Protein 1RII (pdb70)

InterPro domains:
  IPR001345 Phosphoglycerate/bisphosphoglycerate mutase, active site [PS00175] (9-18)
  IPR005952 Phosphoglycerate mutase 1 [MF_01039] (4-231)
  IPR005952 Phosphoglycerate mutase 1 [PTHR11931] (4-224)
  IPR005952 Phosphoglycerate mutase 1 [TIGR01258] (6-248)
  IPR013078 Histidine phosphatase superfamily, clade-1 [PF00300] (7-206)
  IPR013078 Histidine phosphatase superfamily, clade-1 [SM00855] (6-190)
  IPR013078 Histidine phosphatase superfamily, clade-1 [cd07067] (7-225)
  IPR029033 Histidine phosphatase superfamily [G3DSA:3.40.50.1240] (4-245)
  IPR029033 Histidine phosphatase superfamily [SSF53254] (6-226)

Sequence (948 aa):
ANTGSLVLLRHGESDWNALNLFTGWVDVGLTDKGQAEAVRSGELIAEHDLLPDVLYTSLLRRAITTAHLALDSADRLWIPVRRSWRLNERHYGALQGLDKAETKARYGEEQFMAWRRSYDTPPPPIERGSQFSQDADPRYADIGGGPLTECLADVVARFLPYFTDVIVGDLRVGKTVLIVAHGNSLRALVKHLDQMSDDEIVGLNIPTGIPLRYDLDSAMRPLVRGGTYLDPEAAAAGAAAVANTGSLVLLRHGESDWNALNLFTGWVDVGLTDKGQAEAVRSGELIAEHDLLPDVLYTSLLRRAITTAHLALDSADRLWIPVRRSWRLNERHYGALQGLDKAETKARYGEEQFMAWRRSYDTPPPPIERGSQFSQDADPRYADIGGGPLTECLADVVARFLPYFTDVIVGDLRVGKTVLIVAHGNSLRALVKHLDQMSDDEIVGLNIPTGIPLRYDLDSAMRPLVRGGTYLDPEAAAAGANTGSLVLLRHGESDWNALNLFTGWVDVGLTDKGQAEAVRSGELIAEHDLLPDVLYTSLLRRAITTAHLALDSADRLWIPVRRSWRLNERHYGALQGLDKAETKARYGEEQFMAWRRSYDTPPPPIERGSQFSQDADPRYADIGGGPLTECLADVVARFLPYFTDVIVGDLRVGKTVLIVAHGNSLRALVKHLDQMSDDEIVGLNIPTGIPLRYDLDSAMRPLVRGGTYLDPEAAAANTGSLVLLRHGESDWNALNLFTGWVDVGLTDKGQAEAVRSGELIAEHDLLPDVLYTSLLRRAITTAHLALDSADRLWIPVRRSWRLNERHYGALQGLDKAETKARYGEEQFMAWRRSYDTPPPPIERGSQFSQDADPRYADIGGGPLTECLADVVARFLPYFTDVIVGDLRVGKTVLIVAHGNSLRALVKHLDQMSDDEIVGLNIPTGIPLRYDLDSAMRPLVRGGTYLDP

Structure (mmCIF, N/CA/C/O backbone):
data_1RII
#
_entry.id   1RII
#
_cell.length_a   58.914
_cell.length_b   136.790
_cell.length_c   65.929
_cell.angle_alpha   90.00
_cell.angle_beta   97.78
_cell.angle_gamma   90.00
#
_symmetry.space_group_name_H-M   'P 1 21 1'
#
loop_
_entity.id
_entity.type
_entity.pdbx_description
1 polymer '2,3-bisphosphoglycerate-dependent phosphoglycerate mutase'
2 non-polymer GLYCEROL
3 water water
#
loop_
_atom_site.group_PDB
_atom_site.id
_atom_site.type_symbol
_atom_site.label_atom_id
_atom_site.label_alt_id
_atom_site.label_comp_id
_atom_site.label_asym_id
_atom_site.label_entity_id
_atom_site.label_seq_id
_atom_site.pdbx_PDB_ins_code
_atom_site.Cartn_x
_atom_site.Cartn_y
_atom_site.Cartn_z
_atom_site.occupancy
_atom_site.B_iso_or_equiv
_atom_site.auth_seq_id
_atom_site.auth_comp_id
_atom_site.auth_asym_id
_atom_site.auth_atom_id
_atom_site.pdbx_PDB_model_num
ATOM 1 N N . ALA A 1 2 ? -1.839 3.971 23.571 1.00 51.72 2 ALA A N 1
ATOM 2 C CA . ALA A 1 2 ? -1.773 5.410 23.370 1.00 52.44 2 ALA A CA 1
ATOM 3 C C . ALA A 1 2 ? -2.662 5.900 22.230 1.00 50.66 2 ALA A C 1
ATOM 4 O O . ALA A 1 2 ? -2.804 5.242 21.205 1.00 50.98 2 ALA A O 1
ATOM 6 N N . ASN A 1 3 ? -3.227 7.085 22.442 1.00 49.13 3 ASN A N 1
ATOM 7 C CA . ASN A 1 3 ? -3.873 7.839 21.375 1.00 47.03 3 ASN A CA 1
ATOM 8 C C . ASN A 1 3 ? -2.839 8.255 20.339 1.00 44.24 3 ASN A C 1
ATOM 9 O O . ASN A 1 3 ? -1.671 8.470 20.663 1.00 46.77 3 ASN A O 1
ATOM 14 N N . THR A 1 4 ? -3.252 8.361 19.086 1.00 40.47 4 THR A N 1
ATOM 15 C CA . THR A 1 4 ? -2.309 8.557 17.993 1.00 36.86 4 THR A CA 1
ATOM 16 C C . THR A 1 4 ? -1.547 9.872 18.034 1.00 32.82 4 THR A C 1
ATOM 17 O O . THR A 1 4 ? -2.105 10.962 18.180 1.00 28.58 4 THR A O 1
ATOM 21 N N . GLY A 1 5 ? -0.226 9.757 17.882 1.00 30.36 5 GLY A N 1
ATOM 22 C CA . GLY A 1 5 ? 0.671 10.892 17.871 1.00 27.57 5 GLY A CA 1
ATOM 23 C C . GLY A 1 5 ? 0.399 11.900 16.774 1.00 26.76 5 GLY A C 1
ATOM 24 O O . GLY A 1 5 ? -0.164 11.610 15.711 1.00 28.87 5 GLY A O 1
ATOM 25 N N . SER A 1 6 ? 0.829 13.133 17.033 1.00 24.70 6 SER A N 1
ATOM 26 C CA . SER A 1 6 ? 0.769 14.187 16.030 1.00 24.50 6 SER A CA 1
ATOM 27 C C . SER A 1 6 ? 1.851 13.969 14.982 1.00 24.64 6 SER A C 1
ATOM 28 O O . SER A 1 6 ? 2.985 13.669 15.340 1.00 24.23 6 SER A O 1
ATOM 31 N N . LEU A 1 7 ? 1.488 14.142 13.720 1.00 24.73 7 LEU A N 1
ATOM 32 C CA . LEU A 1 7 ? 2.479 14.044 12.654 1.00 23.26 7 LEU A CA 1
ATOM 33 C C . LEU A 1 7 ? 2.758 15.443 12.121 1.00 25.79 7 LEU A C 1
ATOM 34 O O . LEU A 1 7 ? 1.831 16.145 11.723 1.00 26.92 7 LEU A O 1
ATOM 39 N N . VAL A 1 8 ? 4.025 15.838 12.109 1.00 24.76 8 VAL A N 1
ATOM 40 C CA . VAL A 1 8 ? 4.413 17.156 11.640 1.00 24.44 8 VAL A CA 1
ATOM 41 C C . VAL A 1 8 ? 5.271 17.071 10.382 1.00 24.23 8 VAL A C 1
ATOM 42 O O . VAL A 1 8 ? 6.319 16.427 10.455 1.00 24.82 8 VAL A O 1
ATOM 46 N N . LEU A 1 9 ? 4.879 17.710 9.289 1.00 23.52 9 LEU A N 1
ATOM 47 C CA . LEU A 1 9 ? 5.648 17.646 8.051 1.00 23.18 9 LEU A CA 1
ATOM 48 C C . LEU A 1 9 ? 6.343 18.982 7.791 1.00 24.31 9 LEU A C 1
ATOM 49 O O . LEU A 1 9 ? 5.764 20.040 8.000 1.00 23.91 9 LEU A O 1
ATOM 54 N N . LEU A 1 10 ? 7.597 18.976 7.331 1.00 23.50 10 LEU A N 1
ATOM 55 C CA . LEU A 1 10 ? 8.320 20.215 7.088 1.00 22.71 10 LEU A CA 1
ATOM 56 C C . LEU A 1 10 ? 9.154 20.119 5.814 1.00 24.67 10 LEU A C 1
ATOM 57 O O . LEU A 1 10 ? 10.018 19.247 5.704 1.00 24.32 10 LEU A O 1
ATOM 62 N N . ARG A 1 11 ? 8.881 21.021 4.880 1.00 25.16 11 ARG A N 1
ATOM 63 C CA . ARG A 1 11 ? 9.678 21.148 3.670 1.00 25.96 11 ARG A CA 1
ATOM 64 C C . ARG A 1 11 ? 10.788 22.168 3.861 1.00 26.29 11 ARG A C 1
ATOM 65 O O . ARG A 1 11 ? 10.624 23.289 4.349 1.00 24.92 11 ARG A O 1
ATOM 73 N N . HIS A 1 12 ? 12.005 21.778 3.460 1.00 26.63 12 HIS A N 1
ATOM 74 C CA . HIS A 1 12 ? 13.140 22.689 3.583 1.00 24.27 12 HIS A CA 1
ATOM 75 C C . HIS A 1 12 ? 13.009 23.898 2.669 1.00 25.04 12 HIS A C 1
ATOM 76 O O . HIS A 1 12 ? 12.293 23.902 1.678 1.00 24.15 12 HIS A O 1
ATOM 83 N N . GLY A 1 13 ? 13.754 24.940 3.024 1.00 27.77 13 GLY A N 1
ATOM 84 C CA . GLY A 1 13 ? 13.752 26.176 2.271 1.00 27.46 13 GLY A CA 1
ATOM 85 C C . GLY A 1 13 ? 14.814 26.197 1.192 1.00 28.25 13 GLY A C 1
ATOM 86 O O . GLY A 1 13 ? 15.330 25.167 0.761 1.00 27.83 13 GLY A O 1
ATOM 87 N N . GLU A 1 14 ? 15.137 27.407 0.749 1.00 28.79 14 GLU A N 1
ATOM 88 C CA . GLU A 1 14 ? 15.987 27.641 -0.401 1.00 29.77 14 GLU A CA 1
ATOM 89 C C . GLU A 1 14 ? 17.376 27.028 -0.327 1.00 28.32 14 GLU A C 1
ATOM 90 O O . GLU A 1 14 ? 18.122 27.261 0.626 1.00 29.90 14 GLU A O 1
ATOM 96 N N . SER A 1 15 ? 17.739 26.269 -1.367 1.00 27.04 15 SER A N 1
ATOM 97 C CA . SER A 1 15 ? 19.088 25.753 -1.490 1.00 28.76 15 SER A CA 1
ATOM 98 C C . SER A 1 15 ? 19.960 26.578 -2.426 1.00 29.73 15 SER A C 1
ATOM 99 O O . SER A 1 15 ? 19.485 27.367 -3.246 1.00 31.09 15 SER A O 1
ATOM 102 N N . ASP A 1 16 ? 21.270 26.381 -2.347 1.00 29.38 16 ASP A N 1
ATOM 103 C CA . ASP A 1 16 ? 22.178 27.044 -3.277 1.00 31.07 16 ASP A CA 1
ATOM 104 C C . ASP A 1 16 ? 21.799 26.794 -4.739 1.00 30.64 16 ASP A C 1
ATOM 105 O O . ASP A 1 16 ? 22.031 27.629 -5.613 1.00 31.29 16 ASP A O 1
ATOM 110 N N . TRP A 1 17 ? 21.214 25.638 -5.057 1.00 28.47 17 TRP A N 1
ATOM 111 C CA . TRP A 1 17 ? 20.840 25.345 -6.439 1.00 27.58 17 TRP A CA 1
ATOM 112 C C . TRP A 1 17 ? 19.481 25.928 -6.794 1.00 28.68 17 TRP A C 1
ATOM 113 O O . TRP A 1 17 ? 19.290 26.172 -7.998 1.00 31.92 17 TRP A O 1
ATOM 124 N N . ASN A 1 18 ? 18.593 26.152 -5.827 1.00 27.94 18 ASN A N 1
ATOM 125 C CA . ASN A 1 18 ? 17.365 26.888 -6.100 1.00 29.68 18 ASN A CA 1
ATOM 126 C C . ASN A 1 18 ? 17.757 28.296 -6.566 1.00 32.27 18 ASN A C 1
ATOM 127 O O . ASN A 1 18 ? 17.237 28.813 -7.548 1.00 35.43 18 ASN A O 1
ATOM 132 N N . ALA A 1 19 ? 18.696 28.868 -5.822 1.00 33.88 19 ALA A N 1
ATOM 133 C CA . ALA A 1 19 ? 19.243 30.186 -6.104 1.00 36.19 19 ALA A CA 1
ATOM 134 C C . ALA A 1 19 ? 19.931 30.232 -7.463 1.00 38.70 19 ALA A C 1
ATOM 135 O O . ALA A 1 19 ? 19.904 31.275 -8.135 1.00 43.92 19 ALA A O 1
ATOM 137 N N . LEU A 1 20 ? 20.547 29.147 -7.937 1.00 37.00 20 LEU A N 1
ATOM 138 C CA . LEU A 1 20 ? 21.136 29.222 -9.277 1.00 38.08 20 LEU A CA 1
ATOM 139 C C . LEU A 1 20 ? 20.199 28.713 -10.367 1.00 36.25 20 LEU A C 1
ATOM 140 O O . LEU A 1 20 ? 20.607 28.632 -11.528 1.00 37.03 20 LEU A O 1
ATOM 145 N N . ASN A 1 21 ? 18.976 28.357 -10.010 1.00 33.97 21 ASN A N 1
ATOM 146 C CA . ASN A 1 21 ? 17.977 27.829 -10.923 1.00 36.02 21 ASN A CA 1
ATOM 147 C C . ASN A 1 21 ? 18.352 26.505 -11.577 1.00 35.01 21 ASN A C 1
ATOM 148 O O . ASN A 1 21 ? 18.041 26.315 -12.762 1.00 35.39 21 ASN A O 1
ATOM 153 N N . LEU A 1 22 ? 18.997 25.602 -10.851 1.00 31.50 22 LEU A N 1
ATOM 154 C CA . LEU A 1 22 ? 19.407 24.316 -11.408 1.00 32.05 22 LEU A CA 1
ATOM 155 C C . LEU A 1 22 ? 18.533 23.186 -10.868 1.00 33.64 22 LEU A C 1
ATOM 156 O O . LEU A 1 22 ? 18.151 23.235 -9.694 1.00 33.38 22 LEU A O 1
ATOM 161 N N . PHE A 1 23 ? 18.232 22.199 -11.710 1.00 31.94 23 PHE A N 1
ATOM 162 C CA . PHE A 1 23 ? 17.563 20.975 -11.280 1.00 30.15 23 PHE A CA 1
ATOM 163 C C . PHE A 1 23 ? 18.451 20.262 -10.264 1.00 26.82 23 PHE A C 1
ATOM 164 O O . PHE A 1 23 ? 19.623 20.036 -10.525 1.00 27.99 23 PHE A O 1
ATOM 172 N N . THR A 1 24 ? 17.968 19.895 -9.087 1.00 29.54 24 THR A N 1
ATOM 173 C CA . THR A 1 24 ? 18.827 19.320 -8.050 1.00 28.24 24 THR A CA 1
ATOM 174 C C . THR A 1 24 ? 18.657 17.822 -7.843 1.00 26.78 24 THR A C 1
ATOM 175 O O . THR A 1 24 ? 19.625 17.064 -7.955 1.00 27.03 24 THR A O 1
ATOM 179 N N . GLY A 1 25 ? 17.446 17.385 -7.511 1.00 26.99 25 GLY A N 1
ATOM 180 C CA . GLY A 1 25 ? 17.191 15.968 -7.270 1.00 27.05 25 GLY A CA 1
ATOM 181 C C . GLY A 1 25 ? 18.015 15.471 -6.084 1.00 28.82 25 GLY A C 1
ATOM 182 O O . GLY A 1 25 ? 17.952 16.059 -5.005 1.00 25.82 25 GLY A O 1
ATOM 183 N N . TRP A 1 26 ? 18.780 14.410 -6.331 1.00 28.74 26 TRP A N 1
ATOM 184 C CA . TRP A 1 26 ? 19.586 13.781 -5.287 1.00 25.35 26 TRP A CA 1
ATOM 185 C C . TRP A 1 26 ? 20.912 14.490 -5.113 1.00 24.85 26 TRP A C 1
ATOM 186 O O . TRP A 1 26 ? 21.713 14.129 -4.243 1.00 25.98 26 TRP A O 1
ATOM 197 N N . VAL A 1 27 ? 21.214 15.501 -5.924 1.00 24.69 27 VAL A N 1
ATOM 198 C CA . VAL A 1 27 ? 22.483 16.203 -5.717 1.00 23.62 27 VAL A CA 1
ATOM 199 C C . VAL A 1 27 ? 22.435 16.840 -4.337 1.00 21.77 27 VAL A C 1
ATOM 200 O O . VAL A 1 27 ? 21.452 17.501 -4.015 1.00 24.66 27 VAL A O 1
ATOM 204 N N . ASP A 1 28 ? 23.459 16.611 -3.534 1.00 21.30 28 ASP A N 1
ATOM 205 C CA . ASP A 1 28 ? 23.443 16.978 -2.125 1.00 22.92 28 ASP A CA 1
ATOM 206 C C . ASP A 1 28 ? 23.892 18.392 -1.795 1.00 24.44 28 ASP A C 1
ATOM 207 O O . ASP A 1 28 ? 24.834 18.609 -1.026 1.00 25.79 28 ASP A O 1
ATOM 212 N N . VAL A 1 29 ? 23.177 19.375 -2.341 1.00 25.04 29 VAL A N 1
ATOM 213 C CA . VAL A 1 29 ? 23.446 20.797 -2.156 1.00 26.27 29 VAL A CA 1
ATOM 214 C C . VAL A 1 29 ? 23.023 21.291 -0.778 1.00 25.86 29 VAL A C 1
ATOM 215 O O . VAL A 1 29 ? 22.116 20.731 -0.168 1.00 26.11 29 VAL A O 1
ATOM 219 N N . GLY A 1 30 ? 23.676 22.339 -0.321 1.00 27.74 30 GLY A N 1
ATOM 220 C CA . GLY A 1 30 ? 23.433 23.042 0.910 1.00 27.71 30 GLY A CA 1
ATOM 221 C C . GLY A 1 30 ? 22.349 24.090 0.797 1.00 27.87 30 GLY A C 1
ATOM 222 O O . GLY A 1 30 ? 21.795 24.352 -0.266 1.00 26.89 30 GLY A O 1
ATOM 223 N N . LEU A 1 31 ? 22.054 24.698 1.937 1.00 30.44 31 LEU A N 1
ATOM 224 C CA . LEU A 1 31 ? 21.048 25.734 2.086 1.00 31.71 31 LEU A CA 1
ATOM 225 C C . LEU A 1 31 ? 21.632 27.125 1.856 1.00 31.93 31 LEU A C 1
ATOM 226 O O . LEU A 1 31 ? 22.801 27.317 2.187 1.00 31.87 31 LEU A O 1
ATOM 231 N N . THR A 1 32 ? 20.823 28.048 1.350 1.00 31.13 32 THR A N 1
ATOM 232 C CA . THR A 1 32 ? 21.213 29.450 1.359 1.00 31.64 32 THR A CA 1
ATOM 233 C C . THR A 1 32 ? 21.045 30.033 2.766 1.00 34.49 32 THR A C 1
ATOM 234 O O . THR A 1 32 ? 20.349 29.437 3.592 1.00 32.59 32 THR A O 1
ATOM 238 N N . ASP A 1 33 ? 21.656 31.195 3.005 1.00 34.48 33 ASP A N 1
ATOM 239 C CA . ASP A 1 33 ? 21.427 31.878 4.278 1.00 35.31 33 ASP A CA 1
ATOM 240 C C . ASP A 1 33 ? 19.938 32.045 4.512 1.00 32.01 33 ASP A C 1
ATOM 241 O O . ASP A 1 33 ? 19.466 31.870 5.634 1.00 33.34 33 ASP A O 1
ATOM 246 N N . LYS A 1 34 ? 19.207 32.353 3.439 1.00 31.45 34 LYS A N 1
ATOM 247 C CA . LYS A 1 34 ? 17.766 32.492 3.599 1.00 32.36 34 LYS A CA 1
ATOM 248 C C . LYS A 1 34 ? 17.095 31.146 3.886 1.00 31.07 34 LYS A C 1
ATOM 249 O O . LYS A 1 34 ? 16.103 31.072 4.607 1.00 30.80 34 LYS A O 1
ATOM 260 N N . GLY A 1 35 ? 17.582 30.040 3.347 1.00 29.62 35 GLY A N 1
ATOM 261 C CA . GLY A 1 35 ? 16.921 28.760 3.647 1.00 28.20 35 GLY A CA 1
ATOM 262 C C . GLY A 1 35 ? 17.254 28.384 5.080 1.00 28.38 35 GLY A C 1
ATOM 263 O O . GLY A 1 35 ? 16.450 27.788 5.800 1.00 29.42 35 GLY A O 1
ATOM 264 N N . GLN A 1 36 ? 18.457 28.744 5.532 1.00 26.91 36 GLN A N 1
ATOM 265 C CA . GLN A 1 36 ? 18.773 28.476 6.938 1.00 28.44 36 GLN A CA 1
ATOM 266 C C . GLN A 1 36 ? 17.863 29.300 7.844 1.00 31.17 36 GLN A C 1
ATOM 267 O O . GLN A 1 36 ? 17.397 28.802 8.867 1.00 32.21 36 GLN A O 1
ATOM 273 N N . ALA A 1 37 ? 17.601 30.568 7.482 1.00 30.32 37 ALA A N 1
ATOM 274 C CA . ALA A 1 37 ? 16.787 31.406 8.340 1.00 30.60 37 ALA A CA 1
ATOM 275 C C . ALA A 1 37 ? 15.360 30.884 8.409 1.00 31.25 37 ALA A C 1
ATOM 276 O O . ALA A 1 37 ? 14.744 30.938 9.477 1.00 33.66 37 ALA A O 1
ATOM 278 N N . GLU A 1 38 ? 14.856 30.387 7.284 1.00 31.23 38 GLU A N 1
ATOM 279 C CA . GLU A 1 38 ? 13.562 29.728 7.235 1.00 31.77 38 GLU A CA 1
ATOM 280 C C . GLU A 1 38 ? 13.485 28.582 8.233 1.00 30.08 38 GLU A C 1
ATOM 281 O O . GLU A 1 38 ? 12.504 28.410 8.949 1.00 31.48 38 GLU A O 1
ATOM 287 N N . ALA A 1 39 ? 14.543 27.777 8.271 1.00 28.21 39 ALA A N 1
ATOM 288 C CA . ALA A 1 39 ? 14.513 26.599 9.141 1.00 29.64 39 ALA A CA 1
ATOM 289 C C . ALA A 1 39 ? 14.452 27.012 10.607 1.00 29.21 39 ALA A C 1
ATOM 290 O O . ALA A 1 39 ? 13.739 26.409 11.399 1.00 27.32 39 ALA A O 1
ATOM 292 N N . VAL A 1 40 ? 15.223 28.045 10.968 1.00 29.34 40 VAL A N 1
ATOM 293 C CA . VAL A 1 40 ? 15.168 28.523 12.345 1.00 28.69 40 VAL A CA 1
ATOM 294 C C . VAL A 1 40 ? 13.744 28.947 12.669 1.00 28.45 40 VAL A C 1
ATOM 295 O O . VAL A 1 40 ? 13.209 28.677 13.746 1.00 27.12 40 VAL A O 1
ATOM 299 N N . ARG A 1 41 ? 13.099 29.621 11.715 1.00 30.05 41 ARG A N 1
ATOM 300 C CA . ARG A 1 41 ? 11.735 30.083 11.968 1.00 31.25 41 ARG A CA 1
ATOM 301 C C . ARG A 1 41 ? 10.743 28.930 12.095 1.00 30.25 41 ARG A C 1
ATOM 302 O O . ARG A 1 41 ? 9.758 28.997 12.838 1.00 27.55 41 ARG A O 1
ATOM 310 N N . SER A 1 42 ? 10.987 27.854 11.354 1.00 27.43 42 SER A N 1
ATOM 311 C CA . SER A 1 42 ? 10.127 26.675 11.425 1.00 26.98 42 SER A CA 1
ATOM 312 C C . SER A 1 42 ? 10.110 26.113 12.844 1.00 25.06 42 SER A C 1
ATOM 313 O O . SER A 1 42 ? 9.082 25.718 13.410 1.00 25.66 42 SER A O 1
ATOM 316 N N . GLY A 1 43 ? 11.312 26.055 13.415 1.00 21.66 43 GLY A N 1
ATOM 317 C CA . GLY A 1 43 ? 11.488 25.632 14.786 1.00 23.78 43 GLY A CA 1
ATOM 318 C C . GLY A 1 43 ? 10.696 26.480 15.773 1.00 27.69 43 GLY A C 1
ATOM 319 O O . GLY A 1 43 ? 10.023 25.966 16.674 1.00 27.37 43 GLY A O 1
ATOM 320 N N . GLU A 1 44 ? 10.763 27.801 15.627 1.00 29.28 44 GLU A N 1
ATOM 321 C CA . GLU A 1 44 ? 9.967 28.674 16.492 1.00 32.58 44 GLU A CA 1
ATOM 322 C C . GLU A 1 44 ? 8.487 28.338 16.421 1.00 31.19 44 GLU A C 1
ATOM 323 O O . GLU A 1 44 ? 7.783 28.247 17.422 1.00 34.13 44 GLU A O 1
ATOM 329 N N . LEU A 1 45 ? 7.985 28.155 15.198 1.00 31.15 45 LEU A N 1
ATOM 330 C CA . LEU A 1 45 ? 6.558 27.878 15.057 1.00 30.62 45 LEU A CA 1
ATOM 331 C C . LEU A 1 45 ? 6.165 26.583 15.752 1.00 30.01 45 LEU A C 1
ATOM 332 O O . LEU A 1 45 ? 5.173 26.501 16.481 1.00 28.26 45 LEU A O 1
ATOM 337 N N . ILE A 1 46 ? 6.963 25.539 15.522 1.00 27.52 46 ILE A N 1
ATOM 338 C CA . ILE A 1 46 ? 6.685 24.292 16.237 1.00 29.60 46 ILE A CA 1
ATOM 339 C C . ILE A 1 46 ? 6.631 24.480 17.743 1.00 31.66 46 ILE A C 1
ATOM 340 O O . ILE A 1 46 ? 5.790 23.928 18.467 1.00 36.06 46 ILE A O 1
ATOM 345 N N . ALA A 1 47 ? 7.539 25.301 18.277 1.00 30.60 47 ALA A N 1
ATOM 346 C CA . ALA A 1 47 ? 7.510 25.551 19.711 1.00 31.10 47 ALA A CA 1
ATOM 347 C C . ALA A 1 47 ? 6.358 26.447 20.167 1.00 33.29 47 ALA A C 1
ATOM 348 O O . ALA A 1 47 ? 5.694 26.225 21.187 1.00 30.35 47 ALA A O 1
ATOM 350 N N . GLU A 1 48 ? 6.114 27.513 19.410 1.00 34.23 48 GLU A N 1
ATOM 351 C CA . GLU A 1 48 ? 5.006 28.388 19.817 1.00 38.31 48 GLU A CA 1
ATOM 352 C C . GLU A 1 48 ? 3.680 27.652 19.757 1.00 38.08 48 GLU A C 1
ATOM 353 O O . GLU A 1 48 ? 2.713 28.043 20.420 1.00 37.43 48 GLU A O 1
ATOM 359 N N . HIS A 1 49 ? 3.613 26.573 18.973 1.00 35.75 49 HIS A N 1
ATOM 360 C CA . HIS A 1 49 ? 2.352 25.835 18.881 1.00 33.41 49 HIS A CA 1
ATOM 361 C C . HIS A 1 49 ? 2.361 24.576 19.749 1.00 33.55 49 HIS A C 1
ATOM 362 O O . HIS A 1 49 ? 1.568 23.673 19.475 1.00 37.11 49 HIS A O 1
ATOM 369 N N . ASP A 1 50 ? 3.212 24.520 20.749 1.00 34.29 50 ASP A N 1
ATOM 370 C CA . ASP A 1 50 ? 3.562 23.379 21.584 1.00 38.78 50 ASP A CA 1
ATOM 371 C C . ASP A 1 50 ? 3.398 22.046 20.869 1.00 39.00 50 ASP A C 1
ATOM 372 O O . ASP A 1 50 ? 2.672 21.120 21.225 1.00 40.47 50 ASP A O 1
ATOM 377 N N . LEU A 1 51 ? 4.150 21.917 19.775 1.00 38.71 51 LEU A N 1
ATOM 378 C CA . LEU A 1 51 ? 4.160 20.665 19.027 1.00 38.13 51 LEU A CA 1
ATOM 379 C C . LEU A 1 51 ? 5.551 20.055 19.116 1.00 37.30 51 LEU A C 1
ATOM 380 O O . LEU A 1 51 ? 6.123 19.741 18.064 1.00 42.37 51 LEU A O 1
ATOM 385 N N . LEU A 1 52 ? 6.076 19.919 20.326 1.00 34.74 52 LEU A N 1
ATOM 386 C CA . LEU A 1 52 ? 7.466 19.480 20.490 1.00 33.55 52 LEU A CA 1
ATOM 387 C C . LEU A 1 52 ? 7.692 18.043 20.062 1.00 29.54 52 LEU A C 1
ATOM 388 O O . LEU A 1 52 ? 7.147 17.096 20.622 1.00 28.98 52 LEU A O 1
ATOM 393 N N . PRO A 1 53 ? 8.512 17.804 19.044 1.00 27.77 53 PRO A N 1
ATOM 394 C CA . PRO A 1 53 ? 8.663 16.413 18.579 1.00 26.89 53 PRO A CA 1
ATOM 395 C C . PRO A 1 53 ? 9.386 15.482 19.551 1.00 23.66 53 PRO A C 1
ATOM 396 O O . PRO A 1 53 ? 10.222 15.876 20.362 1.00 23.39 53 PRO A O 1
ATOM 400 N N . ASP A 1 54 ? 9.039 14.205 19.438 1.00 24.29 54 ASP A N 1
ATOM 401 C CA . ASP A 1 54 ? 9.655 13.141 20.220 1.00 23.25 54 ASP A CA 1
ATOM 402 C C . ASP A 1 54 ? 10.697 12.379 19.399 1.00 22.23 54 ASP A C 1
ATOM 403 O O . ASP A 1 54 ? 11.602 11.757 19.968 1.00 24.34 54 ASP A O 1
ATOM 408 N N . VAL A 1 55 ? 10.525 12.458 18.089 1.00 21.05 55 VAL A N 1
ATOM 409 C CA . VAL A 1 55 ? 11.458 11.788 17.177 1.00 21.92 55 VAL A CA 1
ATOM 410 C C . VAL A 1 55 ? 11.521 12.535 15.845 1.00 23.48 55 VAL A C 1
ATOM 411 O O . VAL A 1 55 ? 10.554 13.166 15.421 1.00 22.94 55 VAL A O 1
ATOM 415 N N . LEU A 1 56 ? 12.686 12.459 15.196 1.00 22.07 56 LEU A N 1
ATOM 416 C CA . LEU A 1 56 ? 12.889 13.114 13.908 1.00 21.70 56 LEU A CA 1
ATOM 417 C C . LEU A 1 56 ? 13.251 12.097 12.824 1.00 21.71 56 LEU A C 1
ATOM 418 O O . LEU A 1 56 ? 14.103 11.242 13.061 1.00 24.43 56 LEU A O 1
ATOM 423 N N . TYR A 1 57 ? 12.621 12.200 11.668 1.00 22.43 57 TYR A N 1
ATOM 424 C CA . TYR A 1 57 ? 12.972 11.527 10.432 1.00 21.81 57 TYR A CA 1
ATOM 425 C C . TYR A 1 57 ? 13.404 12.518 9.351 1.00 22.43 57 TYR A C 1
ATOM 426 O O . TYR A 1 57 ? 12.762 13.551 9.137 1.00 21.58 57 TYR A O 1
ATOM 435 N N . 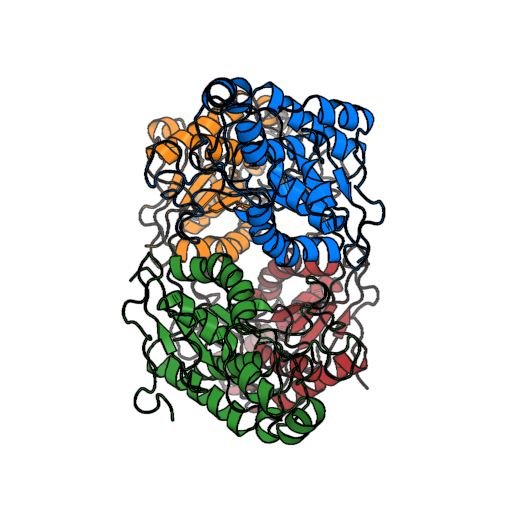THR A 1 58 ? 14.504 12.220 8.656 1.00 19.96 58 THR A N 1
ATOM 436 C CA . THR A 1 58 ? 14.963 13.024 7.545 1.00 21.94 58 THR A CA 1
ATOM 437 C C . THR A 1 58 ? 15.355 12.115 6.370 1.00 21.02 58 THR A C 1
ATOM 438 O O . THR A 1 58 ? 15.482 10.907 6.533 1.00 21.53 58 THR A O 1
ATOM 442 N N . SER A 1 59 ? 15.560 12.725 5.218 1.00 21.06 59 SER A N 1
ATOM 443 C CA . SER A 1 59 ? 16.253 12.119 4.101 1.00 21.45 59 SER A CA 1
ATOM 444 C C . SER A 1 59 ? 17.749 12.051 4.372 1.00 22.37 59 SER A C 1
ATOM 445 O O . SER A 1 59 ? 18.221 12.357 5.462 1.00 21.84 59 SER A O 1
ATOM 448 N N . LEU A 1 60 ? 18.503 11.646 3.346 1.00 21.86 60 LEU A N 1
ATOM 449 C CA . LEU A 1 60 ? 19.947 11.655 3.452 1.00 23.70 60 LEU A CA 1
ATOM 450 C C . LEU A 1 60 ? 20.566 12.931 2.878 1.00 24.41 60 LEU A C 1
ATOM 451 O O . LEU A 1 60 ? 21.791 12.951 2.714 1.00 22.75 60 LEU A O 1
ATOM 456 N N . LEU A 1 61 ? 19.749 13.930 2.577 1.00 23.18 61 LEU A N 1
ATOM 457 C CA . LEU A 1 61 ? 20.211 15.121 1.859 1.00 23.14 61 LEU A CA 1
ATOM 458 C C . LEU A 1 61 ? 20.455 16.257 2.840 1.00 23.60 61 LEU A C 1
ATOM 459 O O . LEU A 1 61 ? 19.595 16.559 3.673 1.00 24.19 61 LEU A O 1
ATOM 464 N N . ARG A 1 62 ? 21.636 16.875 2.769 1.00 23.15 62 ARG A N 1
ATOM 465 C CA . ARG A 1 62 ? 22.039 17.872 3.752 1.00 24.20 62 ARG A CA 1
ATOM 466 C C . ARG A 1 62 ? 21.059 19.029 3.855 1.00 24.94 62 ARG A C 1
ATOM 467 O O . ARG A 1 62 ? 20.926 19.597 4.938 1.00 24.42 62 ARG A O 1
ATOM 475 N N . ARG A 1 63 ? 20.355 19.427 2.805 1.00 25.70 63 ARG A N 1
ATOM 476 C CA . ARG A 1 63 ? 19.436 20.560 2.953 1.00 25.36 63 ARG A CA 1
ATOM 477 C C . ARG A 1 63 ? 18.272 20.260 3.890 1.00 25.19 63 ARG A C 1
ATOM 478 O O . ARG A 1 63 ? 17.733 21.127 4.576 1.00 26.86 63 ARG A O 1
ATOM 486 N N . ALA A 1 64 ? 17.852 19.001 3.922 1.00 23.26 64 ALA A N 1
ATOM 487 C CA . ALA A 1 64 ? 16.817 18.596 4.878 1.00 21.61 64 ALA A CA 1
ATOM 488 C C . ALA A 1 64 ? 17.449 18.387 6.248 1.00 22.52 64 ALA A C 1
ATOM 489 O O . ALA A 1 64 ? 16.946 18.772 7.303 1.00 23.93 64 ALA A O 1
ATOM 491 N N . ILE A 1 65 ? 18.618 17.756 6.258 1.00 22.31 65 ILE A N 1
ATOM 492 C CA . ILE A 1 65 ? 19.223 17.437 7.555 1.00 21.22 65 ILE A CA 1
ATOM 493 C C . ILE A 1 65 ? 19.544 18.694 8.342 1.00 24.02 65 ILE A C 1
ATOM 494 O O . ILE A 1 65 ? 19.282 18.798 9.536 1.00 23.27 65 ILE A O 1
ATOM 499 N N . THR A 1 66 ? 20.116 19.679 7.658 1.00 25.12 66 THR A N 1
ATOM 500 C CA . THR A 1 66 ? 20.443 20.943 8.331 1.00 24.31 66 THR A CA 1
ATOM 501 C C . THR A 1 66 ? 19.193 21.739 8.661 1.00 23.86 66 THR A C 1
ATOM 502 O O . THR A 1 66 ? 19.145 22.345 9.740 1.00 22.61 66 THR A O 1
ATOM 506 N N . THR A 1 67 ? 18.183 21.724 7.790 1.00 23.31 67 THR A N 1
ATOM 507 C CA . THR A 1 67 ? 16.880 22.277 8.154 1.00 23.53 67 THR A CA 1
ATOM 508 C C . THR A 1 67 ? 16.370 21.711 9.475 1.00 22.02 67 THR A C 1
ATOM 509 O O . THR A 1 67 ? 15.916 22.444 10.360 1.00 22.95 67 THR A O 1
ATOM 513 N N . ALA A 1 68 ? 16.438 20.398 9.636 1.00 22.13 68 ALA A N 1
ATOM 514 C CA . ALA A 1 68 ? 16.021 19.716 10.846 1.00 24.21 68 ALA A CA 1
ATOM 515 C C . ALA A 1 68 ? 16.813 20.157 12.074 1.00 24.58 68 ALA A C 1
ATOM 516 O O . ALA A 1 68 ? 16.243 20.454 13.127 1.00 23.67 68 ALA A O 1
ATOM 518 N N . HIS A 1 69 ? 18.138 20.178 11.914 1.00 22.79 69 HIS A N 1
ATOM 519 C CA . HIS A 1 69 ? 18.978 20.556 13.045 1.00 22.76 69 HIS A CA 1
ATOM 520 C C . HIS A 1 69 ? 18.596 21.951 13.524 1.00 23.27 69 HIS A C 1
ATOM 521 O O . HIS A 1 69 ? 18.461 22.226 14.710 1.00 24.09 69 HIS A O 1
ATOM 528 N N . LEU A 1 70 ? 18.433 22.863 12.564 1.00 25.04 70 LEU A N 1
ATOM 529 C CA . LEU A 1 70 ? 18.183 24.265 12.909 1.00 25.05 70 LEU A CA 1
ATOM 530 C C . LEU A 1 70 ? 16.805 24.412 13.539 1.00 25.02 70 LEU A C 1
ATOM 531 O O . LEU A 1 70 ? 16.587 25.183 14.471 1.00 26.24 70 LEU A O 1
ATOM 536 N N . ALA A 1 71 ? 15.835 23.662 13.023 1.00 25.43 71 ALA A N 1
ATOM 537 C CA . ALA A 1 71 ? 14.507 23.780 13.621 1.00 24.66 71 ALA A CA 1
ATOM 538 C C . ALA A 1 71 ? 14.494 23.207 15.024 1.00 27.12 71 ALA A C 1
ATOM 539 O O . ALA A 1 71 ? 13.931 23.795 15.964 1.00 27.30 71 ALA A O 1
ATOM 541 N N . LEU A 1 72 ? 15.103 22.036 15.207 1.00 24.85 72 LEU A N 1
ATOM 542 C CA . LEU A 1 72 ? 15.112 21.464 16.551 1.00 26.22 72 LEU A CA 1
ATOM 543 C C . LEU A 1 72 ? 15.895 22.343 17.521 1.00 27.76 72 LEU A C 1
ATOM 544 O O . LEU A 1 72 ? 15.602 22.469 18.714 1.00 24.93 72 LEU A O 1
ATOM 549 N N . ASP A 1 73 ? 16.945 22.994 17.009 1.00 27.78 73 ASP A N 1
ATOM 550 C CA . ASP A 1 73 ? 17.674 23.847 17.940 1.00 29.14 73 ASP A CA 1
ATOM 551 C C . ASP A 1 73 ? 16.809 25.024 18.386 1.00 31.17 73 ASP A C 1
ATOM 552 O O . ASP A 1 73 ? 16.822 25.394 19.563 1.00 29.24 73 ASP A O 1
ATOM 557 N N . SER A 1 74 ? 16.057 25.626 17.452 1.00 29.59 74 SER A N 1
ATOM 558 C CA . SER A 1 74 ? 15.238 26.748 17.939 1.00 29.39 74 SER A CA 1
ATOM 559 C C . SER A 1 74 ? 14.068 26.259 18.784 1.00 29.18 74 SER A C 1
ATOM 560 O O . SER A 1 74 ? 13.621 27.007 19.656 1.00 27.90 74 SER A O 1
ATOM 563 N N . ALA A 1 75 ? 13.575 25.041 18.588 1.00 26.87 75 ALA A N 1
ATOM 564 C CA . ALA A 1 75 ? 12.509 24.465 19.384 1.00 27.66 75 ALA A CA 1
ATOM 565 C C . ALA A 1 75 ? 13.058 23.828 20.667 1.00 28.98 75 ALA A C 1
ATOM 566 O O . ALA A 1 75 ? 12.284 23.290 21.458 1.00 27.22 75 ALA A O 1
ATOM 568 N N . ASP A 1 76 ? 14.375 23.881 20.838 1.00 28.81 76 ASP A N 1
ATOM 569 C CA . ASP A 1 76 ? 15.011 23.287 22.009 1.00 30.83 76 ASP A CA 1
ATOM 570 C C . ASP A 1 76 ? 14.723 21.795 22.182 1.00 30.61 76 ASP A C 1
ATOM 571 O O . ASP A 1 76 ? 14.511 21.382 23.330 1.00 28.35 76 ASP A O 1
ATOM 576 N N . ARG A 1 77 ? 14.725 21.038 21.092 1.00 28.52 77 ARG A N 1
ATOM 577 C CA . ARG A 1 77 ? 14.536 19.594 21.068 1.00 28.13 77 ARG A CA 1
ATOM 578 C C . ARG A 1 77 ? 15.658 18.903 20.279 1.00 26.89 77 ARG A C 1
ATOM 579 O O . ARG A 1 77 ? 15.439 17.867 19.637 1.00 25.93 77 ARG A O 1
ATOM 587 N N . LEU A 1 78 ? 16.860 19.469 20.364 1.00 25.94 78 LEU A N 1
ATOM 588 C CA . LEU A 1 78 ? 18.021 18.947 19.635 1.00 26.85 78 LEU A CA 1
ATOM 589 C C . LEU A 1 78 ? 18.340 17.525 20.084 1.00 25.32 78 LEU A C 1
ATOM 590 O O . LEU A 1 78 ? 18.903 16.719 19.351 1.00 27.99 78 LEU A O 1
ATOM 595 N N . TRP A 1 79 ? 18.009 17.190 21.325 1.00 24.69 79 TRP A N 1
ATOM 596 C CA . TRP A 1 79 ? 18.440 15.957 21.959 1.00 23.49 79 TRP A CA 1
ATOM 597 C C . TRP A 1 79 ? 17.632 14.734 21.563 1.00 22.49 79 TRP A C 1
ATOM 598 O O . TRP A 1 79 ? 17.939 13.599 21.934 1.00 21.70 79 TRP A O 1
ATOM 609 N N . ILE A 1 80 ? 16.568 14.914 20.771 1.00 23.36 80 ILE A N 1
ATOM 610 C CA . ILE A 1 80 ? 15.720 13.773 20.454 1.00 23.20 80 ILE A CA 1
ATOM 611 C C . ILE A 1 80 ? 16.360 12.813 19.453 1.00 23.89 80 ILE A C 1
ATOM 612 O O . ILE A 1 80 ? 17.269 13.158 18.682 1.00 24.45 80 ILE A O 1
ATOM 617 N N . PRO A 1 81 ? 15.891 11.568 19.432 1.00 23.28 81 PRO A N 1
ATOM 618 C CA . PRO A 1 81 ? 16.444 10.605 18.477 1.00 26.45 81 PRO A CA 1
ATOM 619 C C . PRO A 1 81 ? 16.061 10.985 17.047 1.00 25.54 81 PRO A C 1
ATOM 620 O O . PRO A 1 81 ? 15.041 11.606 16.761 1.00 22.84 81 PRO A O 1
ATOM 624 N N . VAL A 1 82 ? 16.935 10.575 16.137 1.00 24.56 82 VAL A N 1
ATOM 625 C CA . VAL A 1 82 ? 16.685 10.856 14.722 1.00 27.60 82 VAL A CA 1
ATOM 626 C C . VAL A 1 82 ? 17.047 9.608 13.928 1.00 25.05 82 VAL A C 1
ATOM 627 O O . VAL A 1 82 ? 17.919 8.826 14.302 1.00 23.88 82 VAL A O 1
ATOM 631 N N . ARG A 1 83 ? 16.307 9.430 12.859 1.00 23.37 83 ARG A N 1
ATOM 632 C CA . ARG A 1 83 ? 16.540 8.375 11.884 1.00 25.02 83 ARG A CA 1
ATOM 633 C C . ARG A 1 83 ? 16.466 8.996 10.495 1.00 22.06 83 ARG A C 1
ATOM 634 O O . ARG A 1 83 ? 15.646 9.874 10.265 1.00 20.38 83 ARG A O 1
ATOM 642 N N . ARG A 1 84 ? 17.341 8.553 9.617 1.00 22.39 84 ARG A N 1
ATOM 643 C CA . ARG A 1 84 ? 17.419 9.007 8.247 1.00 21.95 84 ARG A CA 1
ATOM 644 C C . ARG A 1 84 ? 17.256 7.869 7.252 1.00 23.44 84 ARG A C 1
ATOM 645 O O . ARG A 1 84 ? 17.668 6.729 7.448 1.00 21.54 84 ARG A O 1
ATOM 653 N N . SER A 1 85 ? 16.645 8.212 6.114 1.00 24.03 85 SER A N 1
ATOM 654 C CA . SER A 1 85 ? 16.502 7.179 5.106 1.00 24.63 85 SER A CA 1
ATOM 655 C C . SER A 1 85 ? 16.511 7.806 3.710 1.00 26.21 85 SER A C 1
ATOM 656 O O . SER A 1 85 ? 15.909 8.872 3.538 1.00 23.10 85 SER A O 1
ATOM 659 N N . TRP A 1 86 ? 17.136 7.094 2.774 1.00 23.52 86 TRP A N 1
ATOM 660 C CA . TRP A 1 86 ? 17.040 7.449 1.363 1.00 23.26 86 TRP A CA 1
ATOM 661 C C . TRP A 1 86 ? 15.579 7.514 0.926 1.00 21.70 86 TRP A C 1
ATOM 662 O O . TRP A 1 86 ? 15.238 8.221 -0.014 1.00 23.86 86 TRP A O 1
ATOM 673 N N . ARG A 1 87 ? 14.696 6.757 1.577 1.00 20.02 87 ARG A N 1
ATOM 674 C CA . ARG A 1 87 ? 13.310 6.725 1.081 1.00 21.90 87 ARG A CA 1
ATOM 675 C C . ARG A 1 87 ? 12.590 8.050 1.268 1.00 22.18 87 ARG A C 1
ATOM 676 O O . ARG A 1 87 ? 11.489 8.214 0.740 1.00 24.17 87 ARG A O 1
ATOM 684 N N . LEU A 1 88 ? 13.183 8.993 1.992 1.00 22.81 88 LEU A N 1
ATOM 685 C CA . LEU A 1 88 ? 12.628 10.316 2.216 1.00 22.27 88 LEU A CA 1
ATOM 686 C C . LEU A 1 88 ? 13.281 11.319 1.274 1.00 21.44 88 LEU A C 1
ATOM 687 O O . LEU A 1 88 ? 12.918 12.494 1.319 1.00 22.59 88 LEU A O 1
ATOM 692 N N . ASN A 1 89 ? 14.208 10.874 0.431 1.00 22.53 89 ASN A N 1
ATOM 693 C CA . ASN A 1 89 ? 14.863 11.778 -0.505 1.00 20.04 89 ASN A CA 1
ATOM 694 C C . ASN A 1 89 ? 13.858 12.414 -1.461 1.00 23.13 89 ASN A C 1
ATOM 695 O O . ASN A 1 89 ? 12.828 11.841 -1.765 1.00 24.29 89 ASN A O 1
ATOM 700 N N . GLU A 1 90 ? 14.217 13.593 -1.934 1.00 25.94 90 GLU A N 1
ATOM 701 C CA . GLU A 1 90 ? 13.640 14.260 -3.083 1.00 26.25 90 GLU A CA 1
ATOM 702 C C . GLU A 1 90 ? 13.546 13.271 -4.242 1.00 24.16 90 GLU A C 1
ATOM 703 O O . GLU A 1 90 ? 14.286 12.291 -4.287 1.00 21.72 90 GLU A O 1
ATOM 709 N N . ARG A 1 91 ? 12.653 13.533 -5.193 1.00 24.99 91 ARG A N 1
ATOM 710 C CA . ARG A 1 91 ? 12.618 12.786 -6.430 1.00 27.38 91 ARG A CA 1
ATOM 711 C C . ARG A 1 91 ? 13.964 12.851 -7.159 1.00 24.49 91 ARG A C 1
ATOM 712 O O . ARG A 1 91 ? 14.534 13.944 -7.244 1.00 25.05 91 ARG A O 1
ATOM 720 N N . HIS A 1 92 ? 14.462 11.743 -7.695 1.00 23.88 92 HIS A N 1
ATOM 721 C CA . HIS A 1 92 ? 15.705 11.844 -8.492 1.00 23.07 92 HIS A CA 1
ATOM 722 C C . HIS A 1 92 ? 15.339 12.522 -9.814 1.00 25.69 92 HIS A C 1
ATOM 723 O O . HIS A 1 92 ? 14.319 12.115 -10.380 1.00 30.04 92 HIS A O 1
ATOM 730 N N . TYR A 1 93 ? 16.095 13.510 -10.278 1.00 25.75 93 TYR A N 1
ATOM 731 C CA . TYR A 1 93 ? 15.721 14.208 -11.504 1.00 26.96 93 TYR A CA 1
ATOM 732 C C . TYR A 1 93 ? 16.377 13.672 -12.768 1.00 27.34 93 TYR A C 1
ATOM 733 O O . TYR A 1 93 ? 16.344 14.320 -13.823 1.00 29.54 93 TYR A O 1
ATOM 742 N N . GLY A 1 94 ? 16.980 12.492 -12.714 1.00 26.95 94 GLY A N 1
ATOM 743 C CA . GLY A 1 94 ? 17.570 11.906 -13.901 1.00 26.23 94 GLY A CA 1
ATOM 744 C C . GLY A 1 94 ? 18.597 12.816 -14.536 1.00 26.76 94 GLY A C 1
ATOM 745 O O . GLY A 1 94 ? 19.317 13.574 -13.865 1.00 25.70 94 GLY A O 1
ATOM 746 N N . ALA A 1 95 ? 18.654 12.747 -15.864 1.00 27.10 95 ALA A N 1
ATOM 747 C CA . ALA A 1 95 ? 19.610 13.514 -16.649 1.00 25.92 95 ALA A CA 1
ATOM 748 C C . ALA A 1 95 ? 19.408 15.016 -16.550 1.00 25.70 95 ALA A C 1
ATOM 749 O O . ALA A 1 95 ? 20.192 15.781 -17.111 1.00 29.86 95 ALA A O 1
ATOM 751 N N . LEU A 1 96 ? 18.371 15.476 -15.884 1.00 26.73 96 LEU A N 1
ATOM 752 C CA . LEU A 1 96 ? 18.111 16.887 -15.638 1.00 27.94 96 LEU A CA 1
ATOM 753 C C . LEU A 1 96 ? 18.929 17.429 -14.470 1.00 27.31 96 LEU A C 1
ATOM 754 O O . LEU A 1 96 ? 19.087 18.643 -14.329 1.00 26.85 96 LEU A O 1
ATOM 759 N N . GLN A 1 97 ? 19.452 16.535 -13.621 1.00 26.24 97 GLN A N 1
ATOM 760 C CA . GLN A 1 97 ? 20.248 17.035 -12.491 1.00 25.55 97 GLN A CA 1
ATOM 761 C C . GLN A 1 97 ? 21.437 17.860 -12.948 1.00 27.69 97 GLN A C 1
ATOM 762 O O . GLN A 1 97 ? 22.248 17.386 -13.751 1.00 27.17 97 GLN A O 1
ATOM 768 N N . GLY A 1 98 ? 21.612 19.095 -12.481 1.00 28.58 98 GLY A N 1
ATOM 769 C CA . GLY A 1 98 ? 22.781 19.885 -12.847 1.00 30.35 98 GLY A CA 1
ATOM 770 C C . GLY A 1 98 ? 22.564 20.872 -13.976 1.00 31.96 98 GLY A C 1
ATOM 771 O O . GLY A 1 98 ? 23.436 21.711 -14.225 1.00 35.76 98 GLY A O 1
ATOM 772 N N . LEU A 1 99 ? 21.441 20.806 -14.667 1.00 31.72 99 LEU A N 1
ATOM 773 C CA . LEU A 1 99 ? 21.060 21.667 -15.776 1.00 32.23 99 LEU A CA 1
ATOM 774 C C . LEU A 1 99 ? 20.191 22.832 -15.305 1.00 33.60 99 LEU A C 1
ATOM 775 O O . LEU A 1 99 ? 19.441 22.730 -14.339 1.00 31.31 99 LEU A O 1
ATOM 780 N N . ASP A 1 100 ? 20.261 23.963 -15.998 1.00 35.99 100 ASP A N 1
ATOM 781 C CA . ASP A 1 100 ? 19.457 25.146 -15.678 1.00 37.92 100 ASP A CA 1
ATOM 782 C C . ASP A 1 100 ? 18.040 24.964 -16.200 1.00 37.57 100 ASP A C 1
ATOM 783 O O . ASP A 1 100 ? 17.816 24.535 -17.333 1.00 40.71 100 ASP A O 1
ATOM 788 N N . LYS A 1 101 ? 17.069 25.266 -15.357 1.00 37.27 101 LYS A N 1
ATOM 789 C CA . LYS A 1 101 ? 15.662 25.064 -15.649 1.00 39.41 101 LYS A CA 1
ATOM 790 C C . LYS A 1 101 ? 15.175 25.939 -16.797 1.00 39.86 101 LYS A C 1
ATOM 791 O O . LYS A 1 101 ? 14.462 25.523 -17.705 1.00 40.85 101 LYS A O 1
ATOM 797 N N . ALA A 1 102 ? 15.573 27.208 -16.757 1.00 40.90 102 ALA A N 1
ATOM 798 C CA . ALA A 1 102 ? 15.177 28.080 -17.866 1.00 43.18 102 ALA A CA 1
ATOM 799 C C . ALA A 1 102 ? 15.795 27.612 -19.179 1.00 43.02 102 ALA A C 1
ATOM 800 O O . ALA A 1 102 ? 15.116 27.455 -20.196 1.00 45.45 102 ALA A O 1
ATOM 802 N N . GLU A 1 103 ? 17.097 27.370 -19.187 1.00 41.86 103 GLU A N 1
ATOM 803 C CA . GLU A 1 103 ? 17.793 26.959 -20.397 1.00 43.02 103 GLU A CA 1
ATOM 804 C C . GLU A 1 103 ? 17.153 25.707 -20.986 1.00 43.06 103 GLU A C 1
ATOM 805 O O . GLU A 1 103 ? 17.031 25.533 -22.200 1.00 47.58 103 GLU A O 1
ATOM 811 N N . THR A 1 104 ? 16.738 24.816 -20.100 1.00 41.64 104 THR A N 1
ATOM 812 C CA . THR A 1 104 ? 16.110 23.544 -20.423 1.00 39.79 104 THR A CA 1
ATOM 813 C C . THR A 1 104 ? 14.703 23.734 -20.970 1.00 41.35 104 THR A C 1
ATOM 814 O O . THR A 1 104 ? 14.283 23.063 -21.915 1.00 39.64 104 THR A O 1
ATOM 818 N N . LYS A 1 105 ? 13.976 24.671 -20.378 1.00 43.68 105 LYS A N 1
ATOM 819 C CA . LYS A 1 105 ? 12.659 25.087 -20.858 1.00 46.30 105 LYS A CA 1
ATOM 820 C C . LYS A 1 105 ? 12.719 25.644 -22.275 1.00 45.00 105 LYS A C 1
ATOM 821 O O . LYS A 1 105 ? 11.938 25.315 -23.165 1.00 36.30 105 LYS A O 1
ATOM 827 N N . ALA A 1 106 ? 13.685 26.523 -22.523 1.00 46.86 106 ALA A N 1
ATOM 828 C CA . ALA A 1 106 ? 13.851 27.112 -23.845 1.00 48.64 106 ALA A CA 1
ATOM 829 C C . ALA A 1 106 ? 13.968 26.066 -24.949 1.00 49.20 106 ALA A C 1
ATOM 830 O O . ALA A 1 106 ? 13.252 26.153 -25.941 1.00 51.20 106 ALA A O 1
ATOM 832 N N . ARG A 1 107 ? 14.875 25.128 -24.738 1.00 49.02 107 ARG A N 1
ATOM 833 C CA . ARG A 1 107 ? 15.290 24.098 -25.675 1.00 48.40 107 ARG A CA 1
ATOM 834 C C . ARG A 1 107 ? 14.267 23.001 -25.897 1.00 45.98 107 ARG A C 1
ATOM 835 O O . ARG A 1 107 ? 14.077 22.512 -27.017 1.00 44.12 107 ARG A O 1
ATOM 843 N N . TYR A 1 108 ? 13.602 22.587 -24.824 1.00 44.84 108 TYR A N 1
ATOM 844 C CA . TYR A 1 108 ? 12.681 21.458 -24.924 1.00 44.52 108 TYR A CA 1
ATOM 845 C C . TYR A 1 108 ? 11.228 21.850 -25.054 1.00 45.78 108 TYR A C 1
ATOM 846 O O . TYR A 1 108 ? 10.362 21.086 -25.496 1.00 49.05 108 TYR A O 1
ATOM 855 N N . GLY A 1 109 ? 10.896 23.077 -24.662 1.00 45.41 109 GLY A N 1
ATOM 856 C CA . GLY A 1 109 ? 9.493 23.441 -24.805 1.00 47.31 109 GLY A CA 1
ATOM 857 C C . GLY A 1 109 ? 8.789 23.436 -23.460 1.00 48.05 109 GLY A C 1
ATOM 858 O O . GLY A 1 109 ? 9.279 22.867 -22.486 1.00 41.68 109 GLY A O 1
ATOM 859 N N . GLU A 1 110 ? 7.645 24.104 -23.470 1.00 50.14 110 GLU A N 1
ATOM 860 C CA . GLU A 1 110 ? 6.824 24.303 -22.289 1.00 51.21 110 GLU A CA 1
ATOM 861 C C . GLU A 1 110 ? 6.267 22.961 -21.834 1.00 50.27 110 GLU A C 1
ATOM 862 O O . GLU A 1 110 ? 6.516 22.538 -20.710 1.00 50.73 110 GLU A O 1
ATOM 868 N N . GLU A 1 111 ? 5.534 22.344 -22.756 1.00 50.26 111 GLU A N 1
ATOM 869 C CA . GLU A 1 111 ? 4.867 21.093 -22.410 1.00 52.19 111 GLU A CA 1
ATOM 870 C C . GLU A 1 111 ? 5.873 20.082 -21.879 1.00 51.42 111 GLU A C 1
ATOM 871 O O . GLU A 1 111 ? 5.608 19.468 -20.842 1.00 49.67 111 GLU A O 1
ATOM 877 N N . GLN A 1 112 ? 7.015 19.901 -22.544 1.00 51.25 112 GLN A N 1
ATOM 878 C CA . GLN A 1 112 ? 7.951 18.888 -22.043 1.00 50.61 112 GLN A CA 1
ATOM 879 C C . GLN A 1 112 ? 8.434 19.269 -20.648 1.00 48.90 112 GLN A C 1
ATOM 880 O O . GLN A 1 112 ? 8.499 18.432 -19.749 1.00 49.09 112 GLN A O 1
ATOM 886 N N . PHE A 1 113 ? 8.758 20.541 -20.469 1.00 47.19 113 PHE A N 1
ATOM 887 C CA . PHE A 1 113 ? 9.252 20.990 -19.166 1.00 47.16 113 PHE A CA 1
ATOM 888 C C . PHE A 1 113 ? 8.243 20.703 -18.066 1.00 47.35 113 PHE A C 1
ATOM 889 O O . PHE A 1 113 ? 8.565 20.198 -16.986 1.00 42.37 113 PHE A O 1
ATOM 897 N N . MET A 1 114 ? 6.967 21.020 -18.301 1.00 47.99 114 MET A N 1
ATOM 898 C CA . MET A 1 114 ? 6.016 20.762 -17.209 1.00 48.89 114 MET A CA 1
ATOM 899 C C . MET A 1 114 ? 5.727 19.280 -17.033 1.00 49.90 114 MET A C 1
ATOM 900 O O . MET A 1 114 ? 5.403 18.821 -15.934 1.00 49.74 114 MET A O 1
ATOM 905 N N . ALA A 1 115 ? 5.844 18.479 -18.088 1.00 50.93 115 ALA A N 1
ATOM 906 C CA . ALA A 1 115 ? 5.642 17.042 -17.929 1.00 51.17 115 ALA A CA 1
ATOM 907 C C . ALA A 1 115 ? 6.713 16.421 -17.040 1.00 51.35 115 ALA A C 1
ATOM 908 O O . ALA A 1 115 ? 6.451 15.588 -16.176 1.00 55.83 115 ALA A O 1
ATOM 910 N N . TRP A 1 116 ? 7.960 16.821 -17.240 1.00 49.89 116 TRP A N 1
ATOM 911 C CA . TRP A 1 116 ? 9.072 16.327 -16.437 1.00 48.52 116 TRP A CA 1
ATOM 912 C C . TRP A 1 116 ? 8.929 16.669 -14.965 1.00 50.63 116 TRP A C 1
ATOM 913 O O . TRP A 1 116 ? 9.080 15.846 -14.066 1.00 51.10 116 TRP A O 1
ATOM 924 N N . ARG A 1 117 ? 8.630 17.939 -14.690 1.00 51.97 117 ARG A N 1
ATOM 925 C CA . ARG A 1 117 ? 8.570 18.358 -13.298 1.00 53.07 117 ARG A CA 1
ATOM 926 C C . ARG A 1 117 ? 7.424 17.711 -12.545 1.00 53.04 117 ARG A C 1
ATOM 927 O O . ARG A 1 117 ? 7.506 17.520 -11.329 1.00 55.22 117 ARG A O 1
ATOM 935 N N . ARG A 1 118 ? 6.323 17.384 -13.220 1.00 51.81 118 ARG A N 1
ATOM 936 C CA . ARG A 1 118 ? 5.145 17.006 -12.454 1.00 51.62 118 ARG A CA 1
ATOM 937 C C . ARG A 1 118 ? 4.429 15.756 -12.928 1.00 51.36 118 ARG A C 1
ATOM 938 O O . ARG A 1 118 ? 3.591 15.285 -12.154 1.00 57.18 118 ARG A O 1
ATOM 946 N N . SER A 1 119 ? 4.695 15.248 -14.126 1.00 49.52 119 SER A N 1
ATOM 947 C CA . SER A 1 119 ? 3.960 14.082 -14.614 1.00 46.53 119 SER A CA 1
ATOM 948 C C . SER A 1 119 ? 4.029 12.937 -13.606 1.00 45.26 119 SER A C 1
ATOM 949 O O . SER A 1 119 ? 5.118 12.467 -13.258 1.00 48.37 119 SER A O 1
ATOM 952 N N . TYR A 1 120 ? 2.865 12.487 -13.149 1.00 42.05 120 TYR A N 1
ATOM 953 C CA . TYR A 1 120 ? 2.858 11.494 -12.077 1.00 38.69 120 TYR A CA 1
ATOM 954 C C . TYR A 1 120 ? 3.575 10.204 -12.447 1.00 37.17 120 TYR A C 1
ATOM 955 O O . TYR A 1 120 ? 4.269 9.644 -11.590 1.00 33.15 120 TYR A O 1
ATOM 964 N N . ASP A 1 121 ? 3.426 9.712 -13.670 1.00 37.79 121 ASP A N 1
ATOM 965 C CA . ASP A 1 121 ? 3.936 8.386 -14.018 1.00 39.57 121 ASP A CA 1
ATOM 966 C C . ASP A 1 121 ? 5.066 8.407 -15.035 1.00 37.91 121 ASP A C 1
ATOM 967 O O . ASP A 1 121 ? 5.692 7.374 -15.314 1.00 38.76 121 ASP A O 1
ATOM 972 N N . THR A 1 122 ? 5.406 9.542 -15.637 1.00 37.25 122 THR A N 1
ATOM 973 C CA . THR A 1 122 ? 6.527 9.556 -16.570 1.00 37.41 122 THR A CA 1
ATOM 974 C C . THR A 1 122 ? 7.706 10.341 -15.993 1.00 37.34 122 THR A C 1
ATOM 975 O O . THR A 1 122 ? 7.673 11.548 -15.771 1.00 39.08 122 THR A O 1
ATOM 979 N N . PRO A 1 123 ? 8.788 9.626 -15.724 1.00 35.63 123 PRO A N 1
ATOM 980 C CA . PRO A 1 123 ? 9.990 10.279 -15.210 1.00 35.19 123 PRO A CA 1
ATOM 981 C C . PRO A 1 123 ? 10.847 10.932 -16.286 1.00 34.55 123 PRO A C 1
ATOM 982 O O . PRO A 1 123 ? 10.721 10.612 -17.475 1.00 33.51 123 PRO A O 1
ATOM 986 N N . PRO A 1 124 ? 11.731 11.825 -15.860 1.00 32.84 124 PRO A N 1
ATOM 987 C CA . PRO A 1 124 ? 12.673 12.424 -16.814 1.00 32.93 124 PRO A CA 1
ATOM 988 C C . PRO A 1 124 ? 13.604 11.340 -17.349 1.00 33.77 124 PRO A C 1
ATOM 989 O O . PRO A 1 124 ? 13.618 10.223 -16.829 1.00 33.48 124 PRO A O 1
ATOM 993 N N . PRO A 1 125 ? 14.382 11.635 -18.387 1.00 34.95 125 PRO A N 1
ATOM 994 C CA . PRO A 1 125 ? 15.264 10.595 -18.943 1.00 35.48 125 PRO A CA 1
ATOM 995 C C . PRO A 1 125 ? 16.335 10.186 -17.934 1.00 34.47 125 PRO A C 1
ATOM 996 O O . PRO A 1 125 ? 16.686 10.981 -17.069 1.00 32.84 125 PRO A O 1
ATOM 1000 N N . PRO A 1 126 ? 16.872 8.986 -18.035 1.00 36.43 126 PRO A N 1
ATOM 1001 C CA . PRO A 1 126 ? 17.828 8.463 -17.055 1.00 36.62 126 PRO A CA 1
ATOM 1002 C C . PRO A 1 126 ? 19.164 9.183 -17.088 1.00 37.08 126 PRO A C 1
ATOM 1003 O O . PRO A 1 126 ? 19.661 9.558 -18.146 1.00 35.73 126 PRO A O 1
ATOM 1007 N N . ILE A 1 127 ? 19.766 9.383 -15.916 1.00 34.95 127 ILE A N 1
ATOM 1008 C CA . ILE A 1 127 ? 21.092 9.983 -15.860 1.00 32.53 127 ILE A CA 1
ATOM 1009 C C . ILE A 1 127 ? 22.163 8.993 -16.315 1.00 31.45 127 ILE A C 1
ATOM 1010 O O . ILE A 1 127 ? 21.955 7.779 -16.257 1.00 30.52 127 ILE A O 1
ATOM 1015 N N . GLU A 1 128 ? 23.307 9.490 -16.767 1.00 32.61 128 GLU A N 1
ATOM 1016 C CA . GLU A 1 128 ? 24.429 8.650 -17.184 1.00 33.26 128 GLU A CA 1
ATOM 1017 C C . GLU A 1 128 ? 25.187 8.138 -15.968 1.00 31.00 128 GLU A C 1
ATOM 1018 O O . GLU A 1 128 ? 25.680 8.952 -15.180 1.00 31.40 128 GLU A O 1
ATOM 1024 N N . ARG A 1 129 ? 25.266 6.822 -15.810 1.00 31.13 129 ARG A N 1
ATOM 1025 C CA . ARG A 1 129 ? 26.054 6.238 -14.722 1.00 31.02 129 ARG A CA 1
ATOM 1026 C C . ARG A 1 129 ? 27.447 6.846 -14.692 1.00 32.16 129 ARG A C 1
ATOM 1027 O O . ARG A 1 129 ? 28.089 7.102 -15.717 1.00 33.75 129 ARG A O 1
ATOM 1035 N N . GLY A 1 130 ? 27.960 7.144 -13.494 1.00 31.17 130 GLY A N 1
ATOM 1036 C CA . GLY A 1 130 ? 29.298 7.679 -13.399 1.00 29.53 130 GLY A CA 1
ATOM 1037 C C . GLY A 1 130 ? 29.429 9.147 -13.720 1.00 28.69 130 GLY A C 1
ATOM 1038 O O . GLY A 1 130 ? 30.520 9.701 -13.535 1.00 32.59 130 GLY A O 1
ATOM 1039 N N . SER A 1 131 ? 28.375 9.807 -14.192 1.00 27.95 131 SER A N 1
ATOM 1040 C CA . SER A 1 131 ? 28.510 11.181 -14.683 1.00 27.09 131 SER A CA 1
ATOM 1041 C C . SER A 1 131 ? 28.547 12.185 -13.545 1.00 29.33 131 SER A C 1
ATOM 1042 O O . SER A 1 131 ? 28.308 11.857 -12.375 1.00 33.88 131 SER A O 1
ATOM 1045 N N . GLN A 1 132 ? 28.865 13.436 -13.863 1.00 28.18 132 GLN A N 1
ATOM 1046 C CA . GLN A 1 132 ? 29.168 14.444 -12.863 1.00 27.82 132 GLN A CA 1
ATOM 1047 C C . GLN A 1 132 ? 28.085 14.617 -11.797 1.00 27.79 132 GLN A C 1
ATOM 1048 O O . GLN A 1 132 ? 28.462 14.754 -10.625 1.00 30.96 132 GLN A O 1
ATOM 1054 N N . PHE A 1 133 ? 26.812 14.605 -12.141 1.00 28.18 133 PHE A N 1
ATOM 1055 C CA . PHE A 1 133 ? 25.733 14.832 -11.163 1.00 26.10 133 PHE A CA 1
ATOM 1056 C C . PHE A 1 133 ? 24.948 13.584 -10.795 1.00 23.99 133 PHE A C 1
ATOM 1057 O O . PHE A 1 133 ? 23.778 13.623 -10.419 1.00 26.95 133 PHE A O 1
ATOM 1065 N N . SER A 1 134 ? 25.587 12.426 -10.882 1.00 23.94 134 SER A N 1
ATOM 1066 C CA . SER A 1 134 ? 25.052 11.134 -10.540 1.00 24.27 134 SER A CA 1
ATOM 1067 C C . SER A 1 134 ? 25.563 10.649 -9.181 1.00 23.65 134 SER A C 1
ATOM 1068 O O . SER A 1 134 ? 26.721 10.870 -8.835 1.00 27.47 134 SER A O 1
ATOM 1071 N N . GLN A 1 135 ? 24.670 9.981 -8.482 1.00 22.56 135 GLN A N 1
ATOM 1072 C CA . GLN A 1 135 ? 24.823 9.460 -7.152 1.00 25.10 135 GLN A CA 1
ATOM 1073 C C . GLN A 1 135 ? 25.070 7.955 -7.167 1.00 26.24 135 GLN A C 1
ATOM 1074 O O . GLN A 1 135 ? 25.315 7.357 -6.123 1.00 26.89 135 GLN A O 1
ATOM 1080 N N . ASP A 1 136 ? 25.002 7.342 -8.351 1.00 28.56 136 ASP A N 1
ATOM 1081 C CA . ASP A 1 136 ? 25.090 5.885 -8.430 1.00 28.26 136 ASP A CA 1
ATOM 1082 C C . ASP A 1 136 ? 26.330 5.317 -7.748 1.00 27.08 136 ASP A C 1
ATOM 1083 O O . ASP A 1 136 ? 26.248 4.139 -7.368 1.00 29.11 136 ASP A O 1
ATOM 1088 N N . ALA A 1 137 ? 27.424 6.043 -7.561 1.00 27.11 137 ALA A N 1
ATOM 1089 C CA . ALA A 1 137 ? 28.613 5.447 -6.950 1.00 30.49 137 ALA A CA 1
ATOM 1090 C C . ALA A 1 137 ? 28.839 5.928 -5.524 1.00 32.83 137 ALA A C 1
ATOM 1091 O O . ALA A 1 137 ? 29.846 5.660 -4.860 1.00 30.03 137 ALA A O 1
ATOM 1093 N N . ASP A 1 138 ? 27.860 6.664 -4.996 1.00 32.97 138 ASP A N 1
ATOM 1094 C CA . ASP A 1 138 ? 27.972 7.137 -3.617 1.00 31.80 138 ASP A CA 1
ATOM 1095 C C . ASP A 1 138 ? 27.756 6.000 -2.621 1.00 29.79 138 ASP A C 1
ATOM 1096 O O . ASP A 1 138 ? 26.759 5.280 -2.699 1.00 25.87 138 ASP A O 1
ATOM 1105 N N . PRO A 1 139 ? 28.657 5.785 -1.668 1.00 30.85 139 PRO A N 1
ATOM 1106 C CA . PRO A 1 139 ? 28.509 4.667 -0.726 1.00 30.04 139 PRO A CA 1
ATOM 1107 C C . PRO A 1 139 ? 27.192 4.660 0.026 1.00 28.27 139 PRO A C 1
ATOM 1108 O O . PRO A 1 139 ? 26.645 3.625 0.425 1.00 30.78 139 PRO A O 1
ATOM 1112 N N . ARG A 1 140 ? 26.629 5.852 0.243 1.00 24.69 140 ARG A N 1
ATOM 1113 C CA . ARG A 1 140 ? 25.390 5.859 1.043 1.00 23.30 140 ARG A CA 1
ATOM 1114 C C . ARG A 1 140 ? 24.270 5.094 0.371 1.00 24.31 140 ARG A C 1
ATOM 1115 O O . ARG A 1 140 ? 23.314 4.699 1.045 1.00 25.59 140 ARG A O 1
ATOM 1123 N N . TYR A 1 141 ? 24.360 4.811 -0.923 1.00 23.53 141 TYR A N 1
ATOM 1124 C CA . TYR A 1 141 ? 23.307 4.088 -1.632 1.00 22.29 141 TYR A CA 1
ATOM 1125 C C . TYR A 1 141 ? 23.775 2.707 -2.043 1.00 23.58 141 TYR A C 1
ATOM 1126 O O . TYR A 1 141 ? 23.160 2.023 -2.858 1.00 26.06 141 TYR A O 1
ATOM 1135 N N . ALA A 1 142 ? 24.894 2.301 -1.445 1.00 26.05 142 ALA A N 1
ATOM 1136 C CA . ALA A 1 142 ? 25.456 0.994 -1.794 1.00 27.79 142 ALA A CA 1
ATOM 1137 C C . ALA A 1 142 ? 24.462 -0.139 -1.610 1.00 26.59 142 ALA A C 1
ATOM 1138 O O . ALA A 1 142 ? 24.368 -1.058 -2.431 1.00 25.57 142 ALA A O 1
ATOM 1140 N N . ASP A 1 143 ? 23.692 -0.130 -0.521 1.00 26.86 143 ASP A N 1
ATOM 1141 C CA . ASP A 1 143 ? 22.824 -1.280 -0.275 1.00 28.39 143 ASP A CA 1
ATOM 1142 C C . ASP A 1 143 ? 21.642 -1.348 -1.232 1.00 28.60 143 ASP A C 1
ATOM 1143 O O . ASP A 1 143 ? 20.960 -2.378 -1.302 1.00 28.47 143 ASP A O 1
ATOM 1148 N N . ILE A 1 144 ? 21.379 -0.265 -1.956 1.00 28.40 144 ILE A N 1
ATOM 1149 C CA . ILE A 1 144 ? 20.323 -0.314 -2.968 1.00 26.51 144 ILE A CA 1
ATOM 1150 C C . ILE A 1 144 ? 20.921 -0.276 -4.364 1.00 27.35 144 ILE A C 1
ATOM 1151 O O . ILE A 1 144 ? 20.350 0.130 -5.383 1.00 29.91 144 ILE A O 1
ATOM 1156 N N . GLY A 1 145 ? 22.169 -0.711 -4.472 1.00 27.57 145 GLY A N 1
ATOM 1157 C CA . GLY A 1 145 ? 22.755 -0.791 -5.801 1.00 29.81 145 GLY A CA 1
ATOM 1158 C C . GLY A 1 145 ? 23.018 0.540 -6.473 1.00 29.46 145 GLY A C 1
ATOM 1159 O O . GLY A 1 145 ? 23.089 0.616 -7.703 1.00 31.20 145 GLY A O 1
ATOM 1160 N N . GLY A 1 146 ? 23.170 1.593 -5.685 1.00 26.63 146 GLY A N 1
ATOM 1161 C CA . GLY A 1 146 ? 23.409 2.923 -6.154 1.00 26.07 146 GLY A CA 1
ATOM 1162 C C . GLY A 1 146 ? 22.170 3.720 -6.452 1.00 26.82 146 GLY A C 1
ATOM 1163 O O . GLY A 1 146 ? 22.285 4.932 -6.646 1.00 28.93 146 GLY A O 1
ATOM 1164 N N . GLY A 1 147 ? 21.013 3.065 -6.474 1.00 26.73 147 GLY A N 1
ATOM 1165 C CA . GLY A 1 147 ? 19.752 3.738 -6.607 1.00 25.72 147 GLY A CA 1
ATOM 1166 C C . GLY A 1 147 ? 19.262 3.889 -8.028 1.00 28.43 147 GLY A C 1
ATOM 1167 O O . GLY A 1 147 ? 19.864 3.391 -8.991 1.00 28.07 147 GLY A O 1
ATOM 1168 N N . PRO A 1 148 ? 18.138 4.598 -8.150 1.00 30.14 148 PRO A N 1
ATOM 1169 C CA . PRO A 1 148 ? 17.507 4.801 -9.461 1.00 30.05 148 PRO A CA 1
ATOM 1170 C C . PRO A 1 148 ? 18.248 5.869 -10.253 1.00 28.91 148 PRO A C 1
ATOM 1171 O O . PRO A 1 148 ? 18.967 6.684 -9.675 1.00 28.60 148 PRO A O 1
ATOM 1175 N N . LEU A 1 149 ? 18.083 5.856 -11.569 1.00 27.49 149 LEU A N 1
ATOM 1176 C CA . LEU A 1 149 ? 18.787 6.793 -12.431 1.00 27.41 149 LEU A CA 1
ATOM 1177 C C . LEU A 1 149 ? 17.879 7.967 -12.791 1.00 25.92 149 LEU A C 1
ATOM 1178 O O . LEU A 1 149 ? 18.264 8.921 -13.478 1.00 28.02 149 LEU A O 1
ATOM 1183 N N . THR A 1 150 ? 16.662 7.857 -12.298 1.00 26.08 150 THR A N 1
ATOM 1184 C CA . THR A 1 150 ? 15.601 8.836 -12.529 1.00 25.80 150 THR A CA 1
ATOM 1185 C C . THR A 1 150 ? 14.341 8.371 -11.815 1.00 26.37 150 THR A C 1
ATOM 1186 O O . THR A 1 150 ? 14.170 7.177 -11.551 1.00 26.52 150 THR A O 1
ATOM 1190 N N . GLU A 1 151 ? 13.461 9.314 -11.513 1.00 28.52 151 GLU A N 1
ATOM 1191 C CA . GLU A 1 151 ? 12.215 9.006 -10.819 1.00 30.63 151 GLU A CA 1
ATOM 1192 C C . GLU A 1 151 ? 11.073 9.936 -11.224 1.00 29.75 151 GLU A C 1
ATOM 1193 O O . GLU A 1 151 ? 11.284 11.131 -11.427 1.00 27.28 151 GLU A O 1
ATOM 1199 N N . CYS A 1 152 ? 9.873 9.385 -11.322 1.00 29.84 152 CYS A N 1
ATOM 1200 C CA . CYS A 1 152 ? 8.618 10.116 -11.338 1.00 29.79 152 CYS A CA 1
ATOM 1201 C C . CYS A 1 152 ? 8.006 10.057 -9.928 1.00 28.82 152 CYS A C 1
ATOM 1202 O O . CYS A 1 152 ? 8.473 9.295 -9.079 1.00 27.21 152 CYS A O 1
ATOM 1205 N N . LEU A 1 153 ? 6.976 10.837 -9.652 1.00 28.76 153 LEU A N 1
ATOM 1206 C CA . LEU A 1 153 ? 6.304 10.839 -8.354 1.00 27.95 153 LEU A CA 1
ATOM 1207 C C . LEU A 1 153 ? 5.764 9.469 -7.994 1.00 26.92 153 LEU A C 1
ATOM 1208 O O . LEU A 1 153 ? 5.821 9.041 -6.832 1.00 29.00 153 LEU A O 1
ATOM 1213 N N . ALA A 1 154 ? 5.241 8.717 -8.951 1.00 27.81 154 ALA A N 1
ATOM 1214 C CA . ALA A 1 154 ? 4.821 7.344 -8.702 1.00 28.02 154 ALA A CA 1
ATOM 1215 C C . ALA A 1 154 ? 5.914 6.466 -8.095 1.00 27.36 154 ALA A C 1
ATOM 1216 O O . ALA A 1 154 ? 5.676 5.654 -7.190 1.00 28.97 154 ALA A O 1
ATOM 1218 N N . ASP A 1 155 ? 7.129 6.610 -8.588 1.00 28.95 155 ASP A N 1
ATOM 1219 C CA . ASP A 1 155 ? 8.325 5.949 -8.106 1.00 29.22 155 ASP A CA 1
ATOM 1220 C C . ASP A 1 155 ? 8.622 6.348 -6.656 1.00 29.78 155 ASP A C 1
ATOM 1221 O O . ASP A 1 155 ? 8.997 5.515 -5.827 1.00 29.88 155 ASP A O 1
ATOM 1226 N N . VAL A 1 156 ? 8.452 7.639 -6.369 1.00 27.12 156 VAL A N 1
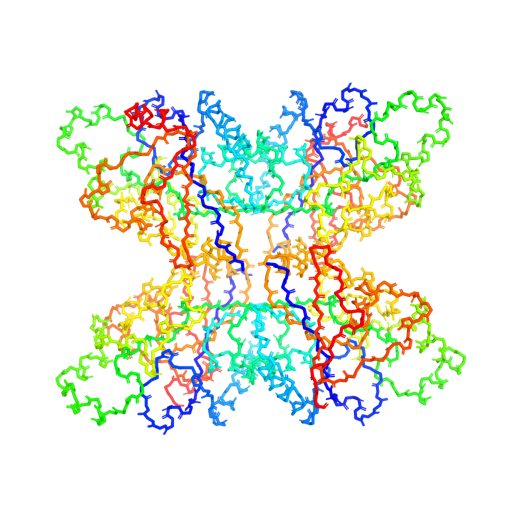ATOM 1227 C CA . VAL A 1 156 ? 8.747 8.132 -5.021 1.00 25.23 156 VAL A CA 1
ATOM 1228 C C . VAL A 1 156 ? 7.729 7.564 -4.045 1.00 27.55 156 VAL A C 1
ATOM 1229 O O . VAL A 1 156 ? 8.019 7.131 -2.933 1.00 27.40 156 VAL A O 1
ATOM 1233 N N . VAL A 1 157 ? 6.478 7.546 -4.505 1.00 28.21 157 VAL A N 1
ATOM 1234 C CA . VAL A 1 157 ? 5.428 6.972 -3.672 1.00 27.66 157 VAL A CA 1
ATOM 1235 C C . VAL A 1 157 ? 5.723 5.511 -3.363 1.00 28.95 157 VAL A C 1
ATOM 1236 O O . VAL A 1 157 ? 5.551 5.019 -2.241 1.00 28.24 157 VAL A O 1
ATOM 1240 N N . ALA A 1 158 ? 6.190 4.753 -4.362 1.00 28.72 158 ALA A N 1
ATOM 1241 C CA . ALA A 1 158 ? 6.437 3.333 -4.105 1.00 29.17 158 ALA A CA 1
ATOM 1242 C C . ALA A 1 158 ? 7.567 3.099 -3.114 1.00 28.75 158 ALA A C 1
ATOM 1243 O O . ALA A 1 158 ? 7.539 2.176 -2.295 1.00 28.79 158 ALA A O 1
ATOM 1245 N N . ARG A 1 159 ? 8.624 3.920 -3.158 1.00 27.85 159 ARG A N 1
ATOM 1246 C CA . ARG A 1 159 ? 9.783 3.632 -2.326 1.00 27.17 159 ARG A CA 1
ATOM 1247 C C . ARG A 1 159 ? 9.671 4.350 -0.983 1.00 26.81 159 ARG A C 1
ATOM 1248 O O . ARG A 1 159 ? 10.382 3.981 -0.044 1.00 27.64 159 ARG A O 1
ATOM 1256 N N . PHE A 1 160 ? 8.791 5.341 -0.901 1.00 26.34 160 PHE A N 1
ATOM 1257 C CA . PHE A 1 160 ? 8.609 6.047 0.368 1.00 28.29 160 PHE A CA 1
ATOM 1258 C C . PHE A 1 160 ? 7.686 5.317 1.325 1.00 27.39 160 PHE A C 1
ATOM 1259 O O . PHE A 1 160 ? 7.908 5.174 2.523 1.00 23.90 160 PHE A O 1
ATOM 1267 N N . LEU A 1 161 ? 6.555 4.812 0.815 1.00 27.55 161 LEU A N 1
ATOM 1268 C CA . LEU A 1 161 ? 5.595 4.233 1.732 1.00 29.02 161 LEU A CA 1
ATOM 1269 C C . LEU A 1 161 ? 6.078 3.061 2.571 1.00 28.29 161 LEU A C 1
ATOM 1270 O O . LEU A 1 161 ? 5.592 2.945 3.720 1.00 30.11 161 LEU A O 1
ATOM 1275 N N . PRO A 1 162 ? 6.924 2.153 2.119 1.00 26.20 162 PRO A N 1
ATOM 1276 C CA . PRO A 1 162 ? 7.327 1.066 3.035 1.00 25.63 162 PRO A CA 1
ATOM 1277 C C . PRO A 1 162 ? 7.973 1.598 4.303 1.00 26.73 162 PRO A C 1
ATOM 1278 O O . PRO A 1 162 ? 7.918 1.006 5.379 1.00 27.75 162 PRO A O 1
ATOM 1282 N N . TYR A 1 163 ? 8.635 2.757 4.185 1.00 26.86 163 TYR A N 1
ATOM 1283 C CA . TYR A 1 163 ? 9.352 3.269 5.348 1.00 24.45 163 TYR A CA 1
ATOM 1284 C C . TYR A 1 163 ? 8.335 3.878 6.295 1.00 25.58 163 TYR A C 1
ATOM 1285 O O . TYR A 1 163 ? 8.404 3.694 7.504 1.00 24.23 163 TYR A O 1
ATOM 1294 N N . PHE A 1 164 ? 7.371 4.596 5.715 1.00 26.31 164 PHE A N 1
ATOM 1295 C CA . PHE A 1 164 ? 6.293 5.170 6.514 1.00 23.69 164 PHE A CA 1
ATOM 1296 C C . PHE A 1 164 ? 5.543 4.090 7.293 1.00 24.76 164 PHE A C 1
ATOM 1297 O O . PHE A 1 164 ? 5.332 4.209 8.511 1.00 27.31 164 PHE A O 1
ATOM 1305 N N . THR A 1 165 ? 5.107 3.015 6.634 1.00 23.76 165 THR A N 1
ATOM 1306 C CA . THR A 1 165 ? 4.280 2.056 7.359 1.00 24.12 165 THR A CA 1
ATOM 1307 C C . THR A 1 165 ? 5.082 1.258 8.369 1.00 25.78 165 THR A C 1
ATOM 1308 O O . THR A 1 165 ? 4.621 0.952 9.467 1.00 28.56 165 THR A O 1
ATOM 1312 N N . ASP A 1 166 ? 6.307 0.879 7.986 1.00 25.28 166 ASP A N 1
ATOM 1313 C CA . ASP A 1 166 ? 7.012 -0.079 8.830 1.00 25.22 166 ASP A CA 1
ATOM 1314 C C . ASP A 1 166 ? 7.859 0.596 9.897 1.00 23.52 166 ASP A C 1
ATOM 1315 O O . ASP A 1 166 ? 8.266 -0.075 10.858 1.00 26.15 166 ASP A O 1
ATOM 1320 N N . VAL A 1 167 ? 8.130 1.896 9.744 1.00 23.25 167 VAL A N 1
ATOM 1321 C CA . VAL A 1 167 ? 8.969 2.572 10.735 1.00 22.43 167 VAL A CA 1
ATOM 1322 C C . VAL A 1 167 ? 8.207 3.701 11.400 1.00 23.64 167 VAL A C 1
ATOM 1323 O O . VAL A 1 167 ? 8.013 3.701 12.609 1.00 25.34 167 VAL A O 1
ATOM 1327 N N . ILE A 1 168 ? 7.739 4.684 10.640 1.00 24.26 168 ILE A N 1
ATOM 1328 C CA . ILE A 1 168 ? 7.172 5.893 11.232 1.00 23.13 168 ILE A CA 1
ATOM 1329 C C . ILE A 1 168 ? 5.804 5.682 11.869 1.00 24.79 168 ILE A C 1
ATOM 1330 O O . ILE A 1 168 ? 5.542 6.182 12.974 1.00 23.92 168 ILE A O 1
ATOM 1335 N N . VAL A 1 169 ? 4.882 4.960 11.237 1.00 25.32 169 VAL A N 1
ATOM 1336 C CA . VAL A 1 169 ? 3.548 4.719 11.798 1.00 25.63 169 VAL A CA 1
ATOM 1337 C C . VAL A 1 169 ? 3.575 4.155 13.211 1.00 25.82 169 VAL A C 1
ATOM 1338 O O . VAL A 1 169 ? 2.800 4.556 14.077 1.00 26.13 169 VAL A O 1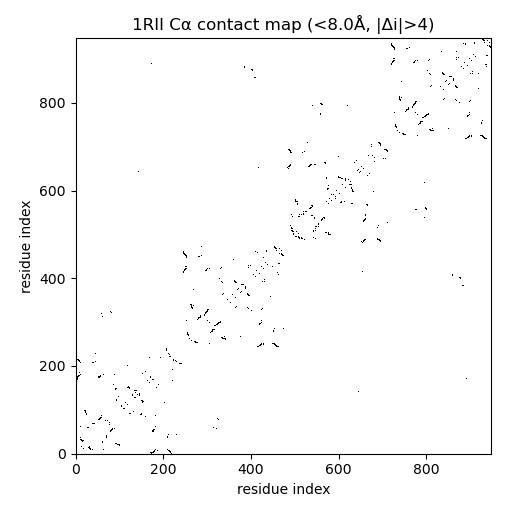
ATOM 1342 N N . GLY A 1 170 ? 4.452 3.213 13.506 1.00 27.14 170 GLY A N 1
ATOM 1343 C CA . GLY A 1 170 ? 4.509 2.625 14.839 1.00 27.90 170 GLY A CA 1
ATOM 1344 C C . GLY A 1 170 ? 4.873 3.640 15.894 1.00 28.22 170 GLY A C 1
ATOM 1345 O O . GLY A 1 170 ? 4.447 3.541 17.049 1.00 27.12 170 GLY A O 1
ATOM 1346 N N . ASP A 1 171 ? 5.663 4.645 15.500 1.00 26.61 171 ASP A N 1
ATOM 1347 C CA . ASP A 1 171 ? 5.928 5.751 16.407 1.00 24.36 171 ASP A CA 1
ATOM 1348 C C . ASP A 1 171 ? 4.636 6.507 16.703 1.00 24.24 171 ASP A C 1
ATOM 1349 O O . ASP A 1 171 ? 4.335 6.813 17.853 1.00 24.72 171 ASP A O 1
ATOM 1354 N N . LEU A 1 172 ? 3.880 6.821 15.652 1.00 22.43 172 LEU A N 1
ATOM 1355 C CA . LEU A 1 172 ? 2.629 7.529 15.797 1.00 23.05 172 LEU A CA 1
ATOM 1356 C C . LEU A 1 172 ? 1.626 6.751 16.644 1.00 26.80 172 LEU A C 1
ATOM 1357 O O . LEU A 1 172 ? 0.846 7.256 17.446 1.00 25.33 172 LEU A O 1
ATOM 1362 N N . ARG A 1 173 ? 1.650 5.433 16.448 1.00 27.98 173 ARG A N 1
ATOM 1363 C CA . ARG A 1 173 ? 0.698 4.577 17.145 1.00 30.36 173 ARG A CA 1
ATOM 1364 C C . ARG A 1 173 ? 0.866 4.593 18.653 1.00 28.32 173 ARG A C 1
ATOM 1365 O O . ARG A 1 173 ? -0.089 4.438 19.426 1.00 31.87 173 ARG A O 1
ATOM 1373 N N . VAL A 1 174 ? 2.112 4.781 19.097 1.00 23.82 174 VAL A N 1
ATOM 1374 C CA . VAL A 1 174 ? 2.319 4.796 20.545 1.00 23.39 174 VAL A CA 1
ATOM 1375 C C . VAL A 1 174 ? 2.298 6.216 21.092 1.00 24.43 174 V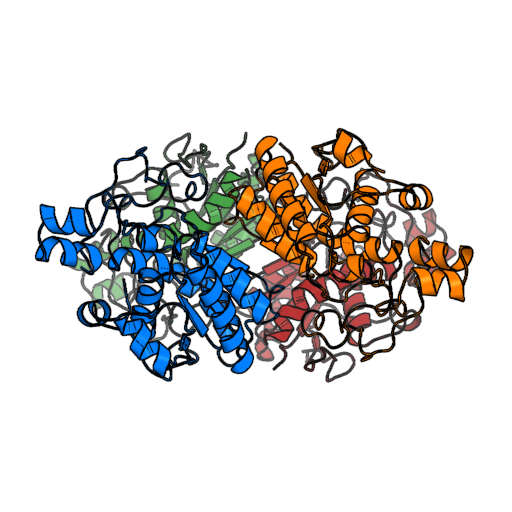AL A C 1
ATOM 1376 O O . VAL A 1 174 ? 2.648 6.396 22.257 1.00 27.49 174 VAL A O 1
ATOM 1380 N N . GLY A 1 175 ? 1.885 7.173 20.265 1.00 23.51 175 GLY A N 1
ATOM 1381 C CA . GLY A 1 175 ? 1.555 8.507 20.719 1.00 24.72 175 GLY A CA 1
ATOM 1382 C C . GLY A 1 175 ? 2.668 9.513 20.596 1.00 21.98 175 GLY A C 1
ATOM 1383 O O . GLY A 1 175 ? 2.537 10.613 21.125 1.00 23.11 175 GLY A O 1
ATOM 1384 N N . LYS A 1 176 ? 3.755 9.159 19.907 1.00 21.84 176 LYS A N 1
ATOM 1385 C CA . LYS A 1 176 ? 4.840 10.098 19.703 1.00 22.32 176 LYS A CA 1
ATOM 1386 C C . LYS A 1 176 ? 4.504 11.192 18.699 1.00 22.02 176 LYS A C 1
ATOM 1387 O O . LYS A 1 176 ? 3.896 10.964 17.663 1.00 24.10 176 LYS A O 1
ATOM 1393 N N . THR A 1 177 ? 4.934 12.419 19.019 1.00 22.79 177 THR A N 1
ATOM 1394 C CA . THR A 1 177 ? 4.933 13.498 18.056 1.00 22.63 177 THR A CA 1
ATOM 1395 C C . THR A 1 177 ? 6.112 13.323 17.096 1.00 23.07 177 THR A C 1
ATOM 1396 O O . THR A 1 177 ? 7.260 13.392 17.530 1.00 27.29 177 THR A O 1
ATOM 1400 N N . VAL A 1 178 ? 5.806 13.097 15.823 1.00 21.02 178 VAL A N 1
ATOM 1401 C CA . VAL A 1 178 ? 6.847 12.801 14.852 1.00 21.26 178 VAL A CA 1
ATOM 1402 C C . VAL A 1 178 ? 7.043 13.996 13.923 1.00 23.55 178 VAL A C 1
ATOM 1403 O O . VAL A 1 178 ? 6.067 14.520 13.403 1.00 23.30 178 VAL A O 1
ATOM 1407 N N . LEU A 1 179 ? 8.306 14.379 13.730 1.00 23.70 179 LEU A N 1
ATOM 1408 C CA . LEU A 1 179 ? 8.669 15.417 12.787 1.00 21.78 179 LEU A CA 1
ATOM 1409 C C . LEU A 1 179 ? 9.407 14.767 11.620 1.00 21.44 179 LEU A C 1
ATOM 1410 O O . LEU A 1 179 ? 10.431 14.111 11.853 1.00 22.60 179 LEU A O 1
ATOM 1415 N N . ILE A 1 180 ? 8.857 14.959 10.428 1.00 20.23 180 ILE A N 1
ATOM 1416 C CA . ILE A 1 180 ? 9.543 14.581 9.194 1.00 22.29 180 ILE A CA 1
ATOM 1417 C C . ILE A 1 180 ? 10.002 15.839 8.459 1.00 22.97 180 ILE A C 1
ATOM 1418 O O . ILE A 1 180 ? 9.230 16.697 8.067 1.00 21.25 180 ILE A O 1
ATOM 1423 N N . VAL A 1 181 ? 11.304 15.967 8.251 1.00 22.27 181 VAL A N 1
ATOM 1424 C CA . VAL A 1 181 ? 11.857 17.064 7.483 1.00 22.45 181 VAL A CA 1
ATOM 1425 C C . VAL A 1 181 ? 12.383 16.480 6.182 1.00 22.38 181 VAL A C 1
ATOM 1426 O O . VAL A 1 181 ? 13.324 15.695 6.200 1.00 24.46 181 VAL A O 1
ATOM 1430 N N . ALA A 1 182 ? 11.709 16.856 5.098 1.00 22.24 182 ALA A N 1
ATOM 1431 C CA . ALA A 1 182 ? 12.083 16.307 3.800 1.00 21.62 182 ALA A CA 1
ATOM 1432 C C . ALA A 1 182 ? 11.818 17.290 2.674 1.00 21.20 182 ALA A C 1
ATOM 1433 O O . ALA A 1 182 ? 12.098 18.484 2.805 1.00 24.40 182 ALA A O 1
ATOM 1435 N N . HIS A 1 183 ? 11.313 16.826 1.537 1.00 22.54 183 HIS A N 1
ATOM 1436 C CA . HIS A 1 183 ? 11.362 17.565 0.292 1.00 23.64 183 HIS A CA 1
ATOM 1437 C C . HIS A 1 183 ? 10.011 17.621 -0.398 1.00 25.63 183 HIS A C 1
ATOM 1438 O O . HIS A 1 183 ? 9.082 16.914 -0.002 1.00 26.59 183 HIS A O 1
ATOM 1445 N N . GLY A 1 184 ? 9.927 18.453 -1.434 1.00 26.31 184 GLY A N 1
ATOM 1446 C CA . GLY A 1 184 ? 8.692 18.606 -2.170 1.00 26.52 184 GLY A CA 1
ATOM 1447 C C . GLY A 1 184 ? 8.031 17.319 -2.563 1.00 25.44 184 GLY A C 1
ATOM 1448 O O . GLY A 1 184 ? 6.887 17.016 -2.202 1.00 29.53 184 GLY A O 1
ATOM 1449 N N . ASN A 1 185 ? 8.700 16.490 -3.349 1.00 26.00 185 ASN A N 1
ATOM 1450 C CA . ASN A 1 185 ? 8.027 15.301 -3.861 1.00 30.61 185 ASN A CA 1
ATOM 1451 C C . ASN A 1 185 ? 7.785 14.222 -2.833 1.00 29.93 185 ASN A C 1
ATOM 1452 O O . ASN A 1 185 ? 6.814 13.459 -2.910 1.00 28.51 185 ASN A O 1
ATOM 1457 N N . SER A 1 186 ? 8.698 14.105 -1.860 1.00 29.29 186 SER A N 1
ATOM 1458 C CA . SER A 1 186 ? 8.507 12.989 -0.920 1.00 27.09 186 SER A CA 1
ATOM 1459 C C . SER A 1 186 ? 7.379 13.311 0.041 1.00 25.08 186 SER A C 1
ATOM 1460 O O . SER A 1 186 ? 6.598 12.474 0.501 1.00 25.30 186 SER A O 1
ATOM 1463 N N . LEU A 1 187 ? 7.255 14.606 0.371 1.00 24.42 187 LEU A N 1
ATOM 1464 C CA . LEU A 1 187 ? 6.150 14.974 1.252 1.00 24.39 187 LEU A CA 1
ATOM 1465 C C . LEU A 1 187 ? 4.844 14.930 0.472 1.00 25.81 187 LEU A C 1
ATOM 1466 O O . LEU A 1 187 ? 3.798 14.546 0.994 1.00 27.40 187 LEU A O 1
ATOM 1471 N N . ARG A 1 188 ? 4.918 15.308 -0.804 1.00 27.36 188 ARG A N 1
ATOM 1472 C CA . ARG A 1 188 ? 3.707 15.154 -1.626 1.00 30.50 188 ARG A CA 1
ATOM 1473 C C . ARG A 1 188 ? 3.331 13.689 -1.764 1.00 30.35 188 ARG A C 1
ATOM 1474 O O . ARG A 1 188 ? 2.148 13.337 -1.791 1.00 28.31 188 ARG A O 1
ATOM 1482 N N . ALA A 1 189 ? 4.329 12.803 -1.843 1.00 28.56 189 ALA A N 1
ATOM 1483 C CA . ALA A 1 189 ? 4.016 11.377 -1.869 1.00 29.31 189 ALA A CA 1
ATOM 1484 C C . ALA A 1 189 ? 3.294 10.952 -0.595 1.00 29.68 189 ALA A C 1
ATOM 1485 O O . ALA A 1 189 ? 2.335 10.178 -0.641 1.00 28.97 189 ALA A O 1
ATOM 1487 N N . LEU A 1 190 ? 3.740 11.448 0.560 1.00 28.04 190 LEU A N 1
ATOM 1488 C CA . LEU A 1 190 ? 3.076 11.097 1.816 1.00 28.09 190 LEU A CA 1
ATOM 1489 C C . LEU A 1 190 ? 1.651 11.641 1.887 1.00 27.12 190 LEU A C 1
ATOM 1490 O O . LEU A 1 190 ? 0.692 10.954 2.276 1.00 25.44 190 LEU A O 1
ATOM 1495 N N . VAL A 1 191 ? 1.491 12.899 1.504 1.00 26.94 191 VAL A N 1
ATOM 1496 C CA . VAL A 1 191 ? 0.164 13.523 1.542 1.00 28.01 191 VAL A CA 1
ATOM 1497 C C . VAL A 1 191 ? -0.804 12.773 0.633 1.00 29.51 191 VAL A C 1
ATOM 1498 O O . VAL A 1 191 ? -1.975 12.557 0.982 1.00 25.60 191 VAL A O 1
ATOM 1502 N N . LYS A 1 192 ? -0.323 12.357 -0.543 1.00 29.65 192 LYS A N 1
ATOM 1503 C CA . LYS A 1 192 ? -1.143 11.587 -1.463 1.00 29.57 192 LYS A CA 1
ATOM 1504 C C . LYS A 1 192 ? -1.719 10.364 -0.737 1.00 28.93 192 LYS A C 1
ATOM 1505 O O . LYS A 1 192 ? -2.874 9.990 -0.916 1.00 29.30 192 LYS A O 1
ATOM 1511 N N . HIS A 1 193 ? -0.884 9.747 0.091 1.00 27.65 193 HIS A N 1
ATOM 1512 C CA . HIS A 1 193 ? -1.239 8.510 0.773 1.00 27.74 193 HIS A CA 1
ATOM 1513 C C . HIS A 1 193 ? -2.164 8.803 1.955 1.00 27.45 193 HIS A C 1
ATOM 1514 O O . HIS A 1 193 ? -3.176 8.118 2.121 1.00 27.02 193 HIS A O 1
ATOM 1521 N N . LEU A 1 194 ? -1.825 9.814 2.747 1.00 26.68 194 LEU A N 1
ATOM 1522 C CA . LEU A 1 194 ? -2.646 10.114 3.923 1.00 27.89 194 LEU A CA 1
ATOM 1523 C C . LEU A 1 194 ? -4.077 10.475 3.538 1.00 29.12 194 LEU A C 1
ATOM 1524 O O . LEU A 1 194 ? -5.019 9.956 4.135 1.00 30.67 194 LEU A O 1
ATOM 1529 N N . ASP A 1 195 ? -4.205 11.367 2.570 1.00 31.11 195 ASP A N 1
ATOM 1530 C CA . ASP A 1 195 ? -5.495 11.913 2.158 1.00 31.24 195 ASP A CA 1
ATOM 1531 C C . ASP A 1 195 ? -6.100 11.100 1.024 1.00 32.96 195 ASP A C 1
ATOM 1532 O O . ASP A 1 195 ? -7.157 11.460 0.487 1.00 32.57 195 ASP A O 1
ATOM 1537 N N . GLN A 1 196 ? -5.421 10.021 0.646 1.00 33.40 196 GLN A N 1
ATOM 1538 C CA . GLN A 1 196 ? -5.878 9.142 -0.428 1.00 34.93 196 GLN A CA 1
ATOM 1539 C C . GLN A 1 196 ? -6.256 9.930 -1.671 1.00 35.23 196 GLN A C 1
ATOM 1540 O O . GLN A 1 196 ? -7.349 9.817 -2.248 1.00 34.86 196 GLN A O 1
ATOM 1546 N N . MET A 1 197 ? -5.302 10.761 -2.063 1.00 33.43 197 MET A N 1
ATOM 1547 C CA . MET A 1 197 ? -5.503 11.622 -3.220 1.00 34.27 197 MET A CA 1
ATOM 1548 C C . MET A 1 197 ? -5.330 10.873 -4.530 1.00 34.11 197 MET A C 1
ATOM 1549 O O . MET A 1 197 ? -4.539 9.938 -4.644 1.00 35.55 197 MET A O 1
ATOM 1554 N N . SER A 1 198 ? -6.080 11.305 -5.547 1.00 34.19 198 SER A N 1
ATOM 1555 C CA . SER A 1 198 ? -5.894 10.708 -6.864 1.00 35.64 198 SER A CA 1
ATOM 1556 C C . SER A 1 198 ? -4.574 11.138 -7.498 1.00 36.85 198 SER A C 1
ATOM 1557 O O . SER A 1 198 ? -3.985 12.155 -7.124 1.00 37.49 198 SER A O 1
ATOM 1560 N N . ASP A 1 199 ? -4.141 10.349 -8.474 1.00 39.09 199 ASP A N 1
ATOM 1561 C CA . ASP A 1 199 ? -3.011 10.753 -9.311 1.00 42.02 199 ASP A CA 1
ATOM 1562 C C . ASP A 1 199 ? -3.216 12.155 -9.850 1.00 43.83 199 ASP A C 1
ATOM 1563 O O . ASP A 1 199 ? -2.364 13.035 -9.849 1.00 44.22 199 ASP A O 1
ATOM 1568 N N . ASP A 1 200 ? -4.433 12.390 -10.343 1.00 46.42 200 ASP A N 1
ATOM 1569 C CA . ASP A 1 200 ? -4.685 13.709 -10.923 1.00 47.71 200 ASP A CA 1
ATOM 1570 C C . ASP A 1 200 ? -4.601 14.790 -9.862 1.00 45.81 200 ASP A C 1
ATOM 1571 O O . ASP A 1 200 ? -3.971 15.823 -10.097 1.00 51.38 200 ASP A O 1
ATOM 1576 N N . GLU A 1 201 ? -5.226 14.567 -8.704 1.00 43.24 201 GLU A N 1
ATOM 1577 C CA . GLU A 1 201 ? -5.219 15.639 -7.699 1.00 43.89 201 GLU A CA 1
ATOM 1578 C C . GLU A 1 201 ? -3.818 15.941 -7.214 1.00 41.17 201 GLU A C 1
ATOM 1579 O O . GLU A 1 201 ? -3.461 17.098 -6.992 1.00 40.88 201 GLU A O 1
ATOM 1585 N N . ILE A 1 202 ? -2.924 14.966 -7.001 1.00 41.11 202 ILE A N 1
ATOM 1586 C CA . ILE A 1 202 ? -1.714 15.427 -6.309 1.00 41.18 202 ILE A CA 1
ATOM 1587 C C . ILE A 1 202 ? -0.818 16.215 -7.266 1.00 40.15 202 ILE A C 1
ATOM 1588 O O . ILE A 1 202 ? 0.085 16.894 -6.793 1.00 31.74 202 ILE A O 1
ATOM 1593 N N . VAL A 1 203 ? -1.069 16.088 -8.567 1.00 41.14 203 VAL A N 1
ATOM 1594 C CA . VAL A 1 203 ? -0.119 16.802 -9.443 1.00 42.36 203 VAL A CA 1
ATOM 1595 C C . VAL A 1 203 ? -0.300 18.292 -9.252 1.00 41.23 203 VAL A C 1
ATOM 1596 O O . VAL A 1 203 ? 0.637 19.068 -9.428 1.00 45.27 203 VAL A O 1
ATOM 1600 N N . GLY A 1 204 ? -1.511 18.690 -8.861 1.00 40.79 204 GLY A N 1
ATOM 1601 C CA . GLY A 1 204 ? -1.759 20.093 -8.590 1.00 41.38 204 GLY A CA 1
ATOM 1602 C C . GLY A 1 204 ? -1.313 20.580 -7.233 1.00 41.43 204 GLY A C 1
ATOM 1603 O O . GLY A 1 204 ? -1.253 21.794 -7.030 1.00 44.86 204 GLY A O 1
ATOM 1604 N N . LEU A 1 205 ? -1.004 19.695 -6.289 1.00 41.14 205 LEU A N 1
ATOM 1605 C CA . LEU A 1 205 ? -0.656 20.061 -4.929 1.00 38.72 205 LEU A CA 1
ATOM 1606 C C . LEU A 1 205 ? 0.720 20.690 -4.772 1.00 39.23 205 LEU A C 1
ATOM 1607 O O . LEU A 1 205 ? 1.761 20.176 -5.178 1.00 41.03 205 LEU A O 1
ATOM 1612 N N . ASN A 1 206 ? 0.763 21.853 -4.127 1.00 39.99 206 ASN A N 1
ATOM 1613 C CA . ASN A 1 206 ? 2.051 22.472 -3.848 1.00 42.09 206 ASN A CA 1
ATOM 1614 C C . ASN A 1 206 ? 2.237 22.625 -2.343 1.00 40.13 206 ASN A C 1
ATOM 1615 O O . ASN A 1 206 ? 1.382 23.153 -1.637 1.00 38.41 206 ASN A O 1
ATOM 1620 N N . ILE A 1 207 ? 3.387 22.157 -1.862 1.00 37.41 207 ILE A N 1
ATOM 1621 C CA . ILE A 1 207 ? 3.661 22.318 -0.440 1.00 34.15 207 ILE A CA 1
ATOM 1622 C C . ILE A 1 207 ? 4.696 23.399 -0.200 1.00 32.56 207 ILE A C 1
ATOM 1623 O O . ILE A 1 207 ? 5.809 23.346 -0.724 1.00 31.65 207 ILE A O 1
ATOM 1628 N N . PRO A 1 208 ? 4.310 24.376 0.598 1.00 30.96 208 PRO A N 1
ATOM 1629 C CA . PRO A 1 208 ? 5.169 25.536 0.817 1.00 30.14 208 PRO A CA 1
ATOM 1630 C C . PRO A 1 208 ? 6.365 25.160 1.685 1.00 30.81 208 PRO A C 1
ATOM 1631 O O . PRO A 1 208 ? 6.263 24.243 2.497 1.00 27.26 208 PRO A O 1
ATOM 1635 N N . THR A 1 209 ? 7.466 25.865 1.479 1.00 29.92 209 THR A N 1
ATOM 1636 C CA . THR A 1 209 ? 8.668 25.628 2.261 1.00 30.09 209 THR A CA 1
ATOM 1637 C C . THR A 1 209 ? 8.553 26.293 3.619 1.00 30.80 209 THR A C 1
ATOM 1638 O O . THR A 1 209 ? 7.849 27.306 3.712 1.00 31.38 209 THR A O 1
ATOM 1642 N N . GLY A 1 210 ? 9.229 25.803 4.652 1.00 30.48 210 GLY A N 1
ATOM 1643 C CA . GLY A 1 210 ? 9.326 26.514 5.901 1.00 29.47 210 GLY A CA 1
ATOM 1644 C C . GLY A 1 210 ? 8.146 26.460 6.834 1.00 29.23 210 GLY A C 1
ATOM 1645 O O . GLY A 1 210 ? 8.248 26.893 7.986 1.00 31.42 210 GLY A O 1
ATOM 1646 N N . ILE A 1 211 ? 7.002 25.930 6.409 1.00 27.71 211 ILE A N 1
ATOM 1647 C CA . ILE A 1 211 ? 5.848 26.007 7.310 1.00 27.08 211 ILE A CA 1
ATOM 1648 C C . ILE A 1 211 ? 5.363 24.617 7.693 1.00 26.83 211 ILE A C 1
ATOM 1649 O O . ILE A 1 211 ? 4.837 23.861 6.874 1.00 25.60 211 ILE A O 1
ATOM 1654 N N . PRO A 1 212 ? 5.548 24.254 8.954 1.00 26.89 212 PRO A N 1
ATOM 1655 C CA . PRO A 1 212 ? 5.128 22.907 9.373 1.00 26.11 212 PRO A CA 1
ATOM 1656 C C . PRO A 1 212 ? 3.651 22.657 9.132 1.00 25.78 212 PRO A C 1
ATOM 1657 O O . PRO A 1 212 ? 2.804 23.529 9.344 1.00 27.15 212 PRO A O 1
ATOM 1661 N N . LEU A 1 213 ? 3.380 21.439 8.700 1.00 24.25 213 LEU A N 1
ATOM 1662 C CA . LEU A 1 213 ? 2.046 20.933 8.455 1.00 24.66 213 LEU A CA 1
ATOM 1663 C C . LEU A 1 213 ? 1.694 19.835 9.461 1.00 27.93 213 LEU A C 1
ATOM 1664 O O . LEU A 1 213 ? 2.352 18.784 9.397 1.00 26.00 213 LEU A O 1
ATOM 1669 N N . ARG A 1 214 ? 0.694 20.069 10.311 1.00 26.68 214 ARG A N 1
ATOM 1670 C CA . ARG A 1 214 ? 0.281 19.065 11.279 1.00 27.57 214 ARG A CA 1
ATOM 1671 C C . ARG A 1 214 ? -0.863 18.183 10.797 1.00 28.15 214 ARG A C 1
ATOM 1672 O O . ARG A 1 214 ? -1.930 18.654 10.392 1.00 27.20 214 ARG A O 1
ATOM 1680 N N . TYR A 1 215 ? -0.631 16.875 10.858 1.00 26.95 215 TYR A N 1
ATOM 1681 C CA . TYR A 1 215 ? -1.685 15.908 10.612 1.00 27.22 215 TYR A CA 1
ATOM 1682 C C . TYR A 1 215 ? -2.143 15.341 11.957 1.00 28.38 215 TYR A C 1
ATOM 1683 O O . TYR A 1 215 ? -1.313 14.960 12.784 1.00 25.34 215 TYR A O 1
ATOM 1692 N N . ASP A 1 216 ? -3.468 15.333 12.115 1.00 27.30 216 ASP A N 1
ATOM 1693 C CA . ASP A 1 216 ? -4.111 14.705 13.257 1.00 28.02 216 ASP A CA 1
ATOM 1694 C C . ASP A 1 216 ? -4.701 13.383 12.791 1.00 27.68 216 ASP A C 1
ATOM 1695 O O . ASP A 1 216 ? -5.712 13.385 12.088 1.00 26.91 216 ASP A O 1
ATOM 1700 N N . LEU A 1 217 ? -4.094 12.252 13.143 1.00 27.11 217 LEU A N 1
ATOM 1701 C CA . LEU A 1 217 ? -4.557 10.995 12.564 1.00 28.06 217 LEU A CA 1
ATOM 1702 C C . LEU A 1 217 ? -5.384 10.177 13.544 1.00 29.89 217 LEU A C 1
ATOM 1703 O O . LEU A 1 217 ? -5.233 10.356 14.748 1.00 28.20 217 LEU A O 1
ATOM 1708 N N . ASP A 1 218 ? -6.260 9.334 12.983 1.00 29.98 218 ASP A N 1
ATOM 1709 C CA . ASP A 1 218 ? -6.997 8.391 13.843 1.00 30.75 218 ASP A CA 1
ATOM 1710 C C . ASP A 1 218 ? -6.185 7.106 13.983 1.00 30.40 218 ASP A C 1
ATOM 1711 O O . ASP A 1 218 ? -5.046 6.998 13.508 1.00 26.84 218 ASP A O 1
ATOM 1716 N N . SER A 1 219 ? -6.771 6.122 14.645 1.00 30.67 219 SER A N 1
ATOM 1717 C CA . SER A 1 219 ? -6.093 4.882 14.976 1.00 32.74 219 SER A CA 1
ATOM 1718 C C . SER A 1 219 ? -5.711 4.129 13.711 1.00 31.86 219 SER A C 1
ATOM 1719 O O . SER A 1 219 ? -4.789 3.304 13.678 1.00 30.94 219 SER A O 1
ATOM 1722 N N . ALA A 1 220 ? -6.434 4.430 12.630 1.00 31.12 220 ALA A N 1
ATOM 1723 C CA . ALA A 1 220 ? -6.120 3.746 11.379 1.00 30.70 220 ALA A CA 1
ATOM 1724 C C . ALA A 1 220 ? -5.217 4.646 10.541 1.00 30.18 220 ALA A C 1
ATOM 1725 O O . ALA A 1 220 ? -4.953 4.413 9.360 1.00 32.13 220 ALA A O 1
ATOM 1727 N N . MET A 1 221 ? -4.709 5.705 11.152 1.00 29.12 221 MET A N 1
ATOM 1728 C CA . MET A 1 221 ? -3.777 6.605 10.479 1.00 31.13 221 MET A CA 1
ATOM 1729 C C . MET A 1 221 ? -4.438 7.408 9.360 1.00 33.20 221 MET A C 1
ATOM 1730 O O . MET A 1 221 ? -3.717 7.987 8.541 1.00 32.91 221 MET A O 1
ATOM 1735 N N . ARG A 1 222 ? -5.764 7.466 9.341 1.00 33.35 222 ARG A N 1
ATOM 1736 C CA . ARG A 1 222 ? -6.554 8.357 8.504 1.00 32.62 222 ARG A CA 1
ATOM 1737 C C . ARG A 1 222 ? -6.618 9.772 9.074 1.00 28.50 222 ARG A C 1
ATOM 1738 O O . ARG A 1 222 ? -6.919 9.925 10.273 1.00 25.66 222 ARG A O 1
ATOM 1746 N N . PRO A 1 223 ? -6.328 10.808 8.293 1.00 27.69 223 PRO A N 1
ATOM 1747 C CA . PRO A 1 223 ? -6.431 12.180 8.802 1.00 27.20 223 PRO A CA 1
ATOM 1748 C C . PRO A 1 223 ? -7.838 12.525 9.282 1.00 27.52 223 PRO A C 1
ATOM 1749 O O . PRO A 1 223 ? -8.811 12.170 8.615 1.00 30.22 223 PRO A O 1
ATOM 1753 N N . LEU A 1 224 ? -7.914 13.227 10.398 1.00 27.99 224 LEU A N 1
ATOM 1754 C CA . LEU A 1 224 ? -9.158 13.795 10.907 1.00 31.22 224 LEU A CA 1
ATOM 1755 C C . LEU A 1 224 ? -9.462 15.146 10.261 1.00 32.63 224 LEU A C 1
ATOM 1756 O O . LEU A 1 224 ? -10.602 15.615 10.230 1.00 33.36 224 LEU A O 1
ATOM 1761 N N . VAL A 1 225 ? -8.421 15.793 9.748 1.00 31.16 225 VAL A N 1
ATOM 1762 C CA . VAL A 1 225 ? -8.541 17.009 8.963 1.00 29.30 225 VAL A CA 1
ATOM 1763 C C . VAL A 1 225 ? -7.880 16.725 7.607 1.00 32.25 225 VAL A C 1
ATOM 1764 O O . VAL A 1 225 ? -6.637 16.732 7.556 1.00 30.87 225 VAL A O 1
ATOM 1768 N N . ARG A 1 226 ? -8.700 16.490 6.584 1.00 32.38 226 ARG A N 1
ATOM 1769 C CA . ARG A 1 226 ? -8.163 16.301 5.242 1.00 33.66 226 ARG A CA 1
ATOM 1770 C C . ARG A 1 226 ? -7.255 17.478 4.877 1.00 30.35 226 ARG A C 1
ATOM 1771 O O . ARG A 1 226 ? -7.637 18.641 5.017 1.00 28.62 226 ARG A O 1
ATOM 1779 N N . GLY A 1 227 ? -6.061 17.131 4.419 1.00 28.95 227 GLY A N 1
ATOM 1780 C CA . GLY A 1 227 ? -5.028 18.048 4.033 1.00 27.82 227 GLY A CA 1
ATOM 1781 C C . GLY A 1 227 ? -4.230 18.639 5.173 1.00 29.05 227 GLY A C 1
ATOM 1782 O O . GLY A 1 227 ? -3.358 19.480 4.913 1.00 29.13 227 GLY A O 1
ATOM 1783 N N . GLY A 1 228 ? -4.505 18.231 6.407 1.00 27.87 228 GLY A N 1
ATOM 1784 C CA . GLY A 1 228 ? -3.707 18.668 7.545 1.00 26.94 228 GLY A CA 1
ATOM 1785 C C . GLY A 1 228 ? -3.908 20.134 7.845 1.00 29.33 228 GLY A C 1
ATOM 1786 O O . GLY A 1 228 ? -4.717 20.803 7.202 1.00 34.09 228 GLY A O 1
ATOM 1787 N N . THR A 1 229 ? -3.184 20.633 8.835 1.00 29.51 229 THR A N 1
ATOM 1788 C CA . THR A 1 229 ? -3.295 22.015 9.264 1.00 30.59 229 THR A CA 1
ATOM 1789 C C . THR A 1 229 ? -1.927 22.684 9.336 1.00 30.03 229 THR A C 1
ATOM 1790 O O . THR A 1 229 ? -1.086 22.259 10.121 1.00 28.94 229 THR A O 1
ATOM 1794 N N . TYR A 1 230 ? -1.719 23.722 8.538 1.00 29.03 230 TYR A N 1
ATOM 1795 C CA . TYR A 1 230 ? -0.471 24.492 8.593 1.00 27.09 230 TYR A CA 1
ATOM 1796 C C . TYR A 1 230 ? -0.405 25.350 9.837 1.00 29.93 230 TYR A C 1
ATOM 1797 O O . TYR A 1 230 ? -1.364 25.934 10.346 1.00 30.52 230 TYR A O 1
ATOM 1806 N N . LEU A 1 231 ? 0.803 25.454 10.408 1.00 33.43 231 LEU A N 1
ATOM 1807 C CA . LEU A 1 231 ? 0.917 26.260 11.620 1.00 34.57 231 LEU A CA 1
ATOM 1808 C C . LEU A 1 231 ? 0.792 27.752 11.310 1.00 33.73 231 LEU A C 1
ATOM 1809 O O . LEU A 1 231 ? 0.439 28.510 12.211 1.00 33.67 231 LEU A O 1
ATOM 1814 N N . ASP A 1 232 ? 1.056 28.134 10.081 1.00 36.70 232 ASP A N 1
ATOM 1815 C CA . ASP A 1 232 ? 0.903 29.486 9.547 1.00 38.81 232 ASP A CA 1
ATOM 1816 C C . ASP A 1 232 ? 0.170 29.425 8.204 1.00 38.96 232 ASP A C 1
ATOM 1817 O O . ASP A 1 232 ? 0.755 29.495 7.126 1.00 40.13 232 ASP A O 1
ATOM 1822 N N . PRO A 1 233 ? -1.144 29.276 8.321 1.00 40.88 233 PRO A N 1
ATOM 1823 C CA . PRO A 1 233 ? -2.009 29.061 7.165 1.00 42.57 233 PRO A CA 1
ATOM 1824 C C . PRO A 1 233 ? -1.904 30.183 6.127 1.00 43.84 233 PRO A C 1
ATOM 1825 O O . PRO A 1 233 ? -2.059 29.883 4.938 1.00 43.42 233 PRO A O 1
ATOM 1829 N N . GLU A 1 234 ? -1.645 31.408 6.573 1.00 43.76 234 GLU A N 1
ATOM 1830 C CA . GLU A 1 234 ? -1.501 32.550 5.672 1.00 43.11 234 GLU A CA 1
ATOM 1831 C C . GLU A 1 234 ? -0.228 32.378 4.860 1.00 43.51 234 GLU A C 1
ATOM 1832 O O . GLU A 1 234 ? -0.217 32.377 3.635 1.00 48.29 234 GLU A O 1
ATOM 1834 N N . ALA A 1 235 ? 0.853 32.211 5.613 1.00 43.06 235 ALA A N 1
ATOM 1835 C CA . ALA A 1 235 ? 2.153 31.980 5.001 1.00 42.41 235 ALA A CA 1
ATOM 1836 C C . ALA A 1 235 ? 2.058 30.797 4.050 1.00 43.81 235 ALA A C 1
ATOM 1837 O O . ALA A 1 235 ? 2.643 30.759 2.967 1.00 42.24 235 ALA A O 1
ATOM 1839 N N . ALA A 1 236 ? 1.279 29.813 4.506 1.00 45.03 236 ALA A N 1
ATOM 1840 C CA . ALA A 1 236 ? 1.142 28.578 3.733 1.00 47.26 236 ALA A CA 1
ATOM 1841 C C . ALA A 1 236 ? 0.575 28.866 2.349 1.00 48.93 236 ALA A C 1
ATOM 1842 O O . ALA A 1 236 ? 1.117 28.456 1.321 1.00 45.88 236 ALA A O 1
ATOM 1844 N N . ALA A 1 237 ? -0.540 29.595 2.344 1.00 50.29 237 ALA A N 1
ATOM 1845 C CA . ALA A 1 237 ? -1.168 29.998 1.095 1.00 52.17 237 ALA A CA 1
ATOM 1846 C C . ALA A 1 237 ? -0.199 30.797 0.231 1.00 53.63 237 ALA A C 1
ATOM 1847 O O . ALA A 1 237 ? -0.202 30.700 -0.997 1.00 59.84 237 ALA A O 1
ATOM 1849 N N . ALA A 1 238 ? 0.646 31.607 0.871 1.00 52.90 238 ALA A N 1
ATOM 1850 C CA . ALA A 1 238 ? 1.548 32.435 0.072 1.00 53.77 238 ALA A CA 1
ATOM 1851 C C . ALA A 1 238 ? 2.790 31.652 -0.343 1.00 54.69 238 ALA A C 1
ATOM 1852 O O . ALA A 1 238 ? 3.344 31.908 -1.415 1.00 54.19 238 ALA A O 1
ATOM 1854 N N . GLY A 1 239 ? 3.227 30.707 0.491 1.00 54.23 239 GLY A N 1
ATOM 1855 C CA . GLY A 1 239 ? 4.370 29.875 0.134 1.00 53.98 239 GLY A CA 1
ATOM 1856 C C . GLY A 1 239 ? 3.983 28.906 -0.970 1.00 55.15 239 GLY A C 1
ATOM 1857 O O . GLY A 1 239 ? 4.768 28.565 -1.850 1.00 51.11 239 GLY A O 1
ATOM 1858 N N . ALA A 1 240 ? 2.732 28.458 -0.907 1.00 58.03 240 ALA A N 1
ATOM 1859 C CA . ALA A 1 240 ? 2.194 27.567 -1.931 1.00 60.77 240 ALA A CA 1
ATOM 1860 C C . ALA A 1 240 ? 2.238 28.276 -3.276 1.00 63.47 240 ALA A C 1
ATOM 1861 O O . ALA A 1 240 ? 2.387 27.707 -4.352 1.00 61.28 240 ALA A O 1
ATOM 1863 N N . ALA A 1 241 ? 2.116 29.604 -3.211 1.00 67.28 241 ALA A N 1
ATOM 1864 C CA . ALA A 1 241 ? 2.227 30.375 -4.446 1.00 70.59 241 ALA A CA 1
ATOM 1865 C C . ALA A 1 241 ? 3.697 30.558 -4.818 1.00 73.07 241 ALA A C 1
ATOM 1866 O O . ALA A 1 241 ? 4.126 30.161 -5.900 1.00 73.22 241 ALA A O 1
ATOM 1868 N N . ALA A 1 242 ? 4.445 31.148 -3.904 1.00 75.43 242 ALA A N 1
ATOM 1869 C CA . ALA A 1 242 ? 5.828 31.552 -4.045 1.00 78.44 242 ALA A CA 1
ATOM 1870 C C . ALA A 1 242 ? 6.690 30.563 -4.830 1.00 81.28 242 ALA A C 1
ATOM 1871 O O . ALA A 1 242 ? 7.601 31.020 -5.530 1.00 83.43 242 ALA A O 1
ATOM 1873 N N . VAL A 1 243 ? 6.410 29.286 -4.697 1.00 83.35 243 VAL A N 1
ATOM 1874 C CA . VAL A 1 243 ? 7.106 28.120 -5.202 1.00 85.10 243 VAL A CA 1
ATOM 1875 C C . VAL A 1 243 ? 8.075 28.388 -6.350 1.00 87.54 243 VAL A C 1
ATOM 1876 O O . VAL A 1 243 ? 7.969 29.369 -7.085 1.00 88.79 243 VAL A O 1
ATOM 1880 N N . ALA A 1 244 ? 9.042 27.483 -6.490 1.00 89.22 244 ALA A N 1
ATOM 1881 C CA . ALA A 1 244 ? 10.102 27.549 -7.486 1.00 90.45 244 ALA A CA 1
ATOM 1882 C C . ALA A 1 244 ? 11.179 28.560 -7.096 1.00 90.85 244 ALA A C 1
ATOM 1883 O O . ALA A 1 244 ? 12.032 28.299 -6.247 1.00 91.94 244 ALA A O 1
ATOM 1885 N N . ASN B 1 3 ? 38.724 -6.040 10.204 1.00 62.62 3 ASN B N 1
ATOM 1886 C CA . ASN B 1 3 ? 39.228 -4.926 10.994 1.00 55.52 3 ASN B CA 1
ATOM 1887 C C . ASN B 1 3 ? 38.304 -4.557 12.146 1.00 50.57 3 ASN B C 1
ATOM 1888 O O . ASN B 1 3 ? 37.092 -4.440 11.962 1.00 51.22 3 ASN B O 1
ATOM 1893 N N . THR B 1 4 ? 38.877 -4.354 13.331 1.00 46.31 4 THR B N 1
ATOM 1894 C CA . THR B 1 4 ? 38.146 -3.587 14.344 1.00 41.69 4 THR B CA 1
ATOM 1895 C C . THR B 1 4 ? 38.079 -2.159 13.811 1.00 36.96 4 THR B C 1
ATOM 1896 O O . THR B 1 4 ? 39.096 -1.721 13.259 1.00 35.05 4 THR B O 1
ATOM 1900 N N . GLY B 1 5 ? 36.957 -1.466 13.931 1.00 33.93 5 GLY B N 1
ATOM 1901 C CA . GLY B 1 5 ? 36.845 -0.135 13.364 1.00 31.84 5 GLY B CA 1
ATOM 1902 C C . GLY B 1 5 ? 37.693 0.886 14.103 1.00 31.28 5 GLY B C 1
ATOM 1903 O O . GLY B 1 5 ? 38.072 0.650 15.251 1.00 33.19 5 GLY B O 1
ATOM 1904 N N . SER B 1 6 ? 38.009 2.018 13.474 1.00 30.51 6 SER B N 1
ATOM 1905 C CA . SER B 1 6 ? 38.678 3.109 14.161 1.00 29.85 6 SER B CA 1
ATOM 1906 C C . SER B 1 6 ? 37.691 3.847 15.071 1.00 28.12 6 SER B C 1
ATOM 1907 O O . SER B 1 6 ? 36.538 4.019 14.685 1.00 28.89 6 SER B O 1
ATOM 1910 N N . LEU B 1 7 ? 38.154 4.275 16.226 1.00 24.84 7 LEU B N 1
ATOM 1911 C CA . LEU B 1 7 ? 37.356 5.055 17.157 1.00 26.13 7 LEU B CA 1
ATOM 1912 C C . LEU B 1 7 ? 37.919 6.468 17.254 1.00 26.25 7 LEU B C 1
ATOM 1913 O O . LEU B 1 7 ? 39.098 6.643 17.585 1.00 27.66 7 LEU B O 1
ATOM 1918 N N . VAL B 1 8 ? 37.070 7.435 16.926 1.00 24.13 8 VAL B N 1
ATOM 1919 C CA . VAL B 1 8 ? 37.482 8.830 16.934 1.00 24.23 8 VAL B CA 1
ATOM 1920 C C . VAL B 1 8 ? 36.716 9.584 18.017 1.00 24.52 8 VAL B C 1
ATOM 1921 O O . VAL B 1 8 ? 35.492 9.614 17.993 1.00 24.64 8 VAL B O 1
ATOM 1925 N N . LEU B 1 9 ? 37.416 10.168 18.972 1.00 24.27 9 LEU B N 1
ATOM 1926 C CA . LEU B 1 9 ? 36.852 10.975 20.035 1.00 24.15 9 LEU B CA 1
ATOM 1927 C C . LEU B 1 9 ? 37.083 12.464 19.758 1.00 22.19 9 LEU B C 1
ATOM 1928 O O . LEU B 1 9 ? 38.143 12.902 19.315 1.00 23.33 9 LEU B O 1
ATOM 1933 N N . LEU B 1 10 ? 36.068 13.265 20.054 1.00 21.55 10 LEU B N 1
ATOM 1934 C CA . LEU B 1 10 ? 36.115 14.703 19.856 1.00 18.94 10 LEU B CA 1
ATOM 1935 C C . LEU B 1 10 ? 35.456 15.424 21.016 1.00 22.01 10 LEU B C 1
ATOM 1936 O O . LEU B 1 10 ? 34.282 15.218 21.325 1.00 21.82 10 LEU B O 1
ATOM 1941 N N . ARG B 1 11 ? 36.203 16.280 21.687 1.00 23.58 11 ARG B N 1
ATOM 1942 C CA . ARG B 1 11 ? 35.687 17.140 22.744 1.00 25.02 11 ARG B CA 1
ATOM 1943 C C . ARG B 1 11 ? 35.300 18.498 22.159 1.00 26.91 11 ARG B C 1
ATOM 1944 O O . ARG B 1 11 ? 36.133 19.145 21.518 1.00 28.99 11 ARG B O 1
ATOM 1952 N N . HIS B 1 12 ? 34.061 18.930 22.358 1.00 25.73 12 HIS B N 1
ATOM 1953 C CA . HIS B 1 12 ? 33.579 20.175 21.770 1.00 24.27 12 HIS B CA 1
ATOM 1954 C C . HIS B 1 12 ? 34.417 21.369 22.205 1.00 25.50 12 HIS B C 1
ATOM 1955 O O . HIS B 1 12 ? 35.059 21.300 23.242 1.00 26.24 12 HIS B O 1
ATOM 1962 N N . GLY B 1 13 ? 34.364 22.415 21.392 1.00 27.23 13 GLY B N 1
ATOM 1963 C CA . GLY B 1 13 ? 35.051 23.657 21.663 1.00 27.99 13 GLY B CA 1
ATOM 1964 C C . GLY B 1 13 ? 34.270 24.587 22.563 1.00 27.04 13 GLY B C 1
ATOM 1965 O O . GLY B 1 13 ? 33.325 24.216 23.250 1.00 27.95 13 GLY B O 1
ATOM 1966 N N . GLU B 1 14 ? 34.675 25.847 22.568 1.00 27.14 14 GLU B N 1
ATOM 1967 C CA . GLU B 1 14 ? 34.225 26.881 23.470 1.00 25.90 14 GLU B CA 1
ATOM 1968 C C . GLU B 1 14 ? 32.726 27.115 23.504 1.00 24.48 14 GLU B C 1
ATOM 1969 O O . GLU B 1 14 ? 32.090 27.368 22.479 1.00 26.82 14 GLU B O 1
ATOM 1975 N N . SER B 1 15 ? 32.145 27.049 24.689 1.00 22.73 15 SER B N 1
ATOM 1976 C CA . SER B 1 15 ? 30.729 27.311 24.861 1.00 21.75 15 SER B CA 1
ATOM 1977 C C . SER B 1 15 ? 30.552 28.734 25.392 1.00 23.12 15 SER B C 1
ATOM 1978 O O . SER B 1 15 ? 31.522 29.400 25.742 1.00 24.02 15 SER B O 1
ATOM 1981 N N . ASP B 1 16 ? 29.301 29.154 25.471 1.00 24.09 16 ASP B N 1
ATOM 1982 C CA . ASP B 1 16 ? 28.995 30.46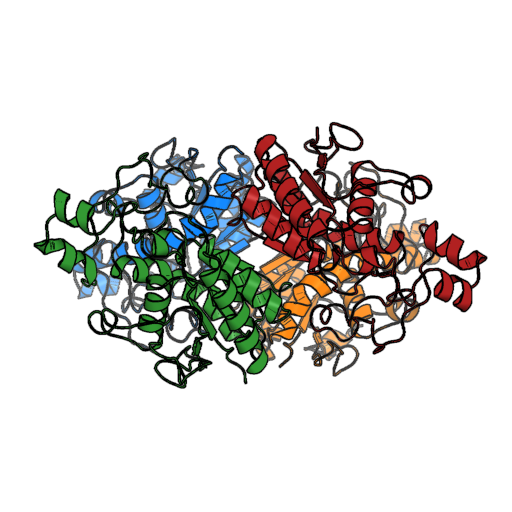5 26.050 1.00 24.12 16 ASP B CA 1
ATOM 1983 C C . ASP B 1 16 ? 29.436 30.529 27.507 1.00 25.09 16 ASP B C 1
ATOM 1984 O O . ASP B 1 16 ? 29.910 31.543 28.003 1.00 23.39 16 ASP B O 1
ATOM 1989 N N . TRP B 1 17 ? 29.294 29.428 28.253 1.00 26.74 17 TRP B N 1
ATOM 1990 C CA . TRP B 1 17 ? 29.629 29.529 29.669 1.00 26.82 17 TRP B CA 1
ATOM 1991 C C . TRP B 1 17 ? 31.129 29.404 29.891 1.00 27.95 17 TRP B C 1
ATOM 1992 O O . TRP B 1 17 ? 31.635 29.907 30.898 1.00 29.42 17 TRP B O 1
ATOM 2003 N N . ASN B 1 18 ? 31.805 28.750 28.949 1.00 27.38 18 ASN B N 1
ATOM 2004 C CA . ASN B 1 18 ? 33.262 28.775 28.950 1.00 28.37 18 ASN B CA 1
ATOM 2005 C C . ASN B 1 18 ? 33.693 30.246 28.856 1.00 27.12 18 ASN B C 1
ATOM 2006 O O . ASN B 1 18 ? 34.559 30.690 29.600 1.00 28.71 18 ASN B O 1
ATOM 2011 N N . ALA B 1 19 ? 33.061 30.983 27.946 1.00 25.94 19 ALA B N 1
ATOM 2012 C CA . ALA B 1 19 ? 33.370 32.403 27.773 1.00 29.00 19 ALA B CA 1
ATOM 2013 C C . ALA B 1 19 ? 33.087 33.238 29.020 1.00 28.12 19 ALA B C 1
ATOM 2014 O O . ALA B 1 19 ? 33.842 34.181 29.275 1.00 29.45 19 ALA B O 1
ATOM 2016 N N . LEU B 1 20 ? 32.070 32.929 29.794 1.00 28.36 20 LEU B N 1
ATOM 2017 C CA . LEU B 1 20 ? 31.675 33.562 31.039 1.00 27.48 20 LEU B CA 1
ATOM 2018 C C . LEU B 1 20 ? 32.394 32.989 32.257 1.00 27.82 20 LEU B C 1
ATOM 2019 O O . LEU B 1 20 ? 32.272 33.473 33.378 1.00 26.63 20 LEU B O 1
ATOM 2024 N N . ASN B 1 21 ? 33.157 31.930 32.035 1.00 27.35 21 ASN B N 1
ATOM 2025 C CA . ASN B 1 21 ? 33.924 31.264 33.079 1.00 28.74 21 ASN B CA 1
ATOM 2026 C C . ASN B 1 21 ? 33.030 30.682 34.168 1.00 28.29 21 ASN B C 1
ATOM 2027 O O . ASN B 1 21 ? 33.329 30.818 35.352 1.00 28.96 21 ASN B O 1
ATOM 2032 N N . LEU B 1 22 ? 31.953 30.028 33.757 1.00 25.47 22 LEU B N 1
ATOM 2033 C CA . LEU B 1 22 ? 31.053 29.397 34.706 1.00 25.67 22 LEU B CA 1
ATOM 2034 C C . LEU B 1 22 ? 31.156 27.869 34.631 1.00 28.60 22 LEU B C 1
ATOM 2035 O O . LEU B 1 22 ? 31.337 27.320 33.538 1.00 27.52 22 LEU B O 1
ATOM 2040 N N . PHE B 1 23 ? 30.990 27.225 35.779 1.00 28.61 23 PHE B N 1
ATOM 2041 C CA . PHE B 1 23 ? 30.772 25.784 35.858 1.00 26.99 23 PHE B CA 1
ATOM 2042 C C . PHE B 1 23 ? 29.494 25.381 35.129 1.00 23.08 23 PHE B C 1
ATOM 2043 O O . PHE B 1 23 ? 28.421 25.894 35.469 1.00 26.96 23 PHE B O 1
ATOM 2051 N N . THR B 1 24 ? 29.551 24.470 34.172 1.00 22.26 24 THR B N 1
ATOM 2052 C CA . THR B 1 24 ? 28.374 24.225 33.337 1.00 21.19 24 THR B CA 1
ATOM 2053 C C . THR B 1 24 ? 27.681 22.916 33.661 1.00 22.98 24 THR B C 1
ATOM 2054 O O . THR B 1 24 ? 26.491 22.889 33.958 1.00 24.83 24 THR B O 1
ATOM 2058 N N . GLY B 1 25 ? 28.417 21.800 33.618 1.00 24.48 25 GLY B N 1
ATOM 2059 C CA . GLY B 1 25 ? 27.746 20.553 33.990 1.00 24.11 25 GLY B CA 1
ATOM 2060 C C . GLY B 1 25 ? 26.662 20.206 32.982 1.00 23.81 25 GLY B C 1
ATOM 2061 O O . GLY B 1 25 ? 26.920 20.301 31.777 1.00 24.51 25 GLY B O 1
ATOM 2062 N N . TRP B 1 26 ? 25.483 19.814 33.445 1.00 20.45 26 TRP B N 1
ATOM 2063 C CA . TRP B 1 26 ? 24.399 19.474 32.533 1.00 21.10 26 TRP B CA 1
ATOM 2064 C C . TRP B 1 26 ? 23.634 20.700 32.050 1.00 23.10 26 TRP B C 1
ATOM 2065 O O . TRP B 1 26 ? 22.670 20.528 31.289 1.00 24.09 26 TRP B O 1
ATOM 2076 N N . VAL B 1 27 ? 23.972 21.930 32.455 1.00 23.59 27 VAL B N 1
ATOM 2077 C CA . VAL B 1 27 ? 23.260 23.089 31.909 1.00 23.89 27 VAL B CA 1
ATOM 2078 C C . VAL B 1 27 ? 23.454 23.145 30.399 1.00 22.38 27 VAL B C 1
ATOM 2079 O O . VAL B 1 27 ? 24.599 23.032 29.979 1.00 24.32 27 VAL B O 1
ATOM 2083 N N . ASP B 1 28 ? 22.402 23.291 29.612 1.00 22.75 28 ASP B N 1
ATOM 2084 C CA . ASP B 1 28 ? 22.454 23.038 28.178 1.00 23.47 28 ASP B CA 1
ATOM 2085 C C . ASP B 1 28 ? 22.798 24.268 27.347 1.00 24.69 28 ASP B C 1
ATOM 2086 O O . ASP B 1 28 ? 21.999 24.679 26.498 1.00 24.82 28 ASP B O 1
ATOM 2091 N N . VAL B 1 29 ? 23.984 24.832 27.572 1.00 24.16 29 VAL B N 1
ATOM 2092 C CA . VAL B 1 29 ? 24.372 26.062 26.873 1.00 26.00 29 VAL B CA 1
ATOM 2093 C C . VAL B 1 29 ? 24.891 25.804 25.470 1.00 26.65 29 VAL B C 1
ATOM 2094 O O . VAL B 1 29 ? 25.324 24.683 25.179 1.00 23.84 29 VAL B O 1
ATOM 2098 N N . GLY B 1 30 ? 24.869 26.816 24.608 1.00 25.64 30 GLY B N 1
ATOM 2099 C CA . GLY B 1 30 ? 25.353 26.744 23.251 1.00 25.40 30 GLY B CA 1
ATOM 2100 C C . GLY B 1 30 ? 26.829 27.077 23.102 1.00 26.03 30 GLY B C 1
ATOM 2101 O O . GLY B 1 30 ? 27.533 27.423 24.052 1.00 27.23 30 GLY B O 1
ATOM 2102 N N . LEU B 1 31 ? 27.297 26.954 21.866 1.00 24.46 31 LEU B N 1
ATOM 2103 C CA . LEU B 1 31 ? 28.641 27.224 21.419 1.00 24.67 31 LEU B CA 1
ATOM 2104 C C . LEU B 1 31 ? 28.817 28.705 21.085 1.00 25.79 31 LEU B C 1
ATOM 2105 O O . LEU B 1 31 ? 27.901 29.322 20.534 1.00 26.40 31 LEU B O 1
ATOM 2110 N N . THR B 1 32 ? 29.971 29.283 21.389 1.00 26.03 32 THR B N 1
ATOM 2111 C CA . THR B 1 32 ? 30.279 30.612 20.872 1.00 27.67 32 THR B CA 1
ATOM 2112 C C . THR B 1 32 ? 30.628 30.552 19.386 1.00 27.68 32 THR B C 1
ATOM 2113 O O . THR B 1 32 ? 30.768 29.473 18.807 1.00 28.04 32 THR B O 1
ATOM 2117 N N . ASP B 1 33 ? 30.798 31.708 18.734 1.00 27.41 33 ASP B N 1
ATOM 2118 C CA . ASP B 1 33 ? 31.277 31.683 17.362 1.00 29.05 33 ASP B CA 1
ATOM 2119 C C . ASP B 1 33 ? 32.567 30.897 17.217 1.00 28.54 33 ASP B C 1
ATOM 2120 O O . ASP B 1 33 ? 32.746 30.087 16.310 1.00 28.31 33 ASP B O 1
ATOM 2125 N N . LYS B 1 34 ? 33.506 31.126 18.133 1.00 28.69 34 LYS B N 1
ATOM 2126 C CA . LYS B 1 34 ? 34.753 30.375 18.080 1.00 29.61 34 LYS B CA 1
ATOM 2127 C C . LYS B 1 34 ? 34.490 28.881 18.224 1.00 25.96 34 LYS B C 1
ATOM 2128 O O . LYS B 1 34 ? 35.144 28.114 17.521 1.00 26.24 34 LYS B O 1
ATOM 2134 N N . GLY B 1 35 ? 33.582 28.460 19.103 1.00 24.03 35 GLY B N 1
ATOM 2135 C CA . GLY B 1 35 ? 33.288 27.044 19.280 1.00 23.58 35 GLY B CA 1
ATOM 2136 C C . GLY B 1 35 ? 32.754 26.390 18.018 1.00 24.85 35 GLY B C 1
ATOM 2137 O O . GLY B 1 35 ? 33.053 25.247 17.649 1.00 22.91 35 GLY B O 1
ATOM 2138 N N . GLN B 1 36 ? 31.930 27.173 17.316 1.00 25.57 36 GLN B N 1
ATOM 2139 C CA . GLN B 1 36 ? 31.393 26.690 16.051 1.00 26.38 36 GLN B CA 1
ATOM 2140 C C . GLN B 1 36 ? 32.489 26.578 14.995 1.00 25.48 36 GLN B C 1
ATOM 2141 O O . GLN B 1 36 ? 32.538 25.605 14.233 1.00 25.62 36 GLN B O 1
ATOM 2147 N N . ALA B 1 37 ? 33.388 27.559 14.928 1.00 26.24 37 ALA B N 1
ATOM 2148 C CA . ALA B 1 37 ? 34.504 27.505 13.987 1.00 26.69 37 ALA B CA 1
ATOM 2149 C C . ALA B 1 37 ? 35.454 26.345 14.247 1.00 28.65 37 ALA B C 1
ATOM 2150 O O . ALA B 1 37 ? 35.967 25.710 13.310 1.00 28.04 37 ALA B O 1
ATOM 2152 N N . GLU B 1 38 ? 35.715 26.030 15.512 1.00 29.72 38 GLU B N 1
ATOM 2153 C CA . GLU B 1 38 ? 36.518 24.873 15.871 1.00 32.22 38 GLU B CA 1
ATOM 2154 C C . GLU B 1 38 ? 35.883 23.566 15.377 1.00 28.22 38 GLU B C 1
ATOM 2155 O O . GLU B 1 38 ? 36.564 22.674 14.887 1.00 26.88 38 GLU B O 1
ATOM 2161 N N . ALA B 1 39 ? 34.573 23.463 15.534 1.00 24.92 39 ALA B N 1
ATOM 2162 C CA . ALA B 1 39 ? 33.899 22.225 15.135 1.00 23.28 39 ALA B CA 1
ATOM 2163 C C . ALA B 1 39 ? 34.031 21.988 13.646 1.00 23.64 39 ALA B C 1
ATOM 2164 O O . ALA B 1 39 ? 34.255 20.878 13.160 1.00 25.33 39 ALA B O 1
ATOM 2166 N N . VAL B 1 40 ? 33.863 23.069 12.878 1.00 26.38 40 VAL B N 1
ATOM 2167 C CA . VAL B 1 40 ? 34.050 22.953 11.438 1.00 27.16 40 VAL B CA 1
ATOM 2168 C C . VAL B 1 40 ? 35.445 22.412 11.145 1.00 25.64 40 VAL B C 1
ATOM 2169 O O . VAL B 1 40 ? 35.673 21.537 10.318 1.00 22.94 40 VAL B O 1
ATOM 2173 N N . ARG B 1 41 ? 36.447 22.907 11.868 1.00 25.24 41 ARG B N 1
ATOM 2174 C CA . ARG B 1 41 ? 37.824 22.485 11.525 1.00 25.64 41 ARG B CA 1
ATOM 2175 C C . ARG B 1 41 ? 37.996 21.037 11.940 1.00 25.74 41 ARG B C 1
ATOM 2176 O O . ARG B 1 41 ? 38.734 20.266 11.340 1.00 25.08 41 ARG B O 1
ATOM 2184 N N . SER B 1 42 ? 37.257 20.650 12.989 1.00 25.95 42 SER B N 1
ATOM 2185 C CA . SER B 1 42 ? 37.311 19.281 13.484 1.00 26.09 42 SER B CA 1
ATOM 2186 C C . SER B 1 42 ? 36.997 18.308 12.349 1.00 26.34 42 SER B C 1
ATOM 2187 O O . SER B 1 42 ? 37.682 17.304 12.155 1.00 24.91 42 SER B O 1
ATOM 2190 N N . GLY B 1 43 ? 35.953 18.700 11.620 1.00 25.08 43 GLY B N 1
ATOM 2191 C CA . GLY B 1 43 ? 35.441 17.950 10.496 1.00 24.43 43 GLY B CA 1
ATOM 2192 C C . GLY B 1 43 ? 36.436 17.865 9.358 1.00 23.71 43 GLY B C 1
ATOM 2193 O O . GLY B 1 43 ? 36.600 16.822 8.717 1.00 25.43 43 GLY B O 1
ATOM 2194 N N . GLU B 1 44 ? 37.121 18.974 9.113 1.00 25.17 44 GLU B N 1
ATOM 2195 C CA . GLU B 1 44 ? 38.213 18.968 8.139 1.00 26.18 44 GLU B CA 1
ATOM 2196 C C . GLU B 1 44 ? 39.330 18.012 8.513 1.00 25.09 44 GLU B C 1
ATOM 2197 O O . GLU B 1 44 ? 39.788 17.238 7.675 1.00 28.40 44 GLU B O 1
ATOM 2203 N N . LEU B 1 45 ? 39.776 18.070 9.756 1.00 25.15 45 LEU B N 1
ATOM 2204 C CA . LEU B 1 45 ? 40.814 17.159 10.254 1.00 26.09 45 LEU B CA 1
ATOM 2205 C C . LEU B 1 45 ? 40.407 15.706 10.039 1.00 26.48 45 LEU B C 1
ATOM 2206 O O . LEU B 1 45 ? 41.188 14.865 9.587 1.00 25.66 45 LEU B O 1
ATOM 2211 N N . ILE B 1 46 ? 39.153 15.381 10.356 1.00 25.58 46 ILE B N 1
ATOM 2212 C CA . ILE B 1 46 ? 38.696 13.997 10.196 1.00 26.41 46 ILE B CA 1
ATOM 2213 C C . ILE B 1 46 ? 38.787 13.548 8.747 1.00 27.32 46 ILE B C 1
ATOM 2214 O O . ILE B 1 46 ? 39.299 12.468 8.425 1.00 30.27 46 ILE B O 1
ATOM 2219 N N . ALA B 1 47 ? 38.312 14.403 7.864 1.00 26.09 47 ALA B N 1
ATOM 2220 C CA . ALA B 1 47 ? 38.316 14.130 6.434 1.00 27.06 47 ALA B CA 1
ATOM 2221 C C . ALA B 1 47 ? 39.739 14.067 5.883 1.00 28.39 47 ALA B C 1
ATOM 2222 O O . ALA B 1 47 ? 40.046 13.173 5.082 1.00 31.13 47 ALA B O 1
ATOM 2224 N N . GLU B 1 48 ? 40.548 15.015 6.341 1.00 28.35 48 GLU B N 1
ATOM 2225 C CA . GLU B 1 48 ? 41.959 15.095 5.967 1.00 29.55 48 GLU B CA 1
ATOM 2226 C C . GLU B 1 48 ? 42.749 13.860 6.356 1.00 30.13 48 GLU B C 1
ATOM 2227 O O . GLU B 1 48 ? 43.822 13.566 5.810 1.00 34.58 48 GLU B O 1
ATOM 2233 N N . HIS B 1 49 ? 42.273 13.085 7.332 1.00 28.43 49 HIS B N 1
ATOM 2234 C CA . HIS B 1 49 ? 43.024 11.914 7.781 1.00 27.87 49 HIS B CA 1
ATOM 2235 C C . HIS B 1 49 ? 42.305 10.633 7.386 1.00 29.73 49 HIS B C 1
ATOM 2236 O O . HIS B 1 49 ? 42.624 9.581 7.930 1.00 29.65 49 HIS B O 1
ATOM 2243 N N . ASP B 1 50 ? 41.354 10.721 6.467 1.00 33.34 50 ASP B N 1
ATOM 2244 C CA . ASP B 1 50 ? 40.681 9.549 5.887 1.00 38.00 50 ASP B CA 1
ATOM 2245 C C . ASP B 1 50 ? 39.959 8.730 6.943 1.00 36.80 50 ASP B C 1
ATOM 2246 O O . ASP B 1 50 ? 39.936 7.496 7.004 1.00 35.18 50 ASP B O 1
ATOM 2251 N N . LEU B 1 51 ? 39.311 9.438 7.873 1.00 34.81 51 LEU B N 1
ATOM 2252 C CA . LEU B 1 51 ? 38.606 8.777 8.961 1.00 34.38 51 LEU B CA 1
ATOM 2253 C C . LEU B 1 51 ? 37.103 9.044 8.924 1.00 37.55 51 LEU B C 1
ATOM 2254 O O . LEU B 1 51 ? 36.517 9.470 9.938 1.00 42.24 51 LEU B O 1
ATOM 2259 N N . LEU B 1 52 ? 36.494 8.799 7.768 1.00 36.74 52 LEU B N 1
ATOM 2260 C CA . LEU B 1 52 ? 35.066 9.116 7.647 1.00 37.03 52 LEU B CA 1
ATOM 2261 C C . LEU B 1 52 ? 34.214 8.220 8.527 1.00 31.98 52 LEU B C 1
ATOM 2262 O O . LEU B 1 52 ? 34.185 6.994 8.396 1.00 30.55 52 LEU B O 1
ATOM 2267 N N . PRO B 1 53 ? 33.501 8.780 9.502 1.00 29.15 53 PRO B N 1
ATOM 2268 C CA . PRO B 1 53 ? 32.676 7.909 10.348 1.00 24.46 53 PRO B CA 1
ATOM 2269 C C . PRO B 1 53 ? 31.501 7.250 9.625 1.00 22.29 53 PRO B C 1
ATOM 2270 O O . PRO B 1 53 ? 30.935 7.741 8.649 1.00 22.95 53 PRO B O 1
ATOM 2274 N N . ASP B 1 54 ? 31.120 6.109 10.167 1.00 22.30 54 ASP B N 1
ATOM 2275 C CA . ASP B 1 54 ? 29.980 5.316 9.748 1.00 24.94 54 ASP B CA 1
ATOM 2276 C C . ASP B 1 54 ? 28.774 5.514 10.682 1.00 22.62 54 ASP B C 1
ATOM 2277 O O . ASP B 1 54 ? 27.641 5.266 10.279 1.00 22.16 54 ASP B O 1
ATOM 2282 N N . VAL B 1 55 ? 29.030 5.963 11.893 1.00 22.06 55 VAL B N 1
ATOM 2283 C CA . VAL B 1 55 ? 27.990 6.244 12.896 1.00 20.68 55 VAL B CA 1
ATOM 2284 C C . VAL B 1 55 ? 28.505 7.277 13.889 1.00 23.52 55 VAL B C 1
ATOM 2285 O O . VAL B 1 55 ? 29.720 7.384 14.115 1.00 24.28 55 VAL B O 1
ATOM 2289 N N . LEU B 1 56 ? 27.591 8.069 14.445 1.00 21.36 56 LEU B N 1
ATOM 2290 C CA . LEU B 1 56 ? 27.901 9.150 15.372 1.00 20.19 56 LEU B CA 1
ATOM 2291 C C . LEU B 1 56 ? 27.225 8.944 16.720 1.00 22.29 56 LEU B C 1
ATOM 2292 O O . LEU B 1 56 ? 26.044 8.605 16.739 1.00 23.65 56 LEU B O 1
ATOM 2297 N N . TYR B 1 57 ? 27.943 9.116 17.813 1.00 20.35 57 TYR B N 1
ATOM 2298 C CA . TYR B 1 57 ? 27.396 9.091 19.158 1.00 21.98 57 TYR B CA 1
ATOM 2299 C C . TYR B 1 57 ? 27.629 10.457 19.804 1.00 22.05 57 TYR B C 1
ATOM 2300 O O . TYR B 1 57 ? 28.751 10.987 19.749 1.00 21.92 57 TYR B O 1
ATOM 2309 N N . THR B 1 58 ? 26.580 11.034 20.392 1.00 19.32 58 THR B N 1
ATOM 2310 C CA . THR B 1 58 ? 26.702 12.266 21.133 1.00 19.45 58 THR B CA 1
ATOM 2311 C C . THR B 1 58 ? 26.014 12.162 22.502 1.00 20.30 58 THR B C 1
ATOM 2312 O O . THR B 1 58 ? 25.282 11.209 22.758 1.00 20.40 58 THR B O 1
ATOM 2316 N N . SER B 1 59 ? 26.246 13.179 23.323 1.00 18.55 59 SER B N 1
ATOM 2317 C CA . SER B 1 59 ? 25.471 13.401 24.537 1.00 20.56 59 SER B CA 1
ATOM 2318 C C . SER B 1 59 ? 24.126 14.039 24.225 1.00 21.39 59 SER B C 1
ATOM 2319 O O . SER B 1 59 ? 23.777 14.174 23.035 1.00 20.81 59 SER B O 1
ATOM 2322 N N . LEU B 1 60 ? 23.369 14.451 25.253 1.00 20.12 60 LEU B N 1
ATOM 2323 C CA . LEU B 1 60 ? 22.121 15.159 24.996 1.00 18.84 60 LEU B CA 1
ATOM 2324 C C . LEU B 1 60 ? 22.310 16.669 25.037 1.00 21.59 60 LEU B C 1
ATOM 2325 O O . LEU B 1 60 ? 21.342 17.425 25.005 1.00 21.13 60 LEU B O 1
ATOM 2330 N N . LEU B 1 61 ? 23.563 17.094 25.132 1.00 21.33 61 LEU B N 1
ATOM 2331 C CA . LEU B 1 61 ? 23.884 18.516 25.296 1.00 21.77 61 LEU B CA 1
ATOM 2332 C C . LEU B 1 61 ? 24.196 19.180 23.968 1.00 20.73 61 LEU B C 1
ATOM 2333 O O . LEU B 1 61 ? 25.045 18.692 23.213 1.00 20.99 61 LEU B O 1
ATOM 2338 N N . ARG B 1 62 ? 23.516 20.283 23.677 1.00 21.72 62 ARG B N 1
ATOM 2339 C CA . ARG B 1 62 ? 23.584 20.946 22.378 1.00 22.52 62 ARG B CA 1
ATOM 2340 C C . ARG B 1 62 ? 25.005 21.350 22.020 1.00 20.74 62 ARG B C 1
ATOM 2341 O O . ARG B 1 62 ? 25.358 21.347 20.847 1.00 26.92 62 ARG B O 1
ATOM 2349 N N . ARG B 1 63 ? 25.831 21.711 23.006 1.00 19.93 63 ARG B N 1
ATOM 2350 C CA . ARG B 1 63 ? 27.174 22.094 22.568 1.00 21.11 63 ARG B CA 1
ATOM 2351 C C . ARG B 1 63 ? 27.894 20.912 21.947 1.00 20.88 63 ARG B C 1
ATOM 2352 O O . ARG B 1 63 ? 28.736 21.110 21.053 1.00 22.75 63 ARG B O 1
ATOM 2360 N N . ALA B 1 64 ? 27.628 19.668 22.318 1.00 22.67 64 ALA B N 1
ATOM 2361 C CA . ALA B 1 64 ? 28.223 18.512 21.640 1.00 21.93 64 ALA B CA 1
ATOM 2362 C C . ALA B 1 64 ? 27.467 18.179 20.358 1.00 21.87 64 ALA B C 1
ATOM 2363 O O . ALA B 1 64 ? 28.070 17.865 19.337 1.00 21.42 64 ALA B O 1
ATOM 2365 N N . ILE B 1 65 ? 26.137 18.245 20.409 1.00 20.99 65 ILE B N 1
ATOM 2366 C CA . ILE B 1 65 ? 25.336 17.903 19.240 1.00 21.15 65 ILE B CA 1
ATOM 2367 C C . ILE B 1 65 ? 25.601 18.834 18.064 1.00 22.89 65 ILE B C 1
ATOM 2368 O O . ILE B 1 65 ? 25.738 18.411 16.915 1.00 21.62 65 ILE B O 1
ATOM 2373 N N . THR B 1 66 ? 25.691 20.126 18.334 1.00 22.12 66 THR B N 1
ATOM 2374 C CA . THR B 1 66 ? 25.975 21.088 17.270 1.00 21.54 66 THR B CA 1
ATOM 2375 C C . THR B 1 66 ? 27.388 20.951 16.735 1.00 22.18 66 THR B C 1
ATOM 2376 O O . THR B 1 66 ? 27.626 21.062 15.527 1.00 21.87 66 THR B O 1
ATOM 2380 N N . THR B 1 67 ? 28.327 20.686 17.644 1.00 21.60 67 THR B N 1
ATOM 2381 C CA . THR B 1 67 ? 29.697 20.392 17.217 1.00 20.86 67 THR B CA 1
ATOM 2382 C C . THR B 1 67 ? 29.721 19.215 16.254 1.00 21.93 67 THR B C 1
ATOM 2383 O O . THR B 1 67 ? 30.381 19.248 15.226 1.00 24.21 67 THR B O 1
ATOM 2387 N N . ALA B 1 68 ? 28.979 18.153 16.599 1.00 20.01 68 ALA B N 1
ATOM 2388 C CA . ALA B 1 68 ? 28.911 16.962 15.759 1.00 21.02 68 ALA B CA 1
ATOM 2389 C C . ALA B 1 68 ? 28.325 17.273 14.388 1.00 22.83 68 ALA B C 1
ATOM 2390 O O . ALA B 1 68 ? 28.813 16.838 13.339 1.00 23.58 68 ALA B O 1
ATOM 2392 N N . HIS B 1 69 ? 27.239 18.037 14.373 1.00 21.72 69 HIS B N 1
ATOM 2393 C CA . HIS B 1 69 ? 26.592 18.483 13.156 1.00 22.72 69 HIS B CA 1
ATOM 2394 C C . HIS B 1 69 ? 27.545 19.242 12.232 1.00 24.30 69 HIS B C 1
ATOM 2395 O O . HIS B 1 69 ? 27.624 18.981 11.030 1.00 27.70 69 HIS B O 1
ATOM 2402 N N . LEU B 1 70 ? 28.264 20.191 12.828 1.00 24.03 70 LEU B N 1
ATOM 2403 C CA . LEU B 1 70 ? 29.173 21.036 12.056 1.00 24.06 70 LEU B CA 1
ATOM 2404 C C . LEU B 1 70 ? 30.357 20.239 11.526 1.00 26.09 70 LEU B C 1
ATOM 2405 O O . LEU B 1 70 ? 30.805 20.407 10.383 1.00 27.15 70 LEU B O 1
ATOM 2410 N N . ALA B 1 71 ? 30.865 19.342 12.368 1.00 25.98 71 ALA B N 1
ATOM 2411 C CA . ALA B 1 71 ? 31.959 18.479 11.972 1.00 26.07 71 ALA B CA 1
ATOM 2412 C C . ALA B 1 71 ? 31.592 17.558 10.813 1.00 25.23 71 ALA B C 1
ATOM 2413 O O . ALA B 1 71 ? 32.336 17.425 9.843 1.00 24.84 71 ALA B O 1
ATOM 2415 N N . LEU B 1 72 ? 30.440 16.925 10.930 1.00 24.95 72 LEU B N 1
ATOM 2416 C CA . LEU B 1 72 ? 29.977 16.031 9.855 1.00 25.17 72 LEU B CA 1
ATOM 2417 C C . LEU B 1 72 ? 29.687 16.795 8.585 1.00 23.80 72 LEU B C 1
ATOM 2418 O O . LEU B 1 72 ? 29.920 16.309 7.474 1.00 29.50 72 LEU B O 1
ATOM 2423 N N . ASP B 1 73 ? 29.175 18.021 8.743 1.00 24.68 73 ASP B N 1
ATOM 2424 C CA . ASP B 1 73 ? 28.915 18.844 7.569 1.00 28.36 73 ASP B CA 1
ATOM 2425 C C . ASP B 1 73 ? 30.227 19.094 6.825 1.00 29.22 73 ASP B C 1
ATOM 2426 O O . ASP B 1 73 ? 30.301 18.890 5.614 1.00 30.57 73 ASP B O 1
ATOM 2431 N N . SER B 1 74 ? 31.266 19.491 7.546 1.00 29.70 74 SER B N 1
ATOM 2432 C CA . SER B 1 74 ? 32.570 19.727 6.940 1.00 29.48 74 SER B CA 1
ATOM 2433 C C . SER B 1 74 ? 33.186 18.435 6.425 1.00 30.00 74 SER B C 1
ATOM 2434 O O . SER B 1 74 ? 33.953 18.471 5.448 1.00 35.48 74 SER B O 1
ATOM 2437 N N . ALA B 1 75 ? 32.874 17.315 7.060 1.00 28.03 75 ALA B N 1
ATOM 2438 C CA . ALA B 1 75 ? 33.431 16.041 6.610 1.00 29.15 75 ALA B CA 1
ATOM 2439 C C . ALA B 1 75 ? 32.582 15.404 5.509 1.00 30.98 75 ALA B C 1
ATOM 2440 O O . ALA B 1 75 ? 32.981 14.380 4.954 1.00 30.54 75 ALA B O 1
ATOM 2442 N N . ASP B 1 76 ? 31.436 15.992 5.209 1.00 31.18 76 ASP B N 1
ATOM 2443 C CA . ASP B 1 76 ? 30.491 15.502 4.207 1.00 30.70 76 ASP B CA 1
ATOM 2444 C C . ASP B 1 76 ? 29.960 14.119 4.547 1.00 28.69 76 ASP B C 1
ATOM 2445 O O . ASP B 1 76 ? 29.822 13.198 3.741 1.00 26.43 76 ASP B O 1
ATOM 2450 N N . ARG B 1 77 ? 29.620 13.971 5.829 1.00 27.26 77 ARG B N 1
ATOM 2451 C CA . ARG B 1 77 ? 29.042 12.733 6.317 1.00 26.07 77 ARG B CA 1
ATOM 2452 C C . ARG B 1 77 ? 27.799 12.986 7.165 1.00 25.31 77 ARG B C 1
ATOM 2453 O O . ARG B 1 77 ? 27.521 12.239 8.105 1.00 27.81 77 ARG B O 1
ATOM 2461 N N . LEU B 1 78 ? 27.024 14.023 6.851 1.00 24.04 78 LEU B N 1
ATOM 2462 C CA . LEU B 1 78 ? 25.846 14.356 7.655 1.00 25.32 78 LEU B CA 1
ATOM 2463 C C . LEU B 1 78 ? 24.781 13.270 7.638 1.00 25.28 78 LEU B C 1
ATOM 2464 O O . LEU B 1 78 ? 23.904 13.163 8.502 1.00 27.21 78 LEU B O 1
ATOM 2469 N N . TRP B 1 79 ? 24.844 12.445 6.601 1.00 24.01 79 TRP B N 1
ATOM 2470 C CA . TRP B 1 79 ? 23.779 11.481 6.384 1.00 23.33 79 TRP B CA 1
ATOM 2471 C C . TRP B 1 79 ? 23.874 10.269 7.283 1.00 25.08 79 TRP B C 1
ATOM 2472 O O . TRP B 1 79 ? 22.968 9.420 7.325 1.00 25.86 79 TRP B O 1
ATOM 2483 N N . ILE B 1 80 ? 24.989 10.122 8.014 1.00 24.57 80 ILE B N 1
ATOM 2484 C CA . ILE B 1 80 ? 25.139 8.854 8.729 1.00 23.47 80 ILE B CA 1
ATOM 2485 C C . ILE B 1 80 ? 24.228 8.755 9.955 1.00 24.75 80 ILE B C 1
ATOM 2486 O O . ILE B 1 80 ? 23.766 9.757 10.498 1.00 23.00 80 ILE B O 1
ATOM 2491 N N . PRO B 1 81 ? 23.982 7.542 10.428 1.00 24.60 81 PRO B N 1
ATOM 2492 C CA . PRO B 1 81 ? 23.189 7.344 11.642 1.00 24.79 81 PRO B CA 1
ATOM 2493 C C . PRO B 1 81 ? 23.813 7.976 12.880 1.00 24.16 81 PRO B C 1
ATOM 2494 O O . PRO B 1 81 ? 25.027 8.012 13.060 1.00 23.85 81 PRO B O 1
ATOM 2498 N N . VAL B 1 82 ? 22.939 8.462 13.747 1.00 22.68 82 VAL B N 1
ATOM 2499 C CA . VAL B 1 82 ? 23.344 9.073 15.002 1.00 21.42 82 VAL B CA 1
ATOM 2500 C C . VAL B 1 82 ? 22.504 8.519 16.148 1.00 22.93 82 VAL B C 1
ATOM 2501 O O . VAL B 1 82 ? 21.301 8.242 16.049 1.00 23.24 82 VAL B O 1
ATOM 2505 N N . ARG B 1 83 ? 23.170 8.330 17.285 1.00 19.35 83 ARG B N 1
ATOM 2506 C CA . ARG B 1 83 ? 22.510 7.955 18.513 1.00 21.56 83 ARG B CA 1
ATOM 2507 C C . ARG B 1 83 ? 23.014 8.894 19.620 1.00 22.22 83 ARG B C 1
ATOM 2508 O O . ARG B 1 83 ? 24.173 9.311 19.551 1.00 21.37 83 ARG B O 1
ATOM 2516 N N . ARG B 1 84 ? 22.139 9.189 20.565 1.00 20.90 84 ARG B N 1
ATOM 2517 C CA . ARG B 1 84 ? 22.459 10.137 21.629 1.00 23.70 84 ARG B CA 1
ATOM 2518 C C . ARG B 1 84 ? 22.154 9.522 22.983 1.00 25.17 84 ARG B C 1
ATOM 2519 O O . ARG B 1 84 ? 21.191 8.733 23.080 1.00 24.10 84 ARG B O 1
ATOM 2527 N N . SER B 1 85 ? 22.952 9.860 24.000 1.00 20.89 85 SER B N 1
ATOM 2528 C CA . SER B 1 85 ? 22.677 9.286 25.312 1.00 21.51 85 SER B CA 1
ATOM 2529 C C . SER B 1 85 ? 23.136 10.235 26.413 1.00 22.90 85 SER B C 1
ATOM 2530 O O . SER B 1 85 ? 24.180 10.876 26.285 1.00 21.28 85 SER B O 1
ATOM 2533 N N . TRP B 1 86 ? 22.352 10.308 27.494 1.00 22.24 86 TRP B N 1
ATOM 2534 C CA . TRP B 1 86 ? 22.752 11.097 28.652 1.00 20.81 86 TRP B CA 1
ATOM 2535 C C . TRP B 1 86 ? 24.053 10.573 29.245 1.00 22.31 86 TRP B C 1
ATOM 2536 O O . TRP B 1 86 ? 24.788 11.311 29.901 1.00 22.21 86 TRP B O 1
ATOM 2547 N N . ARG B 1 87 ? 24.319 9.292 29.003 1.00 23.06 87 ARG B N 1
ATOM 2548 C CA . ARG B 1 87 ? 25.526 8.651 29.521 1.00 22.01 87 ARG B CA 1
ATOM 2549 C C . ARG B 1 87 ? 26.796 9.252 28.921 1.00 21.76 87 ARG B C 1
ATOM 2550 O O . ARG B 1 87 ? 27.868 9.071 29.514 1.00 21.14 87 ARG B O 1
ATOM 2558 N N . LEU B 1 88 ? 26.688 9.981 27.817 1.00 20.79 88 LEU B N 1
ATOM 2559 C CA . LEU B 1 88 ? 27.827 10.711 27.245 1.00 21.88 88 LEU B CA 1
ATOM 2560 C C . LEU B 1 88 ? 27.891 12.146 27.753 1.00 22.06 88 LEU B C 1
ATOM 2561 O O . LEU B 1 88 ? 28.821 12.895 27.418 1.00 24.59 88 LEU B O 1
ATOM 2566 N N . ASN B 1 89 ? 26.939 12.563 28.582 1.00 21.15 89 ASN B N 1
ATOM 2567 C CA . ASN B 1 89 ? 26.928 13.928 29.098 1.00 22.50 89 ASN B CA 1
ATOM 2568 C C . ASN B 1 89 ? 28.196 14.276 29.881 1.00 21.93 89 ASN B C 1
ATOM 2569 O O . ASN B 1 89 ? 28.822 13.402 30.483 1.00 22.39 89 ASN B O 1
ATOM 2574 N N . GLU B 1 90 ? 28.529 15.561 29.902 1.00 21.45 90 GLU B N 1
ATOM 2575 C CA . GLU B 1 90 ? 29.491 16.093 30.860 1.00 21.76 90 GLU B CA 1
ATOM 2576 C C . GLU B 1 90 ? 29.180 15.686 32.289 1.00 22.81 90 GLU B C 1
ATOM 2577 O O . GLU B 1 90 ? 28.037 15.385 32.660 1.00 21.78 90 GLU B O 1
ATOM 2583 N N . ARG B 1 91 ? 30.166 15.685 33.181 1.00 24.64 91 ARG B N 1
ATOM 2584 C CA . ARG B 1 91 ? 29.899 15.492 34.589 1.00 25.35 91 ARG B CA 1
ATOM 2585 C C . ARG B 1 91 ? 28.883 16.516 35.093 1.00 26.79 91 ARG B C 1
ATOM 2586 O O . ARG B 1 91 ? 28.915 17.689 34.738 1.00 27.86 91 ARG B O 1
ATOM 2594 N N . HIS B 1 92 ? 27.950 16.076 35.922 1.00 26.38 92 HIS B N 1
ATOM 2595 C CA . HIS B 1 92 ? 27.022 16.953 36.621 1.00 24.91 92 HIS B CA 1
ATOM 2596 C C . HIS B 1 92 ? 27.790 17.729 37.685 1.00 24.29 92 HIS B C 1
ATOM 2597 O O . HIS B 1 92 ? 28.437 17.058 38.493 1.00 24.72 92 HIS B O 1
ATOM 2604 N N . TYR B 1 93 ? 27.764 19.047 37.715 1.00 24.83 93 TYR B N 1
ATOM 2605 C CA . TYR B 1 93 ? 28.596 19.787 38.667 1.00 27.21 93 TYR B CA 1
ATOM 2606 C C . TYR B 1 93 ? 27.844 20.154 39.946 1.00 27.50 93 TYR B C 1
ATOM 2607 O O . TYR B 1 93 ? 28.330 20.969 40.738 1.00 32.49 93 TYR B O 1
ATOM 2616 N N . GLY B 1 94 ? 26.670 19.589 40.168 1.00 26.12 94 GLY B N 1
ATOM 2617 C CA . GLY B 1 94 ? 25.937 19.804 41.398 1.00 27.86 94 GLY B CA 1
ATOM 2618 C C . GLY B 1 94 ? 25.716 21.275 41.684 1.00 27.29 94 GLY B C 1
ATOM 2619 O O . GLY B 1 94 ? 25.400 22.038 40.772 1.00 25.23 94 GLY B O 1
ATOM 2620 N N . ALA B 1 95 ? 25.895 21.678 42.940 1.00 26.36 95 ALA B N 1
ATOM 2621 C CA . ALA B 1 95 ? 25.544 23.049 43.310 1.00 28.09 95 ALA B CA 1
ATOM 2622 C C . ALA B 1 95 ? 26.483 24.080 42.708 1.00 27.50 95 ALA B C 1
ATOM 2623 O O . ALA B 1 95 ? 26.245 25.286 42.879 1.00 30.36 95 ALA B O 1
ATOM 2625 N N . LEU B 1 96 ? 27.529 23.627 42.033 1.00 27.13 96 LEU B N 1
ATOM 2626 C CA . LEU B 1 96 ? 28.471 24.538 41.383 1.00 27.25 96 LEU B CA 1
ATOM 2627 C C . LEU B 1 96 ? 27.909 25.043 40.062 1.00 27.72 96 LEU B C 1
ATOM 2628 O O . LEU B 1 96 ? 28.396 26.045 39.524 1.00 28.68 96 LEU B O 1
ATOM 2633 N N . GLN B 1 97 ? 26.896 24.350 39.533 1.00 26.94 97 GLN B N 1
ATOM 2634 C CA . GLN B 1 97 ? 26.385 24.740 38.224 1.00 25.65 97 GLN B CA 1
ATOM 2635 C C . GLN B 1 97 ? 25.863 26.175 38.211 1.00 26.65 97 GLN B C 1
ATOM 2636 O O . GLN B 1 97 ? 24.950 26.524 38.969 1.00 29.16 97 GLN B O 1
ATOM 2642 N N . GLY B 1 98 ? 26.446 26.980 37.317 1.00 25.35 98 GLY B N 1
ATOM 2643 C CA . GLY B 1 98 ? 26.047 28.369 37.197 1.00 26.55 98 GLY B CA 1
ATOM 2644 C C . GLY B 1 98 ? 26.926 29.333 37.972 1.00 28.89 98 GLY B C 1
ATOM 2645 O O . GLY B 1 98 ? 26.840 30.552 37.798 1.00 28.90 98 GLY B O 1
ATOM 2646 N N . LEU B 1 99 ? 27.803 28.834 38.834 1.00 29.37 99 LEU B N 1
ATOM 2647 C CA . LEU B 1 99 ? 28.735 29.677 39.568 1.00 30.41 99 LEU B CA 1
ATOM 2648 C C . LEU B 1 99 ? 29.987 30.023 38.773 1.00 30.32 99 LEU B C 1
ATOM 2649 O O . LEU B 1 99 ? 30.474 29.236 37.970 1.00 23.93 99 LEU B O 1
ATOM 2654 N N . ASP B 1 100 ? 30.541 31.203 39.013 1.00 30.13 100 ASP B N 1
ATOM 2655 C CA . ASP B 1 100 ? 31.816 31.586 38.418 1.00 31.07 100 ASP B CA 1
ATOM 2656 C C . ASP B 1 100 ? 32.994 30.870 39.068 1.00 31.65 100 ASP B C 1
ATOM 2657 O O . ASP B 1 100 ? 33.101 30.774 40.295 1.00 32.81 100 ASP B O 1
ATOM 2662 N N . LYS B 1 101 ? 33.890 30.358 38.241 1.00 30.64 101 LYS B N 1
ATOM 2663 C CA . LYS B 1 101 ? 35.000 29.540 38.704 1.00 31.48 101 LYS B CA 1
ATOM 2664 C C . LYS B 1 101 ? 36.006 30.367 39.507 1.00 32.95 101 LYS B C 1
ATOM 2665 O O . LYS B 1 101 ? 36.391 29.966 40.611 1.00 31.52 101 LYS B O 1
ATOM 2671 N N . ALA B 1 102 ? 36.415 31.503 38.943 1.00 33.10 102 ALA B N 1
ATOM 2672 C CA . ALA B 1 102 ? 37.317 32.432 39.618 1.00 34.27 102 ALA B CA 1
ATOM 2673 C C . ALA B 1 102 ? 36.798 32.813 41.007 1.00 35.31 102 ALA B C 1
ATOM 2674 O O . ALA B 1 102 ? 37.517 32.694 42.012 1.00 40.11 102 ALA B O 1
ATOM 2676 N N . GLU B 1 103 ? 35.552 33.258 41.057 1.00 33.48 103 GLU B N 1
ATOM 2677 C CA . GLU B 1 103 ? 34.859 33.624 42.281 1.00 35.63 103 GLU B CA 1
ATOM 2678 C C . GLU B 1 103 ? 34.762 32.479 43.280 1.00 36.61 103 GLU B C 1
ATOM 2679 O O . GLU B 1 103 ? 34.855 32.672 44.492 1.00 34.20 103 GLU B O 1
ATOM 2685 N N . THR B 1 104 ? 34.574 31.275 42.747 1.00 36.79 104 THR B N 1
ATOM 2686 C CA . THR B 1 104 ? 34.520 30.067 43.560 1.00 36.92 104 THR B CA 1
ATOM 2687 C C . THR B 1 104 ? 35.874 29.736 44.178 1.00 39.09 104 THR B C 1
ATOM 2688 O O . THR B 1 104 ? 35.901 29.456 45.381 1.00 41.66 104 THR B O 1
ATOM 2692 N N . LYS B 1 105 ? 36.941 29.773 43.392 1.00 39.11 105 LYS B N 1
ATOM 2693 C CA . LYS B 1 105 ? 38.310 29.543 43.853 1.00 39.52 105 LYS B CA 1
ATOM 2694 C C . LYS B 1 105 ? 38.629 30.498 44.996 1.00 40.82 105 LYS B C 1
ATOM 2695 O O . LYS B 1 105 ? 39.184 30.152 46.032 1.00 35.67 105 LYS B O 1
ATOM 2701 N N . ALA B 1 106 ? 38.233 31.748 44.771 1.00 42.42 106 ALA B N 1
ATOM 2702 C CA . ALA B 1 106 ? 38.486 32.769 45.785 1.00 45.90 106 ALA B CA 1
ATOM 2703 C C . ALA B 1 106 ? 37.737 32.448 47.076 1.00 49.01 106 ALA B C 1
ATOM 2704 O O . ALA B 1 106 ? 38.379 32.381 48.132 1.00 52.34 106 ALA B O 1
ATOM 2706 N N . ARG B 1 107 ? 36.425 32.256 46.981 1.00 49.17 107 ARG B N 1
ATOM 2707 C CA . ARG B 1 107 ? 35.573 32.016 48.133 1.00 50.66 107 ARG B CA 1
ATOM 2708 C C . ARG B 1 107 ? 35.968 30.779 48.927 1.00 51.28 107 ARG B C 1
ATOM 2709 O O . ARG B 1 107 ? 35.924 30.760 50.158 1.00 50.42 107 ARG B O 1
ATOM 2717 N N . TYR B 1 108 ? 36.353 29.709 48.241 1.00 51.40 108 TYR B N 1
ATOM 2718 C CA . TYR B 1 108 ? 36.632 28.473 48.964 1.00 51.79 108 TYR B CA 1
ATOM 2719 C C . TYR B 1 108 ? 38.109 28.123 48.953 1.00 51.19 108 TYR B C 1
ATOM 2720 O O . TYR B 1 108 ? 38.523 27.248 49.721 1.00 52.86 108 TYR B O 1
ATOM 2729 N N . GLY B 1 109 ? 38.887 28.781 48.097 1.00 50.75 109 GLY B N 1
ATOM 2730 C CA . GLY B 1 109 ? 40.313 28.514 47.999 1.00 50.19 109 GLY B CA 1
ATOM 2731 C C . GLY B 1 109 ? 40.706 27.497 46.950 1.00 50.42 109 GLY B C 1
ATOM 2732 O O . GLY B 1 109 ? 39.878 26.800 46.359 1.00 47.81 109 GLY B O 1
ATOM 2733 N N . GLU B 1 110 ? 42.014 27.408 46.709 1.00 50.75 110 GLU B N 1
ATOM 2734 C CA . GLU B 1 110 ? 42.567 26.550 45.680 1.00 51.73 110 GLU B CA 1
ATOM 2735 C C . GLU B 1 110 ? 42.369 25.071 45.998 1.00 50.15 110 GLU B C 1
ATOM 2736 O O . GLU B 1 110 ? 42.065 24.298 45.090 1.00 50.19 110 GLU B O 1
ATOM 2742 N N . GLU B 1 111 ? 42.547 24.709 47.259 1.00 49.44 111 GLU B N 1
ATOM 2743 C CA . GLU B 1 111 ? 42.431 23.344 47.750 1.00 49.03 111 GLU B CA 1
ATOM 2744 C C . GLU B 1 111 ? 41.025 22.786 47.558 1.00 47.76 111 GLU B C 1
ATOM 2745 O O . GLU B 1 111 ? 40.851 21.684 47.030 1.00 48.83 111 GLU B O 1
ATOM 2751 N N . GLN B 1 112 ? 40.016 23.544 47.994 1.00 45.88 112 GLN B N 1
ATOM 2752 C CA . GLN B 1 112 ? 38.652 23.055 47.803 1.00 45.18 112 GLN B CA 1
ATOM 2753 C C . GLN B 1 112 ? 38.264 23.089 46.326 1.00 43.86 112 GLN B C 1
ATOM 2754 O O . GLN B 1 112 ? 37.599 22.175 45.833 1.00 43.61 112 GLN B O 1
ATOM 2760 N N . PHE B 1 113 ? 38.686 24.149 45.655 1.00 42.50 113 PHE B N 1
ATOM 2761 C CA . PHE B 1 113 ? 38.492 24.340 44.230 1.00 43.68 113 PHE B CA 1
ATOM 2762 C C . PHE B 1 113 ? 38.981 23.153 43.402 1.00 43.66 113 PHE B C 1
ATOM 2763 O O . PHE B 1 113 ? 38.274 22.546 42.599 1.00 40.83 113 PHE B O 1
ATOM 2771 N N . MET B 1 114 ? 40.244 22.819 43.615 1.00 44.04 114 MET B N 1
ATOM 2772 C CA . MET B 1 114 ? 40.932 21.767 42.871 1.00 45.63 114 MET B CA 1
ATOM 2773 C C . MET B 1 114 ? 40.320 20.403 43.130 1.00 45.69 114 MET B C 1
ATOM 2774 O O . MET B 1 114 ? 40.206 19.530 42.270 1.00 45.95 114 MET B O 1
ATOM 2779 N N . ALA B 1 115 ? 39.901 20.222 44.378 1.00 47.09 115 ALA B N 1
ATOM 2780 C CA . ALA B 1 115 ? 39.231 18.988 44.770 1.00 48.29 115 ALA B CA 1
ATOM 2781 C C . ALA B 1 115 ? 37.910 18.858 44.021 1.00 49.03 115 ALA B C 1
ATOM 2782 O O . ALA B 1 115 ? 37.619 17.849 43.381 1.00 48.26 115 ALA B O 1
ATOM 2784 N N . TRP B 1 116 ? 37.117 19.925 44.123 1.00 48.53 116 TRP B N 1
ATOM 2785 C CA . TRP B 1 116 ? 35.814 19.933 43.461 1.00 48.42 116 TRP B CA 1
ATOM 2786 C C . TRP B 1 116 ? 35.956 19.614 41.980 1.00 51.83 116 TRP B C 1
ATOM 2787 O O . TRP B 1 116 ? 35.240 18.793 41.413 1.00 57.22 116 TRP B O 1
ATOM 2798 N N . ARG B 1 117 ? 36.922 20.305 41.381 1.00 52.82 117 ARG B N 1
ATOM 2799 C CA . ARG B 1 117 ? 37.169 20.164 39.959 1.00 54.10 117 ARG B CA 1
ATOM 2800 C C . ARG B 1 117 ? 37.841 18.852 39.599 1.00 53.74 117 ARG B C 1
ATOM 2801 O O . ARG B 1 117 ? 37.637 18.336 38.499 1.00 52.33 117 ARG B O 1
ATOM 2809 N N . ARG B 1 118 ? 38.648 18.323 40.515 1.00 54.34 118 ARG B N 1
ATOM 2810 C CA . ARG B 1 118 ? 39.508 17.208 40.134 1.00 55.50 118 ARG B CA 1
ATOM 2811 C C . ARG B 1 118 ? 39.485 16.012 41.062 1.00 54.26 118 ARG B C 1
ATOM 2812 O O . ARG B 1 118 ? 40.237 15.049 40.862 1.00 57.54 118 ARG B O 1
ATOM 2820 N N . SER B 1 119 ? 38.641 15.976 42.088 1.00 51.22 119 SER B N 1
ATOM 2821 C CA . SER B 1 119 ? 38.522 14.754 42.885 1.00 48.58 119 SER B CA 1
ATOM 2822 C C . SER B 1 119 ? 37.877 13.653 42.049 1.00 45.32 119 SER B C 1
ATOM 2823 O O . SER B 1 119 ? 36.887 13.879 41.356 1.00 48.21 119 SER B O 1
ATOM 2826 N N . TYR B 1 120 ? 38.438 12.452 42.098 1.00 42.73 120 TYR B N 1
ATOM 2827 C CA . TYR B 1 120 ? 37.877 11.310 41.387 1.00 39.27 120 TYR B CA 1
ATOM 2828 C C . TYR B 1 120 ? 36.639 10.749 42.078 1.00 38.28 120 TYR B C 1
ATOM 2829 O O . TYR B 1 120 ? 35.636 10.373 41.464 1.00 33.54 120 TYR B O 1
ATOM 2838 N N . ASP B 1 121 ? 36.683 10.681 43.403 1.00 38.75 121 ASP B N 1
ATOM 2839 C CA . ASP B 1 121 ? 35.677 10.011 44.206 1.00 41.29 121 ASP B CA 1
ATOM 2840 C C . ASP B 1 121 ? 34.746 10.930 44.977 1.00 39.81 121 ASP B C 1
ATOM 2841 O O . ASP B 1 121 ? 33.769 10.448 45.560 1.00 43.19 121 ASP B O 1
ATOM 2846 N N . THR B 1 122 ? 35.035 12.222 45.032 1.00 39.01 122 THR B N 1
ATOM 2847 C CA . THR B 1 122 ? 34.269 13.120 45.887 1.00 40.45 122 THR B CA 1
ATOM 2848 C C . THR B 1 122 ? 33.517 14.184 45.101 1.00 37.33 122 THR B C 1
ATOM 2849 O O . THR B 1 122 ? 34.158 15.088 44.576 1.00 35.53 122 THR B O 1
ATOM 2853 N N . PRO B 1 123 ? 32.198 14.091 45.008 1.00 35.50 123 PRO B N 1
ATOM 2854 C CA . PRO B 1 123 ? 31.424 15.038 44.192 1.00 33.69 123 PRO B CA 1
ATOM 2855 C C . PRO B 1 123 ? 31.221 16.376 44.892 1.00 33.58 123 PRO B C 1
ATOM 2856 O O . PRO B 1 123 ? 31.401 16.512 46.101 1.00 32.09 123 PRO B O 1
ATOM 2860 N N . PRO B 1 124 ? 30.878 17.425 44.151 1.00 32.75 124 PRO B N 1
ATOM 2861 C CA . PRO B 1 124 ? 30.460 18.685 44.778 1.00 31.91 124 PRO B CA 1
ATOM 2862 C C . PRO B 1 124 ? 29.142 18.492 45.523 1.00 30.21 124 PRO B C 1
ATOM 2863 O O . PRO B 1 124 ? 28.508 17.443 45.414 1.00 29.44 124 PRO B O 1
ATOM 2867 N N . PRO B 1 125 ? 28.725 19.487 46.283 1.00 30.47 125 PRO B N 1
ATOM 2868 C CA . PRO B 1 125 ? 27.442 19.367 46.987 1.00 30.85 125 PRO B CA 1
ATOM 2869 C C . PRO B 1 125 ? 26.342 19.217 45.950 1.00 30.84 125 PRO B C 1
ATOM 2870 O O . PRO B 1 125 ? 26.476 19.670 44.816 1.00 32.61 125 PRO B O 1
ATOM 2874 N N . PRO B 1 126 ? 25.278 18.585 46.397 1.00 30.54 126 PRO B N 1
ATOM 2875 C CA . PRO B 1 126 ? 24.147 18.360 45.507 1.00 31.78 126 PRO B CA 1
ATOM 2876 C C . PRO B 1 126 ? 23.452 19.670 45.188 1.00 31.56 126 PRO B C 1
ATOM 2877 O O . PRO B 1 126 ? 23.279 20.542 46.028 1.00 29.26 126 PRO B O 1
ATOM 2881 N N . ILE B 1 127 ? 23.031 19.787 43.934 1.00 32.78 127 ILE B N 1
ATOM 2882 C CA . ILE B 1 127 ? 22.252 20.946 43.528 1.00 30.99 127 ILE B CA 1
ATOM 2883 C C . ILE B 1 127 ? 20.860 20.849 44.143 1.00 30.04 127 ILE B C 1
ATOM 2884 O O . ILE B 1 127 ? 20.412 19.730 44.413 1.00 31.92 127 ILE B O 1
ATOM 2889 N N . GLU B 1 128 ? 20.169 21.938 44.372 1.00 29.11 128 GLU B N 1
ATOM 2890 C CA . GLU B 1 128 ? 18.804 21.942 44.931 1.00 30.66 128 GLU B CA 1
ATOM 2891 C C . GLU B 1 128 ? 17.799 21.554 43.866 1.00 30.53 128 GLU B C 1
ATOM 2892 O O . GLU B 1 128 ? 17.796 22.163 42.790 1.00 32.99 128 GLU B O 1
ATOM 2898 N N . ARG B 1 129 ? 16.923 20.577 44.084 1.00 31.05 129 ARG B N 1
ATOM 2899 C CA . ARG B 1 129 ? 15.930 20.236 43.082 1.00 32.49 129 ARG B CA 1
ATOM 2900 C C . ARG B 1 129 ? 15.090 21.449 42.689 1.00 34.44 129 ARG B C 1
ATOM 2901 O O . ARG B 1 129 ? 14.752 22.233 43.574 1.00 41.21 129 ARG B O 1
ATOM 2909 N N . GLY B 1 130 ? 14.778 21.544 41.410 1.00 33.69 130 GLY B N 1
ATOM 2910 C CA . GLY B 1 130 ? 13.987 22.590 40.824 1.00 34.87 130 GLY B CA 1
ATOM 2911 C C . GLY B 1 130 ? 14.563 23.990 40.924 1.00 35.25 130 GLY B C 1
ATOM 2912 O O . GLY B 1 130 ? 13.807 24.939 40.690 1.00 36.02 130 GLY B O 1
ATOM 2913 N N . SER B 1 131 ? 15.847 24.106 41.248 1.00 33.90 131 SER B N 1
ATOM 2914 C CA . SER B 1 131 ? 16.573 25.366 41.246 1.00 32.70 131 SER B CA 1
ATOM 2915 C C . SER B 1 131 ? 16.918 25.770 39.810 1.00 32.07 131 SER B C 1
ATOM 2916 O O . SER B 1 131 ? 16.887 24.938 38.908 1.00 29.11 131 SER B O 1
ATOM 2919 N N . GLN B 1 132 ? 17.232 27.038 39.619 1.00 32.56 132 GLN B N 1
ATOM 2920 C CA . GLN B 1 132 ? 17.435 27.694 38.339 1.00 32.68 132 GLN B CA 1
ATOM 2921 C C . GLN B 1 132 ? 18.308 26.903 37.372 1.00 30.06 132 GLN B C 1
ATOM 2922 O O . GLN B 1 132 ? 18.062 26.887 36.175 1.00 27.20 132 GLN B O 1
ATOM 2928 N N . PHE B 1 133 ? 19.331 26.246 37.889 1.00 27.88 133 PHE B N 1
ATOM 2929 C CA . PHE B 1 133 ? 20.298 25.565 37.035 1.00 27.89 133 PHE B CA 1
ATOM 2930 C C . PHE B 1 133 ? 20.249 24.058 37.243 1.00 26.52 133 PHE B C 1
ATOM 2931 O O . PHE B 1 133 ? 21.206 23.344 36.934 1.00 26.45 133 PHE B O 1
ATOM 2939 N N . SER B 1 134 ? 19.139 23.538 37.744 1.00 26.93 134 SER B N 1
ATOM 2940 C CA . SER B 1 134 ? 18.991 22.082 37.846 1.00 27.68 134 SER B CA 1
ATOM 2941 C C . SER B 1 134 ? 18.236 21.549 36.639 1.00 27.40 134 SER B C 1
ATOM 2942 O O . SER B 1 134 ? 17.391 22.228 36.051 1.00 32.03 134 SER B O 1
ATOM 2945 N N . GLN B 1 135 ? 18.496 20.311 36.270 1.00 27.39 135 GLN B N 1
ATOM 2946 C CA . GLN B 1 135 ? 17.915 19.664 35.105 1.00 25.82 135 GLN B CA 1
ATOM 2947 C C . GLN B 1 135 ? 16.892 18.616 35.520 1.00 27.20 135 GLN B C 1
ATOM 2948 O O . GLN B 1 135 ? 16.394 17.833 34.706 1.00 28.55 135 GLN B O 1
ATOM 2954 N N . ASP B 1 136 ? 16.556 18.566 36.800 1.00 29.29 136 ASP B N 1
ATOM 2955 C CA . ASP B 1 136 ? 15.761 17.432 37.288 1.00 31.59 136 ASP B CA 1
ATOM 2956 C C . ASP B 1 136 ? 14.325 17.421 36.784 1.00 31.34 136 ASP B C 1
ATOM 2957 O O . ASP B 1 136 ? 13.680 16.365 36.825 1.00 28.54 136 ASP B O 1
ATOM 2962 N N . ALA B 1 137 ? 13.838 18.562 36.303 1.00 31.35 137 ALA B N 1
ATOM 2963 C CA . ALA B 1 137 ? 12.507 18.643 35.729 1.00 32.07 137 ALA B CA 1
ATOM 2964 C C . ALA B 1 137 ? 12.538 18.537 34.209 1.00 33.21 137 ALA B C 1
ATOM 2965 O O . ALA B 1 137 ? 11.494 18.600 33.537 1.00 33.00 137 ALA B O 1
ATOM 2967 N N . ASP B 1 138 ? 13.718 18.364 33.606 1.00 30.43 138 ASP B N 1
ATOM 2968 C CA . ASP B 1 138 ? 13.725 18.257 32.142 1.00 28.71 138 ASP B CA 1
ATOM 2969 C C . ASP B 1 138 ? 13.212 16.911 31.654 1.00 27.37 138 ASP B C 1
ATOM 2970 O O . ASP B 1 138 ? 13.630 15.818 32.035 1.00 25.21 138 ASP B O 1
ATOM 2975 N N . PRO B 1 139 ? 12.257 16.909 30.738 1.00 29.20 139 PRO B N 1
ATOM 2976 C CA . PRO B 1 139 ? 11.725 15.637 30.256 1.00 29.50 139 PRO B CA 1
ATOM 2977 C C . PRO B 1 139 ? 12.751 14.720 29.616 1.00 27.69 139 PRO B C 1
ATOM 2978 O O . PRO B 1 139 ? 12.495 13.510 29.542 1.00 26.55 139 PRO B O 1
ATOM 2982 N N . ARG B 1 140 ? 13.883 15.222 29.148 1.00 27.14 140 ARG B N 1
ATOM 2983 C CA . ARG B 1 140 ? 14.843 14.306 28.518 1.00 24.89 140 ARG B CA 1
ATOM 2984 C C . ARG B 1 140 ? 15.434 13.358 29.540 1.00 23.80 140 ARG B C 1
ATOM 2985 O O . ARG B 1 140 ? 15.999 12.334 29.179 1.00 25.17 140 ARG B O 1
ATOM 2993 N N . TYR B 1 141 ? 15.294 13.682 30.819 1.00 23.32 141 TYR B N 1
ATOM 2994 C CA . TYR B 1 141 ? 15.821 12.843 31.889 1.00 22.83 141 TYR B CA 1
ATOM 2995 C C . TYR B 1 141 ? 14.732 12.130 32.686 1.00 22.10 141 TYR B C 1
ATOM 2996 O O . TYR B 1 141 ? 14.976 11.608 33.767 1.00 23.75 141 TYR B O 1
ATOM 3005 N N . ALA B 1 142 ? 13.501 12.087 32.204 1.00 22.68 142 ALA B N 1
ATOM 3006 C CA . ALA B 1 142 ? 12.412 11.510 32.997 1.00 26.24 142 ALA B CA 1
ATOM 3007 C C . ALA B 1 142 ? 12.651 10.022 33.208 1.00 27.53 142 ALA B C 1
ATOM 3008 O O . ALA B 1 142 ? 12.306 9.483 34.251 1.00 26.84 142 ALA B O 1
ATOM 3010 N N . ASP B 1 143 ? 13.241 9.364 32.203 1.00 26.26 143 ASP B N 1
ATOM 3011 C CA . ASP B 1 143 ? 13.416 7.921 32.349 1.00 26.35 143 ASP B CA 1
ATOM 3012 C C . ASP B 1 143 ? 14.468 7.567 33.396 1.00 25.44 143 ASP B C 1
ATOM 3013 O O . ASP B 1 143 ? 14.509 6.418 33.854 1.00 22.49 143 ASP B O 1
ATOM 3018 N N . ILE B 1 144 ? 15.302 8.525 33.787 1.00 26.31 144 ILE B N 1
ATOM 3019 C CA . ILE B 1 144 ? 16.214 8.303 34.914 1.00 25.97 144 ILE B CA 1
ATOM 3020 C C . ILE B 1 144 ? 15.796 9.102 36.138 1.00 28.86 144 ILE B C 1
ATOM 3021 O O . ILE B 1 144 ? 16.570 9.416 37.039 1.00 27.05 144 ILE B O 1
ATOM 3026 N N . GLY B 1 145 ? 14.507 9.436 36.224 1.00 30.66 145 GLY B N 1
ATOM 3027 C CA . GLY B 1 145 ? 13.986 10.119 37.396 1.00 31.44 145 GLY B CA 1
ATOM 3028 C C . GLY B 1 145 ? 14.551 11.508 37.575 1.00 31.58 145 GLY B C 1
ATOM 3029 O O . GLY B 1 145 ? 14.672 12.056 38.677 1.00 35.31 145 GLY B O 1
ATOM 3030 N N . GLY B 1 146 ? 14.931 12.121 36.458 1.00 28.38 146 GLY B N 1
ATOM 3031 C CA . GLY B 1 146 ? 15.512 13.444 36.513 1.00 27.03 146 GLY B CA 1
ATOM 3032 C C . GLY B 1 146 ? 17.004 13.500 36.646 1.00 27.10 146 GLY B C 1
ATOM 3033 O O . GLY B 1 146 ? 17.568 14.591 36.609 1.00 28.24 146 GLY B O 1
ATOM 3034 N N . GLY B 1 147 ? 17.696 12.373 36.805 1.00 27.70 147 GLY B N 1
ATOM 3035 C CA . GLY B 1 147 ? 19.148 12.409 36.855 1.00 26.44 147 GLY B CA 1
ATOM 3036 C C . GLY B 1 147 ? 19.703 12.678 38.237 1.00 26.72 147 GLY B C 1
ATOM 3037 O O . GLY B 1 147 ? 18.977 12.902 39.205 1.00 28.40 147 GLY B O 1
ATOM 3038 N N . PRO B 1 148 ? 21.030 12.667 38.331 1.00 27.84 148 PRO B N 1
ATOM 3039 C CA . PRO B 1 148 ? 21.709 12.874 39.611 1.00 28.41 148 PRO B CA 1
ATOM 3040 C C . PRO B 1 148 ? 21.697 14.348 40.002 1.00 29.83 148 PRO B C 1
ATOM 3041 O O . PRO B 1 148 ? 21.437 15.222 39.175 1.00 26.61 148 PRO B O 1
ATOM 3045 N N . LEU B 1 149 ? 21.991 14.613 41.274 1.00 28.91 149 LEU B N 1
ATOM 3046 C CA . LEU B 1 149 ? 22.040 15.991 41.753 1.00 28.46 149 LEU B CA 1
ATOM 3047 C C . LEU B 1 149 ? 23.459 16.530 41.808 1.00 26.80 149 LEU B C 1
ATOM 3048 O O . LEU B 1 149 ? 23.680 17.723 42.038 1.00 27.03 149 LEU B O 1
ATOM 3053 N N . THR B 1 150 ? 24.400 15.617 41.611 1.00 26.56 150 THR B N 1
ATOM 3054 C CA . THR B 1 150 ? 25.830 15.935 41.540 1.00 26.66 150 THR B CA 1
ATOM 3055 C C . THR B 1 150 ? 26.617 14.729 41.063 1.00 26.60 150 THR B C 1
ATOM 3056 O O . THR B 1 150 ? 26.182 13.571 41.136 1.00 27.44 150 THR B O 1
ATOM 3060 N N . GLU B 1 151 ? 27.819 14.898 40.538 1.00 26.73 151 GLU B N 1
ATOM 3061 C CA . GLU B 1 151 ? 28.602 13.740 40.128 1.00 28.16 151 GLU B CA 1
ATOM 3062 C C . GLU B 1 151 ? 30.095 13.981 40.354 1.00 27.76 151 GLU B C 1
ATOM 3063 O O . GLU B 1 151 ? 30.545 15.116 40.246 1.00 26.28 151 GLU B O 1
ATOM 3069 N N . CYS B 1 152 ? 30.844 12.929 40.634 1.00 28.31 152 CYS B N 1
ATOM 3070 C CA . CYS B 1 152 ? 32.294 12.958 40.547 1.00 30.00 152 CYS B CA 1
ATOM 3071 C C . CYS B 1 152 ? 32.703 12.099 39.348 1.00 29.68 152 CYS B C 1
ATOM 3072 O O . CYS B 1 152 ? 31.846 11.383 38.816 1.00 30.36 152 CYS B O 1
ATOM 3075 N N . LEU B 1 153 ? 33.962 12.172 38.929 1.00 28.27 153 LEU B N 1
ATOM 3076 C CA . LEU B 1 153 ? 34.390 11.401 37.767 1.00 27.56 153 LEU B CA 1
ATOM 3077 C C . LEU B 1 153 ? 34.129 9.916 37.958 1.00 28.17 153 LEU B C 1
ATOM 3078 O O . LEU B 1 153 ? 33.809 9.153 37.038 1.00 29.68 153 LEU B O 1
ATOM 3083 N N . ALA B 1 154 ? 34.263 9.421 39.190 1.00 27.63 154 ALA B N 1
ATOM 3084 C CA . ALA B 1 154 ? 33.949 8.007 39.396 1.00 29.73 154 ALA B CA 1
ATOM 3085 C C . ALA B 1 154 ? 32.496 7.713 39.061 1.00 28.73 154 ALA B C 1
ATOM 3086 O O . ALA B 1 154 ? 32.164 6.660 38.502 1.00 26.89 154 ALA B O 1
ATOM 3088 N N . ASP B 1 155 ? 31.582 8.636 39.388 1.00 26.59 155 ASP B N 1
ATOM 3089 C CA . ASP B 1 155 ? 30.211 8.414 38.950 1.00 26.30 155 ASP B CA 1
ATOM 3090 C C . ASP B 1 155 ? 30.049 8.459 37.439 1.00 25.56 155 ASP B C 1
ATOM 3091 O O . ASP B 1 155 ? 29.270 7.672 36.891 1.00 29.32 155 ASP B O 1
ATOM 3096 N N . VAL B 1 156 ? 30.749 9.383 36.778 1.00 25.72 156 VAL B N 1
ATOM 3097 C CA . VAL B 1 156 ? 30.649 9.416 35.304 1.00 24.40 156 VAL B CA 1
ATOM 3098 C C . VAL B 1 156 ? 31.109 8.085 34.725 1.00 24.85 156 VAL B C 1
ATOM 3099 O O . VAL B 1 156 ? 30.497 7.522 33.815 1.00 24.43 156 VAL B O 1
ATOM 3103 N N . VAL B 1 157 ? 32.212 7.570 35.262 1.00 25.31 157 VAL B N 1
ATOM 3104 C CA . VAL B 1 157 ? 32.770 6.315 34.754 1.00 26.97 157 VAL B CA 1
ATOM 3105 C C . VAL B 1 157 ? 31.718 5.214 34.807 1.00 25.97 157 VAL B C 1
ATOM 3106 O O . VAL B 1 157 ? 31.515 4.432 33.869 1.00 26.89 157 VAL B O 1
ATOM 3110 N N . ALA B 1 158 ? 31.031 5.201 35.949 1.00 27.74 158 ALA B N 1
ATOM 3111 C CA . ALA B 1 158 ? 30.086 4.132 36.234 1.00 25.49 158 ALA B CA 1
ATOM 3112 C C . ALA B 1 158 ? 28.868 4.214 35.339 1.00 25.09 158 ALA B C 1
ATOM 3113 O O . ALA B 1 158 ? 28.321 3.180 34.954 1.00 26.57 158 ALA B O 1
ATOM 3115 N N . ARG B 1 159 ? 28.450 5.438 35.006 1.00 24.29 159 ARG B N 1
ATOM 3116 C CA . ARG B 1 159 ? 27.251 5.549 34.172 1.00 24.61 159 ARG B CA 1
ATOM 3117 C C . ARG B 1 159 ? 27.617 5.645 32.696 1.00 24.86 159 ARG B C 1
ATOM 3118 O O . ARG B 1 159 ? 26.753 5.398 31.845 1.00 23.12 159 ARG B O 1
ATOM 3126 N N . PHE B 1 160 ? 28.862 5.960 32.343 1.00 24.22 160 PHE B N 1
ATOM 3127 C CA . PHE B 1 160 ? 29.206 6.006 30.922 1.00 24.72 160 PHE B CA 1
ATOM 3128 C C . PHE B 1 160 ? 29.450 4.621 30.331 1.00 24.47 160 PHE B C 1
ATOM 3129 O O . PHE B 1 160 ? 29.067 4.221 29.230 1.00 24.05 160 PHE B O 1
ATOM 3137 N N . LEU B 1 161 ? 30.222 3.855 31.090 1.00 25.74 161 LEU B N 1
ATOM 3138 C CA . LEU B 1 161 ? 30.714 2.566 30.587 1.00 28.76 161 LEU B CA 1
ATOM 3139 C C . LEU B 1 161 ? 29.655 1.603 30.090 1.00 26.63 161 LEU B C 1
ATOM 3140 O O . LEU B 1 161 ? 29.919 0.906 29.088 1.00 24.31 161 LEU B O 1
ATOM 3145 N N . PRO B 1 162 ? 28.482 1.460 30.697 1.00 23.79 162 PRO B N 1
ATOM 3146 C CA . PRO B 1 162 ? 27.485 0.563 30.113 1.00 23.21 162 PRO B CA 1
ATOM 3147 C C . PRO B 1 162 ? 27.078 0.901 28.685 1.00 23.47 162 PRO B C 1
ATOM 3148 O O . PRO B 1 162 ? 26.824 0.014 27.863 1.00 23.43 162 PRO B O 1
ATOM 3152 N N . TYR B 1 163 ? 27.004 2.200 28.367 1.00 24.69 163 TYR B N 1
ATOM 3153 C CA . TYR B 1 163 ? 26.680 2.614 27.016 1.00 24.05 163 TYR B CA 1
ATOM 3154 C C . TYR B 1 163 ? 27.779 2.195 26.043 1.00 24.59 163 TYR B C 1
ATOM 3155 O O . TYR B 1 163 ? 27.515 1.683 24.960 1.00 25.79 163 TYR B O 1
ATOM 3164 N N . PHE B 1 164 ? 29.006 2.439 26.481 1.00 24.75 164 PHE B N 1
ATOM 3165 C CA . PHE B 1 164 ? 30.133 2.112 25.604 1.00 25.54 164 PHE B CA 1
ATOM 3166 C C . PHE B 1 164 ? 30.151 0.623 25.300 1.00 26.89 164 PHE B C 1
ATOM 3167 O O . PHE B 1 164 ? 30.233 0.259 24.129 1.00 24.04 164 PHE B O 1
ATOM 3175 N N . THR B 1 165 ? 30.053 -0.214 26.333 1.00 26.90 165 THR B N 1
ATOM 3176 C CA . THR B 1 165 ? 30.209 -1.646 26.109 1.00 26.63 165 THR B CA 1
ATOM 3177 C C . THR B 1 165 ? 28.997 -2.235 25.402 1.00 25.62 165 THR B C 1
ATOM 3178 O O . THR B 1 165 ? 29.104 -3.113 24.553 1.00 27.25 165 THR B O 1
ATOM 3182 N N . ASP B 1 166 ? 27.826 -1.746 25.777 1.00 25.80 166 ASP B N 1
ATOM 3183 C CA . ASP B 1 166 ? 26.621 -2.388 25.270 1.00 25.84 166 ASP B CA 1
ATOM 3184 C C . ASP B 1 166 ? 26.217 -1.907 23.893 1.00 23.98 166 ASP B C 1
ATOM 3185 O O . ASP B 1 166 ? 25.501 -2.630 23.176 1.00 25.86 166 ASP B O 1
ATOM 3190 N N . VAL B 1 167 ? 26.693 -0.727 23.513 1.00 22.50 167 VAL B N 1
ATOM 3191 C CA . VAL B 1 167 ? 26.226 -0.144 22.260 1.00 24.97 167 VAL B CA 1
ATOM 3192 C C . VAL B 1 167 ? 27.345 0.150 21.290 1.00 25.47 167 VAL B C 1
ATOM 3193 O O . VAL B 1 167 ? 27.245 -0.241 20.127 1.00 26.06 167 VAL B O 1
ATOM 3197 N N . ILE B 1 168 ? 28.395 0.835 21.727 1.00 24.76 168 ILE B N 1
ATOM 3198 C CA . ILE B 1 168 ? 29.386 1.324 20.767 1.00 23.66 168 ILE B CA 1
ATOM 3199 C C . ILE B 1 168 ? 30.383 0.253 20.395 1.00 24.00 168 ILE B C 1
ATOM 3200 O O . ILE B 1 168 ? 30.811 0.142 19.230 1.00 24.24 168 ILE B O 1
ATOM 3205 N N . VAL B 1 169 ? 30.786 -0.564 21.375 1.00 24.12 169 VAL B N 1
ATOM 3206 C CA . VAL B 1 169 ? 31.793 -1.606 21.131 1.00 25.09 169 VAL B CA 1
ATOM 3207 C C . VAL B 1 169 ? 31.338 -2.540 20.007 1.00 25.28 169 VAL B C 1
ATOM 3208 O O . VAL B 1 169 ? 32.133 -2.979 19.170 1.00 25.17 169 VAL B O 1
ATOM 3212 N N . GLY B 1 170 ? 30.048 -2.832 19.984 1.00 24.17 170 GLY B N 1
ATOM 3213 C CA . GLY B 1 170 ? 29.426 -3.646 18.952 1.00 25.56 170 GLY B CA 1
ATOM 3214 C C . GLY B 1 170 ? 29.685 -3.107 17.559 1.00 26.52 170 GLY B C 1
ATOM 3215 O O . GLY B 1 170 ? 29.905 -3.848 16.600 1.00 26.22 170 GLY B O 1
ATOM 3216 N N . ASP B 1 171 ? 29.675 -1.780 17.427 1.00 27.40 171 ASP B N 1
ATOM 3217 C CA . ASP B 1 171 ? 29.919 -1.146 16.137 1.00 26.45 171 ASP B CA 1
ATOM 3218 C C . ASP B 1 171 ? 31.370 -1.260 15.695 1.00 25.31 171 ASP B C 1
ATOM 3219 O O . ASP B 1 171 ? 31.678 -1.614 14.542 1.00 26.32 171 ASP B O 1
ATOM 3224 N N . LEU B 1 172 ? 32.279 -0.966 16.629 1.00 23.24 172 LEU B N 1
ATOM 3225 C CA . LEU B 1 172 ? 33.697 -1.148 16.390 1.00 23.39 172 LEU B CA 1
ATOM 3226 C C . LEU B 1 172 ? 34.032 -2.596 16.000 1.00 25.71 172 LEU B C 1
ATOM 3227 O O . LEU B 1 172 ? 34.845 -2.812 15.106 1.00 25.37 172 LEU B O 1
ATOM 3232 N N . ARG B 1 173 ? 33.432 -3.556 16.706 1.00 25.38 173 ARG B N 1
ATOM 3233 C CA . ARG B 1 173 ? 33.717 -4.962 16.499 1.00 28.18 173 ARG B CA 1
ATOM 3234 C C . ARG B 1 173 ? 33.445 -5.376 15.054 1.00 27.74 173 ARG B C 1
ATOM 3235 O O . ARG B 1 173 ? 34.128 -6.274 14.551 1.00 28.55 173 ARG B O 1
ATOM 3243 N N . VAL B 1 174 ? 32.474 -4.752 14.401 1.00 25.95 174 VAL B N 1
ATOM 3244 C CA . VAL B 1 174 ? 32.128 -5.140 13.032 1.00 27.17 174 VAL B CA 1
ATOM 3245 C C . VAL B 1 174 ? 32.757 -4.233 11.983 1.00 26.05 174 VAL B C 1
ATOM 3246 O O . VAL B 1 174 ? 32.325 -4.228 10.823 1.00 27.16 174 VAL B O 1
ATOM 3250 N N . GLY B 1 175 ? 33.756 -3.467 12.399 1.00 26.58 175 GLY B N 1
ATOM 3251 C CA . GLY B 1 175 ? 34.602 -2.654 11.557 1.00 25.53 175 GLY B CA 1
ATOM 3252 C C . GLY B 1 175 ? 34.155 -1.242 11.301 1.00 25.61 175 GLY B C 1
ATOM 3253 O O . GLY B 1 175 ? 34.747 -0.552 10.458 1.00 28.72 175 GLY B O 1
ATOM 3254 N N . LYS B 1 176 ? 33.118 -0.740 11.965 1.00 23.27 176 LYS B N 1
ATOM 3255 C CA . LYS B 1 176 ? 32.680 0.624 11.670 1.00 23.65 176 LYS B CA 1
ATOM 3256 C C . LYS B 1 176 ? 33.620 1.663 12.260 1.00 22.56 176 LYS B C 1
ATOM 3257 O O . LYS B 1 176 ? 34.172 1.546 13.366 1.00 24.17 176 LYS B O 1
ATOM 3263 N N . THR B 1 177 ? 33.795 2.752 11.505 1.00 22.13 177 THR B N 1
ATOM 3264 C CA . THR B 1 177 ? 34.458 3.884 12.135 1.00 23.14 177 THR B CA 1
ATOM 3265 C C . THR B 1 177 ? 33.456 4.668 12.990 1.00 22.30 177 THR B C 1
ATOM 3266 O O . THR B 1 177 ? 32.430 5.109 12.499 1.00 22.90 177 THR B O 1
ATOM 3270 N N . VAL B 1 178 ? 33.783 4.846 14.260 1.00 21.72 178 VAL B N 1
ATOM 3271 C CA . VAL B 1 178 ? 32.870 5.490 15.186 1.00 22.61 178 VAL B CA 1
ATOM 3272 C C . VAL B 1 178 ? 33.379 6.865 15.591 1.00 23.16 178 VAL B C 1
ATOM 3273 O O . VAL B 1 178 ? 34.515 6.976 16.027 1.00 25.69 178 VAL B O 1
ATOM 3277 N N . LEU B 1 179 ? 32.519 7.877 15.436 1.00 22.21 179 LEU B N 1
ATOM 3278 C CA . LEU B 1 179 ? 32.811 9.200 15.967 1.00 21.94 179 LEU B CA 1
ATOM 3279 C C . LEU B 1 179 ? 32.011 9.442 17.255 1.00 21.54 179 LEU B C 1
ATOM 3280 O O . LEU B 1 179 ? 30.791 9.274 17.284 1.00 20.21 179 LEU B O 1
ATOM 3285 N N . ILE B 1 180 ? 32.688 9.809 18.331 1.00 20.18 180 ILE B N 1
ATOM 3286 C CA . ILE B 1 180 ? 32.041 10.203 19.572 1.00 21.03 180 ILE B CA 1
ATOM 3287 C C . ILE B 1 180 ? 32.361 11.682 19.803 1.00 21.46 180 ILE B C 1
ATOM 3288 O O . ILE B 1 180 ? 33.528 12.075 19.862 1.00 21.58 180 ILE B O 1
ATOM 3293 N N . VAL B 1 181 ? 31.306 12.485 19.914 1.00 20.27 181 VAL B N 1
ATOM 3294 C CA . VAL B 1 181 ? 31.457 13.915 20.222 1.00 20.29 181 VAL B CA 1
ATOM 3295 C C . VAL B 1 181 ? 30.828 14.126 21.594 1.00 21.25 181 VAL B C 1
ATOM 3296 O O . VAL B 1 181 ? 29.642 13.888 21.805 1.00 20.76 181 VAL B O 1
ATOM 3300 N N . ALA B 1 182 ? 31.621 14.511 22.590 1.00 22.43 182 ALA B N 1
ATOM 3301 C CA . ALA B 1 182 ? 31.105 14.654 23.951 1.00 22.47 182 ALA B CA 1
ATOM 3302 C C . ALA B 1 182 ? 31.973 15.652 24.703 1.00 24.03 182 ALA B C 1
ATOM 3303 O O . ALA B 1 182 ? 32.301 16.722 24.155 1.00 26.52 182 ALA B O 1
ATOM 3305 N N . HIS B 1 183 ? 32.314 15.350 25.945 1.00 24.70 183 HIS B N 1
ATOM 3306 C CA . HIS B 1 183 ? 32.780 16.306 26.933 1.00 23.65 183 HIS B CA 1
ATOM 3307 C C . HIS B 1 183 ? 34.044 15.867 27.663 1.00 25.75 183 HIS B C 1
ATOM 3308 O O . HIS B 1 183 ? 34.359 14.676 27.701 1.00 24.39 183 HIS B O 1
ATOM 3315 N N . GLY B 1 184 ? 34.762 16.831 28.243 1.00 29.52 184 GLY B N 1
ATOM 3316 C CA . GLY B 1 184 ? 35.975 16.553 29.002 1.00 30.27 184 GLY B CA 1
ATOM 3317 C C . GLY B 1 184 ? 35.890 15.357 29.925 1.00 30.19 184 GLY B C 1
ATOM 3318 O O . GLY B 1 184 ? 36.621 14.366 29.811 1.00 28.74 184 GLY B O 1
ATOM 3319 N N . ASN B 1 185 ? 34.942 15.390 30.864 1.00 29.74 185 ASN B N 1
ATOM 3320 C CA . ASN B 1 185 ? 34.784 14.300 31.803 1.00 29.45 185 ASN B CA 1
ATOM 3321 C C . ASN B 1 185 ? 34.292 12.990 31.220 1.00 28.22 185 ASN B C 1
ATOM 3322 O O . ASN B 1 185 ? 34.753 11.914 31.638 1.00 27.98 185 ASN B O 1
ATOM 3327 N N . SER B 1 186 ? 33.341 12.997 30.284 1.00 26.35 186 SER B N 1
ATOM 3328 C CA . SER B 1 186 ? 32.918 11.696 29.750 1.00 25.38 186 SER B CA 1
ATOM 3329 C C . SER B 1 186 ? 33.991 11.102 28.851 1.00 25.14 186 SER B C 1
ATOM 3330 O O . SER B 1 186 ? 34.114 9.878 28.746 1.00 27.80 186 SER B O 1
ATOM 3333 N N . LEU B 1 187 ? 34.779 11.936 28.164 1.00 24.48 187 LEU B N 1
ATOM 3334 C CA . LEU B 1 187 ? 35.850 11.334 27.359 1.00 24.38 187 LEU B CA 1
ATOM 3335 C C . LEU B 1 187 ? 37.012 10.879 28.245 1.00 25.49 187 LEU B C 1
ATOM 3336 O O . LEU B 1 187 ? 37.636 9.842 27.956 1.00 23.61 187 LEU B O 1
ATOM 3341 N N . ARG B 1 188 ? 37.292 11.614 29.308 1.00 25.99 188 ARG B N 1
ATOM 3342 C CA . ARG B 1 188 ? 38.298 11.192 30.280 1.00 27.53 188 ARG B CA 1
ATOM 3343 C C . ARG B 1 188 ? 37.907 9.829 30.861 1.00 27.24 188 ARG B C 1
ATOM 3344 O O . ARG B 1 188 ? 38.759 8.957 31.054 1.00 27.43 188 ARG B O 1
ATOM 3352 N N . ALA B 1 189 ? 36.618 9.644 31.121 1.00 26.92 189 ALA B N 1
ATOM 3353 C CA . ALA B 1 189 ? 36.135 8.346 31.601 1.00 27.65 189 ALA B CA 1
ATOM 3354 C C . ALA B 1 189 ? 36.401 7.232 30.603 1.00 27.90 189 ALA B C 1
ATOM 3355 O O . ALA B 1 189 ? 36.756 6.096 30.954 1.00 28.53 189 ALA B O 1
ATOM 3357 N N . LEU B 1 190 ? 36.210 7.514 29.311 1.00 27.11 190 LEU B N 1
ATOM 3358 C CA . LEU B 1 190 ? 36.424 6.494 28.290 1.00 27.27 190 LEU B CA 1
ATOM 3359 C C . LEU B 1 190 ? 37.909 6.180 28.118 1.00 27.27 190 LEU B C 1
ATOM 3360 O O . LEU B 1 190 ? 38.367 5.039 27.968 1.00 26.68 190 LEU B O 1
ATOM 3365 N N . VAL B 1 191 ? 38.719 7.237 28.163 1.00 26.55 191 VAL B N 1
ATOM 3366 C CA . VAL B 1 191 ? 40.162 6.987 28.045 1.00 27.94 191 VAL B CA 1
ATOM 3367 C C . VAL B 1 191 ? 40.633 6.193 29.257 1.00 27.91 191 VAL B C 1
ATOM 3368 O O . VAL B 1 191 ? 41.441 5.270 29.123 1.00 30.74 191 VAL B O 1
ATOM 3372 N N . LYS B 1 192 ? 40.124 6.479 30.447 1.00 27.86 192 LYS B N 1
ATOM 3373 C CA . LYS B 1 192 ? 40.470 5.701 31.628 1.00 29.00 192 LYS B CA 1
ATOM 3374 C C . LYS B 1 192 ? 40.201 4.220 31.430 1.00 28.48 192 LYS B C 1
ATOM 3375 O O . LYS B 1 192 ? 40.939 3.340 31.859 1.00 32.13 192 LYS B O 1
ATOM 3381 N N . HIS B 1 193 ? 39.101 3.893 30.769 1.00 30.30 193 HIS B N 1
ATOM 3382 C CA . HIS B 1 193 ? 38.750 2.506 30.474 1.00 30.16 193 HIS B CA 1
ATOM 3383 C C . HIS B 1 193 ? 39.609 1.961 29.344 1.00 31.28 193 HIS B C 1
ATOM 3384 O O . HIS B 1 193 ? 40.176 0.867 29.435 1.00 31.25 193 HIS B O 1
ATOM 3391 N N . LEU B 1 194 ? 39.742 2.696 28.233 1.00 29.21 194 LEU B N 1
ATOM 3392 C CA . LEU B 1 194 ? 40.498 2.123 27.131 1.00 27.39 194 LEU B CA 1
ATOM 3393 C C . LEU B 1 194 ? 41.954 1.864 27.516 1.00 29.18 194 LEU B C 1
ATOM 3394 O O . LEU B 1 194 ? 42.505 0.825 27.157 1.00 30.18 194 LEU B O 1
ATOM 3399 N N . ASP B 1 195 ? 42.607 2.789 28.217 1.00 30.71 195 ASP B N 1
ATOM 3400 C CA . ASP B 1 195 ? 44.032 2.615 28.492 1.00 30.15 195 ASP B CA 1
ATOM 3401 C C . ASP B 1 195 ? 44.246 2.015 29.877 1.00 32.62 195 ASP B C 1
ATOM 3402 O O . ASP B 1 195 ? 45.382 1.955 30.349 1.00 35.24 195 ASP B O 1
ATOM 3407 N N . GLN B 1 196 ? 43.141 1.602 30.485 1.00 30.88 196 GLN B N 1
ATOM 3408 C CA . GLN B 1 196 ? 43.171 0.978 31.800 1.00 33.46 196 GLN B CA 1
ATOM 3409 C C . GLN B 1 196 ? 43.979 1.790 32.802 1.00 34.89 196 GLN B C 1
ATOM 3410 O O . GLN B 1 196 ? 44.831 1.258 33.524 1.00 40.83 196 GLN B O 1
ATOM 3416 N N . MET B 1 197 ? 43.717 3.086 32.863 1.00 32.40 197 MET B N 1
ATOM 3417 C CA . MET B 1 197 ? 44.390 4.034 33.724 1.00 33.62 197 MET B CA 1
ATOM 3418 C C . MET B 1 197 ? 43.888 3.947 35.163 1.00 35.97 197 MET B C 1
ATOM 3419 O O . MET B 1 197 ? 42.742 3.566 35.416 1.00 34.40 197 MET B O 1
ATOM 3424 N N . SER B 1 198 ? 44.761 4.285 36.107 1.00 36.61 198 SER B N 1
ATOM 3425 C CA . SER B 1 198 ? 44.437 4.341 37.519 1.00 38.98 198 SER B CA 1
ATOM 3426 C C . SER B 1 198 ? 43.651 5.609 37.876 1.00 41.43 198 SER B C 1
ATOM 3427 O O . SER B 1 198 ? 43.638 6.580 37.119 1.00 40.79 198 SER B O 1
ATOM 3430 N N . ASP B 1 199 ? 43.026 5.576 39.046 1.00 42.63 199 ASP B N 1
ATOM 3431 C CA . ASP B 1 199 ? 42.266 6.710 39.567 1.00 44.92 199 ASP B CA 1
ATOM 3432 C C . ASP B 1 199 ? 43.141 7.941 39.692 1.00 47.88 199 ASP B C 1
ATOM 3433 O O . ASP B 1 199 ? 42.758 9.057 39.338 1.00 54.23 199 ASP B O 1
ATOM 3438 N N . ASP B 1 200 ? 44.373 7.826 40.203 1.00 49.94 200 ASP B N 1
ATOM 3439 C CA . ASP B 1 200 ? 45.084 9.115 40.286 1.00 53.39 200 ASP B CA 1
ATOM 3440 C C . ASP B 1 200 ? 45.740 9.435 38.955 1.00 49.99 200 ASP B C 1
ATOM 3441 O O . ASP B 1 200 ? 45.986 10.592 38.624 1.00 49.61 200 ASP B O 1
ATOM 3446 N N . GLU B 1 201 ? 46.031 8.425 38.138 1.00 49.67 201 GLU B N 1
ATOM 3447 C CA . GLU B 1 201 ? 46.611 8.784 36.838 1.00 49.98 201 GLU B CA 1
ATOM 3448 C C . GLU B 1 201 ? 45.575 9.543 36.021 1.00 50.11 201 GLU B C 1
ATOM 3449 O O . GLU B 1 201 ? 45.869 10.503 35.301 1.00 52.17 201 GLU B O 1
ATOM 3455 N N . ILE B 1 202 ? 44.306 9.115 36.126 1.00 47.79 202 ILE B N 1
ATOM 3456 C CA . ILE B 1 202 ? 43.348 9.805 35.252 1.00 45.02 202 ILE B CA 1
ATOM 3457 C C . ILE B 1 202 ? 43.121 11.242 35.689 1.00 42.29 202 ILE B C 1
ATOM 3458 O O . ILE B 1 202 ? 42.710 12.105 34.908 1.00 39.99 202 ILE B O 1
ATOM 3463 N N . VAL B 1 203 ? 43.387 11.563 36.956 1.00 40.86 203 VAL B N 1
ATOM 3464 C CA . VAL B 1 203 ? 43.043 12.925 37.374 1.00 41.99 203 VAL B CA 1
ATOM 3465 C C . VAL B 1 203 ? 43.929 13.984 36.741 1.00 40.69 203 VAL B C 1
ATOM 3466 O O . VAL B 1 203 ? 43.569 15.159 36.632 1.00 39.26 203 VAL B O 1
ATOM 3470 N N . GLY B 1 204 ? 45.128 13.617 36.295 1.00 40.53 204 GLY B N 1
ATOM 3471 C CA . GLY B 1 204 ? 45.985 14.588 35.634 1.00 40.39 204 GLY B CA 1
ATOM 3472 C C . GLY B 1 204 ? 45.763 14.645 34.140 1.00 40.33 204 GLY B C 1
ATOM 3473 O O . GLY B 1 204 ? 46.431 15.383 33.416 1.00 45.62 204 GLY B O 1
ATOM 3474 N N . LEU B 1 205 ? 44.817 13.853 33.629 1.00 38.16 205 LEU B N 1
ATOM 3475 C CA . LEU B 1 205 ? 44.667 13.795 32.184 1.00 36.80 205 LEU B CA 1
ATOM 3476 C C . LEU B 1 205 ? 43.899 14.994 31.646 1.00 35.38 205 LEU B C 1
ATOM 3477 O O . LEU B 1 205 ? 42.779 15.302 32.039 1.00 35.91 205 LEU B O 1
ATOM 3482 N N . ASN B 1 206 ? 44.527 15.693 30.701 1.00 35.02 206 ASN B N 1
ATOM 3483 C CA . ASN B 1 206 ? 43.782 16.743 30.004 1.00 35.56 206 ASN B CA 1
ATOM 3484 C C . ASN B 1 206 ? 43.551 16.288 28.566 1.00 35.04 206 ASN B C 1
ATOM 3485 O O . ASN B 1 206 ? 44.449 15.719 27.947 1.00 42.93 206 ASN B O 1
ATOM 3490 N N . ILE B 1 207 ? 42.363 16.491 28.031 1.00 32.37 207 ILE B N 1
ATOM 3491 C CA . ILE B 1 207 ? 42.036 16.251 26.633 1.00 30.30 207 ILE B CA 1
ATOM 3492 C C . ILE B 1 207 ? 41.721 17.611 26.003 1.00 28.84 207 ILE B C 1
ATOM 3493 O O . ILE B 1 207 ? 40.859 18.347 26.486 1.00 27.38 207 ILE B O 1
ATOM 3498 N N . PRO B 1 208 ? 42.429 17.956 24.947 1.00 27.91 208 PRO B N 1
ATOM 3499 C CA . PRO B 1 208 ? 42.205 19.271 24.351 1.00 28.33 208 PRO B CA 1
ATOM 3500 C C . PRO B 1 208 ? 40.924 19.346 23.530 1.00 26.89 208 PRO B C 1
ATOM 3501 O O . PRO B 1 208 ? 40.512 18.344 22.960 1.00 27.63 208 PRO B O 1
ATOM 3505 N N . THR B 1 209 ? 40.349 20.545 23.465 1.00 27.95 209 THR B N 1
ATOM 3506 C CA . THR B 1 209 ? 39.154 20.754 22.669 1.00 29.22 209 THR B CA 1
ATOM 3507 C C . THR B 1 209 ? 39.481 20.776 21.175 1.00 30.08 209 THR B C 1
ATOM 3508 O O . THR B 1 209 ? 40.535 21.236 20.738 1.00 28.17 209 THR B O 1
ATOM 3512 N N . GLY B 1 210 ? 38.525 20.252 20.412 1.00 29.99 210 GLY B N 1
ATOM 3513 C CA . GLY B 1 210 ? 38.384 20.284 18.993 1.00 30.26 210 GLY B CA 1
ATOM 3514 C C . GLY B 1 210 ? 39.416 19.577 18.167 1.00 29.18 210 GLY B C 1
ATOM 3515 O O . GLY B 1 210 ? 39.438 19.667 16.932 1.00 28.15 210 GLY B O 1
ATOM 3516 N N . ILE B 1 211 ? 40.297 18.842 18.850 1.00 28.59 211 ILE B N 1
ATOM 3517 C CA . ILE B 1 211 ? 41.253 18.050 18.074 1.00 27.14 211 ILE B CA 1
ATOM 3518 C C . ILE B 1 211 ? 40.852 16.582 18.200 1.00 25.56 211 ILE B C 1
ATOM 3519 O O . ILE B 1 211 ? 40.914 16.000 19.287 1.00 25.92 211 ILE B O 1
ATOM 3524 N N . PRO B 1 212 ? 40.408 15.987 17.104 1.00 24.34 212 PRO B N 1
ATOM 3525 C CA . PRO B 1 212 ? 40.053 14.570 17.154 1.00 24.16 212 PRO B CA 1
ATOM 3526 C C . PRO B 1 212 ? 41.210 13.710 17.631 1.00 24.95 212 PRO B C 1
ATOM 3527 O O . PRO B 1 212 ? 42.365 13.886 17.270 1.00 26.79 212 PRO B O 1
ATOM 3531 N N . LEU B 1 213 ? 40.854 12.748 18.459 1.00 26.58 213 LEU B N 1
ATOM 3532 C CA . LEU B 1 213 ? 41.730 11.750 19.040 1.00 27.45 213 LEU B CA 1
ATOM 3533 C C . LEU B 1 213 ? 41.394 10.371 18.486 1.00 27.45 213 LEU B C 1
ATOM 3534 O O . LEU B 1 213 ? 40.269 9.938 18.784 1.00 25.13 213 LEU B O 1
ATOM 3539 N N . ARG B 1 214 ? 42.289 9.722 17.757 1.00 24.68 214 ARG B N 1
ATOM 3540 C CA . ARG B 1 214 ? 42.058 8.434 17.120 1.00 24.90 214 ARG B CA 1
ATOM 3541 C C . ARG B 1 214 ? 42.578 7.264 17.951 1.00 27.04 214 ARG B C 1
ATOM 3542 O O . ARG B 1 214 ? 43.731 7.259 18.394 1.00 26.18 214 ARG B O 1
ATOM 3550 N N . TYR B 1 215 ? 41.715 6.274 18.126 1.00 27.61 215 TYR B N 1
ATOM 3551 C CA . TYR B 1 215 ? 42.102 5.052 18.820 1.00 28.07 215 TYR B CA 1
ATOM 3552 C C . TYR B 1 215 ? 42.014 3.919 17.795 1.00 30.36 215 TYR B C 1
ATOM 3553 O O . TYR B 1 215 ? 41.023 3.827 17.094 1.00 29.21 215 TYR B O 1
ATOM 3562 N N . ASP B 1 216 ? 43.070 3.136 17.773 1.00 33.09 216 ASP B N 1
ATOM 3563 C CA . ASP B 1 216 ? 43.171 1.945 16.949 1.00 37.06 216 ASP B CA 1
ATOM 3564 C C . ASP B 1 216 ? 43.123 0.757 17.899 1.00 36.11 216 ASP B C 1
ATOM 3565 O O . ASP B 1 216 ? 44.032 0.633 18.714 1.00 34.22 216 ASP B O 1
ATOM 3570 N N . LEU B 1 217 ? 42.078 -0.045 17.809 1.00 38.65 217 LEU B N 1
ATOM 3571 C CA . LEU B 1 217 ? 41.830 -1.079 18.813 1.00 39.95 217 LEU B CA 1
ATOM 3572 C C . LEU B 1 217 ? 42.154 -2.457 18.256 1.00 42.34 217 LEU B C 1
ATOM 3573 O O . LEU B 1 217 ? 42.149 -2.681 17.044 1.00 45.77 217 LEU B O 1
ATOM 3578 N N . ASP B 1 218 ? 42.437 -3.407 19.150 1.00 43.99 218 ASP B N 1
ATOM 3579 C CA . ASP B 1 218 ? 42.592 -4.783 18.673 1.00 45.34 218 ASP B CA 1
ATOM 3580 C C . ASP B 1 218 ? 41.298 -5.566 18.899 1.00 44.60 218 ASP B C 1
ATOM 3581 O O . ASP B 1 218 ? 40.321 -5.030 19.428 1.00 39.08 218 ASP B O 1
ATOM 3586 N N . SER B 1 219 ? 41.336 -6.835 18.523 1.00 46.04 219 SER B N 1
ATOM 3587 C CA . SER B 1 219 ? 40.283 -7.816 18.716 1.00 46.18 219 SER B CA 1
ATOM 3588 C C . SER B 1 219 ? 39.698 -7.741 20.116 1.00 46.88 219 SER B C 1
ATOM 3589 O O . SER B 1 219 ? 38.499 -7.953 20.314 1.00 54.50 219 SER B O 1
ATOM 3592 N N . ALA B 1 220 ? 40.536 -7.438 21.104 1.00 45.49 220 ALA B N 1
ATOM 3593 C CA . ALA B 1 220 ? 40.064 -7.329 22.475 1.00 44.64 220 ALA B CA 1
ATOM 3594 C C . ALA B 1 220 ? 39.609 -5.931 22.862 1.00 41.70 220 ALA B C 1
ATOM 3595 O O . ALA B 1 220 ? 39.389 -5.695 24.048 1.00 37.83 220 ALA B O 1
ATOM 3597 N N . MET B 1 221 ? 39.488 -5.016 21.911 1.00 39.71 221 MET B N 1
ATOM 3598 C CA . MET B 1 221 ? 39.166 -3.630 22.227 1.00 39.45 221 MET B CA 1
ATOM 3599 C C . MET B 1 221 ? 40.289 -2.932 22.983 1.00 39.58 221 MET B C 1
ATOM 3600 O O . MET B 1 221 ? 40.099 -1.892 23.618 1.00 38.05 221 MET B O 1
ATOM 3605 N N . ARG B 1 222 ? 41.481 -3.513 22.918 1.00 40.66 222 ARG B N 1
ATOM 3606 C CA . ARG B 1 222 ? 42.674 -2.945 23.529 1.00 42.23 222 ARG B CA 1
ATOM 3607 C C . ARG B 1 222 ? 43.356 -1.991 22.551 1.00 39.94 222 ARG B C 1
ATOM 3608 O O . ARG B 1 222 ? 43.548 -2.381 21.386 1.00 39.03 222 ARG B O 1
ATOM 3616 N N . PRO B 1 223 ? 43.706 -0.786 22.981 1.00 36.21 223 PRO B N 1
ATOM 3617 C CA . PRO B 1 223 ? 44.441 0.136 22.107 1.00 34.78 223 PRO B CA 1
ATOM 3618 C C . PRO B 1 223 ? 45.741 -0.447 21.570 1.00 35.88 223 PRO B C 1
ATOM 3619 O O . PRO B 1 223 ? 46.525 -1.079 22.277 1.00 38.75 223 PRO B O 1
ATOM 3623 N N . LEU B 1 224 ? 45.965 -0.198 20.288 1.00 35.04 224 LEU B N 1
ATOM 3624 C CA . LEU B 1 224 ? 47.278 -0.537 19.737 1.00 37.39 224 LEU B CA 1
ATOM 3625 C C . LEU B 1 224 ? 48.295 0.498 20.187 1.00 39.79 224 LEU B C 1
ATOM 3626 O O . LEU B 1 224 ? 49.445 0.183 20.511 1.00 44.46 224 LEU B O 1
ATOM 3631 N N . VAL B 1 225 ? 47.878 1.758 20.232 1.00 38.26 225 VAL B N 1
ATOM 3632 C CA . VAL B 1 225 ? 48.685 2.846 20.749 1.00 37.16 225 VAL B CA 1
ATOM 3633 C C . VAL B 1 225 ? 48.065 3.438 22.009 1.00 36.35 225 VAL B C 1
ATOM 3634 O O . VAL B 1 225 ? 47.003 4.057 21.919 1.00 31.36 225 VAL B O 1
ATOM 3638 N N . ARG B 1 226 ? 48.719 3.256 23.145 1.00 35.79 226 ARG B N 1
ATOM 3639 C CA . ARG B 1 226 ? 48.262 3.777 24.421 1.00 35.76 226 ARG B CA 1
ATOM 3640 C C . ARG B 1 226 ? 48.063 5.288 24.343 1.00 34.32 226 ARG B C 1
ATOM 3641 O O . ARG B 1 226 ? 48.970 5.994 23.905 1.00 33.09 226 ARG B O 1
ATOM 3656 N N . GLY B 1 227 ? 46.907 5.765 24.785 1.00 31.96 227 GLY B N 1
ATOM 3657 C CA . GLY B 1 227 ? 46.623 7.188 24.781 1.00 32.17 227 GLY B CA 1
ATOM 3658 C C . GLY B 1 227 ? 46.108 7.678 23.438 1.00 30.70 227 GLY B C 1
ATOM 3659 O O . GLY B 1 227 ? 45.761 8.860 23.325 1.00 31.82 227 GLY B O 1
ATOM 3660 N N . GLY B 1 228 ? 46.075 6.799 22.448 1.00 30.10 228 GLY B N 1
ATOM 3661 C CA . GLY B 1 228 ? 45.588 7.141 21.122 1.00 30.54 228 GLY B CA 1
ATOM 3662 C C . GLY B 1 228 ? 46.482 8.146 20.415 1.00 30.26 228 GLY B C 1
ATOM 3663 O O . GLY B 1 228 ? 47.582 8.430 20.892 1.00 32.13 228 GLY B O 1
ATOM 3664 N N . THR B 1 229 ? 46.010 8.684 19.294 1.00 29.57 229 THR B N 1
ATOM 3665 C CA . THR B 1 229 ? 46.778 9.614 18.482 1.00 28.40 229 THR B CA 1
ATOM 3666 C C . THR B 1 229 ? 45.937 10.824 18.088 1.00 26.28 229 THR B C 1
ATOM 3667 O O . THR B 1 229 ? 44.942 10.679 17.375 1.00 26.59 229 THR B O 1
ATOM 3671 N N . TYR B 1 230 ? 46.330 12.007 18.523 1.00 25.48 230 TYR B N 1
ATOM 3672 C CA . TYR B 1 230 ? 45.680 13.226 18.049 1.00 26.36 230 TYR B CA 1
ATOM 3673 C C . TYR B 1 230 ? 45.981 13.526 16.595 1.00 27.63 230 TYR B C 1
ATOM 3674 O O . TYR B 1 230 ? 47.097 13.415 16.088 1.00 29.54 230 TYR B O 1
ATOM 3683 N N . LEU B 1 231 ? 44.967 13.932 15.827 1.00 28.88 231 LEU B N 1
ATOM 3684 C CA . LEU B 1 231 ? 45.209 14.256 14.419 1.00 29.96 231 LEU B CA 1
ATOM 3685 C C . LEU B 1 231 ? 46.011 15.534 14.175 1.00 32.33 231 LEU B C 1
ATOM 3686 O O . LEU B 1 231 ? 46.489 15.705 13.043 1.00 36.11 231 LEU B O 1
ATOM 3691 N N . ASP B 1 232 ? 46.164 16.427 15.149 1.00 33.01 232 ASP B N 1
ATOM 3692 C CA . ASP B 1 232 ? 47.009 17.612 15.081 1.00 33.67 232 ASP B CA 1
ATOM 3693 C C . ASP B 1 232 ? 47.764 17.765 16.409 1.00 32.76 232 ASP B C 1
ATOM 3694 O O . ASP B 1 232 ? 47.411 18.473 17.347 1.00 34.12 232 ASP B O 1
ATOM 3699 N N . PRO B 1 233 ? 48.847 17.006 16.475 1.00 32.53 233 PRO B N 1
ATOM 3700 C CA . PRO B 1 233 ? 49.612 16.873 17.703 1.00 34.40 233 PRO B CA 1
ATOM 3701 C C . PRO B 1 233 ? 50.160 18.186 18.240 1.00 36.44 233 PRO B C 1
ATOM 3702 O O . PRO B 1 233 ? 50.260 18.352 19.462 1.00 35.04 233 PRO B O 1
ATOM 3706 N N . GLU B 1 234 ? 50.537 19.078 17.323 1.00 37.78 234 GLU B N 1
ATOM 3707 C CA . GLU B 1 234 ? 51.078 20.341 17.840 1.00 40.42 234 GLU B CA 1
ATOM 3708 C C . GLU B 1 234 ? 49.918 21.172 18.367 1.00 38.60 234 GLU B C 1
ATOM 3709 O O . GLU B 1 234 ? 50.013 21.835 19.393 1.00 39.94 234 GLU B O 1
ATOM 3715 N N . ALA B 1 235 ? 48.805 21.124 17.637 1.00 38.48 235 ALA B N 1
ATOM 3716 C CA . ALA B 1 235 ? 47.632 21.847 18.141 1.00 40.52 235 ALA B CA 1
ATOM 3717 C C . ALA B 1 235 ? 47.164 21.190 19.434 1.00 40.93 235 ALA B C 1
ATOM 3718 O O . ALA B 1 235 ? 46.736 21.851 20.374 1.00 38.63 235 ALA B O 1
ATOM 3720 N N . ALA B 1 236 ? 47.259 19.856 19.444 1.00 41.69 236 ALA B N 1
ATOM 3721 C CA . ALA B 1 236 ? 46.888 19.138 20.662 1.00 45.71 236 ALA B CA 1
ATOM 3722 C C . ALA B 1 236 ? 47.763 19.648 21.810 1.00 49.30 236 ALA B C 1
ATOM 3723 O O . ALA B 1 236 ? 47.278 19.931 22.901 1.00 49.09 236 ALA B O 1
ATOM 3725 N N . ALA B 1 237 ? 49.039 19.767 21.494 1.00 52.16 237 ALA B N 1
ATOM 3726 C CA . ALA B 1 237 ? 50.159 20.087 22.343 1.00 56.55 237 ALA B CA 1
ATOM 3727 C C . ALA B 1 237 ? 50.069 21.420 23.060 1.00 60.43 237 ALA B C 1
ATOM 3728 O O . ALA B 1 237 ? 50.996 21.811 23.781 1.00 59.69 237 ALA B O 1
ATOM 3730 N N . ALA B 1 238 ? 48.974 22.160 22.906 1.00 64.27 238 ALA B N 1
ATOM 3731 C CA . ALA B 1 238 ? 48.931 23.466 23.567 1.00 67.30 238 ALA B CA 1
ATOM 3732 C C . ALA B 1 238 ? 49.031 23.323 25.081 1.00 69.42 238 ALA B C 1
ATOM 3733 O O . ALA B 1 238 ? 49.452 24.249 25.778 1.00 68.19 238 ALA B O 1
ATOM 3735 N N . GLY B 1 239 ? 48.639 22.155 25.586 1.00 71.06 239 GLY B N 1
ATOM 3736 C CA . GLY B 1 239 ? 48.593 21.932 27.025 1.00 71.51 239 GLY B CA 1
ATOM 3737 C C . GLY B 1 239 ? 47.347 22.583 27.612 1.00 71.57 239 GLY B C 1
ATOM 3738 O O . GLY B 1 239 ? 46.957 23.670 27.172 1.00 70.58 239 GLY B O 1
ATOM 3739 N N . ALA C 1 2 ? 37.723 -12.162 4.203 1.00 68.09 2 ALA C N 1
ATOM 3740 C CA . ALA C 1 2 ? 36.472 -12.563 4.838 1.00 66.58 2 ALA C CA 1
ATOM 3741 C C . ALA C 1 2 ? 35.679 -11.359 5.324 1.00 64.61 2 ALA C C 1
ATOM 3742 O O . ALA C 1 2 ? 35.607 -11.107 6.532 1.00 69.83 2 ALA C O 1
ATOM 3744 N N . ASN C 1 3 ? 35.074 -10.594 4.409 1.00 60.22 3 ASN C N 1
ATOM 3745 C CA . ASN C 1 3 ? 34.403 -9.384 4.901 1.00 55.54 3 ASN C CA 1
ATOM 3746 C C . ASN C 1 3 ? 32.898 -9.462 4.698 1.00 49.08 3 ASN C C 1
ATOM 3747 O O . ASN C 1 3 ? 32.160 -9.212 5.659 1.00 51.17 3 ASN C O 1
ATOM 3752 N N . THR C 1 4 ? 32.403 -9.801 3.507 1.00 42.31 4 THR C N 1
ATOM 3753 C CA . THR C 1 4 ? 30.941 -9.866 3.408 1.00 39.60 4 THR C CA 1
ATOM 3754 C C . THR C 1 4 ? 30.382 -11.115 4.077 1.00 36.26 4 THR C C 1
ATOM 3755 O O . THR C 1 4 ? 30.826 -12.228 3.803 1.00 38.21 4 THR C O 1
ATOM 3759 N N . GLY C 1 5 ? 29.398 -10.977 4.958 1.00 34.20 5 GLY C N 1
ATOM 3760 C CA . GLY C 1 5 ? 28.919 -12.086 5.747 1.00 32.73 5 GLY C CA 1
ATOM 3761 C C . GLY C 1 5 ? 28.159 -13.141 4.981 1.00 34.04 5 GLY C C 1
ATOM 3762 O O . GLY C 1 5 ? 27.681 -12.936 3.864 1.00 37.07 5 GLY C O 1
ATOM 3763 N N . SER C 1 6 ? 28.032 -14.301 5.613 1.00 33.45 6 SER C N 1
ATOM 3764 C CA . SER C 1 6 ? 27.249 -15.386 5.042 1.00 35.34 6 SER C CA 1
ATOM 3765 C C . SER C 1 6 ? 25.755 -15.274 5.305 1.00 32.27 6 SER C C 1
ATOM 3766 O O . SER C 1 6 ? 25.295 -14.854 6.361 1.00 28.73 6 SER C O 1
ATOM 3769 N N . LEU C 1 7 ? 24.977 -15.672 4.310 1.00 30.56 7 LEU C N 1
ATOM 3770 C CA . LEU C 1 7 ? 23.524 -15.746 4.392 1.00 31.39 7 LEU C CA 1
ATOM 3771 C C . LEU C 1 7 ? 23.096 -17.204 4.512 1.00 29.78 7 LEU C C 1
ATOM 3772 O O . LEU C 1 7 ? 23.482 -18.020 3.669 1.00 26.57 7 LEU C O 1
ATOM 3777 N N . VAL C 1 8 ? 22.320 -17.509 5.536 1.00 28.65 8 VAL C N 1
ATOM 3778 C CA . VAL C 1 8 ? 21.762 -18.855 5.707 1.00 29.58 8 VAL C CA 1
ATOM 3779 C C . VAL C 1 8 ? 20.242 -18.817 5.688 1.00 29.76 8 VAL C C 1
ATOM 3780 O O . VAL C 1 8 ? 19.610 -18.144 6.512 1.00 29.79 8 VAL C O 1
ATOM 3784 N N . LEU C 1 9 ? 19.635 -19.510 4.731 1.00 27.33 9 LEU C N 1
ATOM 3785 C CA . LEU C 1 9 ? 18.189 -19.513 4.607 1.00 28.01 9 LEU C CA 1
ATOM 3786 C C . LEU C 1 9 ? 17.634 -20.845 5.102 1.00 27.43 9 LEU C C 1
ATOM 3787 O O . LEU C 1 9 ? 18.316 -21.843 4.839 1.00 32.63 9 LEU C O 1
ATOM 3792 N N . LEU C 1 10 ? 16.498 -20.818 5.777 1.00 25.82 10 LEU C N 1
ATOM 3793 C CA . LEU C 1 10 ? 15.852 -22.028 6.272 1.00 27.12 10 LEU C CA 1
ATOM 3794 C C . LEU C 1 10 ? 14.337 -21.920 6.146 1.00 27.26 10 LEU C C 1
ATOM 3795 O O . LEU C 1 10 ? 13.683 -21.007 6.609 1.00 28.53 10 LEU C O 1
ATOM 3800 N N . ARG C 1 11 ? 13.755 -22.893 5.461 1.00 28.56 11 ARG C N 1
ATOM 3801 C CA . ARG C 1 11 ? 12.327 -23.034 5.270 1.00 25.98 11 ARG C CA 1
ATOM 3802 C C . ARG C 1 11 ? 11.773 -23.993 6.323 1.00 25.81 11 ARG C C 1
ATOM 3803 O O . ARG C 1 11 ? 12.255 -25.129 6.454 1.00 29.64 11 ARG C O 1
ATOM 3811 N N . HIS C 1 12 ? 10.777 -23.565 7.082 1.00 25.22 12 HIS C N 1
ATOM 3812 C CA . HIS C 1 12 ? 10.221 -24.466 8.084 1.00 28.47 12 HIS C CA 1
ATOM 3813 C C . HIS C 1 12 ? 9.659 -25.747 7.469 1.00 29.59 12 HIS C C 1
ATOM 3814 O O . HIS C 1 12 ? 9.285 -25.784 6.292 1.00 30.26 12 HIS C O 1
ATOM 3821 N N . GLY C 1 13 ? 9.561 -26.769 8.310 1.00 30.72 13 GLY C N 1
ATOM 3822 C CA . GLY C 1 13 ? 8.950 -28.035 7.979 1.00 29.51 13 GLY C CA 1
ATOM 3823 C C . GLY C 1 13 ? 7.461 -28.076 8.158 1.00 29.75 13 GLY C C 1
ATOM 3824 O O . GLY C 1 13 ? 6.764 -27.071 8.227 1.00 30.12 13 GLY C O 1
ATOM 3825 N N . GLU C 1 14 ? 6.945 -29.294 8.253 1.00 32.08 14 GLU C N 1
ATOM 3826 C CA . GLU C 1 14 ? 5.525 -29.565 8.227 1.00 32.80 14 GLU C CA 1
ATOM 3827 C C . GLU C 1 14 ? 4.732 -28.835 9.298 1.00 31.59 14 GLU C C 1
ATOM 3828 O O . GLU C 1 14 ? 5.016 -28.854 10.495 1.00 32.54 14 GLU C O 1
ATOM 3834 N N . SER C 1 15 ? 3.678 -28.168 8.833 1.00 30.69 15 SER C N 1
ATOM 3835 C CA . SER C 1 15 ? 2.728 -27.540 9.728 1.00 28.88 15 SER C CA 1
ATOM 3836 C C . SER C 1 15 ? 1.500 -28.430 9.910 1.00 29.50 15 SER C C 1
ATOM 3837 O O . SER C 1 15 ? 1.350 -29.359 9.109 1.00 33.15 15 SER C O 1
ATOM 3840 N N . ASP C 1 16 ? 0.677 -28.116 10.900 1.00 28.71 16 ASP C N 1
ATOM 3841 C CA . ASP C 1 16 ? -0.561 -28.826 11.184 1.00 30.58 16 ASP C CA 1
ATOM 3842 C C . ASP C 1 16 ? -1.549 -28.719 10.030 1.00 31.35 16 ASP C C 1
ATOM 3843 O O . ASP C 1 16 ? -2.354 -29.613 9.769 1.00 30.76 16 ASP C O 1
ATOM 3848 N N . TRP C 1 17 ? -1.512 -27.604 9.300 1.00 31.75 17 TRP C N 1
ATOM 3849 C CA . TRP C 1 17 ? -2.393 -27.525 8.134 1.00 31.88 17 TRP C CA 1
ATOM 3850 C C . TRP C 1 17 ? -1.770 -28.218 6.928 1.00 34.08 17 TRP C C 1
ATOM 3851 O O . TRP C 1 17 ? -2.471 -28.609 5.995 1.00 37.61 17 TRP C O 1
ATOM 3862 N N . ASN C 1 18 ? -0.444 -28.357 6.948 1.00 34.84 18 ASN C N 1
ATOM 3863 C CA . ASN C 1 18 ? 0.176 -29.101 5.846 1.00 34.96 18 ASN C CA 1
ATOM 3864 C C . ASN C 1 18 ? -0.371 -30.528 5.940 1.00 36.60 18 ASN C C 1
ATOM 3865 O O . ASN C 1 18 ? -0.680 -31.176 4.947 1.00 37.06 18 ASN C O 1
ATOM 3870 N N . ALA C 1 19 ? -0.507 -30.993 7.178 1.00 37.31 19 ALA C N 1
ATOM 3871 C CA . ALA C 1 19 ? -1.021 -32.330 7.459 1.00 37.17 19 ALA C CA 1
ATOM 3872 C C . ALA C 1 19 ? -2.470 -32.489 7.015 1.00 37.29 19 ALA C C 1
ATOM 3873 O O . ALA C 1 19 ? -2.886 -33.560 6.568 1.00 41.19 19 ALA C O 1
ATOM 3875 N N . LEU C 1 20 ? -3.290 -31.453 7.124 1.00 35.94 20 LEU C N 1
ATOM 3876 C CA . LEU C 1 20 ? -4.682 -31.502 6.692 1.00 35.62 20 LEU C CA 1
ATOM 3877 C C . LEU C 1 20 ? -4.865 -31.126 5.233 1.00 35.60 20 LEU C C 1
ATOM 3878 O O . LEU C 1 20 ? -5.984 -31.060 4.721 1.00 39.36 20 LEU C O 1
ATOM 3883 N N . ASN C 1 21 ? -3.758 -30.878 4.557 1.00 35.45 21 ASN C N 1
ATOM 3884 C CA . ASN C 1 21 ? -3.692 -30.398 3.190 1.00 37.86 21 ASN C CA 1
ATOM 3885 C C . ASN C 1 21 ? -4.574 -29.179 2.973 1.00 37.40 21 ASN C C 1
ATOM 3886 O O . ASN C 1 21 ? -5.337 -29.135 2.011 1.00 44.09 21 ASN C O 1
ATOM 3891 N N . LEU C 1 22 ? -4.445 -28.212 3.872 1.00 35.74 22 LEU C N 1
ATOM 3892 C CA . LEU C 1 22 ? -5.153 -26.945 3.786 1.00 33.22 22 LEU C CA 1
ATOM 3893 C C . LEU C 1 22 ? -4.239 -25.819 3.297 1.00 33.74 22 LEU C C 1
ATOM 3894 O O . LEU C 1 22 ? -3.063 -25.735 3.639 1.00 33.38 22 LEU C O 1
ATOM 3899 N N . PHE C 1 23 ? -4.778 -24.925 2.476 1.00 33.60 23 PHE C N 1
ATOM 3900 C CA . PHE C 1 23 ? -4.063 -23.718 2.061 1.00 31.10 23 PHE C CA 1
ATOM 3901 C C . PHE C 1 23 ? -3.907 -22.811 3.272 1.00 28.15 23 PHE C C 1
ATOM 3902 O O . PHE C 1 23 ? -4.899 -22.507 3.940 1.00 27.55 23 PHE C O 1
ATOM 3910 N N . THR C 1 24 ? -2.689 -22.393 3.608 1.00 27.34 24 THR C N 1
ATOM 3911 C CA . THR C 1 24 ? -2.505 -21.679 4.878 1.00 26.87 24 THR C CA 1
ATOM 3912 C C . THR C 1 24 ? -2.246 -20.190 4.722 1.00 27.22 24 THR C C 1
ATOM 3913 O O . THR C 1 24 ? -2.968 -19.339 5.273 1.00 24.20 24 THR C O 1
ATOM 3917 N N . GLY C 1 25 ? -1.209 -19.818 3.965 1.00 27.48 25 GLY C N 1
ATOM 3918 C CA . GLY C 1 25 ? -0.951 -18.386 3.810 1.00 27.65 25 GLY C CA 1
ATOM 3919 C C . GLY C 1 25 ? -0.603 -17.735 5.134 1.00 27.75 25 GLY C C 1
ATOM 3920 O O . GLY C 1 25 ? 0.320 -18.193 5.826 1.00 29.79 25 GLY C O 1
ATOM 3921 N N . TRP C 1 26 ? -1.317 -16.667 5.500 1.00 25.70 26 TRP C N 1
ATOM 3922 C CA . TRP C 1 26 ? -0.995 -15.953 6.728 1.00 26.43 26 TRP C CA 1
ATOM 3923 C C . TRP C 1 26 ? -1.667 -16.550 7.950 1.00 25.31 26 TRP C C 1
ATOM 3924 O O . TRP C 1 26 ? -1.482 -16.090 9.074 1.00 26.19 26 TRP C O 1
ATOM 3935 N N . VAL C 1 27 ? -2.460 -17.597 7.744 1.00 27.56 27 VAL C N 1
ATOM 3936 C CA . VAL C 1 27 ? -3.065 -18.260 8.892 1.00 27.56 27 VAL C CA 1
ATOM 3937 C C . VAL C 1 27 ? -1.927 -18.797 9.755 1.00 25.46 27 VAL C C 1
ATOM 3938 O O . VAL C 1 27 ? -1.052 -19.469 9.222 1.00 27.07 27 VAL C O 1
ATOM 3942 N N . ASP C 1 28 ? -1.960 -18.492 11.042 1.00 27.48 28 ASP C N 1
ATOM 3943 C CA . ASP C 1 28 ? -0.844 -18.718 11.953 1.00 27.32 28 ASP C CA 1
ATOM 3944 C C . ASP C 1 28 ? -0.842 -20.052 12.693 1.00 27.64 28 ASP C C 1
ATOM 3945 O O . ASP C 1 28 ? -0.874 -20.094 13.927 1.00 28.81 28 ASP C O 1
ATOM 3950 N N . VAL C 1 29 ? -0.761 -21.125 11.927 1.00 25.53 29 VAL C N 1
ATOM 3951 C CA . VAL C 1 29 ? -0.748 -22.485 12.432 1.00 27.20 29 VAL C CA 1
ATOM 3952 C C . VAL C 1 29 ? 0.637 -22.901 12.897 1.00 27.35 29 VAL C C 1
ATOM 3953 O O . VAL C 1 29 ? 1.692 -22.370 12.519 1.00 28.64 29 VAL C O 1
ATOM 3957 N N . GLY C 1 30 ? 0.653 -23.909 13.766 1.00 27.75 30 GLY C N 1
ATOM 3958 C CA . GLY C 1 30 ? 1.930 -24.386 14.261 1.00 28.12 30 GLY C CA 1
ATOM 3959 C C . GLY C 1 30 ? 2.464 -25.624 13.568 1.00 28.01 30 GLY C C 1
ATOM 3960 O O . GLY C 1 30 ? 1.928 -26.152 12.594 1.00 29.51 30 GLY C O 1
ATOM 3961 N N . LEU C 1 31 ? 3.563 -26.084 14.125 1.00 28.79 31 LEU C N 1
ATOM 3962 C CA . LEU C 1 31 ? 4.457 -27.116 13.614 1.00 31.11 31 LEU C CA 1
ATOM 3963 C C . LEU C 1 31 ? 3.954 -28.492 14.051 1.00 31.95 31 LEU C C 1
ATOM 3964 O O . LEU C 1 31 ? 3.440 -28.624 15.159 1.00 30.55 31 LEU C O 1
ATOM 3969 N N . THR C 1 32 ? 4.085 -29.498 13.191 1.00 33.10 32 THR C N 1
ATOM 3970 C CA . THR C 1 32 ? 3.804 -30.859 13.626 1.00 34.31 32 THR C CA 1
ATOM 3971 C C . THR C 1 32 ? 5.051 -31.368 14.357 1.00 33.87 32 THR C C 1
ATOM 3972 O O . THR C 1 32 ? 6.082 -30.692 14.351 1.00 31.41 32 THR C O 1
ATOM 3976 N N . ASP C 1 33 ? 4.898 -32.556 14.941 1.00 35.09 33 ASP C N 1
ATOM 3977 C CA . ASP C 1 33 ? 6.048 -33.183 15.612 1.00 36.70 33 ASP C CA 1
ATOM 3978 C C . ASP C 1 33 ? 7.156 -33.419 14.603 1.00 35.91 33 ASP C C 1
ATOM 3979 O O . ASP C 1 33 ? 8.347 -33.221 14.839 1.00 35.80 33 ASP C O 1
ATOM 3984 N N . LYS C 1 34 ? 6.722 -33.841 13.416 1.00 34.92 34 LYS C N 1
ATOM 3985 C CA . LYS C 1 34 ? 7.650 -34.028 12.316 1.00 35.99 34 LYS C CA 1
ATOM 3986 C C . LYS C 1 34 ? 8.348 -32.708 11.985 1.00 34.83 34 LYS C C 1
ATOM 3987 O O . LYS C 1 34 ? 9.554 -32.673 11.759 1.00 30.42 34 LYS C O 1
ATOM 3993 N N . GLY C 1 35 ? 7.550 -31.642 11.969 1.00 34.80 35 GLY C N 1
ATOM 3994 C CA . GLY C 1 35 ? 8.025 -30.303 11.649 1.00 34.57 35 GLY C CA 1
ATOM 3995 C C . GLY C 1 35 ? 9.060 -29.796 12.636 1.00 34.53 35 GLY C C 1
ATOM 3996 O O . GLY C 1 35 ? 10.060 -29.197 12.235 1.00 35.48 35 GLY C O 1
ATOM 3997 N N . GLN C 1 36 ? 8.842 -30.048 13.923 1.00 34.05 36 GLN C N 1
ATOM 3998 C CA . GLN C 1 36 ? 9.771 -29.611 14.960 1.00 35.76 36 GLN C CA 1
ATOM 3999 C C . GLN C 1 36 ? 11.127 -30.306 14.880 1.00 35.66 36 GLN C C 1
ATOM 4000 O O . GLN C 1 36 ? 12.174 -29.683 15.038 1.00 32.10 36 GLN C O 1
ATOM 4006 N N . ALA C 1 37 ? 11.080 -31.617 14.644 1.00 35.61 37 ALA C N 1
ATOM 4007 C CA . ALA C 1 37 ? 12.266 -32.433 14.486 1.00 33.21 37 ALA C CA 1
ATOM 4008 C C . ALA C 1 37 ? 13.094 -31.954 13.307 1.00 32.30 37 ALA C C 1
ATOM 4009 O O . ALA C 1 37 ? 14.324 -32.026 13.297 1.00 28.26 37 ALA C O 1
ATOM 4011 N N . GLU C 1 38 ? 12.396 -31.468 12.281 1.00 32.29 38 GLU C N 1
ATOM 4012 C CA . GLU C 1 38 ? 13.116 -30.936 11.122 1.00 34.22 38 GLU C CA 1
ATOM 4013 C C . GLU C 1 38 ? 13.907 -29.725 11.579 1.00 31.31 38 GLU C C 1
ATOM 4014 O O . GLU C 1 38 ? 15.064 -29.521 11.230 1.00 30.31 38 GLU C O 1
ATOM 4020 N N . ALA C 1 39 ? 13.205 -28.943 12.398 1.00 31.09 39 ALA C N 1
ATOM 4021 C CA . ALA C 1 39 ? 13.798 -27.715 12.924 1.00 31.43 39 ALA C CA 1
ATOM 4022 C C . ALA C 1 39 ? 15.055 -28.037 13.723 1.00 33.07 39 ALA C C 1
ATOM 4023 O O . ALA C 1 39 ? 16.147 -27.488 13.550 1.00 32.53 39 ALA C O 1
ATOM 4025 N N . VAL C 1 40 ? 14.899 -28.975 14.661 1.00 33.03 40 VAL C N 1
ATOM 4026 C CA . VAL C 1 40 ? 16.036 -29.288 15.528 1.00 34.42 40 VAL C CA 1
ATOM 4027 C C . VAL C 1 40 ? 17.232 -29.776 14.728 1.00 35.76 40 VAL C C 1
ATOM 4028 O O . VAL C 1 40 ? 18.368 -29.361 14.953 1.00 34.27 40 VAL C O 1
ATOM 4032 N N . ARG C 1 41 ? 16.977 -30.653 13.757 1.00 37.06 41 ARG C N 1
ATOM 4033 C CA . ARG C 1 41 ? 18.060 -31.158 12.913 1.00 39.17 41 ARG C CA 1
ATOM 4034 C C . ARG C 1 41 ? 18.711 -30.046 12.099 1.00 38.24 41 ARG C C 1
ATOM 4035 O O . ARG C 1 41 ? 19.943 -30.011 11.941 1.00 35.24 41 ARG C O 1
ATOM 4050 N N . SER C 1 42 ? 17.924 -29.093 11.586 1.00 36.49 42 SER C N 1
ATOM 4051 C CA . SER C 1 42 ? 18.524 -27.974 10.847 1.00 35.02 42 SER C CA 1
ATOM 4052 C C . SER C 1 42 ? 19.567 -27.225 11.662 1.00 34.60 42 SER C C 1
ATOM 4053 O O . SER C 1 42 ? 20.631 -26.852 11.162 1.00 32.36 42 SER C O 1
ATOM 4056 N N . GLY C 1 43 ? 19.284 -26.987 12.944 1.00 36.26 43 GLY C N 1
ATOM 4057 C CA . GLY C 1 43 ? 20.217 -26.342 13.861 1.00 34.19 43 GLY C CA 1
ATOM 4058 C C . GLY C 1 43 ? 21.493 -27.146 14.019 1.00 35.20 43 GLY C C 1
ATOM 4059 O O . GLY C 1 43 ? 22.602 -26.619 14.059 1.00 29.68 43 GLY C O 1
ATOM 4060 N N . GLU C 1 44 ? 21.379 -28.477 14.108 1.00 39.51 44 GLU C N 1
ATOM 4061 C CA . GLU C 1 44 ? 22.590 -29.294 14.216 1.00 40.85 44 GLU C CA 1
ATOM 4062 C C . GLU C 1 44 ? 23.449 -29.167 12.968 1.00 40.14 44 GLU C C 1
ATOM 4063 O O . GLU C 1 44 ? 24.670 -29.054 13.069 1.00 42.73 44 GLU C O 1
ATOM 4069 N N . LEU C 1 45 ? 22.784 -29.187 11.813 1.00 38.82 45 LEU C N 1
ATOM 4070 C CA . LEU C 1 45 ? 23.478 -29.023 10.539 1.00 36.91 45 LEU C CA 1
ATOM 4071 C C . LEU C 1 45 ? 24.225 -27.703 10.503 1.00 35.68 45 LEU C C 1
ATOM 4072 O O . LEU C 1 45 ? 25.354 -27.594 10.047 1.00 34.58 45 LEU C O 1
ATOM 4077 N N . ILE C 1 46 ? 23.568 -26.650 11.008 1.00 34.32 46 ILE C N 1
ATOM 4078 C CA . ILE C 1 46 ? 24.208 -25.333 10.957 1.00 33.15 46 ILE C CA 1
ATOM 4079 C C . ILE C 1 46 ? 25.504 -25.375 11.747 1.00 34.93 46 ILE C C 1
ATOM 4080 O O . ILE C 1 46 ? 26.537 -24.860 11.320 1.00 37.70 46 ILE C O 1
ATOM 4085 N N . ALA C 1 47 ? 25.422 -26.011 12.917 1.00 36.81 47 ALA C N 1
ATOM 4086 C CA . ALA C 1 47 ? 26.569 -26.024 13.821 1.00 39.40 47 ALA C CA 1
ATOM 4087 C C . ALA C 1 47 ? 27.691 -26.899 13.267 1.00 43.12 47 ALA C C 1
ATOM 4088 O O . ALA C 1 47 ? 28.876 -26.592 13.394 1.00 44.70 47 ALA C O 1
ATOM 4090 N N . GLU C 1 48 ? 27.273 -28.001 12.659 1.00 45.14 48 GLU C N 1
ATOM 4091 C CA . GLU C 1 48 ? 28.225 -28.947 12.092 1.00 47.45 48 GLU C CA 1
ATOM 4092 C C . GLU C 1 48 ? 29.042 -28.317 10.968 1.00 46.66 48 GLU C C 1
ATOM 4093 O O . GLU C 1 48 ? 30.152 -28.792 10.706 1.00 44.60 48 GLU C O 1
ATOM 4099 N N . HIS C 1 49 ? 28.493 -27.277 10.343 1.00 44.06 49 HIS C N 1
ATOM 4100 C CA . HIS C 1 49 ? 29.174 -26.580 9.257 1.00 43.39 49 HIS C CA 1
ATOM 41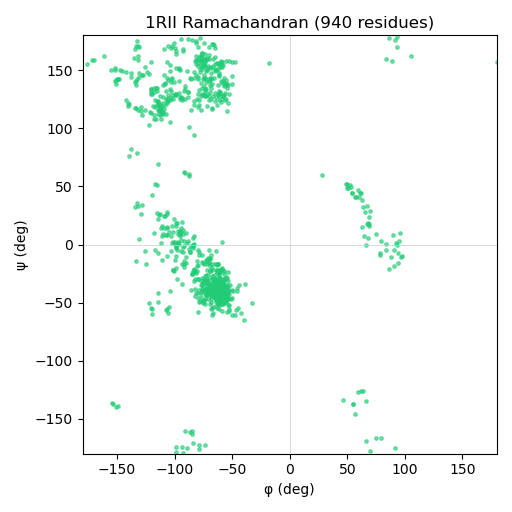01 C C . HIS C 1 49 ? 29.783 -25.259 9.704 1.00 44.23 49 HIS C C 1
ATOM 4102 O O . HIS C 1 49 ? 30.134 -24.425 8.863 1.00 44.14 49 HIS C O 1
ATOM 4109 N N . ASP C 1 50 ? 29.915 -25.069 11.022 1.00 44.84 50 ASP C N 1
ATOM 4110 C CA . ASP C 1 50 ? 30.639 -23.880 11.486 1.00 44.91 50 ASP C CA 1
ATOM 4111 C C . ASP C 1 50 ? 29.980 -22.608 10.988 1.00 44.43 50 ASP C C 1
ATOM 4112 O O . ASP C 1 50 ? 30.624 -21.699 10.467 1.00 47.28 50 ASP C O 1
ATOM 4121 N N . LEU C 1 51 ? 28.657 -22.527 11.133 1.00 45.68 51 LEU C N 1
ATOM 4122 C CA . LEU C 1 51 ? 27.918 -21.388 10.601 1.00 46.04 51 LEU C CA 1
ATOM 4123 C C . LEU C 1 51 ? 27.167 -20.594 11.660 1.00 46.83 51 LEU C C 1
ATOM 4124 O O . LEU C 1 51 ? 26.014 -20.224 11.412 1.00 52.59 51 LEU C O 1
ATOM 4129 N N . LEU C 1 52 ? 27.768 -20.327 12.809 1.00 44.93 52 LEU C N 1
ATOM 4130 C CA . LEU C 1 52 ? 27.085 -19.676 13.920 1.00 42.21 52 LEU C CA 1
ATOM 4131 C C . LEU C 1 52 ? 26.438 -18.357 13.513 1.00 36.49 52 LEU C C 1
ATOM 4132 O O . LEU C 1 52 ? 27.168 -17.424 13.177 1.00 36.99 52 LEU C O 1
ATOM 4137 N N . PRO C 1 53 ? 25.120 -18.256 13.562 1.00 33.15 53 PRO C N 1
ATOM 4138 C CA . PRO C 1 53 ? 24.480 -16.979 13.217 1.00 31.79 53 PRO C CA 1
ATOM 4139 C C . PRO C 1 53 ? 24.781 -15.897 14.261 1.00 28.55 53 PRO C C 1
ATOM 4140 O O . PRO C 1 53 ? 24.910 -16.225 15.440 1.00 28.66 53 PRO C O 1
ATOM 4144 N N . ASP C 1 54 ? 24.863 -14.663 13.815 1.00 27.22 54 ASP C N 1
ATOM 4145 C CA . ASP C 1 54 ? 25.023 -13.461 14.620 1.00 27.72 54 ASP C CA 1
ATOM 4146 C C . ASP C 1 54 ? 23.702 -12.751 14.870 1.00 27.11 54 ASP C C 1
ATOM 4147 O O . ASP C 1 54 ? 23.544 -12.088 15.893 1.00 26.42 54 ASP C O 1
ATOM 4152 N N . VAL C 1 55 ? 22.793 -12.901 13.912 1.00 26.00 55 VAL C N 1
ATOM 4153 C CA . VAL C 1 55 ? 21.453 -12.321 13.993 1.00 23.13 55 VAL C CA 1
ATOM 4154 C C . VAL C 1 55 ? 20.439 -13.220 13.291 1.00 22.95 55 VAL C C 1
ATOM 4155 O O . VAL C 1 55 ? 20.762 -13.949 12.358 1.00 24.48 55 VAL C O 1
ATOM 4159 N N . LEU C 1 56 ? 19.198 -13.205 13.748 1.00 23.92 56 LEU C N 1
ATOM 4160 C CA . LEU C 1 56 ? 18.087 -13.971 13.225 1.00 23.64 56 LEU C CA 1
ATOM 4161 C C . LEU C 1 56 ? 16.986 -13.055 12.691 1.00 24.50 56 LEU C C 1
ATOM 4162 O O . LEU C 1 56 ? 16.627 -12.096 13.369 1.00 22.29 56 LEU C O 1
ATOM 4167 N N . TYR C 1 57 ? 16.492 -13.400 11.512 1.00 25.42 57 TYR C N 1
ATOM 4168 C CA . TYR C 1 57 ? 15.339 -12.758 10.897 1.00 24.24 57 TYR C CA 1
ATOM 4169 C C . TYR C 1 57 ? 14.238 -13.778 10.663 1.00 22.88 57 TYR C C 1
ATOM 4170 O O . TYR C 1 57 ? 14.519 -14.836 10.081 1.00 24.46 57 TYR C O 1
ATOM 4179 N N . THR C 1 58 ? 13.020 -13.493 11.098 1.00 23.31 58 THR C N 1
ATOM 4180 C CA . THR C 1 58 ? 11.900 -14.397 10.835 1.00 24.32 58 THR C CA 1
ATOM 4181 C C . THR C 1 58 ? 10.687 -13.623 10.322 1.00 25.00 58 THR C C 1
ATOM 4182 O O . THR C 1 58 ? 10.685 -12.393 10.280 1.00 22.82 58 THR C O 1
ATOM 4186 N N . SER C 1 59 ? 9.631 -14.356 9.959 1.00 24.72 59 SER C N 1
ATOM 4187 C CA . SER C 1 59 ? 8.346 -13.763 9.628 1.00 24.59 59 SER C CA 1
ATOM 4188 C C . SER C 1 59 ? 7.557 -13.525 10.915 1.00 24.28 59 SER C C 1
ATOM 4189 O O . SER C 1 59 ? 8.079 -13.694 12.026 1.00 22.85 59 SER C O 1
ATOM 4192 N N . LEU C 1 60 ? 6.280 -13.169 10.827 1.00 24.32 60 LEU C N 1
ATOM 4193 C CA . LEU C 1 60 ? 5.482 -13.067 12.054 1.00 22.88 60 LEU C CA 1
ATOM 4194 C C . LEU C 1 60 ? 4.710 -14.353 12.324 1.00 23.61 60 LEU C C 1
ATOM 4195 O O . LEU C 1 60 ? 3.851 -14.374 13.200 1.00 24.67 60 LEU C O 1
ATOM 4200 N N . LEU C 1 61 ? 4.994 -15.417 11.578 1.00 24.39 61 LEU C N 1
ATOM 4201 C CA . LEU C 1 61 ? 4.222 -16.646 11.664 1.00 24.74 61 LEU C CA 1
ATOM 4202 C C . LEU C 1 61 ? 4.923 -17.670 12.551 1.00 24.60 61 LEU C C 1
ATOM 4203 O O . LEU C 1 61 ? 6.100 -17.902 12.333 1.00 27.20 61 LEU C O 1
ATOM 4208 N N . ARG C 1 62 ? 4.209 -18.227 13.522 1.00 24.34 62 ARG C N 1
ATOM 4209 C CA . ARG C 1 62 ? 4.780 -19.108 14.521 1.00 25.52 62 ARG C CA 1
ATOM 4210 C C . ARG C 1 62 ? 5.475 -20.313 13.914 1.00 26.05 62 ARG C C 1
ATOM 4211 O O . ARG C 1 62 ? 6.416 -20.843 14.507 1.00 26.11 62 ARG C O 1
ATOM 4219 N N . ARG C 1 63 ? 5.060 -20.811 12.745 1.00 26.60 63 ARG C N 1
ATOM 4220 C CA . ARG C 1 63 ? 5.720 -22.032 12.267 1.00 25.06 63 ARG C CA 1
ATOM 4221 C C . ARG C 1 63 ? 7.186 -21.745 11.965 1.00 23.76 63 ARG C C 1
ATOM 4222 O O . ARG C 1 63 ? 8.027 -22.628 12.099 1.00 24.75 63 ARG C O 1
ATOM 4230 N N . ALA C 1 64 ? 7.463 -20.510 11.563 1.00 24.96 64 ALA C N 1
ATOM 4231 C CA . ALA C 1 64 ? 8.789 -19.997 11.261 1.00 26.42 64 ALA C CA 1
ATOM 4232 C C . ALA C 1 64 ? 9.528 -19.650 12.554 1.00 24.92 64 ALA C C 1
ATOM 4233 O O . ALA C 1 64 ? 10.674 -20.018 12.787 1.00 23.92 64 ALA C O 1
ATOM 4235 N N . ILE C 1 65 ? 8.834 -18.907 13.410 1.00 24.40 65 ILE C N 1
ATOM 4236 C CA . ILE C 1 65 ? 9.482 -18.477 14.661 1.00 23.61 65 ILE C CA 1
ATOM 4237 C C . ILE C 1 65 ? 9.878 -19.663 15.508 1.00 25.26 65 ILE C C 1
ATOM 4238 O O . ILE C 1 65 ? 10.977 -19.744 16.068 1.00 28.31 65 ILE C O 1
ATOM 4243 N N . THR C 1 66 ? 8.986 -20.641 15.635 1.00 25.87 66 THR C N 1
ATOM 4244 C CA . THR C 1 66 ? 9.319 -21.835 16.410 1.00 26.38 66 THR C CA 1
ATOM 4245 C C . THR C 1 66 ? 10.414 -22.655 15.748 1.00 27.22 66 THR C C 1
ATOM 4246 O O . THR C 1 66 ? 11.293 -23.223 16.408 1.00 32.31 66 THR C O 1
ATOM 4250 N N . THR C 1 67 ? 10.375 -22.717 14.413 1.00 25.36 67 THR C N 1
ATOM 4251 C CA . THR C 1 67 ? 11.463 -23.391 13.713 1.00 24.54 67 THR C CA 1
ATOM 4252 C C . THR C 1 67 ? 12.789 -22.747 14.089 1.00 23.73 67 THR C C 1
ATOM 4253 O O . THR C 1 67 ? 13.760 -23.416 14.432 1.00 27.12 67 THR C O 1
ATOM 4257 N N . ALA C 1 68 ? 12.824 -21.423 14.045 1.00 24.17 68 ALA C N 1
ATOM 4258 C CA . ALA C 1 68 ? 14.020 -20.654 14.377 1.00 24.72 68 ALA C CA 1
ATOM 4259 C C . ALA C 1 68 ? 14.486 -20.910 15.800 1.00 25.87 68 ALA C C 1
ATOM 4260 O O . ALA C 1 68 ? 15.670 -21.117 16.052 1.00 24.37 68 ALA C O 1
ATOM 4262 N N . HIS C 1 69 ? 13.535 -20.910 16.738 1.00 26.35 69 HIS C N 1
ATOM 4263 C CA . HIS C 1 69 ? 13.895 -21.177 18.121 1.00 28.21 69 HIS C CA 1
ATOM 4264 C C . HIS C 1 69 ? 14.550 -22.540 18.320 1.00 28.17 69 HIS C C 1
ATOM 4265 O O . HIS C 1 69 ? 15.542 -22.674 19.034 1.00 27.95 69 HIS C O 1
ATOM 4272 N N . LEU C 1 70 ? 13.972 -23.578 17.733 1.00 28.09 70 LEU C N 1
ATOM 4273 C CA . LEU C 1 70 ? 14.486 -24.935 17.875 1.00 28.92 70 LEU C CA 1
ATOM 4274 C C . LEU C 1 70 ? 15.841 -25.103 17.201 1.00 28.37 70 LEU C C 1
ATOM 4275 O O . LEU C 1 70 ? 16.748 -25.761 17.707 1.00 29.29 70 LEU C O 1
ATOM 4280 N N . ALA C 1 71 ? 15.964 -24.483 16.030 1.00 27.69 71 ALA C N 1
ATOM 4281 C CA . ALA C 1 71 ? 17.223 -24.509 15.302 1.00 27.41 71 ALA C CA 1
ATOM 4282 C C . ALA C 1 71 ? 18.313 -23.821 16.119 1.00 28.95 71 ALA C C 1
ATOM 4283 O O . ALA C 1 71 ? 19.382 -24.390 16.332 1.00 33.97 71 ALA C O 1
ATOM 4285 N N . LEU C 1 72 ? 18.057 -22.599 16.592 1.00 26.91 72 LEU C N 1
ATOM 4286 C CA . LEU C 1 72 ? 19.081 -21.902 17.364 1.00 26.49 72 LEU C CA 1
ATOM 4287 C C . LEU C 1 72 ? 19.413 -22.610 18.664 1.00 29.46 72 LEU C C 1
ATOM 4288 O O . LEU C 1 72 ? 20.543 -22.552 19.165 1.00 31.86 72 LEU C O 1
ATOM 4293 N N . ASP C 1 73 ? 18.414 -23.272 19.237 1.00 33.22 73 ASP C N 1
ATOM 4294 C CA . ASP C 1 73 ? 18.606 -24.069 20.450 1.00 36.61 73 ASP C CA 1
ATOM 4295 C C . ASP C 1 73 ? 19.640 -25.159 20.212 1.00 36.29 73 ASP C C 1
ATOM 4296 O O . ASP C 1 73 ? 20.619 -25.340 20.931 1.00 35.31 73 ASP C O 1
ATOM 4301 N N . SER C 1 74 ? 19.428 -25.904 19.123 1.00 35.06 74 SER C N 1
ATOM 4302 C CA . SER C 1 74 ? 20.376 -26.948 18.739 1.00 36.90 74 SER C CA 1
ATOM 4303 C C . SER C 1 74 ? 21.753 -26.404 18.392 1.00 34.42 74 SER C C 1
ATOM 4304 O O . SER C 1 74 ? 22.760 -27.056 18.688 1.00 33.99 74 SER C O 1
ATOM 4307 N N . ALA C 1 75 ? 21.843 -25.235 17.775 1.00 31.76 75 ALA C N 1
ATOM 4308 C CA . ALA C 1 75 ? 23.118 -24.644 17.410 1.00 32.43 75 ALA C CA 1
ATOM 4309 C C . ALA C 1 75 ? 23.758 -23.875 18.568 1.00 33.93 75 ALA C C 1
ATOM 4310 O O . ALA C 1 75 ? 24.848 -23.322 18.422 1.00 32.68 75 ALA C O 1
ATOM 4312 N N . ASP C 1 76 ? 23.064 -23.855 19.690 1.00 34.81 76 ASP C N 1
ATOM 4313 C CA . ASP C 1 76 ? 23.418 -23.141 20.901 1.00 35.78 76 ASP C CA 1
ATOM 4314 C C . ASP C 1 76 ? 23.697 -21.672 20.608 1.00 35.00 76 ASP C C 1
ATOM 4315 O O . ASP C 1 76 ? 24.744 -21.161 21.011 1.00 40.53 76 ASP C O 1
ATOM 4320 N N . ARG C 1 77 ? 22.769 -21.024 19.924 1.00 33.15 77 ARG C N 1
ATOM 4321 C CA . ARG C 1 77 ? 22.836 -19.603 19.606 1.00 31.00 77 ARG C CA 1
ATOM 4322 C C . ARG C 1 77 ? 21.496 -18.922 19.881 1.00 28.77 77 ARG C C 1
ATOM 4323 O O . ARG C 1 77 ? 21.102 -17.963 19.212 1.00 28.56 77 ARG C O 1
ATOM 4331 N N . LEU C 1 78 ? 20.785 -19.413 20.875 1.00 27.81 78 LEU C N 1
ATOM 4332 C CA . LEU C 1 78 ? 19.496 -18.899 21.305 1.00 28.05 78 LEU C CA 1
ATOM 4333 C C . LEU C 1 78 ? 19.571 -17.426 21.687 1.00 27.34 78 LEU C C 1
ATOM 4334 O O . LEU C 1 78 ? 18.535 -16.747 21.694 1.00 26.92 78 LEU C O 1
ATOM 4339 N N . TRP C 1 79 ? 20.781 -16.967 22.039 1.00 27.09 79 TRP C N 1
ATOM 4340 C CA . TRP C 1 79 ? 20.901 -15.665 22.686 1.00 26.24 79 TRP C CA 1
ATOM 4341 C C . TRP C 1 79 ? 21.024 -14.526 21.695 1.00 26.33 79 TRP C C 1
ATOM 4342 O O . TRP C 1 79 ? 21.073 -13.365 22.104 1.00 26.76 79 TRP C O 1
ATOM 4353 N N . ILE C 1 80 ? 21.085 -14.867 20.419 1.00 25.37 80 ILE C N 1
ATOM 4354 C CA . ILE C 1 80 ? 21.432 -13.824 19.456 1.00 24.97 80 ILE C CA 1
ATOM 4355 C C . ILE C 1 80 ? 20.246 -12.917 19.192 1.00 23.82 80 ILE C C 1
ATOM 4356 O O . ILE C 1 80 ? 19.098 -13.277 19.425 1.00 27.12 80 ILE C O 1
ATOM 4361 N N . PRO C 1 81 ? 20.510 -11.719 18.721 1.00 25.53 81 PRO C N 1
ATOM 4362 C CA . PRO C 1 81 ? 19.420 -10.805 18.416 1.00 25.79 81 PRO C CA 1
ATOM 4363 C C . PRO C 1 81 ? 18.528 -11.313 17.287 1.00 26.21 81 PRO C C 1
ATOM 4364 O O . PRO C 1 81 ? 18.969 -12.015 16.381 1.00 26.06 81 PRO C O 1
ATOM 4368 N N . VAL C 1 82 ? 17.266 -10.908 17.391 1.00 24.63 82 VAL C N 1
ATOM 4369 C CA . VAL C 1 82 ? 16.260 -11.307 16.424 1.00 26.85 82 VAL C CA 1
ATOM 4370 C C . VAL C 1 82 ? 15.358 -10.138 16.047 1.00 25.70 82 VAL C C 1
ATOM 4371 O O . VAL C 1 82 ? 15.011 -9.249 16.833 1.00 25.07 82 VAL C O 1
ATOM 4375 N N . ARG C 1 83 ? 14.995 -10.175 14.770 1.00 24.59 83 ARG C N 1
ATOM 4376 C CA . ARG C 1 83 ? 14.098 -9.174 14.215 1.00 24.74 83 ARG C CA 1
ATOM 4377 C C . ARG C 1 83 ? 13.052 -9.885 13.371 1.00 22.67 83 ARG C C 1
ATOM 4378 O O . ARG C 1 83 ? 13.432 -10.844 12.689 1.00 22.59 83 ARG C O 1
ATOM 4386 N N . ARG C 1 84 ? 11.811 -9.437 13.447 1.00 22.41 84 ARG C N 1
ATOM 4387 C CA . ARG C 1 84 ? 10.711 -10.096 12.747 1.00 22.09 84 ARG C CA 1
ATOM 4388 C C . ARG C 1 84 ? 9.962 -9.060 11.914 1.00 23.73 84 ARG C C 1
ATOM 4389 O O . ARG C 1 84 ? 9.871 -7.890 12.271 1.00 24.70 84 ARG C O 1
ATOM 4397 N N . SER C 1 85 ? 9.462 -9.522 10.762 1.00 22.18 85 SER C N 1
ATOM 4398 C CA . SER C 1 85 ? 8.762 -8.645 9.838 1.00 21.77 85 SER C CA 1
ATOM 4399 C C . SER C 1 85 ? 7.743 -9.439 9.023 1.00 22.64 85 SER C C 1
ATOM 4400 O O . SER C 1 85 ? 7.956 -10.558 8.553 1.00 22.82 85 SER C O 1
ATOM 4403 N N . TRP C 1 86 ? 6.594 -8.798 8.826 1.00 23.23 86 TRP C N 1
ATOM 4404 C CA . TRP C 1 86 ? 5.583 -9.315 7.926 1.00 24.28 86 TRP C CA 1
ATOM 4405 C C . TRP C 1 86 ? 6.169 -9.512 6.530 1.00 25.00 86 TRP C C 1
ATOM 4406 O O . TRP C 1 86 ? 5.676 -10.342 5.756 1.00 25.83 86 TRP C O 1
ATOM 4417 N N . ARG C 1 87 ? 7.213 -8.777 6.162 1.00 24.25 87 ARG C N 1
ATOM 4418 C CA . ARG C 1 87 ? 7.746 -8.873 4.804 1.00 25.68 87 ARG C CA 1
ATOM 4419 C C . ARG C 1 87 ? 8.412 -10.216 4.545 1.00 27.57 87 ARG C C 1
ATOM 4420 O O . ARG C 1 87 ? 8.676 -10.532 3.378 1.00 22.41 87 ARG C O 1
ATOM 4428 N N . LEU C 1 88 ? 8.651 -10.999 5.608 1.00 27.54 88 LEU C N 1
ATOM 4429 C CA . LEU C 1 88 ? 9.151 -12.358 5.415 1.00 25.13 88 LEU C CA 1
ATOM 4430 C C . LEU C 1 88 ? 8.023 -13.373 5.453 1.00 24.08 88 LEU C C 1
ATOM 4431 O O . LEU C 1 88 ? 8.278 -14.575 5.356 1.00 24.41 88 LEU C O 1
ATOM 4436 N N . ASN C 1 89 ? 6.774 -12.953 5.593 1.00 24.84 89 ASN C N 1
ATOM 4437 C CA . ASN C 1 89 ? 5.657 -13.879 5.678 1.00 25.62 89 ASN C CA 1
ATOM 4438 C C . ASN C 1 89 ? 5.528 -14.705 4.398 1.00 27.55 89 ASN C C 1
ATOM 4439 O O . ASN C 1 89 ? 5.953 -14.285 3.331 1.00 26.97 89 ASN C O 1
ATOM 4444 N N . GLU C 1 90 ? 4.910 -15.869 4.532 1.00 28.61 90 GLU C N 1
ATOM 4445 C CA . GLU C 1 90 ? 4.455 -16.656 3.391 1.00 28.13 90 GLU C CA 1
ATOM 4446 C C . GLU C 1 90 ? 3.539 -15.825 2.511 1.00 26.62 90 GLU C C 1
ATOM 4447 O O . GLU C 1 90 ? 2.928 -14.845 2.961 1.00 26.17 90 GLU C O 1
ATOM 4453 N N . ARG C 1 91 ? 3.390 -16.201 1.245 1.00 25.34 91 ARG C N 1
ATOM 4454 C CA . ARG C 1 91 ? 2.381 -15.541 0.430 1.00 26.86 91 ARG C CA 1
ATOM 4455 C C . ARG C 1 91 ? 1.000 -15.579 1.071 1.00 28.95 91 ARG C C 1
ATOM 4456 O O . ARG C 1 91 ? 0.586 -16.623 1.597 1.00 28.52 91 ARG C O 1
ATOM 4464 N N . HIS C 1 92 ? 0.272 -14.462 1.018 1.00 26.58 92 HIS C N 1
ATOM 4465 C CA . HIS C 1 92 ? -1.130 -14.529 1.437 1.00 27.97 92 HIS C CA 1
ATOM 4466 C C . HIS C 1 92 ? -1.923 -15.297 0.378 1.00 28.69 92 HIS C C 1
ATOM 4467 O O . HIS C 1 92 ? -1.795 -14.979 -0.812 1.00 29.34 92 HIS C O 1
ATOM 4474 N N . TYR C 1 93 ? -2.708 -16.299 0.769 1.00 29.11 93 TYR C N 1
ATOM 4475 C CA . TYR C 1 93 ? -3.432 -17.102 -0.208 1.00 32.71 93 TYR C CA 1
ATOM 4476 C C . TYR C 1 93 ? -4.882 -16.687 -0.418 1.00 33.10 93 TYR C C 1
ATOM 4477 O O . TYR C 1 93 ? -5.652 -17.503 -0.956 1.00 33.45 93 TYR C O 1
ATOM 4486 N N . GLY C 1 94 ? -5.232 -15.472 -0.025 1.00 32.20 94 GLY C N 1
ATOM 4487 C CA . GLY C 1 94 ? -6.568 -14.933 -0.187 1.00 33.38 94 GLY C CA 1
ATOM 4488 C C . GLY C 1 94 ? -7.664 -15.891 0.237 1.00 33.90 94 GLY C C 1
ATOM 4489 O O . GLY C 1 94 ? -7.574 -16.501 1.301 1.00 30.08 94 GLY C O 1
ATOM 4490 N N . ALA C 1 95 ? -8.689 -16.002 -0.610 1.00 34.10 95 ALA C N 1
ATOM 4491 C CA . ALA C 1 95 ? -9.881 -16.782 -0.339 1.00 34.51 95 ALA C CA 1
ATOM 4492 C C . ALA C 1 95 ? -9.600 -18.271 -0.159 1.00 33.73 95 ALA C C 1
ATOM 4493 O O . ALA C 1 95 ? -10.465 -18.973 0.358 1.00 37.13 95 ALA C O 1
ATOM 4495 N N . LEU C 1 96 ? -8.443 -18.736 -0.585 1.00 32.38 96 LEU C N 1
ATOM 4496 C CA . LEU C 1 96 ? -8.072 -20.134 -0.458 1.00 31.31 96 LEU C CA 1
ATOM 4497 C C . LEU C 1 96 ? -7.662 -20.477 0.971 1.00 31.93 96 LEU C C 1
ATOM 4498 O O . LEU C 1 96 ? -7.576 -21.656 1.309 1.00 31.36 96 LEU C O 1
ATOM 4503 N N . GLN C 1 97 ? -7.405 -19.465 1.791 1.00 31.38 97 GLN C N 1
ATOM 4504 C CA . GLN C 1 97 ? -6.944 -19.728 3.153 1.00 31.53 97 GLN C CA 1
ATOM 4505 C C . GLN C 1 97 ? -8.001 -20.483 3.942 1.00 34.23 97 GLN C C 1
ATOM 4506 O O . GLN C 1 97 ? -9.131 -20.026 4.120 1.00 33.16 97 GLN C O 1
ATOM 4512 N N . GLY C 1 98 ? -7.607 -21.670 4.406 1.00 35.65 98 GLY C N 1
ATOM 4513 C CA . GLY C 1 98 ? -8.540 -22.518 5.121 1.00 38.51 98 GLY C CA 1
ATOM 4514 C C . GLY C 1 98 ? -9.271 -23.516 4.236 1.00 39.10 98 GLY C C 1
ATOM 4515 O O . GLY C 1 98 ? -10.091 -24.260 4.779 1.00 40.77 98 GLY C O 1
ATOM 4516 N N . LEU C 1 99 ? -8.996 -23.551 2.943 1.00 37.90 99 LEU C N 1
ATOM 4517 C CA . LEU C 1 99 ? -9.577 -24.475 1.997 1.00 39.03 99 LEU C CA 1
ATOM 4518 C C . LEU C 1 99 ? -8.625 -25.598 1.604 1.00 39.09 99 LEU C C 1
ATOM 4519 O O . LEU C 1 99 ? -7.418 -25.430 1.536 1.00 31.25 99 LEU C O 1
ATOM 4524 N N . ASP C 1 100 ? -9.251 -26.743 1.311 1.00 42.64 100 ASP C N 1
ATOM 4525 C CA . ASP C 1 100 ? -8.513 -27.847 0.698 1.00 44.65 100 ASP C CA 1
ATOM 4526 C C . ASP C 1 100 ? -8.684 -27.756 -0.822 1.00 44.80 100 ASP C C 1
ATOM 4527 O O . ASP C 1 100 ? -9.370 -26.866 -1.328 1.00 36.94 100 ASP C O 1
ATOM 4532 N N . LYS C 1 101 ? -8.032 -28.640 -1.561 1.00 47.36 101 LYS C N 1
ATOM 4533 C CA . LYS C 1 101 ? -8.012 -28.615 -3.018 1.00 49.54 101 LYS C CA 1
ATOM 4534 C C . LYS C 1 101 ? -9.415 -28.851 -3.558 1.00 48.71 101 LYS C C 1
ATOM 4535 O O . LYS C 1 101 ? -9.888 -28.191 -4.478 1.00 48.22 101 LYS C O 1
ATOM 4541 N N . ALA C 1 102 ? -10.063 -29.839 -2.937 1.00 47.50 102 ALA C N 1
ATOM 4542 C CA . ALA C 1 102 ? -11.423 -30.143 -3.379 1.00 45.74 102 ALA C CA 1
ATOM 4543 C C . ALA C 1 102 ? -12.298 -28.920 -3.158 1.00 44.56 102 ALA C C 1
ATOM 4544 O O . ALA C 1 102 ? -12.926 -28.435 -4.105 1.00 47.22 102 ALA C O 1
ATOM 4546 N N . GLU C 1 103 ? -12.380 -28.368 -1.950 1.00 43.65 103 GLU C N 1
ATOM 4547 C CA . GLU C 1 103 ? -13.314 -27.247 -1.795 1.00 45.43 103 GLU C CA 1
ATOM 4548 C C . GLU C 1 103 ? -12.832 -26.042 -2.588 1.00 43.31 103 GLU C C 1
ATOM 4549 O O . GLU C 1 103 ? -13.566 -25.118 -2.928 1.00 44.26 103 GLU C O 1
ATOM 4555 N N . THR C 1 104 ? -11.540 -26.027 -2.921 1.00 40.82 104 THR C N 1
ATOM 4556 C CA . THR C 1 104 ? -11.150 -24.881 -3.749 1.00 40.09 104 THR C CA 1
ATOM 4557 C C . THR C 1 104 ? -11.637 -25.102 -5.173 1.00 40.73 104 THR C C 1
ATOM 4558 O O . THR C 1 104 ? -12.264 -24.200 -5.739 1.00 43.42 104 THR C O 1
ATOM 4562 N N . LYS C 1 105 ? -11.376 -26.278 -5.740 1.00 39.67 105 LYS C N 1
ATOM 4563 C CA . LYS C 1 105 ? -11.800 -26.514 -7.122 1.00 41.35 105 LYS C CA 1
ATOM 4564 C C . LYS C 1 105 ? -13.310 -26.417 -7.298 1.00 42.70 105 LYS C C 1
ATOM 4565 O O . LYS C 1 105 ? -13.742 -26.112 -8.412 1.00 43.85 105 LYS C O 1
ATOM 4571 N N . ALA C 1 106 ? -14.042 -26.668 -6.226 1.00 43.41 106 ALA C N 1
ATOM 4572 C CA . ALA C 1 106 ? -15.494 -26.631 -6.204 1.00 45.50 106 ALA C CA 1
ATOM 4573 C C . ALA C 1 106 ? -16.024 -25.220 -6.364 1.00 46.40 106 ALA C C 1
ATOM 4574 O O . ALA C 1 106 ? -16.890 -24.947 -7.191 1.00 47.43 106 ALA C O 1
ATOM 4576 N N . ARG C 1 107 ? -15.531 -24.272 -5.561 1.00 47.88 107 ARG C N 1
ATOM 4577 C CA . ARG C 1 107 ? -16.159 -22.955 -5.713 1.00 49.61 107 ARG C CA 1
ATOM 4578 C C . ARG C 1 107 ? -15.412 -22.070 -6.699 1.00 48.88 107 ARG C C 1
ATOM 4579 O O . ARG C 1 107 ? -15.910 -20.986 -7.021 1.00 47.74 107 ARG C O 1
ATOM 4587 N N . TYR C 1 108 ? -14.248 -22.480 -7.200 1.00 48.05 108 TYR C N 1
ATOM 4588 C CA . TYR C 1 108 ? -13.497 -21.599 -8.100 1.00 47.07 108 TYR C CA 1
ATOM 4589 C C . TYR C 1 108 ? -13.159 -22.223 -9.444 1.00 47.16 108 TYR C C 1
ATOM 4590 O O . TYR C 1 108 ? -12.806 -21.496 -10.384 1.00 51.55 108 TYR C O 1
ATOM 4599 N N . GLY C 1 109 ? -13.240 -23.541 -9.584 1.00 44.60 109 GLY C N 1
ATOM 4600 C CA . GLY C 1 109 ? -12.964 -24.214 -10.828 1.00 43.31 109 GLY C CA 1
ATOM 4601 C C . GLY C 1 109 ? -11.505 -24.592 -10.996 1.00 44.06 109 GLY C C 1
ATOM 4602 O O . GLY C 1 109 ? -10.628 -24.001 -10.367 1.00 42.67 109 GLY C O 1
ATOM 4603 N N . GLU C 1 110 ? -11.283 -25.576 -11.850 1.00 44.63 110 GLU C N 1
ATOM 4604 C CA . GLU C 1 110 ? -10.016 -26.151 -12.234 1.00 46.69 110 GLU C CA 1
ATOM 4605 C C . GLU C 1 110 ? -9.144 -25.220 -13.069 1.00 48.07 110 GLU C C 1
ATOM 4606 O O . GLU C 1 110 ? -7.919 -25.219 -12.956 1.00 45.28 110 GLU C O 1
ATOM 4608 N N . GLU C 1 111 ? -9.758 -24.425 -13.934 1.00 50.40 111 GLU C N 1
ATOM 4609 C CA . GLU C 1 111 ? -9.048 -23.539 -14.852 1.00 53.34 111 GLU C CA 1
ATOM 4610 C C . GLU C 1 111 ? -8.104 -22.576 -14.151 1.00 53.49 111 GLU C C 1
ATOM 4611 O O . GLU C 1 111 ? -6.960 -22.353 -14.561 1.00 54.88 111 GLU C O 1
ATOM 4617 N N . GLN C 1 112 ? -8.560 -21.960 -13.060 1.00 53.42 112 GLN C N 1
ATOM 4618 C CA . GLN C 1 112 ? -7.662 -21.008 -12.395 1.00 54.86 112 GLN C CA 1
ATOM 4619 C C . GLN C 1 112 ? -6.982 -21.641 -11.192 1.00 54.73 112 GLN C C 1
ATOM 4620 O O . GLN C 1 112 ? -6.015 -21.074 -10.681 1.00 50.04 112 GLN C O 1
ATOM 4626 N N . PHE C 1 113 ? -7.456 -22.807 -10.743 1.00 54.83 113 PHE C N 1
ATOM 4627 C CA . PHE C 1 113 ? -6.753 -23.521 -9.678 1.00 53.49 113 PHE C CA 1
ATOM 4628 C C . PHE C 1 113 ? -5.300 -23.716 -10.095 1.00 55.25 113 PHE C C 1
ATOM 4629 O O . PHE C 1 113 ? -4.352 -23.599 -9.324 1.00 52.82 113 PHE C O 1
ATOM 4637 N N . MET C 1 114 ? -5.160 -24.061 -11.376 1.00 57.19 114 MET C N 1
ATOM 4638 C CA . MET C 1 114 ? -3.824 -24.272 -11.924 1.00 58.94 114 MET C CA 1
ATOM 4639 C C . MET C 1 114 ? -3.120 -22.928 -12.059 1.00 59.87 114 MET C C 1
ATOM 4640 O O . MET C 1 114 ? -1.951 -22.784 -11.718 1.00 62.34 114 MET C O 1
ATOM 4645 N N . ALA C 1 115 ? -3.890 -21.964 -12.559 1.00 59.97 115 ALA C N 1
ATOM 4646 C CA . ALA C 1 115 ? -3.402 -20.599 -12.688 1.00 61.04 115 ALA C CA 1
ATOM 4647 C C . ALA C 1 115 ? -2.798 -20.132 -11.370 1.00 60.97 115 ALA C C 1
ATOM 4648 O O . ALA C 1 115 ? -1.618 -19.800 -11.260 1.00 63.68 115 ALA C O 1
ATOM 4650 N N . TRP C 1 116 ? -3.628 -20.122 -10.330 1.00 59.29 116 TRP C N 1
ATOM 4651 C CA . TRP C 1 116 ? -3.178 -19.685 -9.011 1.00 58.47 116 TRP C CA 1
ATOM 4652 C C . TRP C 1 116 ? -2.083 -20.582 -8.454 1.00 60.44 116 TRP C C 1
ATOM 4653 O O . TRP C 1 116 ? -1.374 -20.217 -7.514 1.00 60.94 116 TRP C O 1
ATOM 4664 N N . ARG C 1 117 ? -1.923 -21.771 -9.021 1.00 61.82 117 ARG C N 1
ATOM 4665 C CA . ARG C 1 117 ? -0.870 -22.694 -8.623 1.00 63.12 117 ARG C CA 1
ATOM 4666 C C . ARG C 1 117 ? 0.508 -22.157 -8.989 1.00 61.81 117 ARG C C 1
ATOM 4667 O O . ARG C 1 117 ? 1.351 -21.943 -8.117 1.00 62.24 117 ARG C O 1
ATOM 4675 N N . ARG C 1 118 ? 0.755 -21.931 -10.280 1.00 59.71 118 ARG C N 1
ATOM 4676 C CA . ARG C 1 118 ? 2.100 -21.538 -10.691 1.00 57.31 118 ARG C CA 1
ATOM 4677 C C . ARG C 1 118 ? 2.154 -20.297 -11.566 1.00 53.76 118 ARG C C 1
ATOM 4678 O O . ARG C 1 118 ? 3.090 -20.146 -12.355 1.00 49.68 118 ARG C O 1
ATOM 4680 N N . SER C 1 119 ? 1.185 -19.394 -11.463 1.00 50.93 119 SER C N 1
ATOM 4681 C CA . SER C 1 119 ? 1.271 -18.136 -12.209 1.00 49.31 119 SER C CA 1
ATOM 4682 C C . SER C 1 119 ? 1.978 -17.105 -11.328 1.00 48.15 119 SER C C 1
ATOM 4683 O O . SER C 1 119 ? 1.562 -16.859 -10.197 1.00 55.42 119 SER C O 1
ATOM 4686 N N . TYR C 1 120 ? 3.045 -16.509 -11.832 1.00 44.22 120 TYR C N 1
ATOM 4687 C CA . TYR C 1 120 ? 3.821 -15.539 -11.077 1.00 41.50 120 TYR C CA 1
ATOM 4688 C C . TYR C 1 120 ? 2.981 -14.352 -10.633 1.00 40.59 120 TYR C C 1
ATOM 4689 O O . TYR C 1 120 ? 3.214 -13.754 -9.587 1.00 35.50 120 TYR C O 1
ATOM 4698 N N . ASP C 1 121 ? 2.021 -14.050 -11.492 1.00 41.00 121 ASP C N 1
ATOM 4699 C CA . ASP C 1 121 ? 1.328 -12.791 -11.618 1.00 42.96 121 ASP C CA 1
ATOM 4700 C C . ASP C 1 121 ? -0.161 -12.853 -11.338 1.00 42.94 121 ASP C C 1
ATOM 4701 O O . ASP C 1 121 ? -0.847 -11.824 -11.342 1.00 43.86 121 ASP C O 1
ATOM 4710 N N . THR C 1 122 ? -0.735 -14.030 -11.100 1.00 43.14 122 THR C N 1
ATOM 4711 C CA . THR C 1 122 ? -2.185 -13.978 -10.853 1.00 42.94 122 THR C CA 1
ATOM 4712 C C . THR C 1 122 ? -2.538 -14.470 -9.462 1.00 40.51 122 THR C C 1
ATOM 4713 O O . THR C 1 122 ? -2.450 -15.664 -9.174 1.00 40.39 122 THR C O 1
ATOM 4717 N N . PRO C 1 123 ? -2.930 -13.539 -8.605 1.00 38.94 123 PRO C N 1
ATOM 4718 C CA . PRO C 1 123 ? -3.275 -13.880 -7.226 1.00 38.43 123 PRO C CA 1
ATOM 4719 C C . PRO C 1 123 ? -4.635 -14.575 -7.155 1.00 37.85 123 PRO C C 1
ATOM 4720 O O . PRO C 1 123 ? -5.467 -14.376 -8.042 1.00 40.32 123 PRO C O 1
ATOM 4724 N N . PRO C 1 124 ? -4.844 -15.385 -6.117 1.00 36.36 124 PRO C N 1
ATOM 4725 C CA . PRO C 1 124 ? -6.159 -15.989 -5.886 1.00 35.96 124 PRO C CA 1
ATOM 4726 C C . PRO C 1 124 ? -7.140 -14.885 -5.522 1.00 36.07 124 PRO C C 1
ATOM 4727 O O . PRO C 1 124 ? -6.762 -13.731 -5.333 1.00 33.61 124 PRO C O 1
ATOM 4731 N N . PRO C 1 125 ? -8.425 -15.175 -5.406 1.00 37.76 125 PRO C N 1
ATOM 4732 C CA . PRO C 1 125 ? -9.376 -14.128 -5.026 1.00 38.50 125 PRO C CA 1
ATOM 4733 C C . PRO C 1 125 ? -9.051 -13.519 -3.671 1.00 40.97 125 PRO C C 1
ATOM 4734 O O . PRO C 1 125 ? -8.400 -14.162 -2.838 1.00 44.30 125 PRO C O 1
ATOM 4738 N N . PRO C 1 126 ? -9.497 -12.286 -3.445 1.00 41.36 126 PRO C N 1
ATOM 4739 C CA . PRO C 1 126 ? -9.281 -11.645 -2.142 1.00 41.69 126 PRO C CA 1
ATOM 4740 C C . PRO C 1 126 ? -10.131 -12.315 -1.065 1.00 40.52 126 PRO C C 1
ATOM 4741 O O . PRO C 1 126 ? -11.272 -12.684 -1.335 1.00 34.55 126 PRO C O 1
ATOM 4745 N N . ILE C 1 127 ? -9.603 -12.494 0.150 1.00 38.18 127 ILE C N 1
ATOM 4746 C CA . ILE C 1 127 ? -10.395 -13.090 1.221 1.00 38.52 127 ILE C CA 1
ATOM 4747 C C . ILE C 1 127 ? -11.381 -12.092 1.820 1.00 39.46 127 ILE C C 1
ATOM 4748 O O . ILE C 1 127 ? -11.179 -10.877 1.789 1.00 38.41 127 ILE C O 1
ATOM 4753 N N . GLU C 1 128 ? -12.466 -12.617 2.397 1.00 39.49 128 GLU C N 1
ATOM 4754 C CA . GLU C 1 128 ? -13.442 -11.711 2.997 1.00 40.04 128 GLU C CA 1
ATOM 4755 C C . GLU C 1 128 ? -12.887 -11.110 4.286 1.00 39.99 128 GLU C C 1
ATOM 4756 O O . GLU C 1 128 ? -12.567 -11.806 5.250 1.00 36.63 128 GLU C O 1
ATOM 4762 N N . ARG C 1 129 ? -12.773 -9.785 4.271 1.00 39.81 129 ARG C N 1
ATOM 4763 C CA . ARG C 1 129 ? -12.377 -9.035 5.459 1.00 41.28 129 ARG C CA 1
ATOM 4764 C C . ARG C 1 129 ? -13.244 -9.477 6.634 1.00 42.46 129 ARG C C 1
ATOM 4765 O O . ARG C 1 129 ? -14.422 -9.802 6.454 1.00 44.79 129 ARG C O 1
ATOM 4773 N N . GLY C 1 130 ? -12.660 -9.499 7.822 1.00 40.94 130 GLY C N 1
ATOM 4774 C CA . GLY C 1 130 ? -13.394 -9.919 8.992 1.00 39.86 130 GLY C CA 1
ATOM 4775 C C . GLY C 1 130 ? -13.787 -11.377 8.975 1.00 38.10 130 GLY C C 1
ATOM 4776 O O . GLY C 1 130 ? -14.400 -11.808 9.954 1.00 41.12 130 GLY C O 1
ATOM 4777 N N . SER C 1 131 ? -13.478 -12.164 7.950 1.00 37.78 131 SER C N 1
ATOM 4778 C CA . SER C 1 131 ? -13.938 -13.558 7.934 1.00 36.48 131 SER C CA 1
ATOM 4779 C C . SER C 1 131 ? -13.015 -14.437 8.777 1.00 37.00 131 SER C C 1
ATOM 4780 O O . SER C 1 131 ? -12.014 -13.886 9.247 1.00 35.17 131 SER C O 1
ATOM 4783 N N . GLN C 1 132 ? -13.368 -15.706 8.929 1.00 35.17 132 GLN C N 1
ATOM 4784 C CA . GLN C 1 132 ? -12.714 -16.612 9.862 1.00 37.87 132 GLN C CA 1
ATOM 4785 C C . GLN C 1 132 ? -11.219 -16.782 9.625 1.00 36.09 132 GLN C C 1
ATOM 4786 O O . GLN C 1 132 ? -10.434 -16.837 10.577 1.00 38.75 132 GLN C O 1
ATOM 4792 N N . PHE C 1 133 ? -10.781 -16.885 8.374 1.00 34.93 133 PHE C N 1
ATOM 4793 C CA . PHE C 1 133 ? -9.341 -17.053 8.189 1.00 33.71 133 PHE C CA 1
ATOM 4794 C C . PHE C 1 133 ? -8.659 -15.790 7.661 1.00 30.90 133 PHE C C 1
ATOM 4795 O O . PHE C 1 133 ? -7.607 -15.956 7.042 1.00 31.50 133 PHE C O 1
ATOM 4803 N N . SER C 1 134 ? -9.232 -14.631 7.927 1.00 30.67 134 SER C N 1
ATOM 4804 C CA . SER C 1 134 ? -8.630 -13.351 7.588 1.00 33.02 134 SER C CA 1
ATOM 4805 C C . SER C 1 134 ? -7.857 -12.723 8.754 1.00 33.09 134 SER C C 1
ATOM 4806 O O . SER C 1 134 ? -8.290 -12.745 9.901 1.00 32.09 134 SER C O 1
ATOM 4809 N N . GLN C 1 135 ? -6.714 -12.113 8.440 1.00 32.13 135 GLN C N 1
ATOM 4810 C CA . GLN C 1 135 ? -5.825 -11.488 9.400 1.00 31.15 135 GLN C CA 1
ATOM 4811 C C . GLN C 1 135 ? -5.953 -9.974 9.432 1.00 32.82 135 GLN C C 1
ATOM 4812 O O . GLN C 1 135 ? -5.257 -9.275 10.167 1.00 32.09 135 GLN C O 1
ATOM 4818 N N . ASP C 1 136 ? -6.865 -9.444 8.622 1.00 35.62 136 ASP C N 1
ATOM 4819 C CA . ASP C 1 136 ? -6.986 -8.001 8.431 1.00 37.79 136 ASP C CA 1
ATOM 4820 C C . ASP C 1 136 ? -7.168 -7.260 9.750 1.00 37.49 136 ASP C C 1
ATOM 4821 O O . ASP C 1 136 ? -6.751 -6.098 9.863 1.00 37.21 136 ASP C O 1
ATOM 4826 N N . ALA C 1 137 ? -7.758 -7.913 10.745 1.00 36.71 137 ALA C N 1
ATOM 4827 C CA . ALA C 1 137 ? -8.019 -7.282 12.040 1.00 36.56 137 ALA C CA 1
ATOM 4828 C C . ALA C 1 137 ? -6.979 -7.625 13.095 1.00 35.28 137 ALA C C 1
ATOM 4829 O O . ALA C 1 137 ? -7.031 -7.160 14.237 1.00 39.15 137 ALA C O 1
ATOM 4831 N N . ASP C 1 138 ? -5.999 -8.451 12.745 1.00 33.45 138 ASP C N 1
ATOM 4832 C CA . ASP C 1 138 ? -4.956 -8.813 13.705 1.00 33.69 138 ASP C CA 1
ATOM 4833 C C . ASP C 1 138 ? -4.059 -7.614 13.983 1.00 34.30 138 ASP C C 1
ATOM 4834 O O . ASP C 1 138 ? -3.544 -6.977 13.062 1.00 31.06 138 ASP C O 1
ATOM 4839 N N . PRO C 1 139 ? -3.887 -7.297 15.259 1.00 34.59 139 PRO C N 1
ATOM 4840 C CA . PRO C 1 139 ? -3.098 -6.118 15.617 1.00 32.87 139 PRO C CA 1
ATOM 4841 C C . PRO C 1 139 ? -1.663 -6.158 15.096 1.00 30.05 139 PRO C C 1
ATOM 4842 O O . PRO C 1 139 ? -1.084 -5.066 15.023 1.00 28.49 139 PRO C O 1
ATOM 4846 N N . ARG C 1 140 ? -1.100 -7.314 14.757 1.00 27.28 140 ARG C N 1
ATOM 4847 C CA . ARG C 1 140 ? 0.290 -7.306 14.303 1.00 27.87 140 ARG C CA 1
ATOM 4848 C C . ARG C 1 140 ? 0.376 -6.696 12.910 1.00 28.00 140 ARG C C 1
ATOM 4849 O O . ARG C 1 140 ? 1.463 -6.291 12.493 1.00 27.34 140 ARG C O 1
ATOM 4857 N N . TYR C 1 141 ? -0.732 -6.586 12.174 1.00 26.14 141 TYR C N 1
ATOM 4858 C CA . TYR C 1 141 ? -0.704 -5.945 10.860 1.00 25.86 141 TYR C CA 1
ATOM 4859 C C . TYR C 1 141 ? -1.347 -4.563 10.863 1.00 28.45 141 TYR C C 1
ATOM 4860 O O . TYR C 1 141 ? -1.645 -3.968 9.822 1.00 30.14 141 TYR C O 1
ATOM 4869 N N . ALA C 1 142 ? -1.568 -3.974 12.038 1.00 28.92 142 ALA C N 1
ATOM 4870 C CA . ALA C 1 142 ? -2.167 -2.652 12.097 1.00 30.65 142 ALA C CA 1
ATOM 4871 C C . ALA C 1 142 ? -1.416 -1.594 11.292 1.00 30.04 142 ALA C C 1
ATOM 4872 O O . ALA C 1 142 ? -2.005 -0.707 10.654 1.00 27.82 142 ALA C O 1
ATOM 4874 N N . ASP C 1 143 ? -0.089 -1.640 11.317 1.00 29.04 143 ASP C N 1
ATOM 4875 C CA . ASP C 1 143 ? 0.654 -0.521 10.714 1.00 28.55 143 ASP C CA 1
ATOM 4876 C C . ASP C 1 143 ? 0.559 -0.544 9.196 1.00 29.01 143 ASP C C 1
ATOM 4877 O O . ASP C 1 143 ? 0.886 0.466 8.562 1.00 27.01 143 ASP C O 1
ATOM 4882 N N . ILE C 1 144 ? 0.100 -1.680 8.663 1.00 28.79 144 ILE C N 1
ATOM 4883 C CA . ILE C 1 144 ? -0.047 -1.770 7.210 1.00 28.56 144 ILE C CA 1
ATOM 4884 C C . ILE C 1 144 ? -1.521 -1.922 6.861 1.00 29.63 144 ILE C C 1
ATOM 4885 O O . ILE C 1 144 ? -1.879 -2.484 5.817 1.00 32.57 144 ILE C O 1
ATOM 4890 N N . GLY C 1 145 ? -2.376 -1.410 7.741 1.00 29.50 145 GLY C N 1
ATOM 4891 C CA . GLY C 1 145 ? -3.800 -1.371 7.409 1.00 29.90 145 GLY C CA 1
ATOM 4892 C C . GLY C 1 145 ? -4.450 -2.721 7.308 1.00 31.96 145 GLY C C 1
ATOM 4893 O O . GLY C 1 145 ? -5.368 -2.946 6.520 1.00 34.46 145 GLY C O 1
ATOM 4894 N N . GLY C 1 146 ? -3.984 -3.677 8.112 1.00 32.70 146 GLY C N 1
ATOM 4895 C CA . GLY C 1 146 ? -4.542 -5.010 8.067 1.00 31.12 146 GLY C CA 1
ATOM 4896 C C . GLY C 1 146 ? -3.862 -5.948 7.099 1.00 31.81 146 GLY C C 1
ATOM 4897 O O . GLY C 1 146 ? -3.996 -7.173 7.197 1.00 33.36 146 GLY C O 1
ATOM 4898 N N . GLY C 1 147 ? -3.113 -5.393 6.145 1.00 31.70 147 GLY C N 1
ATOM 4899 C CA . GLY C 1 147 ? -2.400 -6.191 5.171 1.00 30.53 147 GLY C CA 1
ATOM 4900 C C . GLY C 1 147 ? -3.207 -6.404 3.901 1.00 30.81 147 GLY C C 1
ATOM 4901 O O . GLY C 1 147 ? -4.344 -5.946 3.820 1.00 30.12 147 GLY C O 1
ATOM 4902 N N . PRO C 1 148 ? -2.608 -7.097 2.946 1.00 30.65 148 PRO C N 1
ATOM 4903 C CA . PRO C 1 148 ? -3.289 -7.414 1.694 1.00 31.90 148 PRO C CA 1
ATOM 4904 C C . PRO C 1 148 ? -4.309 -8.528 1.932 1.00 33.47 148 PRO C C 1
ATOM 4905 O O . PRO C 1 148 ? -4.152 -9.302 2.875 1.00 33.58 148 PRO C O 1
ATOM 4909 N N . LEU C 1 149 ? -5.325 -8.579 1.078 1.00 34.34 149 LEU C N 1
ATOM 4910 C CA . LEU C 1 149 ? -6.365 -9.592 1.208 1.00 33.54 149 LEU C CA 1
ATOM 4911 C C . LEU C 1 149 ? -6.078 -10.788 0.305 1.00 30.98 149 LEU C C 1
ATOM 4912 O O . LEU C 1 149 ? -6.856 -11.736 0.281 1.00 31.10 149 LEU C O 1
ATOM 4917 N N . THR C 1 150 ? -4.980 -10.731 -0.422 1.00 29.88 150 THR C N 1
ATOM 4918 C CA . THR C 1 150 ? -4.456 -11.791 -1.253 1.00 28.26 150 THR C CA 1
ATOM 4919 C C . THR C 1 150 ? -3.115 -11.422 -1.875 1.00 28.57 150 THR C C 1
ATOM 4920 O O . THR C 1 150 ? -2.818 -10.242 -2.059 1.00 27.82 150 THR C O 1
ATOM 4924 N N . GLU C 1 151 ? -2.313 -12.428 -2.217 1.00 28.37 151 GLU C N 1
ATOM 4925 C CA . GLU C 1 151 ? -1.060 -12.183 -2.903 1.00 29.68 151 GLU C CA 1
ATOM 4926 C C . GLU C 1 151 ? -0.723 -13.214 -3.968 1.00 30.51 151 GLU C C 1
ATOM 4927 O O . GLU C 1 151 ? -0.992 -14.401 -3.931 1.00 30.56 151 GLU C O 1
ATOM 4933 N N . CYS C 1 152 ? -0.038 -12.714 -4.992 1.00 32.36 152 CYS C N 1
ATOM 4934 C CA . CYS C 1 152 ? 0.677 -13.552 -5.949 1.00 32.84 152 CYS C CA 1
ATOM 4935 C C . CYS C 1 152 ? 2.174 -13.447 -5.665 1.00 33.48 152 CYS C C 1
ATOM 4936 O O . CYS C 1 152 ? 2.599 -12.606 -4.848 1.00 33.08 152 CYS C O 1
ATOM 4939 N N . LEU C 1 153 ? 2.994 -14.276 -6.313 1.00 32.66 153 LEU C N 1
ATOM 4940 C CA . LEU C 1 153 ? 4.410 -14.287 -5.963 1.00 33.97 153 LEU C CA 1
ATOM 4941 C C . LEU C 1 153 ? 5.071 -12.960 -6.315 1.00 34.21 153 LEU C C 1
ATOM 4942 O O . LEU C 1 153 ? 5.958 -12.509 -5.594 1.00 33.47 153 LEU C O 1
ATOM 4947 N N . ALA C 1 154 ? 4.650 -12.327 -7.401 1.00 32.39 154 ALA C N 1
ATOM 4948 C CA . ALA C 1 154 ? 5.117 -10.997 -7.745 1.00 32.10 154 ALA C CA 1
ATOM 4949 C C . ALA C 1 154 ? 4.928 -10.001 -6.607 1.00 30.05 154 ALA C C 1
ATOM 4950 O O . ALA C 1 154 ? 5.769 -9.146 -6.336 1.00 29.77 154 ALA C O 1
ATOM 4952 N N . ASP C 1 155 ? 3.790 -10.111 -5.936 1.00 28.67 155 ASP C N 1
ATOM 4953 C CA . ASP C 1 155 ? 3.452 -9.248 -4.814 1.00 28.16 155 ASP C CA 1
ATOM 4954 C C . ASP C 1 155 ? 4.465 -9.490 -3.704 1.00 28.53 155 ASP C C 1
ATOM 4955 O O . ASP C 1 155 ? 5.011 -8.591 -3.060 1.00 30.83 155 ASP C O 1
ATOM 4960 N N . VAL C 1 156 ? 4.735 -10.783 -3.488 1.00 27.86 156 VAL C N 1
ATOM 4961 C CA . VAL C 1 156 ? 5.641 -11.114 -2.387 1.00 28.36 156 VAL C CA 1
ATOM 4962 C C . VAL C 1 156 ? 7.040 -10.577 -2.660 1.00 29.96 156 VAL C C 1
ATOM 4963 O O . VAL C 1 156 ? 7.735 -10.061 -1.780 1.00 28.57 156 VAL C O 1
ATOM 4967 N N . VAL C 1 157 ? 7.477 -10.716 -3.913 1.00 29.49 157 VAL C N 1
ATOM 4968 C CA . VAL C 1 157 ? 8.788 -10.187 -4.283 1.00 29.99 157 VAL C CA 1
ATOM 4969 C C . VAL C 1 157 ? 8.813 -8.694 -3.966 1.00 30.05 157 VAL C C 1
ATOM 4970 O O . VAL C 1 157 ? 9.768 -8.190 -3.407 1.00 32.43 157 VAL C O 1
ATOM 4974 N N . ALA C 1 158 ? 7.702 -8.036 -4.324 1.00 30.87 158 ALA C N 1
ATOM 4975 C CA . ALA C 1 158 ? 7.607 -6.589 -4.192 1.00 29.49 158 ALA C CA 1
ATOM 4976 C C . ALA C 1 158 ? 7.673 -6.157 -2.737 1.00 28.07 158 ALA C C 1
ATOM 4977 O O . ALA C 1 158 ? 8.339 -5.161 -2.452 1.00 30.28 158 ALA C O 1
ATOM 4979 N N . ARG C 1 159 ? 7.009 -6.833 -1.800 1.00 26.38 159 ARG C N 1
ATOM 4980 C CA . ARG C 1 159 ? 7.094 -6.322 -0.427 1.00 26.99 159 ARG C CA 1
ATOM 4981 C C . ARG C 1 159 ? 8.264 -6.931 0.343 1.00 26.04 159 ARG C C 1
ATOM 4982 O O . ARG C 1 159 ? 8.591 -6.418 1.418 1.00 25.87 159 ARG C O 1
ATOM 4990 N N . PHE C 1 160 ? 8.915 -7.968 -0.177 1.00 27.96 160 PHE C N 1
ATOM 4991 C CA . PHE C 1 160 ? 10.082 -8.510 0.505 1.00 29.43 160 PHE C CA 1
ATOM 4992 C C . PHE C 1 160 ? 11.324 -7.643 0.358 1.00 29.09 160 PHE C C 1
ATOM 4993 O O . PHE C 1 160 ? 12.033 -7.358 1.323 1.00 28.02 160 PHE C O 1
ATOM 5001 N N . LEU C 1 161 ? 11.632 -7.278 -0.881 1.00 30.87 161 LEU C N 1
ATOM 5002 C CA . LEU C 1 161 ? 12.931 -6.695 -1.213 1.00 32.43 161 LEU C CA 1
ATOM 5003 C C . LEU C 1 161 ? 13.266 -5.447 -0.401 1.00 28.85 161 LEU C C 1
ATOM 5004 O O . LEU C 1 161 ? 14.428 -5.405 0.037 1.00 26.97 161 LEU C O 1
ATOM 5009 N N . PRO C 1 162 ? 12.379 -4.488 -0.194 1.00 28.61 162 PRO C N 1
ATOM 5010 C CA . PRO C 1 162 ? 12.688 -3.348 0.686 1.00 28.96 162 PRO C CA 1
ATOM 5011 C C . PRO C 1 162 ? 13.334 -3.766 2.005 1.00 27.80 162 PRO C C 1
ATOM 5012 O O . PRO C 1 162 ? 14.279 -3.092 2.446 1.00 27.89 162 PRO C O 1
ATOM 5016 N N . TYR C 1 163 ? 12.861 -4.858 2.594 1.00 27.10 163 TYR C N 1
ATOM 5017 C CA . TYR C 1 163 ? 13.372 -5.350 3.868 1.00 27.57 163 TYR C CA 1
ATOM 5018 C C . TYR C 1 163 ? 14.764 -5.942 3.726 1.00 27.44 163 TYR C C 1
ATOM 5019 O O . TYR C 1 163 ? 15.721 -5.770 4.488 1.00 24.02 163 TYR C O 1
ATOM 5028 N N . PHE C 1 164 ? 14.930 -6.681 2.632 1.00 27.59 164 PHE C N 1
ATOM 5029 C CA . PHE C 1 164 ? 16.264 -7.157 2.326 1.00 29.29 164 PHE C CA 1
ATOM 5030 C C . PHE C 1 164 ? 17.253 -6.009 2.159 1.00 30.19 164 PHE C C 1
ATOM 5031 O O . PHE C 1 164 ? 18.271 -5.959 2.866 1.00 31.17 164 PHE C O 1
ATOM 5039 N N . THR C 1 165 ? 16.993 -5.078 1.237 1.00 27.32 165 THR C N 1
ATOM 5040 C CA . THR C 1 165 ? 18.005 -4.059 0.979 1.00 26.47 165 THR C CA 1
ATOM 5041 C C . THR C 1 165 ? 18.236 -3.120 2.144 1.00 26.21 165 THR C C 1
ATOM 5042 O O . THR C 1 165 ? 19.350 -2.680 2.431 1.00 28.38 165 THR C O 1
ATOM 5046 N N . ASP C 1 166 ? 17.182 -2.741 2.861 1.00 26.59 166 ASP C N 1
ATOM 5047 C CA . ASP C 1 166 ? 17.397 -1.670 3.834 1.00 29.86 166 ASP C CA 1
ATOM 5048 C C . ASP C 1 166 ? 17.751 -2.200 5.214 1.00 29.50 166 ASP C C 1
ATOM 5049 O O . ASP C 1 166 ? 18.219 -1.449 6.073 1.00 25.63 166 ASP C O 1
ATOM 5054 N N . VAL C 1 167 ? 17.552 -3.492 5.462 1.00 28.18 167 VAL C N 1
ATOM 5055 C CA . VAL C 1 167 ? 17.808 -4.030 6.803 1.00 29.58 167 VAL C CA 1
ATOM 5056 C C . VAL C 1 167 ? 18.859 -5.129 6.764 1.00 29.28 167 VAL C C 1
ATOM 5057 O O . VAL C 1 167 ? 19.874 -5.085 7.454 1.00 24.23 167 VAL C O 1
ATOM 5061 N N . ILE C 1 168 ? 18.629 -6.144 5.936 1.00 27.73 168 ILE C N 1
ATOM 5062 C CA . ILE C 1 168 ? 19.446 -7.357 6.045 1.00 27.66 168 ILE C CA 1
ATOM 5063 C C . ILE C 1 168 ? 20.805 -7.209 5.403 1.00 26.74 168 ILE C C 1
ATOM 5064 O O . ILE C 1 168 ? 21.813 -7.681 5.936 1.00 30.37 168 ILE C O 1
ATOM 5069 N N . VAL C 1 169 ? 20.835 -6.525 4.260 1.00 26.38 169 VAL C N 1
ATOM 5070 C CA . VAL C 1 169 ? 22.071 -6.306 3.529 1.00 25.65 169 VAL C CA 1
ATOM 5071 C C . VAL C 1 169 ? 23.094 -5.547 4.378 1.00 26.96 169 VAL C C 1
ATOM 5072 O O . VAL C 1 169 ? 24.297 -5.791 4.303 1.00 29.29 169 VAL C O 1
ATOM 5076 N N . GLY C 1 170 ? 22.617 -4.607 5.187 1.00 27.91 170 GLY C N 1
ATOM 5077 C CA . GLY C 1 170 ? 23.495 -3.817 6.038 1.00 28.85 170 GLY C CA 1
ATOM 5078 C C . GLY C 1 170 ? 24.218 -4.713 7.027 1.00 28.78 170 GLY C C 1
ATOM 5079 O O . GLY C 1 170 ? 25.392 -4.489 7.288 1.00 34.39 170 GLY C O 1
ATOM 5080 N N . ASP C 1 171 ? 23.543 -5.727 7.567 1.00 27.82 171 ASP C N 1
ATOM 5081 C CA . ASP C 1 171 ? 24.198 -6.704 8.432 1.00 28.31 171 ASP C CA 1
ATOM 5082 C C . ASP C 1 171 ? 25.232 -7.527 7.669 1.00 27.37 171 ASP C C 1
ATOM 5083 O O . ASP C 1 171 ? 26.329 -7.849 8.117 1.00 25.02 171 ASP C O 1
ATOM 5088 N N . LEU C 1 172 ? 24.850 -7.900 6.450 1.00 26.42 172 LEU C N 1
ATOM 5089 C CA . LEU C 1 172 ? 25.736 -8.734 5.643 1.00 27.43 172 LEU C CA 1
ATOM 5090 C C . LEU C 1 172 ? 27.032 -7.977 5.350 1.00 29.17 172 LEU C C 1
ATOM 5091 O O . LEU C 1 172 ? 28.131 -8.526 5.373 1.00 26.95 172 LEU C O 1
ATOM 5096 N N . ARG C 1 173 ? 26.808 -6.693 5.083 1.00 29.01 173 ARG C N 1
ATOM 5097 C CA . ARG C 1 173 ? 27.861 -5.782 4.699 1.00 32.43 173 ARG C CA 1
ATOM 5098 C C . ARG C 1 173 ? 28.943 -5.683 5.768 1.00 32.21 173 ARG C C 1
ATOM 5099 O O . ARG C 1 173 ? 30.122 -5.517 5.446 1.00 33.31 173 ARG C O 1
ATOM 5107 N N . VAL C 1 174 ? 28.546 -5.774 7.030 1.00 29.67 174 VAL C N 1
ATOM 5108 C CA . VAL C 1 174 ? 29.552 -5.642 8.070 1.00 29.28 174 VAL C CA 1
ATOM 5109 C C . VAL C 1 174 ? 29.978 -7.007 8.571 1.00 28.86 174 VAL C C 1
ATOM 5110 O O . VAL C 1 174 ? 30.579 -7.133 9.631 1.00 30.97 174 VAL C O 1
ATOM 5114 N N . GLY C 1 175 ? 29.697 -8.039 7.783 1.00 29.43 175 GLY C N 1
ATOM 5115 C CA . GLY C 1 175 ? 30.348 -9.309 8.019 1.00 29.94 175 GLY C CA 1
ATOM 5116 C C . GLY C 1 175 ? 29.558 -10.265 8.871 1.00 28.82 175 GLY C C 1
ATOM 5117 O O . GLY C 1 175 ? 30.008 -11.364 9.200 1.00 30.47 175 GLY C O 1
ATOM 5118 N N . LYS C 1 176 ? 28.346 -9.900 9.258 1.00 26.55 176 LYS C N 1
ATOM 5119 C CA . LYS C 1 176 ? 27.597 -10.816 10.110 1.00 25.97 176 LYS C CA 1
ATOM 5120 C C . LYS C 1 176 ? 27.076 -12.028 9.359 1.00 25.84 176 LYS C C 1
ATOM 5121 O O . LYS C 1 176 ? 26.652 -11.947 8.207 1.00 28.46 176 LYS C O 1
ATOM 5127 N N . THR C 1 177 ? 27.080 -13.180 10.010 1.00 25.66 177 THR C N 1
ATOM 5128 C CA . THR C 1 177 ? 26.368 -14.337 9.493 1.00 27.98 177 THR C CA 1
ATOM 5129 C C . THR C 1 177 ? 24.887 -14.192 9.833 1.00 27.37 177 THR C C 1
ATOM 5130 O O . THR C 1 177 ? 24.535 -14.114 10.996 1.00 25.27 177 THR C O 1
ATOM 5134 N N . VAL C 1 178 ? 24.058 -14.133 8.809 1.00 28.17 178 VAL C N 1
ATOM 5135 C CA . VAL C 1 178 ? 22.637 -13.879 8.978 1.00 27.99 178 VAL C CA 1
ATOM 5136 C C . VAL C 1 178 ? 21.815 -15.139 8.760 1.00 27.39 178 VAL C C 1
ATOM 5137 O O . VAL C 1 178 ? 21.954 -15.799 7.734 1.00 28.52 178 VAL C O 1
ATOM 5141 N N . LEU C 1 179 ? 20.952 -15.450 9.716 1.00 27.51 179 LEU C N 1
ATOM 5142 C CA . LEU C 1 179 ? 20.025 -16.556 9.544 1.00 26.68 179 LEU C CA 1
ATOM 5143 C C . LEU C 1 179 ? 18.614 -16.019 9.297 1.00 26.35 179 LEU C C 1
ATOM 5144 O O . LEU C 1 179 ? 18.093 -15.280 10.129 1.00 26.03 179 LEU C O 1
ATOM 5149 N N . ILE C 1 180 ? 18.053 -16.408 8.162 1.00 25.62 180 ILE C N 1
ATOM 5150 C CA . ILE C 1 180 ? 16.685 -16.115 7.807 1.00 24.55 180 ILE C CA 1
ATOM 5151 C C . ILE C 1 180 ? 15.867 -17.409 7.829 1.00 26.06 180 ILE C C 1
ATOM 5152 O O . ILE C 1 180 ? 16.134 -18.361 7.082 1.00 28.27 180 ILE C O 1
ATOM 5157 N N . VAL C 1 181 ? 14.875 -17.400 8.710 1.00 24.24 181 VAL C N 1
ATOM 5158 C CA . VAL C 1 181 ? 13.967 -18.537 8.806 1.00 23.51 181 VAL C CA 1
ATOM 5159 C C . VAL C 1 181 ? 12.584 -18.090 8.347 1.00 24.48 181 VAL C C 1
ATOM 5160 O O . VAL C 1 181 ? 11.965 -17.194 8.926 1.00 26.13 181 VAL C O 1
ATOM 5164 N N . ALA C 1 182 ? 12.119 -18.730 7.273 1.00 24.13 182 ALA C N 1
ATOM 5165 C CA . ALA C 1 182 ? 10.855 -18.246 6.710 1.00 24.33 182 ALA C CA 1
ATOM 5166 C C . ALA C 1 182 ? 10.111 -19.343 5.968 1.00 25.50 182 ALA C C 1
ATOM 5167 O O . ALA C 1 182 ? 10.000 -20.478 6.439 1.00 26.15 182 ALA C O 1
ATOM 5169 N N . HIS C 1 183 ? 9.561 -19.023 4.813 1.00 25.65 183 HIS C N 1
ATOM 5170 C CA . HIS C 1 183 ? 8.558 -19.794 4.131 1.00 28.64 183 HIS C CA 1
ATOM 5171 C C . HIS C 1 183 ? 8.899 -19.906 2.650 1.00 29.86 183 HIS C C 1
ATOM 5172 O O . HIS C 1 183 ? 9.682 -19.116 2.126 1.00 29.38 183 HIS C O 1
ATOM 5179 N N . GLY C 1 184 ? 8.284 -20.900 2.020 1.00 29.44 184 GLY C N 1
ATOM 5180 C CA . GLY C 1 184 ? 8.525 -21.150 0.621 1.00 30.32 184 GLY C CA 1
ATOM 5181 C C . GLY C 1 184 ? 8.531 -19.935 -0.281 1.00 27.65 184 GLY C C 1
ATOM 5182 O O . GLY C 1 184 ? 9.538 -19.762 -0.969 1.00 28.35 184 GLY C O 1
ATOM 5183 N N . ASN C 1 185 ? 7.499 -19.106 -0.297 1.00 28.84 185 ASN C N 1
ATOM 5184 C CA . ASN C 1 185 ? 7.403 -18.028 -1.286 1.00 29.31 185 ASN C CA 1
ATOM 5185 C C . ASN C 1 185 ? 8.249 -16.818 -0.927 1.00 29.23 185 ASN C C 1
ATOM 5186 O O . ASN C 1 185 ? 8.745 -16.128 -1.826 1.00 30.03 185 ASN C O 1
ATOM 5191 N N . SER C 1 186 ? 8.457 -16.576 0.365 1.00 28.06 186 SER C N 1
ATOM 5192 C CA . SER C 1 186 ? 9.321 -15.452 0.739 1.00 25.41 186 SER C CA 1
ATOM 5193 C C . SER C 1 186 ? 10.766 -15.835 0.509 1.00 25.81 186 SER C C 1
ATOM 5194 O O . SER C 1 186 ? 11.598 -15.043 0.041 1.00 26.73 186 SER C O 1
ATOM 5197 N N . LEU C 1 187 ? 11.176 -17.075 0.802 1.00 24.56 187 LEU C N 1
ATOM 5198 C CA . LEU C 1 187 ? 12.563 -17.367 0.418 1.00 27.01 187 LEU C CA 1
ATOM 5199 C C . LEU C 1 187 ? 12.731 -17.393 -1.094 1.00 28.79 187 LEU C C 1
ATOM 5200 O O . LEU C 1 187 ? 13.781 -17.105 -1.652 1.00 28.98 187 LEU C O 1
ATOM 5205 N N . ARG C 1 188 ? 11.680 -17.748 -1.832 1.00 32.68 188 ARG C N 1
ATOM 5206 C CA . ARG C 1 188 ? 11.753 -17.759 -3.288 1.00 34.30 188 ARG C CA 1
ATOM 5207 C C . ARG C 1 188 ? 12.009 -16.365 -3.843 1.00 31.49 188 ARG C C 1
ATOM 5208 O O . ARG C 1 188 ? 12.729 -16.146 -4.810 1.00 31.29 188 ARG C O 1
ATOM 5216 N N . ALA C 1 189 ? 11.372 -15.408 -3.187 1.00 30.59 189 ALA C N 1
ATOM 5217 C CA . ALA C 1 189 ? 11.505 -13.998 -3.543 1.00 31.25 189 ALA C CA 1
ATOM 5218 C C . ALA C 1 189 ? 12.963 -13.600 -3.393 1.00 30.76 189 ALA C C 1
ATOM 5219 O O . ALA C 1 189 ? 13.571 -12.915 -4.220 1.00 30.96 189 ALA C O 1
ATOM 5221 N N . LEU C 1 190 ? 13.532 -14.089 -2.282 1.00 28.25 190 LEU C N 1
ATOM 5222 C CA . LEU C 1 190 ? 14.913 -13.718 -1.997 1.00 26.29 190 LEU C CA 1
ATOM 5223 C C . LEU C 1 190 ? 15.873 -14.357 -2.981 1.00 25.79 190 LEU C C 1
ATOM 5224 O O . LEU C 1 190 ? 16.812 -13.687 -3.431 1.00 28.69 190 LEU C O 1
ATOM 5229 N N . VAL C 1 191 ? 15.672 -15.627 -3.322 1.00 26.13 191 VAL C N 1
ATOM 5230 C CA . VAL C 1 191 ? 16.579 -16.297 -4.251 1.00 27.50 191 VAL C CA 1
ATOM 5231 C C . VAL C 1 191 ? 16.407 -15.765 -5.667 1.00 28.66 191 VAL C C 1
ATOM 5232 O O . VAL C 1 191 ? 17.389 -15.731 -6.415 1.00 31.34 191 VAL C O 1
ATOM 5236 N N . LYS C 1 192 ? 15.186 -15.379 -6.028 1.00 28.49 192 LYS C N 1
ATOM 5237 C CA . LYS C 1 192 ? 14.968 -14.796 -7.357 1.00 30.93 192 LYS C CA 1
ATOM 5238 C C . LYS C 1 192 ? 15.857 -13.566 -7.506 1.00 32.10 192 LYS C C 1
ATOM 5239 O O . LYS C 1 192 ? 16.476 -13.321 -8.542 1.00 34.52 192 LYS C O 1
ATOM 5245 N N . HIS C 1 193 ? 15.943 -12.786 -6.432 1.00 30.80 193 HIS C N 1
ATOM 5246 C CA . HIS C 1 193 ? 16.758 -11.574 -6.395 1.00 29.64 193 HIS C CA 1
ATOM 5247 C C . HIS C 1 193 ? 18.241 -11.881 -6.472 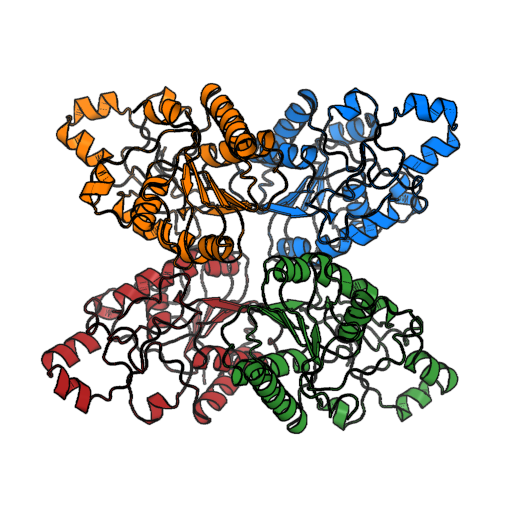1.00 29.19 193 HIS C C 1
ATOM 5248 O O . HIS C 1 193 ? 18.991 -11.380 -7.317 1.00 30.00 193 HIS C O 1
ATOM 5255 N N . LEU C 1 194 ? 18.731 -12.725 -5.573 1.00 29.08 194 LEU C N 1
ATOM 5256 C CA . LEU C 1 194 ? 20.144 -13.069 -5.528 1.00 29.26 194 LEU C CA 1
ATOM 5257 C C . LEU C 1 194 ? 20.676 -13.701 -6.804 1.00 30.12 194 LEU C C 1
ATOM 5258 O O . LEU C 1 194 ? 21.782 -13.352 -7.246 1.00 30.70 194 LEU C O 1
ATOM 5263 N N . ASP C 1 195 ? 19.939 -14.641 -7.387 1.00 29.98 195 ASP C N 1
ATOM 5264 C CA . ASP C 1 195 ? 20.447 -15.342 -8.570 1.00 31.94 195 ASP C CA 1
ATOM 5265 C C . ASP C 1 195 ? 19.836 -14.808 -9.866 1.00 32.07 195 ASP C C 1
ATOM 5266 O O . ASP C 1 195 ? 19.990 -15.392 -10.934 1.00 34.44 195 ASP C O 1
ATOM 5271 N N . GLN C 1 196 ? 19.148 -13.688 -9.744 1.00 32.53 196 GLN C N 1
ATOM 5272 C CA . GLN C 1 196 ? 18.559 -12.977 -10.882 1.00 34.97 196 GLN C CA 1
ATOM 5273 C C . GLN C 1 196 ? 17.751 -13.914 -11.767 1.00 34.21 196 GLN C C 1
ATOM 5274 O O . GLN C 1 196 ? 17.902 -13.997 -12.984 1.00 37.62 196 GLN C O 1
ATOM 5280 N N . MET C 1 197 ? 16.846 -14.639 -11.109 1.00 31.84 197 MET C N 1
ATOM 5281 C CA . MET C 1 197 ? 15.928 -15.535 -11.791 1.00 31.73 197 MET C CA 1
ATOM 5282 C C . MET C 1 197 ? 14.778 -14.810 -12.466 1.00 33.37 197 MET C C 1
ATOM 5283 O O . MET C 1 197 ? 14.149 -13.873 -11.972 1.00 31.98 197 MET C O 1
ATOM 5288 N N . SER C 1 198 ? 14.473 -15.292 -13.672 1.00 36.77 198 SER C N 1
ATOM 5289 C CA . SER C 1 198 ? 13.308 -14.813 -14.392 1.00 40.63 198 SER C CA 1
ATOM 5290 C C . SER C 1 198 ? 12.025 -15.143 -13.634 1.00 42.79 198 SER C C 1
ATOM 5291 O O . SER C 1 198 ? 12.035 -16.087 -12.849 1.00 43.01 198 SER C O 1
ATOM 5294 N N . ASP C 1 199 ? 10.978 -14.385 -13.895 1.00 47.19 199 ASP C N 1
ATOM 5295 C CA . ASP C 1 199 ? 9.627 -14.569 -13.405 1.00 50.19 199 ASP C CA 1
ATOM 5296 C C . ASP C 1 199 ? 9.172 -16.011 -13.626 1.00 54.25 199 ASP C C 1
ATOM 5297 O O . ASP C 1 199 ? 8.510 -16.625 -12.788 1.00 59.13 199 ASP C O 1
ATOM 5302 N N . ASP C 1 200 ? 9.553 -16.543 -14.785 1.00 55.61 200 ASP C N 1
ATOM 5303 C CA . ASP C 1 200 ? 9.145 -17.889 -15.175 1.00 57.60 200 ASP C CA 1
ATOM 5304 C C . ASP C 1 200 ? 10.070 -18.945 -14.594 1.00 56.65 200 ASP C C 1
ATOM 5305 O O . ASP C 1 200 ? 9.688 -20.100 -14.382 1.00 61.52 200 ASP C O 1
ATOM 5310 N N . GLU C 1 201 ? 11.313 -18.574 -14.310 1.00 55.30 201 GLU C N 1
ATOM 5311 C CA . GLU C 1 201 ? 12.257 -19.504 -13.697 1.00 54.29 201 GLU C CA 1
ATOM 5312 C C . GLU C 1 201 ? 11.840 -19.827 -12.271 1.00 49.17 201 GLU C C 1
ATOM 5313 O O . GLU C 1 201 ? 11.864 -20.935 -11.754 1.00 46.36 201 GLU C O 1
ATOM 5319 N N . ILE C 1 202 ? 11.442 -18.774 -11.566 1.00 45.26 202 ILE C N 1
ATOM 5320 C CA . ILE C 1 202 ? 11.283 -18.906 -10.132 1.00 45.21 202 ILE C CA 1
ATOM 5321 C C . ILE C 1 202 ? 10.044 -19.689 -9.716 1.00 45.08 202 ILE C C 1
ATOM 5322 O O . ILE C 1 202 ? 9.974 -20.115 -8.562 1.00 38.75 202 ILE C O 1
ATOM 5327 N N . VAL C 1 203 ? 9.123 -19.841 -10.650 1.00 46.08 203 VAL C N 1
ATOM 5328 C CA . VAL C 1 203 ? 7.889 -20.584 -10.461 1.00 47.06 203 VAL C CA 1
ATOM 5329 C C . VAL C 1 203 ? 8.143 -22.070 -10.247 1.00 46.78 203 VAL C C 1
ATOM 5330 O O . VAL C 1 203 ? 7.401 -22.797 -9.589 1.00 49.33 203 VAL C O 1
ATOM 5334 N N . GLY C 1 204 ? 9.221 -22.576 -10.838 1.00 47.58 204 GLY C N 1
ATOM 5335 C CA . GLY C 1 204 ? 9.494 -24.005 -10.709 1.00 45.97 204 GLY C CA 1
ATOM 5336 C C . GLY C 1 204 ? 10.660 -24.225 -9.773 1.00 44.28 204 GLY C C 1
ATOM 5337 O O . GLY C 1 204 ? 11.239 -25.308 -9.727 1.00 48.88 204 GLY C O 1
ATOM 5338 N N . LEU C 1 205 ? 11.018 -23.174 -9.027 1.00 41.81 205 LEU C N 1
ATOM 5339 C CA . LEU C 1 205 ? 12.087 -23.379 -8.063 1.00 40.79 205 LEU C CA 1
ATOM 5340 C C . LEU C 1 205 ? 11.543 -23.992 -6.758 1.00 39.35 205 LEU C C 1
ATOM 5341 O O . LEU C 1 205 ? 10.645 -23.455 -6.108 1.00 37.73 205 LEU C O 1
ATOM 5346 N N . ASN C 1 206 ? 12.121 -25.132 -6.405 1.00 37.94 206 ASN C N 1
ATOM 5347 C CA . ASN C 1 206 ? 11.846 -25.853 -5.189 1.00 41.35 206 ASN C CA 1
ATOM 5348 C C . ASN C 1 206 ? 12.903 -25.562 -4.133 1.00 39.73 206 ASN C C 1
ATOM 5349 O O . ASN C 1 206 ? 14.100 -25.657 -4.394 1.00 46.74 206 ASN C O 1
ATOM 5354 N N . ILE C 1 207 ? 12.401 -25.201 -2.958 1.00 37.05 207 ILE C N 1
ATOM 5355 C CA . ILE C 1 207 ? 13.274 -25.084 -1.790 1.00 34.83 207 ILE C CA 1
ATOM 5356 C C . ILE C 1 207 ? 12.819 -26.101 -0.754 1.00 32.97 207 ILE C C 1
ATOM 5357 O O . ILE C 1 207 ? 11.675 -26.032 -0.288 1.00 31.60 207 ILE C O 1
ATOM 5362 N N . PRO C 1 208 ? 13.702 -27.027 -0.422 1.00 33.41 208 PRO C N 1
ATOM 5363 C CA . PRO C 1 208 ? 13.316 -28.141 0.457 1.00 34.21 208 PRO C CA 1
ATOM 5364 C C . PRO C 1 208 ? 13.146 -27.662 1.893 1.00 33.32 208 PRO C C 1
ATOM 5365 O O . PRO C 1 208 ? 13.814 -26.711 2.295 1.00 33.05 208 PRO C O 1
ATOM 5369 N N . THR C 1 209 ? 12.252 -28.309 2.629 1.00 34.33 209 THR C N 1
ATOM 5370 C CA . THR C 1 209 ? 11.994 -27.877 4.000 1.00 34.94 209 THR C CA 1
ATOM 5371 C C . THR C 1 209 ? 13.100 -28.405 4.910 1.00 36.08 209 THR C C 1
ATOM 5372 O O . THR C 1 209 ? 13.540 -29.526 4.648 1.00 38.08 209 THR C O 1
ATOM 5376 N N . GLY C 1 210 ? 13.507 -27.644 5.910 1.00 36.02 210 GLY C N 1
ATOM 5377 C CA . GLY C 1 210 ? 14.431 -28.100 6.914 1.00 37.06 210 GLY C CA 1
ATOM 5378 C C . GLY C 1 210 ? 15.857 -28.359 6.527 1.00 38.27 210 GLY C C 1
ATOM 5379 O O . GLY C 1 210 ? 16.609 -29.039 7.233 1.00 46.18 210 GLY C O 1
ATOM 5380 N N . ILE C 1 211 ? 16.332 -27.842 5.405 1.00 35.83 211 ILE C N 1
ATOM 5381 C CA . ILE C 1 211 ? 17.737 -27.967 5.064 1.00 34.89 211 ILE C CA 1
ATOM 5382 C C . ILE C 1 211 ? 18.333 -26.567 4.898 1.00 33.16 211 ILE C C 1
ATOM 5383 O O . ILE C 1 211 ? 17.915 -25.862 3.977 1.00 32.98 211 ILE C O 1
ATOM 5388 N N . PRO C 1 212 ? 19.255 -26.157 5.748 1.00 31.75 212 PRO C N 1
ATOM 5389 C CA . PRO C 1 212 ? 19.789 -24.796 5.618 1.00 33.67 212 PRO C CA 1
ATOM 5390 C C . PRO C 1 212 ? 20.500 -24.629 4.275 1.00 30.53 212 PRO C C 1
ATOM 5391 O O . PRO C 1 212 ? 21.219 -25.515 3.832 1.00 29.23 212 PRO C O 1
ATOM 5395 N N . LEU C 1 213 ? 20.249 -23.487 3.667 1.00 30.02 213 LEU C N 1
ATOM 5396 C CA . LEU C 1 213 ? 20.777 -23.086 2.371 1.00 31.08 213 LEU C CA 1
ATOM 5397 C C . LEU C 1 213 ? 21.798 -21.981 2.540 1.00 31.14 213 LEU C C 1
ATOM 5398 O O . LEU C 1 213 ? 21.442 -20.892 3.001 1.00 28.92 213 LEU C O 1
ATOM 5403 N N . ARG C 1 214 ? 23.055 -22.205 2.181 1.00 30.51 214 ARG C N 1
ATOM 5404 C CA . ARG C 1 214 ? 24.047 -21.173 2.447 1.00 30.85 214 ARG C CA 1
ATOM 5405 C C . ARG C 1 214 ? 24.410 -20.381 1.205 1.00 31.62 214 ARG C C 1
ATOM 5406 O O . ARG C 1 214 ? 24.783 -20.871 0.139 1.00 32.58 214 ARG C O 1
ATOM 5414 N N . TYR C 1 215 ? 24.324 -19.062 1.356 1.00 30.34 215 TYR C N 1
ATOM 5415 C CA . TYR C 1 215 ? 24.808 -18.178 0.315 1.00 30.38 215 TYR C CA 1
ATOM 5416 C C . TYR C 1 215 ? 26.024 -17.413 0.833 1.00 35.06 215 TYR C C 1
ATOM 5417 O O . TYR C 1 215 ? 25.915 -16.668 1.810 1.00 41.63 215 TYR C O 1
ATOM 5426 N N . ASP C 1 216 ? 27.152 -17.593 0.169 1.00 36.47 216 ASP C N 1
ATOM 5427 C CA . ASP C 1 216 ? 28.314 -16.732 0.344 1.00 39.26 216 ASP C CA 1
ATOM 5428 C C . ASP C 1 216 ? 28.208 -15.600 -0.668 1.00 38.35 216 ASP C C 1
ATOM 5429 O O . ASP C 1 216 ? 27.843 -15.857 -1.819 1.00 38.60 216 ASP C O 1
ATOM 5434 N N . LEU C 1 217 ? 28.484 -14.381 -0.227 1.00 37.23 217 LEU C N 1
ATOM 5435 C CA . LEU C 1 217 ? 28.270 -13.198 -1.044 1.00 37.99 217 LEU C CA 1
ATOM 5436 C C . LEU C 1 217 ? 29.506 -12.310 -1.200 1.00 38.04 217 LEU C C 1
ATOM 5437 O O . LEU C 1 217 ? 30.353 -12.290 -0.308 1.00 32.25 217 LEU C O 1
ATOM 5442 N N . ASP C 1 218 ? 29.572 -11.570 -2.306 1.00 37.63 218 ASP C N 1
ATOM 5443 C CA . ASP C 1 218 ? 30.602 -10.552 -2.509 1.00 38.56 218 ASP C CA 1
ATOM 5444 C C . ASP C 1 218 ? 30.102 -9.189 -2.039 1.00 38.93 218 ASP C C 1
ATOM 5445 O O . ASP C 1 218 ? 28.960 -9.084 -1.584 1.00 35.14 218 ASP C O 1
ATOM 5450 N N . SER C 1 219 ? 30.931 -8.157 -2.167 1.00 41.15 219 SER C N 1
ATOM 5451 C CA . SER C 1 219 ? 30.559 -6.816 -1.706 1.00 41.85 219 SER C CA 1
ATOM 5452 C C . SER C 1 219 ? 29.331 -6.319 -2.448 1.00 41.31 219 SER C C 1
ATOM 5453 O O . SER C 1 219 ? 28.573 -5.473 -1.981 1.00 41.47 219 SER C O 1
ATOM 5456 N N . ALA C 1 220 ? 29.115 -6.863 -3.647 1.00 40.72 220 ALA C N 1
ATOM 5457 C CA . ALA C 1 220 ? 27.926 -6.456 -4.390 1.00 39.27 220 ALA C CA 1
ATOM 5458 C C . ALA C 1 220 ? 26.709 -7.249 -3.944 1.00 36.51 220 ALA C C 1
ATOM 5459 O O . ALA C 1 220 ? 25.645 -7.107 -4.543 1.00 35.34 220 ALA C O 1
ATOM 5461 N N . MET C 1 221 ? 26.843 -8.079 -2.921 1.00 35.64 221 MET C N 1
ATOM 5462 C CA . MET C 1 221 ? 25.723 -8.911 -2.477 1.00 35.70 221 MET C CA 1
ATOM 5463 C C . MET C 1 221 ? 25.375 -9.965 -3.520 1.00 33.85 221 MET C C 1
ATOM 5464 O O . MET C 1 221 ? 24.296 -10.562 -3.513 1.00 31.95 221 MET C O 1
ATOM 5469 N N . ARG C 1 222 ? 26.330 -10.209 -4.416 1.00 33.57 222 ARG C N 1
ATOM 5470 C CA . ARG C 1 222 ? 26.197 -11.232 -5.443 1.00 34.66 222 ARG C CA 1
ATOM 5471 C C . ARG C 1 222 ? 26.678 -12.597 -4.964 1.00 34.40 222 ARG C C 1
ATOM 5472 O O . ARG C 1 222 ? 27.768 -12.733 -4.400 1.00 39.53 222 ARG C O 1
ATOM 5480 N N . PRO C 1 223 ? 25.914 -13.661 -5.151 1.00 34.04 223 PRO C N 1
ATOM 5481 C CA . PRO C 1 223 ? 26.396 -14.978 -4.719 1.00 35.14 223 PRO C CA 1
ATOM 5482 C C . PRO C 1 223 ? 27.721 -15.361 -5.361 1.00 37.36 223 PRO C C 1
ATOM 5483 O O . PRO C 1 223 ? 27.942 -15.046 -6.529 1.00 39.13 223 PRO C O 1
ATOM 5487 N N . LEU C 1 224 ? 28.583 -16.030 -4.605 1.00 38.76 224 LEU C N 1
ATOM 5488 C CA . LEU C 1 224 ? 29.820 -16.613 -5.123 1.00 39.98 224 LEU C CA 1
ATOM 5489 C C . LEU C 1 224 ? 29.514 -17.893 -5.894 1.00 41.19 224 LEU C C 1
ATOM 5490 O O . LEU C 1 224 ? 30.186 -18.292 -6.840 1.00 43.33 224 LEU C O 1
ATOM 5495 N N . VAL C 1 225 ? 28.434 -18.533 -5.463 1.00 41.21 225 VAL C N 1
ATOM 5496 C CA . VAL C 1 225 ? 27.861 -19.704 -6.093 1.00 39.73 225 VAL C CA 1
ATOM 5497 C C . VAL C 1 225 ? 26.374 -19.523 -6.361 1.00 39.15 225 VAL C C 1
ATOM 5498 O O . VAL C 1 225 ? 25.558 -19.504 -5.439 1.00 39.62 225 VAL C O 1
ATOM 5502 N N . ARG C 1 226 ? 25.990 -19.420 -7.628 1.00 39.57 226 ARG C N 1
ATOM 5503 C CA . ARG C 1 226 ? 24.573 -19.362 -7.952 1.00 40.13 226 ARG C CA 1
ATOM 5504 C C . ARG C 1 226 ? 23.822 -20.554 -7.367 1.00 38.12 226 ARG C C 1
ATOM 5505 O O . ARG C 1 226 ? 24.291 -21.692 -7.415 1.00 41.70 226 ARG C O 1
ATOM 5513 N N . GLY C 1 227 ? 22.644 -20.288 -6.827 1.00 35.09 227 GLY C N 1
ATOM 5514 C CA . GLY C 1 227 ? 21.844 -21.348 -6.238 1.00 35.61 227 GLY C CA 1
ATOM 5515 C C . GLY C 1 227 ? 22.224 -21.598 -4.791 1.00 35.55 227 GLY C C 1
ATOM 5516 O O . GLY C 1 227 ? 21.429 -22.155 -4.034 1.00 39.51 227 GLY C O 1
ATOM 5517 N N . GLY C 1 228 ? 23.429 -21.189 -4.413 1.00 37.21 228 GLY C N 1
ATOM 5518 C CA . GLY C 1 228 ? 23.878 -21.287 -3.025 1.00 37.54 228 GLY C CA 1
ATOM 5519 C C . GLY C 1 228 ? 24.306 -22.715 -2.736 1.00 37.38 228 GLY C C 1
ATOM 5520 O O . GLY C 1 228 ? 24.446 -23.423 -3.734 1.00 37.18 228 GLY C O 1
ATOM 5521 N N . THR C 1 229 ? 24.487 -23.090 -1.483 1.00 36.62 229 THR C N 1
ATOM 5522 C CA . THR C 1 229 ? 24.898 -24.424 -1.087 1.00 38.22 229 THR C CA 1
ATOM 5523 C C . THR C 1 229 ? 24.054 -25.036 0.026 1.00 39.68 229 THR C C 1
ATOM 5524 O O . THR C 1 229 ? 24.038 -24.547 1.161 1.00 39.94 229 THR C O 1
ATOM 5528 N N . TYR C 1 230 ? 23.332 -26.132 -0.232 1.00 38.28 230 TYR C N 1
ATOM 5529 C CA . TYR C 1 230 ? 22.550 -26.709 0.875 1.00 38.85 230 TYR C CA 1
ATOM 5530 C C . TYR C 1 230 ? 23.512 -27.362 1.863 1.00 39.67 230 TYR C C 1
ATOM 5531 O O . TYR C 1 230 ? 24.658 -27.650 1.506 1.00 34.65 230 TYR C O 1
ATOM 5540 N N . LEU C 1 231 ? 23.101 -27.589 3.108 1.00 39.76 231 LEU C N 1
ATOM 5541 C CA . LEU C 1 231 ? 24.049 -28.137 4.086 1.00 41.39 231 LEU C CA 1
ATOM 5542 C C . LEU C 1 231 ? 23.944 -29.659 4.155 1.00 42.33 231 LEU C C 1
ATOM 5543 O O . LEU C 1 231 ? 24.703 -30.356 4.824 1.00 40.05 231 LEU C O 1
ATOM 5548 N N . ASP C 1 232 ? 22.967 -30.170 3.430 1.00 44.02 232 ASP C N 1
ATOM 5549 C CA . ASP C 1 232 ? 22.712 -31.603 3.260 1.00 47.55 232 ASP C CA 1
ATOM 5550 C C . ASP C 1 232 ? 22.345 -31.778 1.786 1.00 49.32 232 ASP C C 1
ATOM 5551 O O . ASP C 1 232 ? 21.200 -31.910 1.388 1.00 46.64 232 ASP C O 1
ATOM 5556 N N . PRO C 1 233 ? 23.416 -31.724 1.000 1.00 53.25 233 PRO C N 1
ATOM 5557 C CA . PRO C 1 233 ? 23.321 -31.657 -0.456 1.00 57.18 233 PRO C CA 1
ATOM 5558 C C . PRO C 1 233 ? 22.476 -32.808 -1.016 1.00 61.24 233 PRO C C 1
ATOM 5559 O O . PRO C 1 233 ? 21.480 -32.508 -1.681 1.00 63.60 233 PRO C O 1
ATOM 5563 N N . GLU C 1 234 ? 22.898 -34.022 -0.730 1.00 64.73 234 GLU C N 1
ATOM 5564 C CA . GLU C 1 234 ? 22.247 -35.288 -1.027 1.00 68.03 234 GLU C CA 1
ATOM 5565 C C . GLU C 1 234 ? 20.727 -35.093 -0.974 1.00 68.91 234 GLU C C 1
ATOM 5566 O O . GLU C 1 234 ? 20.005 -35.421 -1.912 1.00 64.49 234 GLU C O 1
ATOM 5572 N N . ALA C 1 235 ? 20.251 -34.500 0.119 1.00 71.33 235 ALA C N 1
ATOM 5573 C CA . ALA C 1 235 ? 18.867 -34.029 0.128 1.00 74.57 235 ALA C CA 1
ATOM 5574 C C . ALA C 1 235 ? 18.813 -32.612 -0.440 1.00 77.13 235 ALA C C 1
ATOM 5575 O O . ALA C 1 235 ? 19.143 -31.653 0.260 1.00 82.39 235 ALA C O 1
ATOM 5577 N N . ALA C 1 236 ? 18.418 -32.468 -1.699 1.00 78.42 236 ALA C N 1
ATOM 5578 C CA . ALA C 1 236 ? 18.243 -31.148 -2.303 1.00 79.52 236 ALA C CA 1
ATOM 5579 C C . ALA C 1 236 ? 16.766 -30.936 -2.633 1.00 80.45 236 ALA C C 1
ATOM 5580 O O . ALA C 1 236 ? 16.222 -29.855 -2.405 1.00 84.37 236 ALA C O 1
ATOM 5582 N N . ALA C 1 237 ? 16.130 -31.976 -3.156 1.00 80.20 237 ALA C N 1
ATOM 5583 C CA . ALA C 1 237 ? 14.693 -32.002 -3.400 1.00 79.25 237 ALA C CA 1
ATOM 5584 C C . ALA C 1 237 ? 14.007 -32.861 -2.335 1.00 77.59 237 ALA C C 1
ATOM 5585 O O . ALA C 1 237 ? 12.930 -32.510 -1.853 1.00 77.07 237 ALA C O 1
ATOM 5587 N N . ALA C 1 238 ? 14.655 -33.966 -1.987 1.00 75.88 238 ALA C N 1
ATOM 5588 C CA . ALA C 1 238 ? 14.183 -34.866 -0.942 1.00 75.32 238 ALA C CA 1
ATOM 5589 C C . ALA C 1 238 ? 15.221 -35.942 -0.633 1.00 74.39 238 ALA C C 1
ATOM 5590 O O . ALA C 1 238 ? 15.809 -35.967 0.448 1.00 70.60 238 ALA C O 1
ATOM 5592 N N . ASN D 1 3 ? -1.802 6.008 28.700 1.00 54.49 3 ASN D N 1
ATOM 5593 C CA . ASN D 1 3 ? -1.307 5.924 30.076 1.00 51.02 3 ASN D CA 1
ATOM 5594 C C . ASN D 1 3 ? -0.034 5.086 30.120 1.00 48.32 3 ASN D C 1
ATOM 5595 O O . ASN D 1 3 ? 0.514 4.739 29.067 1.00 47.82 3 ASN D O 1
ATOM 5600 N N . THR D 1 4 ? 0.484 4.771 31.307 1.00 44.38 4 THR D N 1
ATOM 5601 C CA . THR D 1 4 ? 1.732 4.003 31.332 1.00 42.75 4 THR D CA 1
ATOM 5602 C C . THR D 1 4 ? 1.407 2.532 31.128 1.00 38.52 4 THR D C 1
ATOM 5603 O O . THR D 1 4 ? 0.362 2.062 31.568 1.00 34.16 4 THR D O 1
ATOM 5607 N N . GLY D 1 5 ? 2.288 1.805 30.450 1.00 34.63 5 GLY D N 1
ATOM 5608 C CA . GLY D 1 5 ? 1.975 0.416 30.143 1.00 31.26 5 GLY D CA 1
ATOM 5609 C C . GLY D 1 5 ? 2.078 -0.470 31.360 1.00 29.97 5 GLY D C 1
ATOM 5610 O O . GLY D 1 5 ? 2.689 -0.040 32.342 1.00 30.58 5 GLY D O 1
ATOM 5611 N N . SER D 1 6 ? 1.513 -1.671 31.297 1.00 30.59 6 SER D N 1
ATOM 5612 C CA . SER D 1 6 ? 1.692 -2.643 32.362 1.00 31.25 6 SER D CA 1
ATOM 5613 C C . SER D 1 6 ? 3.060 -3.330 32.220 1.00 29.45 6 SER D C 1
ATOM 5614 O O . SER D 1 6 ? 3.482 -3.614 31.111 1.00 24.41 6 SER D O 1
ATOM 5617 N N . LEU D 1 7 ? 3.698 -3.606 33.338 1.00 28.50 7 LEU D N 1
ATOM 5618 C CA . LEU D 1 7 ? 4.926 -4.374 33.413 1.00 27.28 7 LEU D CA 1
ATOM 5619 C C . LEU D 1 7 ? 4.595 -5.754 33.985 1.00 27.93 7 LEU D C 1
ATOM 5620 O O . LEU D 1 7 ? 4.020 -5.846 35.072 1.00 28.44 7 LEU D O 1
ATOM 5625 N N . VAL D 1 8 ? 4.946 -6.800 33.243 1.00 26.22 8 VAL D N 1
ATOM 5626 C CA . VAL D 1 8 ? 4.713 -8.175 33.679 1.00 25.14 8 VAL D CA 1
ATOM 5627 C C . VAL D 1 8 ? 6.078 -8.850 33.830 1.00 26.02 8 VAL D C 1
ATOM 5628 O O . VAL D 1 8 ? 6.864 -8.856 32.878 1.00 24.78 8 VAL D O 1
ATOM 5632 N N . LEU D 1 9 ? 6.311 -9.378 35.027 1.00 25.54 9 LEU D N 1
ATOM 5633 C CA . LEU D 1 9 ? 7.555 -10.063 35.354 1.00 22.93 9 LEU D CA 1
ATOM 5634 C C . LEU D 1 9 ? 7.346 -11.569 35.482 1.00 24.29 9 LEU D C 1
ATOM 5635 O O . LEU D 1 9 ? 6.354 -12.007 36.068 1.00 27.34 9 LEU D O 1
ATOM 5640 N N . LEU D 1 10 ? 8.287 -12.335 34.947 1.00 23.74 10 LEU D N 1
ATOM 5641 C CA . LEU D 1 10 ? 8.203 -13.778 34.963 1.00 23.64 10 LEU D CA 1
ATOM 5642 C C . LEU D 1 10 ? 9.557 -14.431 35.237 1.00 25.21 10 LEU D C 1
ATOM 5643 O O . LEU D 1 10 ? 10.539 -14.276 34.506 1.00 22.47 10 LEU D O 1
ATOM 5648 N N . ARG D 1 11 ? 9.589 -15.181 36.336 1.00 25.58 11 ARG D N 1
ATOM 5649 C CA . ARG D 1 11 ? 10.776 -15.924 36.734 1.00 27.49 11 ARG D CA 1
ATOM 5650 C C . ARG D 1 11 ? 10.658 -17.344 36.201 1.00 25.40 11 ARG D C 1
ATOM 5651 O O . ARG D 1 11 ? 9.644 -18.009 36.440 1.00 26.57 11 ARG D O 1
ATOM 5659 N N . HIS D 1 12 ? 11.656 -17.830 35.477 1.00 22.76 12 HIS D N 1
ATOM 5660 C CA . HIS D 1 12 ? 11.544 -19.169 34.894 1.00 22.27 12 HIS D CA 1
ATOM 5661 C C . HIS D 1 12 ? 11.472 -20.251 35.978 1.00 23.36 12 HIS D C 1
ATOM 5662 O O . HIS D 1 12 ? 11.872 -20.053 37.123 1.00 23.94 12 HIS D O 1
ATOM 5669 N N . GLY D 1 13 ? 10.978 -21.390 35.509 1.00 25.25 13 GLY D N 1
ATOM 5670 C CA . GLY D 1 13 ? 10.740 -22.568 36.317 1.00 25.49 13 GLY D CA 1
ATOM 5671 C C . GLY D 1 13 ? 11.962 -23.443 36.422 1.00 26.08 13 GLY D C 1
ATOM 5672 O O . GLY D 1 13 ? 13.104 -23.056 36.162 1.00 26.40 13 GLY D O 1
ATOM 5673 N N . GLU D 1 14 ? 11.731 -24.698 36.798 1.00 26.69 14 GLU D N 1
ATOM 5674 C CA . GLU D 1 14 ? 12.819 -25.603 37.132 1.00 27.35 14 GLU D CA 1
ATOM 5675 C C . GLU D 1 14 ? 13.831 -25.896 36.041 1.00 25.49 14 GLU D C 1
ATOM 5676 O O . GLU D 1 14 ? 13.525 -26.254 34.907 1.00 24.91 14 GLU D O 1
ATOM 5682 N N . SER D 1 15 ? 15.121 -25.794 36.360 1.00 25.35 15 SER D N 1
ATOM 5683 C CA . SER D 1 15 ? 16.177 -26.194 35.446 1.00 24.25 15 SER D CA 1
ATOM 5684 C C . SER D 1 15 ? 16.755 -27.545 35.866 1.00 24.65 15 SER D C 1
ATOM 5685 O O . SER D 1 15 ? 16.493 -28.029 36.964 1.00 27.71 15 SER D O 1
ATOM 5688 N N . ASP D 1 16 ? 17.557 -28.082 34.972 1.00 26.44 16 ASP D N 1
ATOM 5689 C CA . ASP D 1 16 ? 18.252 -29.344 35.178 1.00 27.31 16 ASP D CA 1
ATOM 5690 C C . ASP D 1 16 ? 19.153 -29.275 36.407 1.00 29.78 16 ASP D C 1
ATOM 5691 O O . ASP D 1 16 ? 19.304 -30.260 37.147 1.00 26.67 16 ASP D O 1
ATOM 5696 N N . TRP D 1 17 ? 19.751 -28.091 36.609 1.00 27.93 17 TRP D N 1
ATOM 5697 C CA . TRP D 1 17 ? 20.661 -28.015 37.761 1.00 26.96 17 TRP D CA 1
ATOM 5698 C C . TRP D 1 17 ? 19.890 -27.762 39.045 1.00 28.95 17 TRP D C 1
ATOM 5699 O O . TRP D 1 17 ? 20.301 -28.203 40.129 1.00 31.50 17 TRP D O 1
ATOM 5710 N N . ASN D 1 18 ? 18.743 -27.079 38.991 1.00 27.79 18 ASN D N 1
ATOM 5711 C CA . ASN D 1 18 ? 17.906 -26.987 40.182 1.00 28.30 18 ASN D CA 1
ATOM 5712 C C . ASN D 1 18 ? 17.551 -28.402 40.659 1.00 28.98 18 ASN D C 1
ATOM 5713 O O . ASN D 1 18 ? 17.514 -28.645 41.863 1.00 30.03 18 ASN D O 1
ATOM 5718 N N . ALA D 1 19 ? 17.295 -29.307 39.718 1.00 29.89 19 ALA D N 1
ATOM 5719 C CA . ALA D 1 19 ? 16.942 -30.694 40.008 1.00 30.57 19 ALA D CA 1
ATOM 5720 C C . ALA D 1 19 ? 18.044 -31.426 40.771 1.00 30.95 19 ALA D C 1
ATOM 5721 O O . ALA D 1 19 ? 17.752 -32.350 41.524 1.00 28.67 19 ALA D O 1
ATOM 5723 N N . LEU D 1 20 ? 19.283 -31.012 40.569 1.00 31.21 20 LEU D N 1
ATOM 5724 C CA . LEU D 1 20 ? 20.418 -31.550 41.304 1.00 30.07 20 LEU D CA 1
ATOM 5725 C C . LEU D 1 20 ? 20.913 -30.605 42.392 1.00 30.97 20 LEU D C 1
ATOM 5726 O O . LEU D 1 20 ? 21.959 -30.856 43.001 1.00 32.95 20 LEU D O 1
ATOM 5731 N N . ASN D 1 21 ? 20.217 -29.516 42.673 1.00 31.44 21 ASN D N 1
ATOM 5732 C CA . ASN D 1 21 ? 20.638 -28.562 43.688 1.00 34.64 21 ASN D CA 1
ATOM 5733 C C . ASN D 1 21 ? 22.038 -27.997 43.450 1.00 32.08 21 ASN D C 1
ATOM 5734 O O . ASN D 1 21 ? 22.823 -27.843 44.406 1.00 29.02 21 ASN D O 1
ATOM 5739 N N . LEU D 1 22 ? 22.389 -27.687 42.217 1.00 28.97 22 LEU D N 1
ATOM 5740 C CA . LEU D 1 22 ? 23.709 -27.143 41.924 1.00 26.34 22 LEU D CA 1
ATOM 5741 C C . LEU D 1 22 ? 23.617 -25.635 41.749 1.00 28.61 22 LEU D C 1
ATOM 5742 O O . LEU D 1 22 ? 22.623 -25.262 41.110 1.00 29.33 22 LEU D O 1
ATOM 5747 N N . PHE D 1 23 ? 24.575 -24.872 42.250 1.00 28.35 23 PHE D N 1
ATOM 5748 C CA . PHE D 1 23 ? 24.602 -23.423 42.001 1.00 28.68 23 PHE D CA 1
ATOM 5749 C C . PHE D 1 23 ? 24.863 -23.174 40.522 1.00 28.03 23 PHE D C 1
ATOM 5750 O O . PHE D 1 23 ? 25.816 -23.714 39.941 1.00 25.00 23 PHE D O 1
ATOM 5758 N N . THR D 1 24 ? 24.008 -22.359 39.896 1.00 27.89 24 THR D N 1
ATOM 5759 C CA . THR D 1 24 ? 24.102 -22.246 38.434 1.00 26.48 24 THR D CA 1
ATOM 5760 C C . THR D 1 24 ? 24.731 -20.950 37.962 1.00 25.73 24 THR D C 1
ATOM 5761 O O . THR D 1 24 ? 25.677 -20.972 37.174 1.00 26.93 24 THR D O 1
ATOM 5765 N N . GLY D 1 25 ? 24.192 -19.819 38.411 1.00 26.00 25 GLY D N 1
ATOM 5766 C CA . GLY D 1 25 ? 24.675 -18.525 37.929 1.00 25.40 25 GLY D CA 1
ATOM 5767 C C . GLY D 1 25 ? 24.536 -18.373 36.432 1.00 25.61 25 GLY D C 1
ATOM 5768 O O . GLY D 1 25 ? 23.448 -18.568 35.879 1.00 24.69 25 GLY D O 1
ATOM 5769 N N . TRP D 1 26 ? 25.630 -18.019 35.755 1.00 24.85 26 TRP D N 1
ATOM 5770 C CA . TRP D 1 26 ? 25.623 -17.822 34.318 1.00 25.84 26 TRP D CA 1
ATOM 5771 C C . TRP D 1 26 ? 25.803 -19.114 33.541 1.00 26.56 26 TRP D C 1
ATOM 5772 O O . TRP D 1 26 ? 25.802 -19.104 32.308 1.00 27.71 26 TRP D O 1
ATOM 5783 N N . VAL D 1 27 ? 25.950 -20.258 34.222 1.00 25.33 27 VAL D N 1
ATOM 5784 C CA . VAL D 1 27 ? 25.983 -21.508 33.457 1.00 23.97 27 VAL D CA 1
ATOM 5785 C C . VAL D 1 27 ? 24.703 -21.645 32.643 1.00 23.09 27 VAL D C 1
ATOM 5786 O O . VAL D 1 27 ? 23.625 -21.504 33.197 1.00 23.65 27 VAL D O 1
ATOM 5790 N N . ASP D 1 28 ? 24.798 -21.889 31.344 1.00 24.90 28 ASP D N 1
ATOM 5791 C CA . ASP D 1 28 ? 23.616 -21.844 30.480 1.00 24.36 28 ASP D CA 1
ATOM 5792 C C . ASP D 1 28 ? 22.849 -23.160 30.396 1.00 24.95 28 ASP D C 1
ATOM 5793 O O . ASP D 1 28 ? 22.674 -23.703 29.307 1.00 28.19 28 ASP D O 1
ATOM 5798 N N . VAL D 1 29 ? 22.364 -23.677 31.518 1.00 24.17 29 VAL D N 1
ATOM 5799 C CA . VAL D 1 29 ? 21.669 -24.959 31.564 1.00 25.02 29 VAL D CA 1
ATOM 5800 C C . VAL D 1 29 ? 20.229 -24.784 31.122 1.00 27.42 29 VAL D C 1
ATOM 5801 O O . VAL D 1 29 ? 19.667 -23.679 31.154 1.00 25.92 29 VAL D O 1
ATOM 5805 N N . GLY D 1 30 ? 19.640 -25.908 30.705 1.00 25.74 30 GLY D N 1
ATOM 5806 C CA . GLY D 1 30 ? 18.275 -25.876 30.249 1.00 25.04 30 GLY D CA 1
ATOM 5807 C C . GLY D 1 30 ? 17.231 -26.179 31.307 1.00 25.37 30 GLY D C 1
ATOM 5808 O O . GLY D 1 30 ? 17.516 -26.634 32.413 1.00 26.73 30 GLY D O 1
ATOM 5809 N N . LEU D 1 31 ? 15.986 -25.915 30.941 1.00 25.05 31 LEU D N 1
ATOM 5810 C CA . LEU D 1 31 ? 14.787 -26.239 31.690 1.00 27.20 31 LEU D CA 1
ATOM 5811 C C . LEU D 1 31 ? 14.576 -27.765 31.730 1.00 27.69 31 LEU D C 1
ATOM 5812 O O . LEU D 1 31 ? 14.835 -28.448 30.730 1.00 23.49 31 LEU D O 1
ATOM 5817 N N . THR D 1 32 ? 14.087 -28.269 32.864 1.00 28.23 32 THR D N 1
ATOM 5818 C CA . THR D 1 32 ? 13.553 -29.622 32.917 1.00 28.61 32 THR D CA 1
ATOM 5819 C C . THR D 1 32 ? 12.246 -29.629 32.121 1.00 28.11 32 THR D C 1
ATOM 5820 O O . THR D 1 32 ? 11.750 -28.564 31.766 1.00 25.05 32 THR D O 1
ATOM 5824 N N . ASP D 1 33 ? 11.701 -30.812 31.875 1.00 27.95 33 ASP D N 1
ATOM 5825 C CA . ASP D 1 33 ? 10.417 -30.869 31.172 1.00 29.05 33 ASP D CA 1
ATOM 5826 C C . ASP D 1 33 ? 9.337 -30.232 32.037 1.00 27.53 33 ASP D C 1
ATOM 5827 O O . ASP D 1 33 ? 8.399 -29.573 31.571 1.00 25.67 33 ASP D O 1
ATOM 5832 N N . LYS D 1 34 ? 9.442 -30.388 33.353 1.00 26.18 34 LYS D N 1
ATOM 5833 C CA . LYS D 1 34 ? 8.569 -29.701 34.293 1.00 28.34 34 LYS D CA 1
ATOM 5834 C C . LYS D 1 34 ? 8.662 -28.173 34.208 1.00 28.55 34 LYS D C 1
ATOM 5835 O O . LYS D 1 34 ? 7.666 -27.440 34.299 1.00 27.12 34 LYS D O 1
ATOM 5841 N N . GLY D 1 35 ? 9.886 -27.698 34.010 1.00 27.96 35 GLY D N 1
ATOM 5842 C CA . GLY D 1 35 ? 10.161 -26.291 33.810 1.00 29.17 35 GLY D CA 1
ATOM 5843 C C . GLY D 1 35 ? 9.504 -25.737 32.562 1.00 26.44 35 GLY D C 1
ATOM 5844 O O . GLY D 1 35 ? 9.004 -24.619 32.553 1.00 27.54 35 GLY D O 1
ATOM 5845 N N . GLN D 1 36 ? 9.523 -26.508 31.499 1.00 25.58 36 GLN D N 1
ATOM 5846 C CA . GLN D 1 36 ? 8.899 -26.179 30.231 1.00 26.52 36 GLN D CA 1
ATOM 5847 C C . GLN D 1 36 ? 7.389 -26.083 30.381 1.00 28.31 36 GLN D C 1
ATOM 5848 O O . GLN D 1 36 ? 6.741 -25.158 29.913 1.00 28.14 36 GLN D O 1
ATOM 5854 N N . ALA D 1 37 ? 6.813 -27.084 31.048 1.00 29.96 37 ALA D N 1
ATOM 5855 C CA . ALA D 1 37 ? 5.368 -27.096 31.234 1.00 28.75 37 ALA D CA 1
ATOM 5856 C C . ALA D 1 37 ? 4.926 -25.931 32.096 1.00 28.78 37 ALA D C 1
ATOM 5857 O O . ALA D 1 37 ? 3.812 -25.419 31.971 1.00 31.39 37 ALA D O 1
ATOM 5859 N N . GLU D 1 38 ? 5.826 -25.532 32.990 1.00 26.88 38 GLU D N 1
ATOM 5860 C CA . GLU D 1 38 ? 5.499 -24.370 33.817 1.00 26.91 38 GLU D CA 1
ATOM 5861 C C . GLU D 1 38 ? 5.492 -23.123 32.940 1.00 23.24 38 GLU D C 1
ATOM 5862 O O . GLU D 1 38 ? 4.691 -22.212 33.104 1.00 25.23 38 GLU D O 1
ATOM 5868 N N . ALA D 1 39 ? 6.380 -23.052 31.949 1.00 24.12 39 ALA D N 1
ATOM 5869 C CA . ALA D 1 39 ? 6.395 -21.877 31.074 1.00 24.63 39 ALA D CA 1
ATOM 5870 C C . ALA D 1 39 ? 5.124 -21.782 30.238 1.00 25.70 39 ALA D C 1
ATOM 5871 O O . ALA D 1 39 ? 4.528 -20.720 30.047 1.00 26.57 39 ALA D O 1
ATOM 5873 N N . VAL D 1 40 ? 4.712 -22.936 29.714 1.00 26.70 40 VAL D N 1
ATOM 5874 C CA . VAL D 1 40 ? 3.470 -22.997 28.947 1.00 28.91 40 VAL D CA 1
ATOM 5875 C C . VAL D 1 40 ? 2.328 -22.456 29.796 1.00 28.21 40 VAL D C 1
ATOM 5876 O O . VAL D 1 40 ? 1.528 -21.599 29.416 1.00 27.82 40 VAL D O 1
ATOM 5880 N N . ARG D 1 41 ? 2.218 -22.948 31.037 1.00 28.15 41 ARG D N 1
ATOM 5881 C CA . ARG D 1 41 ? 1.152 -22.446 31.897 1.00 29.79 41 ARG D CA 1
ATOM 5882 C C . ARG D 1 41 ? 1.234 -20.948 32.171 1.00 30.39 41 ARG D C 1
ATOM 5883 O O . ARG D 1 41 ? 0.177 -20.328 32.321 1.00 30.36 41 ARG D O 1
ATOM 5891 N N . SER D 1 42 ? 2.450 -20.408 32.255 1.00 29.46 42 SER D N 1
ATOM 5892 C CA . SER D 1 42 ? 2.685 -18.993 32.491 1.00 28.36 42 SER D CA 1
ATOM 5893 C C . SER D 1 42 ? 2.013 -18.173 31.390 1.00 27.46 42 SER D C 1
ATOM 5894 O O . SER D 1 42 ? 1.401 -17.131 31.616 1.00 27.47 42 SER D O 1
ATOM 5897 N N . GLY D 1 43 ? 2.150 -18.691 30.169 1.00 26.53 43 GLY D N 1
ATOM 5898 C CA . GLY D 1 43 ? 1.530 -18.080 29.012 1.00 27.13 43 GLY D CA 1
ATOM 5899 C C . GLY D 1 43 ? 0.015 -18.072 29.133 1.00 29.75 43 GLY D C 1
ATOM 5900 O O . GLY D 1 43 ? -0.621 -17.058 28.818 1.00 26.29 43 GLY D O 1
ATOM 5901 N N . GLU D 1 44 ? -0.526 -19.205 29.589 1.00 29.58 44 GLU D N 1
ATOM 5902 C CA . GLU D 1 44 ? -1.977 -19.319 29.751 1.00 31.61 44 GLU D CA 1
ATOM 5903 C C . GLU D 1 44 ? -2.502 -18.299 30.750 1.00 30.84 44 GLU D C 1
ATOM 5904 O O . GLU D 1 44 ? -3.559 -17.680 30.574 1.00 33.12 44 GLU D O 1
ATOM 5910 N N . LEU D 1 45 ? -1.757 -18.091 31.834 1.00 28.88 45 LEU D N 1
ATOM 5911 C CA . LEU D 1 45 ? -2.159 -17.142 32.865 1.00 28.99 45 LEU D CA 1
ATOM 5912 C C . LEU D 1 45 ? -2.189 -15.712 32.365 1.00 28.34 45 LEU D C 1
ATOM 5913 O O . LEU D 1 45 ? -3.069 -14.923 32.693 1.00 28.07 45 LEU D O 1
ATOM 5918 N N . ILE D 1 46 ? -1.198 -15.359 31.546 1.00 26.56 46 ILE D N 1
ATOM 5919 C CA . ILE D 1 46 ? -1.108 -14.024 30.957 1.00 27.84 46 ILE D CA 1
ATOM 5920 C C . ILE D 1 46 ? -2.287 -13.732 30.039 1.00 29.48 46 ILE D C 1
ATOM 5921 O O . ILE D 1 46 ? -2.877 -12.650 30.103 1.00 31.23 46 ILE D O 1
ATOM 5926 N N . ALA D 1 47 ? -2.611 -14.719 29.206 1.00 30.29 47 ALA D N 1
ATOM 5927 C CA . ALA D 1 47 ? -3.723 -14.637 28.268 1.00 31.92 47 ALA D CA 1
ATOM 5928 C C . ALA D 1 47 ? -5.047 -14.625 29.050 1.00 33.29 47 ALA D C 1
ATOM 5929 O O . ALA D 1 47 ? -5.920 -13.840 28.668 1.00 31.60 47 ALA D O 1
ATOM 5931 N N . GLU D 1 48 ? -5.147 -15.438 30.094 1.00 33.35 48 GLU D N 1
ATOM 5932 C CA . GLU D 1 48 ? -6.312 -15.522 30.963 1.00 36.75 48 GLU D CA 1
ATOM 5933 C C . GLU D 1 48 ? -6.639 -14.225 31.689 1.00 37.15 48 GLU D C 1
ATOM 5934 O O . GLU D 1 48 ? -7.770 -14.016 32.144 1.00 40.54 48 GLU D O 1
ATOM 5940 N N . HIS D 1 49 ? -5.637 -13.366 31.825 1.00 35.32 49 HIS D N 1
ATOM 5941 C CA . HIS D 1 49 ? -5.809 -12.098 32.515 1.00 35.39 49 HIS D CA 1
ATOM 5942 C C . HIS D 1 49 ? -5.869 -10.945 31.516 1.00 36.58 49 HIS D C 1
ATOM 5943 O O . HIS D 1 49 ? -5.806 -9.798 31.947 1.00 39.71 49 HIS D O 1
ATOM 5950 N N . ASP D 1 50 ? -5.981 -11.262 30.236 1.00 37.72 50 ASP D N 1
ATOM 5951 C CA . ASP D 1 50 ? -5.991 -10.313 29.133 1.00 40.99 50 ASP D CA 1
ATOM 5952 C C . ASP D 1 50 ? -4.772 -9.399 29.156 1.00 41.13 50 ASP D C 1
ATOM 5953 O O . ASP D 1 50 ? -4.928 -8.192 28.951 1.00 46.21 50 ASP D O 1
ATOM 5962 N N . LEU D 1 51 ? -3.583 -9.926 29.395 1.00 40.18 51 LEU D N 1
ATOM 5963 C CA . LEU D 1 51 ? -2.394 -9.082 29.452 1.00 40.69 51 LEU D CA 1
ATOM 5964 C C . LEU D 1 51 ? -1.396 -9.370 28.339 1.00 40.82 51 LEU D C 1
ATOM 5965 O O . LEU D 1 51 ? -0.304 -9.888 28.602 1.00 43.26 51 LEU D O 1
ATOM 5970 N N . LEU D 1 52 ? -1.759 -9.025 27.114 1.00 39.36 52 LEU D N 1
ATOM 5971 C CA . LEU D 1 52 ? -0.888 -9.431 26.011 1.00 39.09 52 LEU D CA 1
ATOM 5972 C C . LEU D 1 52 ? 0.238 -8.452 25.770 1.00 36.13 52 LEU D C 1
ATOM 5973 O O . LEU D 1 52 ? 0.086 -7.286 25.405 1.00 37.68 52 LEU D O 1
ATOM 5978 N N . PRO D 1 53 ? 1.454 -8.956 25.993 1.00 33.01 53 PRO D N 1
ATOM 5979 C CA . PRO D 1 53 ? 2.630 -8.099 25.867 1.00 28.76 53 PRO D CA 1
ATOM 5980 C C . PRO D 1 53 ? 2.785 -7.567 24.440 1.00 25.55 53 PRO D C 1
ATOM 5981 O O . PRO D 1 53 ? 2.345 -8.259 23.516 1.00 26.49 53 PRO D O 1
ATOM 5985 N N . ASP D 1 54 ? 3.379 -6.391 24.344 1.00 23.39 54 ASP D N 1
ATOM 5986 C CA . ASP D 1 54 ? 3.760 -5.736 23.111 1.00 25.24 54 ASP D CA 1
ATOM 5987 C C . ASP D 1 54 ? 5.258 -5.900 22.830 1.00 25.20 54 ASP D C 1
ATOM 5988 O O . ASP D 1 54 ? 5.654 -5.745 21.674 1.00 24.56 54 ASP D O 1
ATOM 5993 N N . VAL D 1 55 ? 6.037 -6.179 23.867 1.00 24.36 55 VAL D N 1
ATOM 5994 C CA . VAL D 1 55 ? 7.466 -6.435 23.723 1.00 26.31 55 VAL D CA 1
ATOM 5995 C C . VAL D 1 55 ? 7.963 -7.361 24.837 1.00 24.39 55 VAL D C 1
ATOM 5996 O O . VAL D 1 55 ? 7.386 -7.375 25.926 1.00 22.31 55 VAL D O 1
ATOM 6000 N N . LEU D 1 56 ? 9.010 -8.112 24.525 1.00 22.71 56 LEU D N 1
ATOM 6001 C CA . LEU D 1 56 ? 9.623 -9.081 25.416 1.00 21.99 56 LEU D CA 1
ATOM 6002 C C . LEU D 1 56 ? 11.079 -8.739 25.672 1.00 22.59 56 LEU D C 1
ATOM 6003 O O . LEU D 1 56 ? 11.825 -8.500 24.723 1.00 22.06 56 LEU D O 1
ATOM 6008 N N . TYR D 1 57 ? 11.463 -8.738 26.945 1.00 21.45 57 TYR D N 1
ATOM 6009 C CA . TYR D 1 57 ? 12.886 -8.658 27.262 1.00 20.93 57 TYR D CA 1
ATOM 6010 C C . TYR D 1 57 ? 13.347 -9.924 27.975 1.00 22.51 57 TYR D C 1
ATOM 6011 O O . TYR D 1 57 ? 12.673 -10.414 28.891 1.00 21.60 57 TYR D O 1
ATOM 6020 N N . THR D 1 58 ? 14.485 -10.491 27.578 1.00 22.30 58 THR D N 1
ATOM 6021 C CA . THR D 1 58 ? 15.013 -11.645 28.285 1.00 23.14 58 THR D CA 1
ATOM 6022 C C . THR D 1 58 ? 16.510 -11.468 28.559 1.00 22.81 58 THR D C 1
ATOM 6023 O O . THR D 1 58 ? 17.144 -10.554 28.061 1.00 21.45 58 THR D O 1
ATOM 6027 N N . SER D 1 59 ? 17.034 -12.381 29.367 1.00 20.79 59 SER D N 1
ATOM 6028 C CA . SER D 1 59 ? 18.451 -12.527 29.603 1.00 19.51 59 SER D CA 1
ATOM 6029 C C . SER D 1 59 ? 19.069 -13.267 28.426 1.00 21.67 59 SER D C 1
ATOM 6030 O O . SER D 1 59 ? 18.360 -13.602 27.465 1.00 22.06 59 SER D O 1
ATOM 6033 N N . LEU D 1 60 ? 20.357 -13.564 28.500 1.00 21.27 60 LEU D N 1
ATOM 6034 C CA . LEU D 1 60 ? 20.979 -14.345 27.431 1.00 22.06 60 LEU D CA 1
ATOM 6035 C C . LEU D 1 60 ? 20.955 -15.834 27.764 1.00 22.67 60 LEU D C 1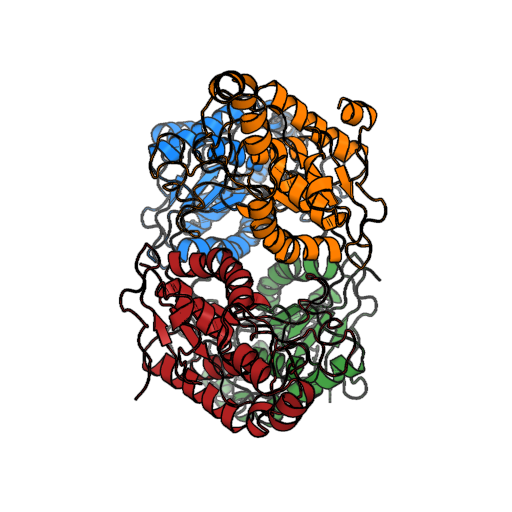
ATOM 6036 O O . LEU D 1 60 ? 21.567 -16.671 27.101 1.00 21.29 60 LEU D O 1
ATOM 6041 N N . LEU D 1 61 ? 20.237 -16.188 28.825 1.00 21.82 61 LEU D N 1
ATOM 6042 C CA . LEU D 1 61 ? 20.296 -17.588 29.255 1.00 22.94 61 LEU D CA 1
ATOM 6043 C C . LEU D 1 61 ? 19.103 -18.396 28.773 1.00 23.35 61 LEU D C 1
ATOM 6044 O O . LEU D 1 61 ? 17.943 -18.032 28.972 1.00 21.96 61 LEU D O 1
ATOM 6049 N N . ARG D 1 62 ? 19.408 -19.540 28.158 1.00 24.31 62 ARG D N 1
ATOM 6050 C CA . ARG D 1 62 ? 18.386 -20.371 27.524 1.00 26.68 62 ARG D CA 1
ATOM 6051 C C . ARG D 1 62 ? 17.221 -20.689 28.438 1.00 25.30 62 ARG D C 1
ATOM 6052 O O . ARG D 1 62 ? 16.074 -20.782 27.958 1.00 25.29 62 ARG D O 1
ATOM 6060 N N . ARG D 1 63 ? 17.442 -20.863 29.744 1.00 23.00 63 ARG D N 1
ATOM 6061 C CA . ARG D 1 63 ? 16.273 -21.229 30.553 1.00 22.94 63 ARG D CA 1
ATOM 6062 C C . ARG D 1 63 ? 15.258 -20.107 30.578 1.00 23.95 63 ARG D C 1
ATOM 6063 O O . ARG D 1 63 ? 14.060 -20.363 30.754 1.00 28.68 63 ARG D O 1
ATOM 6071 N N . ALA D 1 64 ? 15.675 -18.859 30.402 1.00 22.52 64 ALA D N 1
ATOM 6072 C CA . ALA D 1 64 ? 14.703 -17.768 30.348 1.00 20.95 64 ALA D CA 1
ATOM 6073 C C . ALA D 1 64 ? 14.155 -17.590 28.934 1.00 21.59 64 ALA D C 1
ATOM 6074 O O . ALA D 1 64 ? 12.972 -17.337 28.690 1.00 23.49 64 ALA D O 1
ATOM 6076 N N . ILE D 1 65 ? 15.068 -17.752 27.966 1.00 21.35 65 ILE D N 1
ATOM 6077 C CA . ILE D 1 65 ? 14.721 -17.566 26.573 1.00 21.22 65 ILE D CA 1
ATOM 6078 C C . ILE D 1 65 ? 13.654 -18.567 26.164 1.00 23.68 65 ILE D C 1
ATOM 6079 O O . ILE D 1 65 ? 12.625 -18.219 25.576 1.00 26.00 65 ILE D O 1
ATOM 6084 N N . THR D 1 66 ? 13.889 -19.835 26.486 1.00 23.25 66 THR D N 1
ATOM 6085 C CA . THR D 1 66 ? 12.894 -20.868 26.222 1.00 24.42 66 THR D CA 1
ATOM 6086 C C . THR D 1 66 ? 11.605 -20.674 26.995 1.00 23.84 66 THR D C 1
ATOM 6087 O O . THR D 1 66 ? 10.506 -20.885 26.463 1.00 23.59 66 THR D O 1
ATOM 6091 N N . THR D 1 67 ? 11.700 -20.259 28.258 1.00 23.12 67 THR D N 1
ATOM 6092 C CA . THR D 1 67 ? 10.498 -19.945 29.029 1.00 22.42 67 THR D CA 1
ATOM 6093 C C . THR D 1 67 ? 9.632 -18.908 28.325 1.00 21.81 67 THR D C 1
ATOM 6094 O O . THR D 1 67 ? 8.428 -19.024 28.143 1.00 21.34 67 THR D O 1
ATOM 6098 N N . ALA D 1 68 ? 10.281 -17.838 27.886 1.00 23.88 68 ALA D N 1
ATOM 6099 C CA . ALA D 1 68 ? 9.608 -16.767 27.147 1.00 23.57 68 ALA D CA 1
ATOM 6100 C C . ALA D 1 68 ? 8.992 -17.288 25.859 1.00 22.61 68 ALA D C 1
ATOM 6101 O O . ALA D 1 68 ? 7.847 -16.964 25.554 1.00 22.47 68 ALA D O 1
ATOM 6103 N N . HIS D 1 69 ? 9.741 -18.100 25.104 1.00 22.95 69 HIS D N 1
ATOM 6104 C CA . HIS D 1 69 ? 9.191 -18.642 23.869 1.00 23.68 69 HIS D CA 1
ATOM 6105 C C . HIS D 1 69 ? 7.908 -19.426 24.133 1.00 24.60 69 HIS D C 1
ATOM 6106 O O . HIS D 1 69 ? 6.887 -19.213 23.471 1.00 26.08 69 HIS D O 1
ATOM 6113 N N . LEU D 1 70 ? 7.967 -20.357 25.088 1.00 23.48 70 LEU D N 1
ATOM 6114 C CA . LEU D 1 70 ? 6.800 -21.180 25.380 1.00 24.51 70 LEU D CA 1
ATOM 6115 C C . LEU D 1 70 ? 5.614 -20.377 25.900 1.00 27.67 70 LEU D C 1
ATOM 6116 O O . LEU D 1 70 ? 4.453 -20.629 25.549 1.00 27.78 70 LEU D O 1
ATOM 6121 N N . ALA D 1 71 ? 5.852 -19.393 26.767 1.00 26.98 71 ALA D N 1
ATOM 6122 C CA . ALA D 1 71 ? 4.847 -18.511 27.321 1.00 25.17 71 ALA D CA 1
ATOM 6123 C C . ALA D 1 71 ? 4.140 -17.688 26.257 1.00 26.30 71 ALA D C 1
ATOM 6124 O O . ALA D 1 71 ? 2.921 -17.560 26.228 1.00 26.54 71 ALA D O 1
ATOM 6126 N N . LEU D 1 72 ? 4.949 -17.107 25.363 1.00 27.12 72 LEU D N 1
ATOM 6127 C CA . LEU D 1 72 ? 4.361 -16.274 24.320 1.00 26.91 72 LEU D CA 1
ATOM 6128 C C . LEU D 1 72 ? 3.611 -17.144 23.323 1.00 27.01 72 LEU D C 1
ATOM 6129 O O . LEU D 1 72 ? 2.634 -16.701 22.739 1.00 29.34 72 LEU D O 1
ATOM 6134 N N . ASP D 1 73 ? 4.071 -18.375 23.139 1.00 27.96 73 ASP D N 1
ATOM 6135 C CA . ASP D 1 73 ? 3.370 -19.300 22.254 1.00 27.51 73 ASP D CA 1
ATOM 6136 C C . ASP D 1 73 ? 1.970 -19.520 22.803 1.00 29.12 73 ASP D C 1
ATOM 6137 O O . ASP D 1 73 ? 0.947 -19.372 22.151 1.00 30.82 73 ASP D O 1
ATOM 6142 N N . SER D 1 74 ? 1.939 -19.868 24.087 1.00 31.47 74 SER D N 1
ATOM 6143 C CA . SER D 1 74 ? 0.658 -20.113 24.740 1.00 32.61 74 SER D CA 1
ATOM 6144 C C . SER D 1 74 ? -0.163 -18.846 24.866 1.00 30.67 74 SER D C 1
ATOM 6145 O O . SER D 1 74 ? -1.389 -18.916 24.980 1.00 34.55 74 SER D O 1
ATOM 6148 N N . ALA D 1 75 ? 0.438 -17.663 24.826 1.00 28.09 75 ALA D N 1
ATOM 6149 C CA . ALA D 1 75 ? -0.333 -16.430 24.864 1.00 26.21 75 ALA D CA 1
ATOM 6150 C C . ALA D 1 75 ? -0.677 -15.933 23.457 1.00 27.84 75 ALA D C 1
ATOM 6151 O O . ALA D 1 75 ? -1.324 -14.889 23.326 1.00 31.95 75 ALA D O 1
ATOM 6153 N N . ASP D 1 76 ? -0.226 -16.653 22.453 1.00 28.52 76 ASP D N 1
ATOM 6154 C CA . ASP D 1 76 ? -0.396 -16.255 21.056 1.00 30.72 76 ASP D CA 1
ATOM 6155 C C . ASP D 1 76 ? 0.127 -14.848 20.779 1.00 32.41 76 ASP D C 1
ATOM 6156 O O . ASP D 1 76 ? -0.485 -14.031 20.084 1.00 30.54 76 ASP D O 1
ATOM 6161 N N . ARG D 1 77 ? 1.311 -14.547 21.313 1.00 30.73 77 ARG D N 1
ATOM 6162 C CA . ARG D 1 77 ? 1.998 -13.285 21.060 1.00 29.97 77 ARG D CA 1
ATOM 6163 C C . ARG D 1 77 ? 3.465 -13.530 20.720 1.00 27.41 77 ARG D C 1
ATOM 6164 O O . ARG D 1 77 ? 4.377 -12.768 21.040 1.00 26.87 77 ARG D O 1
ATOM 6172 N N . LEU D 1 78 ? 3.718 -14.626 20.018 1.00 26.20 78 LEU D N 1
ATOM 6173 C CA . LEU D 1 78 ? 5.053 -15.027 19.581 1.00 25.54 78 LEU D CA 1
ATOM 6174 C C . LEU D 1 78 ? 5.715 -14.024 18.649 1.00 24.47 78 LEU D C 1
ATOM 6175 O O . LEU D 1 78 ? 6.945 -13.940 18.589 1.00 26.92 78 LEU D O 1
ATOM 6180 N N . TRP D 1 79 ? 4.921 -13.286 17.895 1.00 24.16 79 TRP D N 1
ATOM 6181 C CA . TRP D 1 79 ? 5.411 -12.441 16.819 1.00 24.60 79 TRP D CA 1
ATOM 6182 C C . TRP D 1 79 ? 6.002 -11.134 17.312 1.00 26.91 79 TRP D C 1
ATOM 6183 O O . TRP D 1 79 ? 6.538 -10.336 16.549 1.00 30.21 79 TRP D O 1
ATOM 6194 N N . ILE D 1 80 ? 5.895 -10.838 18.605 1.00 26.42 80 ILE D N 1
ATOM 6195 C CA . ILE D 1 80 ? 6.261 -9.512 19.073 1.00 23.98 80 ILE D CA 1
ATOM 6196 C C . ILE D 1 80 ? 7.770 -9.329 19.128 1.00 25.43 80 ILE D C 1
ATOM 6197 O O . ILE D 1 80 ? 8.488 -10.332 19.194 1.00 30.53 80 ILE D O 1
ATOM 6202 N N . PRO D 1 81 ? 8.216 -8.080 19.117 1.00 24.50 81 PRO D N 1
ATOM 6203 C CA . PRO D 1 81 ? 9.646 -7.798 19.209 1.00 23.38 81 PRO D CA 1
ATOM 6204 C C . PRO D 1 81 ? 10.224 -8.325 20.517 1.00 23.66 81 PRO D C 1
ATOM 6205 O O . PRO D 1 81 ? 9.535 -8.301 21.528 1.00 23.08 81 PRO D O 1
ATOM 6209 N N . VAL D 1 82 ? 11.462 -8.761 20.417 1.00 24.13 82 VAL D N 1
ATOM 6210 C CA . VAL D 1 82 ? 12.236 -9.290 21.525 1.00 23.46 82 VAL D CA 1
ATOM 6211 C C . VAL D 1 82 ? 13.625 -8.684 21.528 1.00 24.77 82 VAL D C 1
ATOM 6212 O O . VAL D 1 82 ? 14.292 -8.537 20.494 1.00 24.35 82 VAL D O 1
ATOM 6216 N N . ARG D 1 83 ? 14.054 -8.329 22.749 1.00 24.77 83 ARG D N 1
ATOM 6217 C CA . ARG D 1 83 ? 15.427 -7.874 22.921 1.00 23.00 83 ARG D CA 1
ATOM 6218 C C . ARG D 1 83 ? 16.056 -8.625 24.083 1.00 21.36 83 ARG D C 1
ATOM 6219 O O . ARG D 1 83 ? 15.335 -8.938 25.038 1.00 20.70 83 ARG D O 1
ATOM 6234 N N . ARG D 1 84 ? 17.341 -8.939 23.980 1.00 21.93 84 ARG D N 1
ATOM 6235 C CA . ARG D 1 84 ? 18.018 -9.704 25.018 1.00 21.47 84 ARG D CA 1
ATOM 6236 C C . ARG D 1 84 ? 19.239 -8.951 25.537 1.00 23.79 84 ARG D C 1
ATOM 6237 O O . ARG D 1 84 ? 19.914 -8.206 24.817 1.00 24.89 84 ARG D O 1
ATOM 6252 N N . SER D 1 85 ? 19.529 -9.160 26.817 1.00 21.96 85 SER D N 1
ATOM 6253 C CA . SER D 1 85 ? 20.638 -8.462 27.440 1.00 20.98 85 SER D CA 1
ATOM 6254 C C . SER D 1 85 ? 21.243 -9.293 28.566 1.00 21.08 85 SER D C 1
ATOM 6255 O O . SER D 1 85 ? 20.524 -9.895 29.364 1.00 20.34 85 SER D O 1
ATOM 6258 N N . TRP D 1 86 ? 22.572 -9.293 28.608 1.00 20.24 86 TRP D N 1
ATOM 6259 C CA . TRP D 1 86 ? 23.256 -9.901 29.750 1.00 22.53 86 TRP D CA 1
ATOM 6260 C C . TRP D 1 86 ? 22.840 -9.253 31.071 1.00 25.38 86 TRP D C 1
ATOM 6261 O O . TRP D 1 86 ? 22.956 -9.876 32.130 1.00 23.35 86 TRP D O 1
ATOM 6272 N N . ARG D 1 87 ? 22.341 -8.018 31.045 1.00 24.42 87 ARG D N 1
ATOM 6273 C CA . ARG D 1 87 ? 22.010 -7.292 32.265 1.00 22.76 87 ARG D CA 1
ATOM 6274 C C . ARG D 1 87 ? 20.802 -7.894 32.958 1.00 24.17 87 ARG D C 1
ATOM 6275 O O . ARG D 1 87 ? 20.504 -7.589 34.112 1.00 23.62 87 ARG D O 1
ATOM 6283 N N . LEU D 1 88 ? 20.103 -8.779 32.248 1.00 23.79 88 LEU D N 1
ATOM 6284 C CA . LEU D 1 88 ? 18.949 -9.466 32.804 1.00 24.42 88 LEU D CA 1
ATOM 6285 C C . LEU D 1 88 ? 19.299 -10.857 33.319 1.00 23.95 88 LEU D C 1
ATOM 6286 O O . LEU D 1 88 ? 18.503 -11.581 33.920 1.00 20.26 88 LEU D O 1
ATOM 6291 N N . ASN D 1 89 ? 20.560 -11.261 33.095 1.00 22.81 89 ASN D N 1
ATOM 6292 C CA . ASN D 1 89 ? 21.032 -12.520 33.627 1.00 22.51 89 ASN D CA 1
ATOM 6293 C C . ASN D 1 89 ? 20.921 -12.649 35.151 1.00 23.88 89 ASN D C 1
ATOM 6294 O O . ASN D 1 89 ? 20.937 -11.710 35.932 1.00 22.30 89 ASN D O 1
ATOM 6299 N N . GLU D 1 90 ? 20.838 -13.923 35.533 1.00 22.85 90 GLU D N 1
ATOM 6300 C CA . GLU D 1 90 ? 20.980 -14.341 36.913 1.00 23.20 90 GLU D CA 1
ATOM 6301 C C . GLU D 1 90 ? 22.275 -13.770 37.469 1.00 23.91 90 GLU D C 1
ATOM 6302 O O . GLU D 1 90 ? 23.210 -13.419 36.743 1.00 21.63 90 GLU D O 1
ATOM 6308 N N . ARG D 1 91 ? 22.336 -13.671 38.789 1.00 23.57 91 ARG D N 1
ATOM 6309 C CA . ARG D 1 91 ? 23.583 -13.270 39.419 1.00 24.85 91 ARG D CA 1
ATOM 6310 C C . ARG D 1 91 ? 24.686 -14.253 39.064 1.00 26.19 91 ARG D C 1
ATOM 6311 O O . ARG D 1 91 ? 24.462 -15.468 39.019 1.00 28.65 91 ARG D O 1
ATOM 6319 N N . HIS D 1 92 ? 25.901 -13.768 38.813 1.00 25.33 92 HIS D N 1
ATOM 6320 C CA . HIS D 1 92 ? 26.997 -14.704 38.584 1.00 25.08 92 HIS D CA 1
ATOM 6321 C C . HIS D 1 92 ? 27.431 -15.294 39.916 1.00 24.79 92 HIS D C 1
ATOM 6322 O O . HIS D 1 92 ? 27.694 -14.540 40.846 1.00 21.69 92 HIS D O 1
ATOM 6329 N N . TYR D 1 93 ? 27.542 -16.608 40.036 1.00 27.87 93 TYR D N 1
ATOM 6330 C CA . TYR D 1 93 ? 27.785 -17.248 41.329 1.00 29.06 93 TYR D CA 1
ATOM 6331 C C . TYR D 1 93 ? 29.258 -17.525 41.599 1.00 28.44 93 TYR D C 1
ATOM 6332 O O . TYR D 1 93 ? 29.571 -18.193 42.597 1.00 28.02 93 TYR D O 1
ATOM 6341 N N . GLY D 1 94 ? 30.105 -16.987 40.740 1.00 26.81 94 GLY D N 1
ATOM 6342 C CA . GLY D 1 94 ? 31.545 -17.092 40.866 1.00 27.20 94 GLY D CA 1
ATOM 6343 C C . GLY D 1 94 ? 31.984 -18.533 40.958 1.00 28.04 94 GLY D C 1
ATOM 6344 O O . GLY D 1 94 ? 31.482 -19.389 40.228 1.00 27.22 94 GLY D O 1
ATOM 6345 N N . ALA D 1 95 ? 32.925 -18.815 41.862 1.00 26.95 95 ALA D N 1
ATOM 6346 C CA . ALA D 1 95 ? 33.477 -20.163 41.925 1.00 25.61 95 ALA D CA 1
ATOM 6347 C C . ALA D 1 95 ? 32.477 -21.194 42.428 1.00 26.15 95 ALA D C 1
ATOM 6348 O O . ALA D 1 95 ? 32.753 -22.409 42.317 1.00 30.34 95 ALA D O 1
ATOM 6350 N N . LEU D 1 96 ? 31.327 -20.794 42.975 1.00 24.31 96 LEU D N 1
ATOM 6351 C CA . LEU D 1 96 ? 30.309 -21.769 43.362 1.00 26.13 96 LEU D CA 1
ATOM 6352 C C . LEU D 1 96 ? 29.632 -22.392 42.143 1.00 28.94 96 LEU D C 1
ATOM 6353 O O . LEU D 1 96 ? 28.891 -23.378 42.240 1.00 29.55 96 LEU D O 1
ATOM 6358 N N . GLN D 1 97 ? 29.839 -21.842 40.945 1.00 28.50 97 GLN D N 1
ATOM 6359 C CA . GLN D 1 97 ? 29.074 -22.320 39.791 1.00 28.28 97 GLN D CA 1
ATOM 6360 C C . GLN D 1 97 ? 29.433 -23.770 39.491 1.00 32.04 97 GLN D C 1
ATOM 6361 O O . GLN D 1 97 ? 30.602 -24.067 39.277 1.00 28.30 97 GLN D O 1
ATOM 6367 N N . GLY D 1 98 ? 28.442 -24.659 39.473 1.00 33.91 98 GLY D N 1
ATOM 6368 C CA . GLY D 1 98 ? 28.717 -26.077 39.268 1.00 35.58 98 GLY D CA 1
ATOM 6369 C C . GLY D 1 98 ? 28.868 -26.840 40.569 1.00 36.50 98 GLY D C 1
ATOM 6370 O O . GLY D 1 98 ? 28.972 -28.067 40.594 1.00 31.93 98 GLY D O 1
ATOM 6371 N N . LEU D 1 99 ? 28.881 -26.141 41.706 1.00 36.56 99 LEU D N 1
ATOM 6372 C CA . LEU D 1 99 ? 29.056 -26.833 42.982 1.00 37.20 99 LEU D CA 1
ATOM 6373 C C . LEU D 1 99 ? 27.728 -27.055 43.691 1.00 38.47 99 LEU D C 1
ATOM 6374 O O . LEU D 1 99 ? 26.790 -26.275 43.513 1.00 35.28 99 LEU D O 1
ATOM 6379 N N . ASP D 1 100 ? 27.702 -28.117 44.490 1.00 41.82 100 ASP D N 1
ATOM 6380 C CA . ASP D 1 100 ? 26.611 -28.326 45.433 1.00 46.42 100 ASP D CA 1
ATOM 6381 C C . ASP D 1 100 ? 27.035 -27.704 46.766 1.00 48.60 100 ASP D C 1
ATOM 6382 O O . ASP D 1 100 ? 28.203 -27.361 46.959 1.00 41.27 100 ASP D O 1
ATOM 6387 N N . LYS D 1 101 ? 26.091 -27.543 47.684 1.00 52.16 101 LYS D N 1
ATOM 6388 C CA . LYS D 1 101 ? 26.372 -26.939 48.976 1.00 57.11 101 LYS D CA 1
ATOM 6389 C C . LYS D 1 101 ? 27.540 -27.620 49.696 1.00 57.53 101 LYS D C 1
ATOM 6390 O O . LYS D 1 101 ? 28.513 -26.953 50.044 1.00 54.45 101 LYS D O 1
ATOM 6396 N N . ALA D 1 102 ? 27.394 -28.920 49.898 1.00 57.89 102 ALA D N 1
ATOM 6397 C CA . ALA D 1 102 ? 28.350 -29.789 50.558 1.00 57.11 102 ALA D CA 1
ATOM 6398 C C . ALA D 1 102 ? 29.783 -29.440 50.169 1.00 55.29 102 ALA D C 1
ATOM 6399 O O . ALA D 1 102 ? 30.573 -29.010 51.003 1.00 55.09 102 ALA D O 1
ATOM 6401 N N . GLU D 1 103 ? 30.085 -29.636 48.893 1.00 53.01 103 GLU D N 1
ATOM 6402 C CA . GLU D 1 103 ? 31.374 -29.251 48.339 1.00 51.11 103 GLU D CA 1
ATOM 6403 C C . GLU D 1 103 ? 31.658 -27.783 48.646 1.00 50.17 103 GLU D C 1
ATOM 6404 O O . GLU D 1 103 ? 32.802 -27.407 48.896 1.00 47.61 103 GLU D O 1
ATOM 6415 N N . THR D 1 104 ? 30.623 -26.936 48.638 1.00 50.19 104 THR D N 1
ATOM 6416 C CA . THR D 1 104 ? 30.889 -25.511 48.830 1.00 49.19 104 THR D CA 1
ATOM 6417 C C . THR D 1 104 ? 31.243 -25.201 50.278 1.00 49.05 104 THR D C 1
ATOM 6418 O O . THR D 1 104 ? 32.205 -24.486 50.547 1.00 46.74 104 THR D O 1
ATOM 6422 N N . LYS D 1 105 ? 30.465 -25.737 51.211 1.00 49.65 105 LYS D N 1
ATOM 6423 C CA . LYS D 1 105 ? 30.805 -25.544 52.621 1.00 49.99 105 LYS D CA 1
ATOM 6424 C C . LYS D 1 105 ? 32.175 -26.162 52.890 1.00 49.20 105 LYS D C 1
ATOM 6425 O O . LYS D 1 105 ? 32.931 -25.709 53.743 1.00 51.16 105 LYS D O 1
ATOM 6431 N N . ALA D 1 106 ? 32.488 -27.203 52.132 1.00 48.35 106 ALA D N 1
ATOM 6432 C CA . ALA D 1 106 ? 33.749 -27.915 52.278 1.00 48.01 106 ALA D CA 1
ATOM 6433 C C . ALA D 1 106 ? 34.940 -27.046 51.883 1.00 47.62 106 ALA D C 1
ATOM 6434 O O . ALA D 1 106 ? 35.971 -27.014 52.546 1.00 43.86 106 ALA D O 1
ATOM 6436 N N . ARG D 1 107 ? 34.758 -26.360 50.768 1.00 47.14 107 ARG D N 1
ATOM 6437 C CA . ARG D 1 107 ? 35.774 -25.560 50.108 1.00 47.21 107 ARG D CA 1
ATOM 6438 C C . ARG D 1 107 ? 35.968 -24.230 50.827 1.00 44.60 107 ARG D C 1
ATOM 6439 O O . ARG D 1 107 ? 37.072 -23.696 50.894 1.00 39.59 107 ARG D O 1
ATOM 6447 N N . TYR D 1 108 ? 34.863 -23.709 51.351 1.00 42.18 108 TYR D N 1
ATOM 6448 C CA . TYR D 1 108 ? 34.864 -22.315 51.786 1.00 42.67 108 TYR D CA 1
ATOM 6449 C C . TYR D 1 108 ? 34.432 -22.090 53.220 1.00 45.10 108 TYR D C 1
ATOM 6450 O O . TYR D 1 108 ? 34.504 -20.971 53.750 1.00 44.34 108 TYR D O 1
ATOM 6459 N N . GLY D 1 109 ? 33.988 -23.152 53.902 1.00 45.33 109 GLY D N 1
ATOM 6460 C CA . GLY D 1 109 ? 33.620 -23.021 55.300 1.00 46.45 109 GLY D CA 1
ATOM 6461 C C . GLY D 1 109 ? 32.206 -22.516 55.470 1.00 48.71 109 GLY D C 1
ATOM 6462 O O . GLY D 1 109 ? 31.624 -21.914 54.564 1.00 46.27 109 GLY D O 1
ATOM 6463 N N . GLU D 1 110 ? 31.641 -22.759 56.651 1.00 50.87 110 GLU D N 1
ATOM 6464 C CA . GLU D 1 110 ? 30.228 -22.444 56.854 1.00 53.85 110 GLU D CA 1
ATOM 6465 C C . GLU D 1 110 ? 29.988 -20.952 56.993 1.00 54.86 110 GLU D C 1
ATOM 6466 O O . GLU D 1 110 ? 28.919 -20.449 56.630 1.00 57.66 110 GLU D O 1
ATOM 6472 N N . GLU D 1 111 ? 30.963 -20.216 57.518 1.00 55.18 111 GLU D N 1
ATOM 6473 C CA . GLU D 1 111 ? 30.757 -18.784 57.724 1.00 55.28 111 GLU D CA 1
ATOM 6474 C C . GLU D 1 111 ? 30.558 -18.050 56.407 1.00 54.86 111 GLU D C 1
ATOM 6475 O O . GLU D 1 111 ? 29.665 -17.220 56.249 1.00 56.07 111 GLU D O 1
ATOM 6481 N N . GLN D 1 112 ? 31.414 -18.361 55.438 1.00 54.69 112 GLN D N 1
ATOM 6482 C CA . GLN D 1 112 ? 31.337 -17.701 54.139 1.00 55.84 112 GLN D CA 1
ATOM 6483 C C . GLN D 1 112 ? 30.140 -18.182 53.329 1.00 57.58 112 GLN D C 1
ATOM 6484 O O . GLN D 1 112 ? 29.506 -17.374 52.643 1.00 59.88 112 GLN D O 1
ATOM 6490 N N . PHE D 1 113 ? 29.845 -19.479 53.413 1.00 57.55 113 PHE D N 1
ATOM 6491 C CA . PHE D 1 113 ? 28.640 -20.006 52.789 1.00 58.50 113 PHE D CA 1
ATOM 6492 C C . PHE D 1 113 ? 27.434 -19.161 53.202 1.00 61.32 113 PHE D C 1
ATOM 6493 O O . PHE D 1 113 ? 26.537 -18.909 52.401 1.00 66.41 113 PHE D O 1
ATOM 6501 N N . MET D 1 114 ? 27.427 -18.761 54.471 1.00 61.74 114 MET D N 1
ATOM 6502 C CA . MET D 1 114 ? 26.282 -18.010 54.976 1.00 61.32 114 MET D CA 1
ATOM 6503 C C . MET D 1 114 ? 26.320 -16.587 54.439 1.00 60.34 114 MET D C 1
ATOM 6504 O O . MET D 1 114 ? 25.341 -16.035 53.949 1.00 58.33 114 MET D O 1
ATOM 6509 N N . ALA D 1 115 ? 27.497 -15.972 54.546 1.00 60.36 115 ALA D N 1
ATOM 6510 C CA . ALA D 1 115 ? 27.577 -14.588 54.072 1.00 60.39 115 ALA D CA 1
ATOM 6511 C C . ALA D 1 115 ? 27.265 -14.529 52.586 1.00 58.86 115 ALA D C 1
ATOM 6512 O O . ALA D 1 115 ? 26.611 -13.617 52.083 1.00 60.29 115 ALA D O 1
ATOM 6514 N N . TRP D 1 116 ? 27.728 -15.527 51.838 1.00 57.88 116 TRP D N 1
ATOM 6515 C CA . TRP D 1 116 ? 27.523 -15.478 50.390 1.00 57.08 116 TRP D CA 1
ATOM 6516 C C . TRP D 1 116 ? 26.070 -15.693 49.992 1.00 57.48 116 TRP D C 1
ATOM 6517 O O . TRP D 1 116 ? 25.629 -15.249 48.932 1.00 56.93 116 TRP D O 1
ATOM 6528 N N . ARG D 1 117 ? 25.371 -16.396 50.868 1.00 57.98 117 ARG D N 1
ATOM 6529 C CA . ARG D 1 117 ? 23.946 -16.668 50.712 1.00 58.04 117 ARG D CA 1
ATOM 6530 C C . ARG D 1 117 ? 23.142 -15.442 51.100 1.00 55.46 117 ARG D C 1
ATOM 6531 O O . ARG D 1 117 ? 22.245 -14.973 50.399 1.00 56.69 117 ARG D O 1
ATOM 6539 N N . ARG D 1 118 ? 23.422 -14.825 52.251 1.00 54.70 118 ARG D N 1
ATOM 6540 C CA . ARG D 1 118 ? 22.503 -13.752 52.646 1.00 54.59 118 ARG D CA 1
ATOM 6541 C C . ARG D 1 118 ? 23.087 -12.350 52.587 1.00 53.47 118 ARG D C 1
ATOM 6542 O O . ARG D 1 118 ? 22.413 -11.404 53.027 1.00 58.68 118 ARG D O 1
ATOM 6544 N N . SER D 1 119 ? 24.295 -12.142 52.065 1.00 49.05 119 SER D N 1
ATOM 6545 C CA . SER D 1 119 ? 24.801 -10.773 51.992 1.00 47.19 119 SER D CA 1
ATOM 6546 C C . SER D 1 119 ? 24.200 -10.032 50.803 1.00 44.84 119 SER D C 1
ATOM 6547 O O . SER D 1 119 ? 23.771 -10.673 49.840 1.00 51.72 119 SER D O 1
ATOM 6550 N N . TYR D 1 120 ? 24.170 -8.706 50.873 1.00 39.98 120 TYR D N 1
ATOM 6551 C CA . TYR D 1 120 ? 23.780 -7.900 49.723 1.00 37.47 120 TYR D CA 1
ATOM 6552 C C . TYR D 1 120 ? 25.029 -7.488 48.939 1.00 39.35 120 TYR D C 1
ATOM 6553 O O . TYR D 1 120 ? 24.997 -7.377 47.719 1.00 35.72 120 TYR D O 1
ATOM 6562 N N . ASP D 1 121 ? 26.092 -7.279 49.711 1.00 39.27 121 ASP D N 1
ATOM 6563 C CA . ASP D 1 121 ? 27.302 -6.667 49.212 1.00 41.43 121 ASP D CA 1
ATOM 6564 C C . ASP D 1 121 ? 28.540 -7.544 49.283 1.00 39.10 121 ASP D C 1
ATOM 6565 O O . ASP D 1 121 ? 29.631 -7.019 49.037 1.00 42.24 121 ASP D O 1
ATOM 6570 N N . THR D 1 122 ? 28.430 -8.823 49.582 1.00 37.02 122 THR D N 1
ATOM 6571 C CA . THR D 1 122 ? 29.569 -9.733 49.575 1.00 37.53 122 THR D CA 1
ATOM 6572 C C . THR D 1 122 ? 29.458 -10.753 48.450 1.00 35.34 122 THR D C 1
ATOM 6573 O O . THR D 1 122 ? 28.604 -11.625 48.577 1.00 33.31 122 THR D O 1
ATOM 6577 N N . PRO D 1 123 ? 30.253 -10.657 47.394 1.00 35.39 123 PRO D N 1
ATOM 6578 C CA . PRO D 1 123 ? 30.217 -11.674 46.340 1.00 35.33 123 PRO D CA 1
ATOM 6579 C C . PRO D 1 123 ? 30.943 -12.955 46.749 1.00 35.77 123 PRO D C 1
ATOM 6580 O O . PRO D 1 123 ? 31.779 -12.898 47.658 1.00 33.27 123 PRO D O 1
ATOM 6584 N N . PRO D 1 124 ? 30.620 -14.064 46.090 1.00 34.67 124 PRO D N 1
ATOM 6585 C CA . PRO D 1 124 ? 31.378 -15.307 46.242 1.00 33.49 124 PRO D CA 1
ATOM 6586 C C . PRO D 1 124 ? 32.777 -15.146 45.662 1.00 34.87 124 PRO D C 1
ATOM 6587 O O . PRO D 1 124 ? 33.052 -14.117 45.032 1.00 32.33 124 PRO D O 1
ATOM 6591 N N . PRO D 1 125 ? 33.654 -16.122 45.852 1.00 34.38 125 PRO D N 1
ATOM 6592 C CA . PRO D 1 125 ? 35.003 -16.002 45.287 1.00 32.73 125 PRO D CA 1
ATOM 6593 C C . PRO D 1 125 ? 35.000 -15.984 43.773 1.00 33.31 125 PRO D C 1
ATOM 6594 O O . PRO D 1 125 ? 34.129 -16.537 43.109 1.00 33.26 125 PRO D O 1
ATOM 6598 N N . PRO D 1 126 ? 35.967 -15.326 43.155 1.00 34.14 126 PRO D N 1
ATOM 6599 C CA . PRO D 1 126 ? 35.938 -15.276 41.692 1.00 33.76 126 PRO D CA 1
ATOM 6600 C C . PRO D 1 126 ? 36.143 -16.672 41.109 1.00 33.21 126 PRO D C 1
ATOM 6601 O O . PRO D 1 126 ? 36.905 -17.481 41.624 1.00 28.55 126 PRO D O 1
ATOM 6605 N N . ILE D 1 127 ? 35.438 -16.952 40.005 1.00 32.51 127 ILE D N 1
ATOM 6606 C CA . ILE D 1 127 ? 35.676 -18.229 39.339 1.00 27.97 127 ILE D CA 1
ATOM 6607 C C . ILE D 1 127 ? 37.011 -18.136 38.633 1.00 29.28 127 ILE D C 1
ATOM 6608 O O . ILE D 1 127 ? 37.408 -17.019 38.284 1.00 31.27 127 ILE D O 1
ATOM 6613 N N . GLU D 1 128 ? 37.649 -19.292 38.442 1.00 30.42 128 GLU D N 1
ATOM 6614 C CA . GLU D 1 128 ? 38.898 -19.275 37.693 1.00 32.56 128 GLU D CA 1
ATOM 6615 C C . GLU D 1 128 ? 38.576 -19.134 36.203 1.00 31.32 128 GLU D C 1
ATOM 6616 O O . GLU D 1 128 ? 37.682 -19.832 35.713 1.00 28.86 128 GLU D O 1
ATOM 6622 N N . ARG D 1 129 ? 39.329 -18.248 35.575 1.00 30.91 129 ARG D N 1
ATOM 6623 C CA . ARG D 1 129 ? 39.240 -17.952 34.156 1.00 32.41 129 ARG D CA 1
ATOM 6624 C C . ARG D 1 129 ? 39.556 -19.193 33.333 1.00 33.11 129 ARG D C 1
ATOM 6625 O O . ARG D 1 129 ? 40.550 -19.843 33.635 1.00 36.65 129 ARG D O 1
ATOM 6633 N N . GLY D 1 130 ? 38.708 -19.474 32.353 1.00 31.13 130 GLY D N 1
ATOM 6634 C CA . GLY D 1 130 ? 38.865 -20.604 31.481 1.00 31.04 130 GLY D CA 1
ATOM 6635 C C . GLY D 1 130 ? 38.502 -21.923 32.121 1.00 31.99 130 GLY D C 1
ATOM 6636 O O . GLY D 1 130 ? 38.738 -22.982 31.544 1.00 34.30 130 GLY D O 1
ATOM 6637 N N . SER D 1 131 ? 37.913 -21.888 33.319 1.00 32.65 131 SER D N 1
ATOM 6638 C CA . SER D 1 131 ? 37.554 -23.159 33.943 1.00 32.91 131 SER D CA 1
ATOM 6639 C C . SER D 1 131 ? 36.282 -23.695 33.299 1.00 35.70 131 SER D C 1
ATOM 6640 O O . SER D 1 131 ? 35.709 -23.043 32.425 1.00 37.82 131 SER D O 1
ATOM 6643 N N . GLN D 1 132 ? 35.862 -24.881 33.739 1.00 33.60 132 GLN D N 1
ATOM 6644 C CA . GLN D 1 132 ? 34.790 -25.596 33.080 1.00 32.37 132 GLN D CA 1
ATOM 6645 C C . GLN D 1 132 ? 33.441 -24.895 33.168 1.00 30.19 132 GLN D C 1
ATOM 6646 O O . GLN D 1 132 ? 32.632 -24.984 32.237 1.00 33.78 132 GLN D O 1
ATOM 6652 N N . PHE D 1 133 ? 33.172 -24.207 34.268 1.00 29.00 133 PHE D N 1
ATOM 6653 C CA . PHE D 1 133 ? 31.868 -23.547 34.411 1.00 29.81 133 PHE D CA 1
ATOM 6654 C C . PHE D 1 133 ? 31.992 -22.030 34.412 1.00 28.61 133 PHE D C 1
ATOM 6655 O O . PHE D 1 133 ? 31.130 -21.340 34.962 1.00 28.38 133 PHE D O 1
ATOM 6663 N N . SER D 1 134 ? 33.041 -21.518 33.788 1.00 26.57 134 SER D N 1
ATOM 6664 C CA . SER D 1 134 ? 33.230 -20.100 33.562 1.00 27.65 134 SER D CA 1
ATOM 6665 C C . SER D 1 134 ? 32.747 -19.688 32.170 1.00 29.57 134 SER D C 1
ATOM 6666 O O . SER D 1 134 ? 32.790 -20.474 31.220 1.00 30.44 134 SER D O 1
ATOM 6669 N N . GLN D 1 135 ? 32.314 -18.431 32.047 1.00 29.30 135 GLN D N 1
ATOM 6670 C CA . GLN D 1 135 ? 31.721 -17.941 30.807 1.00 28.77 135 GLN D CA 1
ATOM 6671 C C . GLN D 1 135 ? 32.602 -16.912 30.123 1.00 29.25 135 GLN D C 1
ATOM 6672 O O . GLN D 1 135 ? 32.265 -16.360 29.079 1.00 27.53 135 GLN D O 1
ATOM 6678 N N . ASP D 1 136 ? 33.756 -16.655 30.744 1.00 29.80 136 ASP D N 1
ATOM 6679 C CA . ASP D 1 136 ? 34.619 -15.565 30.309 1.00 29.68 136 ASP D CA 1
ATOM 6680 C C . ASP D 1 136 ? 35.055 -15.712 28.861 1.00 31.13 136 ASP D C 1
ATOM 6681 O O . ASP D 1 136 ? 35.444 -14.731 28.213 1.00 33.17 136 ASP D O 1
ATOM 6686 N N . ALA D 1 137 ? 34.994 -16.930 28.320 1.00 30.05 137 ALA D N 1
ATOM 6687 C CA . ALA D 1 137 ? 35.428 -17.091 26.934 1.00 31.04 137 ALA D CA 1
ATOM 6688 C C . ALA D 1 137 ? 34.253 -17.111 25.972 1.00 30.42 137 ALA D C 1
ATOM 6689 O O . ALA D 1 137 ? 34.483 -17.180 24.765 1.00 36.16 137 ALA D O 1
ATOM 6691 N N . ASP D 1 138 ? 33.026 -17.050 26.481 1.00 28.85 138 ASP D N 1
ATOM 6692 C CA . ASP D 1 138 ? 31.870 -17.121 25.585 1.00 30.26 138 ASP D CA 1
ATOM 6693 C C . ASP D 1 138 ? 31.782 -15.852 24.750 1.00 30.20 138 ASP D C 1
ATOM 6694 O O . ASP D 1 138 ? 31.845 -14.730 25.250 1.00 30.16 138 ASP D O 1
ATOM 6699 N N . PRO D 1 139 ? 31.609 -15.997 23.446 1.00 31.75 139 PRO D N 1
ATOM 6700 C CA . PRO D 1 139 ? 31.555 -14.813 22.582 1.00 32.39 139 PRO D CA 1
ATOM 6701 C C . PRO D 1 139 ? 30.372 -13.904 22.900 1.00 29.19 139 PRO D C 1
ATOM 6702 O O . PRO D 1 139 ? 30.328 -12.741 22.517 1.00 30.87 139 PRO D O 1
ATOM 6706 N N . ARG D 1 140 ? 29.364 -14.401 23.611 1.00 26.19 140 ARG D N 1
ATOM 6707 C CA . ARG D 1 140 ? 28.210 -13.541 23.858 1.00 26.07 140 ARG D CA 1
ATOM 6708 C C . ARG D 1 140 ? 28.556 -12.465 24.880 1.00 25.22 140 ARG D C 1
ATOM 6709 O O . ARG D 1 140 ? 27.787 -11.521 25.034 1.00 24.11 140 ARG D O 1
ATOM 6717 N N . TYR D 1 141 ? 29.686 -12.654 25.560 1.00 24.92 141 TYR D N 1
ATOM 6718 C CA . TYR D 1 141 ? 30.088 -11.659 26.561 1.00 24.70 141 TYR D CA 1
ATOM 6719 C C . TYR D 1 141 ? 31.320 -10.880 26.109 1.00 25.84 141 TYR D C 1
ATOM 6720 O O . TYR D 1 141 ? 31.908 -10.123 26.879 1.00 28.24 141 TYR D O 1
ATOM 6729 N N . ALA D 1 142 ? 31.720 -11.061 24.849 1.00 26.37 142 ALA D N 1
ATOM 6730 C CA . ALA D 1 142 ? 32.923 -10.389 24.376 1.00 28.63 142 ALA D CA 1
ATOM 6731 C C . ALA D 1 142 ? 32.851 -8.879 24.560 1.00 28.16 142 ALA D C 1
ATOM 6732 O O . ALA D 1 142 ? 33.890 -8.273 24.813 1.00 25.89 142 ALA D O 1
ATOM 6734 N N . ASP D 1 143 ? 31.663 -8.277 24.410 1.00 27.60 143 ASP D N 1
ATOM 6735 C CA . ASP D 1 143 ? 31.719 -6.792 24.448 1.00 25.30 143 ASP D CA 1
ATOM 6736 C C . ASP D 1 143 ? 31.886 -6.309 25.876 1.00 24.83 143 ASP D C 1
ATOM 6737 O O . ASP D 1 143 ? 32.148 -5.130 26.150 1.00 26.38 143 ASP D O 1
ATOM 6742 N N . ILE D 1 144 ? 31.772 -7.209 26.868 1.00 24.64 144 ILE D N 1
ATOM 6743 C CA . ILE D 1 144 ? 32.078 -6.777 28.235 1.00 25.04 144 ILE D CA 1
ATOM 6744 C C . ILE D 1 144 ? 33.305 -7.469 28.793 1.00 27.65 144 ILE D C 1
ATOM 6745 O O . ILE D 1 144 ? 33.479 -7.615 30.010 1.00 28.37 144 ILE D O 1
ATOM 6750 N N . GLY D 1 145 ? 34.196 -7.915 27.907 1.00 28.24 145 GLY D N 1
ATOM 6751 C CA . GLY D 1 145 ? 35.459 -8.498 28.311 1.00 30.04 145 GLY D CA 1
ATOM 6752 C C . GLY D 1 145 ? 35.336 -9.847 28.980 1.00 31.24 145 GLY D C 1
ATOM 6753 O O . GLY D 1 145 ? 36.148 -10.247 29.828 1.00 30.56 145 GLY D O 1
ATOM 6754 N N . GLY D 1 146 ? 34.278 -10.570 28.594 1.00 30.16 146 GLY D N 1
ATOM 6755 C CA . GLY D 1 146 ? 34.032 -11.856 29.212 1.00 27.16 146 GLY D CA 1
ATOM 6756 C C . GLY D 1 146 ? 33.086 -11.779 30.385 1.00 26.62 146 GLY D C 1
ATOM 6757 O O . GLY D 1 146 ? 32.561 -12.814 30.816 1.00 28.05 146 GLY D O 1
ATOM 6758 N N . GLY D 1 147 ? 32.838 -10.594 30.936 1.00 26.74 147 GLY D N 1
ATOM 6759 C CA . GLY D 1 147 ? 31.946 -10.485 32.087 1.00 25.84 147 GLY D CA 1
ATOM 6760 C C . GLY D 1 147 ? 32.674 -10.586 33.414 1.00 24.94 147 GLY D C 1
ATOM 6761 O O . GLY D 1 147 ? 33.878 -10.828 33.490 1.00 25.54 147 GLY D O 1
ATOM 6762 N N . PRO D 1 148 ? 31.922 -10.403 34.486 1.00 24.84 148 PRO D N 1
ATOM 6763 C CA . PRO D 1 148 ? 32.462 -10.502 35.839 1.00 26.39 148 PRO D CA 1
ATOM 6764 C C . PRO D 1 148 ? 32.726 -11.961 36.190 1.00 28.70 148 PRO D C 1
ATOM 6765 O O . PRO D 1 148 ? 32.123 -12.870 35.607 1.00 26.50 148 PRO D O 1
ATOM 6769 N N . LEU D 1 149 ? 33.613 -12.181 37.163 1.00 28.10 149 LEU D N 1
ATOM 6770 C CA . LEU D 1 149 ? 33.932 -13.564 37.535 1.00 28.81 149 LEU D CA 1
ATOM 6771 C C . LEU D 1 149 ? 33.213 -13.972 38.812 1.00 27.27 149 LEU D C 1
ATOM 6772 O O . LEU D 1 149 ? 33.387 -15.091 39.289 1.00 27.39 149 LEU D O 1
ATOM 6777 N N . THR D 1 150 ? 32.411 -13.055 39.326 1.00 25.16 150 THR D N 1
ATOM 6778 C CA . THR D 1 150 ? 31.523 -13.220 40.475 1.00 23.17 150 THR D CA 1
ATOM 6779 C C . THR D 1 150 ? 30.626 -11.996 40.615 1.00 23.44 150 THR D C 1
ATOM 6780 O O . THR D 1 150 ? 30.952 -10.922 40.092 1.00 24.75 150 THR D O 1
ATOM 6784 N N . GLU D 1 151 ? 29.494 -12.092 41.286 1.00 24.69 151 GLU D N 1
ATOM 6785 C CA . GLU D 1 151 ? 28.593 -10.982 41.543 1.00 26.39 151 GLU D CA 1
ATOM 6786 C C . GLU D 1 151 ? 27.857 -11.168 42.881 1.00 27.11 151 GLU D C 1
ATOM 6787 O O . GLU D 1 151 ? 27.491 -12.299 43.204 1.00 24.93 151 GLU D O 1
ATOM 6793 N N . CYS D 1 152 ? 27.663 -10.070 43.594 1.00 26.07 152 CYS D N 1
ATOM 6794 C CA . CYS D 1 152 ? 26.739 -10.026 44.722 1.00 26.11 152 CYS D CA 1
ATOM 6795 C C . CYS D 1 152 ? 25.468 -9.327 44.257 1.00 24.83 152 CYS D C 1
ATOM 6796 O O . CYS D 1 152 ? 25.477 -8.774 43.157 1.00 24.48 152 CYS D O 1
ATOM 6799 N N . LEU D 1 153 ? 24.408 -9.339 45.058 1.00 25.46 153 LEU D N 1
ATOM 6800 C CA . LEU D 1 153 ? 23.145 -8.741 44.614 1.00 26.35 153 LEU D CA 1
ATOM 6801 C C . LEU D 1 153 ? 23.343 -7.271 44.277 1.00 25.13 153 LEU D C 1
ATOM 6802 O O . LEU D 1 153 ? 22.740 -6.775 43.329 1.00 26.74 153 LEU D O 1
ATOM 6807 N N . ALA D 1 154 ? 24.189 -6.595 45.059 1.00 25.25 154 ALA D N 1
ATOM 6808 C CA . ALA D 1 154 ? 24.458 -5.184 44.797 1.00 26.55 154 ALA D CA 1
ATOM 6809 C C . ALA D 1 154 ? 25.015 -5.000 43.389 1.00 26.54 154 ALA D C 1
ATOM 6810 O O . ALA D 1 154 ? 24.763 -3.988 42.724 1.00 23.86 154 ALA D O 1
ATOM 6812 N N . ASP D 1 155 ? 25.778 -5.995 42.938 1.00 26.54 155 ASP D N 1
ATOM 6813 C CA . ASP D 1 155 ? 26.415 -5.825 41.625 1.00 26.87 155 ASP D CA 1
ATOM 6814 C C . ASP D 1 155 ? 25.347 -6.008 40.554 1.00 25.46 155 ASP D C 1
ATOM 6815 O O . ASP D 1 155 ? 25.396 -5.396 39.505 1.00 24.76 155 ASP D O 1
ATOM 6820 N N . VAL D 1 156 ? 24.403 -6.899 40.895 1.00 24.36 156 VAL D N 1
ATOM 6821 C CA . VAL D 1 156 ? 23.346 -7.166 39.920 1.00 23.19 156 VAL D CA 1
ATOM 6822 C C . VAL D 1 156 ? 22.488 -5.915 39.764 1.00 24.90 156 VAL D C 1
ATOM 6823 O O . VAL D 1 156 ? 22.151 -5.548 38.633 1.00 24.34 156 VAL D O 1
ATOM 6827 N N . VAL D 1 157 ? 22.137 -5.270 40.874 1.00 26.67 157 VAL D N 1
ATOM 6828 C CA . VAL D 1 157 ? 21.344 -4.045 40.840 1.00 25.49 157 VAL D CA 1
ATOM 6829 C C . VAL D 1 157 ? 22.006 -2.996 39.941 1.00 25.73 157 VAL D C 1
ATOM 6830 O O . VAL D 1 157 ? 21.348 -2.350 39.121 1.00 26.59 157 VAL D O 1
ATOM 6834 N N . ALA D 1 158 ? 23.307 -2.845 40.128 1.00 23.67 158 ALA D N 1
ATOM 6835 C CA . ALA D 1 158 ? 24.124 -1.860 39.440 1.00 24.57 158 ALA D CA 1
ATOM 6836 C C . ALA D 1 158 ? 24.189 -2.091 37.943 1.00 23.70 158 ALA D C 1
ATOM 6837 O O . ALA D 1 158 ? 24.166 -1.135 37.162 1.00 22.92 158 ALA D O 1
ATOM 6839 N N . ARG D 1 159 ? 24.281 -3.368 37.527 1.00 23.63 159 ARG D N 1
ATOM 6840 C CA . ARG D 1 159 ? 24.339 -3.598 36.080 1.00 23.85 159 ARG D CA 1
ATOM 6841 C C . ARG D 1 159 ? 22.946 -3.817 35.489 1.00 25.86 159 ARG D C 1
ATOM 6842 O O . ARG D 1 159 ? 22.807 -3.639 34.270 1.00 26.56 159 ARG D O 1
ATOM 6850 N N . PHE D 1 160 ? 21.934 -4.162 36.293 1.00 24.72 160 PHE D N 1
ATOM 6851 C CA . PHE D 1 160 ? 20.581 -4.309 35.758 1.00 25.72 160 PHE D CA 1
ATOM 6852 C C . PHE D 1 160 ? 19.944 -2.958 35.439 1.00 27.45 160 PHE D C 1
ATOM 6853 O O . PHE D 1 160 ? 19.386 -2.767 34.349 1.00 28.22 160 PHE D O 1
ATOM 6861 N N . LEU D 1 161 ? 19.957 -2.039 36.402 1.00 26.15 161 LEU D N 1
ATOM 6862 C CA . LEU D 1 161 ? 19.161 -0.819 36.298 1.00 27.58 161 LEU D CA 1
ATOM 6863 C C . LEU D 1 161 ? 19.469 0.017 35.067 1.00 25.37 161 LEU D C 1
ATOM 6864 O O . LEU D 1 161 ? 18.531 0.613 34.507 1.00 22.69 161 LEU D O 1
ATOM 6869 N N . PRO D 1 162 ? 20.689 0.161 34.575 1.00 22.18 162 PRO D N 1
ATOM 6870 C CA . PRO D 1 162 ? 20.892 0.938 33.340 1.00 23.44 162 PRO D CA 1
ATOM 6871 C C . PRO D 1 162 ? 20.068 0.454 32.163 1.00 25.49 162 PRO D C 1
ATOM 6872 O O . PRO D 1 162 ? 19.603 1.286 31.375 1.00 27.44 162 PRO D O 1
ATOM 6876 N N . TYR D 1 163 ? 19.882 -0.855 32.054 1.00 24.58 163 TYR D N 1
ATOM 6877 C CA . TYR D 1 163 ? 19.024 -1.402 31.008 1.00 24.97 163 TYR D CA 1
ATOM 6878 C C . TYR D 1 163 ? 17.552 -1.060 31.208 1.00 24.21 163 TYR D C 1
ATOM 6879 O O . TYR D 1 163 ? 16.783 -0.709 30.316 1.00 26.04 163 TYR D O 1
ATOM 6888 N N . PHE D 1 164 ? 17.126 -1.167 32.457 1.00 22.21 164 PHE D N 1
ATOM 6889 C CA . PHE D 1 164 ? 15.758 -0.846 32.800 1.00 23.02 164 PHE D CA 1
ATOM 6890 C C . PHE D 1 164 ? 15.446 0.603 32.478 1.00 24.05 164 PHE D C 1
ATOM 6891 O O . PHE D 1 164 ? 14.451 0.909 31.820 1.00 24.92 164 PHE D O 1
ATOM 6899 N N . THR D 1 165 ? 16.292 1.536 32.918 1.00 25.65 165 THR D N 1
ATOM 6900 C CA . THR D 1 165 ? 15.938 2.945 32.709 1.00 25.67 165 THR D CA 1
ATOM 6901 C C . THR D 1 165 ? 16.088 3.342 31.250 1.00 25.53 165 THR D C 1
ATOM 6902 O O . THR D 1 165 ? 15.251 4.054 30.669 1.00 28.83 165 THR D O 1
ATOM 6906 N N . ASP D 1 166 ? 17.172 2.886 30.628 1.00 22.65 166 ASP D N 1
ATOM 6907 C CA . ASP D 1 166 ? 17.507 3.416 29.316 1.00 24.72 166 ASP D CA 1
ATOM 6908 C C . ASP D 1 166 ? 16.727 2.736 28.207 1.00 24.46 166 ASP D C 1
ATOM 6909 O O . ASP D 1 166 ? 16.545 3.310 27.116 1.00 26.78 166 ASP D O 1
ATOM 6914 N N . VAL D 1 167 ? 16.239 1.529 28.452 1.00 22.65 167 VAL D N 1
ATOM 6915 C CA . VAL D 1 167 ? 15.523 0.833 27.386 1.00 24.05 167 VAL D CA 1
ATOM 6916 C C . VAL D 1 167 ? 14.080 0.507 27.736 1.00 24.07 167 VAL D C 1
ATOM 6917 O O . VAL D 1 167 ? 13.137 0.862 27.017 1.00 24.64 167 VAL D O 1
ATOM 6921 N N . ILE D 1 168 ? 13.842 -0.196 28.837 1.00 25.10 168 ILE D N 1
ATOM 6922 C CA . ILE D 1 168 ? 12.491 -0.691 29.147 1.00 23.90 168 ILE D CA 1
ATOM 6923 C C . ILE D 1 168 ? 11.512 0.379 29.584 1.00 23.48 168 ILE D C 1
ATOM 6924 O O . ILE D 1 168 ? 10.331 0.353 29.188 1.00 24.14 168 ILE D O 1
ATOM 6929 N N . VAL D 1 169 ? 11.934 1.350 30.388 1.00 22.88 169 VAL D N 1
ATOM 6930 C CA . VAL D 1 169 ? 11.065 2.422 30.866 1.00 22.89 169 VAL D CA 1
ATOM 6931 C C . VAL D 1 169 ? 10.494 3.235 29.710 1.00 23.32 169 VAL D C 1
ATOM 6932 O O . VAL D 1 169 ? 9.351 3.711 29.740 1.00 24.35 169 VAL D O 1
ATOM 6936 N N . GLY D 1 170 ? 11.271 3.429 28.652 1.00 23.90 170 GLY D N 1
ATOM 6937 C CA . GLY D 1 170 ? 10.757 4.104 27.471 1.00 24.85 170 GLY D CA 1
ATOM 6938 C C . GLY D 1 170 ? 9.522 3.462 26.875 1.00 26.16 170 GLY D C 1
ATOM 6939 O O . GLY D 1 170 ? 8.591 4.165 26.461 1.00 26.83 170 GLY D O 1
ATOM 6940 N N . ASP D 1 171 ? 9.483 2.134 26.812 1.00 23.95 171 ASP D N 1
ATOM 6941 C CA . ASP D 1 171 ? 8.375 1.374 26.265 1.00 23.96 171 ASP D CA 1
ATOM 6942 C C . ASP D 1 171 ? 7.142 1.535 27.158 1.00 24.88 171 ASP D C 1
ATOM 6943 O O . ASP D 1 171 ? 6.003 1.672 26.710 1.00 23.53 171 ASP D O 1
ATOM 6948 N N . LEU D 1 172 ? 7.431 1.512 28.455 1.00 25.06 172 LEU D N 1
ATOM 6949 C CA . LEU D 1 172 ? 6.368 1.616 29.453 1.00 27.83 172 LEU D CA 1
ATOM 6950 C C . LEU D 1 172 ? 5.754 3.008 29.317 1.00 28.05 172 LEU D C 1
ATOM 6951 O O . LEU D 1 172 ? 4.543 3.173 29.394 1.00 25.88 172 LEU D O 1
ATOM 6956 N N . ARG D 1 173 ? 6.614 4.000 29.087 1.00 28.50 173 ARG D N 1
ATOM 6957 C CA . ARG D 1 173 ? 6.138 5.381 29.030 1.00 29.37 173 ARG D CA 1
ATOM 6958 C C . ARG D 1 173 ? 5.185 5.637 27.867 1.00 29.97 173 ARG D C 1
ATOM 6959 O O . ARG D 1 173 ? 4.258 6.451 28.025 1.00 31.73 173 ARG D O 1
ATOM 6967 N N . VAL D 1 174 ? 5.382 4.947 26.748 1.00 27.66 174 VAL D N 1
ATOM 6968 C CA . VAL D 1 174 ? 4.461 5.128 25.621 1.00 27.74 174 VAL D CA 1
ATOM 6969 C C . VAL D 1 174 ? 3.318 4.121 25.605 1.00 29.78 174 VAL D C 1
ATOM 6970 O O . VAL D 1 174 ? 2.646 3.929 24.582 1.00 30.30 174 VAL D O 1
ATOM 6974 N N . GLY D 1 175 ? 3.050 3.486 26.746 1.00 28.75 175 GLY D N 1
ATOM 6975 C CA . GLY D 1 175 ? 1.863 2.679 26.917 1.00 28.50 175 GLY D CA 1
ATOM 6976 C C . GLY D 1 175 ? 2.025 1.215 26.612 1.00 29.00 175 GLY D C 1
ATOM 6977 O O . GLY D 1 175 ? 1.042 0.481 26.745 1.00 27.47 175 GLY D O 1
ATOM 6978 N N . LYS D 1 176 ? 3.207 0.736 26.211 1.00 27.89 176 LYS D N 1
ATOM 6979 C CA . LYS D 1 176 ? 3.348 -0.687 25.936 1.00 26.27 176 LYS D CA 1
ATOM 6980 C C . LYS D 1 176 ? 3.274 -1.625 27.132 1.00 26.61 176 LYS D C 1
ATOM 6981 O O . LYS D 1 176 ? 3.790 -1.354 28.214 1.00 27.75 176 LYS D O 1
ATOM 6987 N N . THR D 1 177 ? 2.662 -2.785 26.917 1.00 25.55 177 THR D N 1
ATOM 6988 C CA . THR D 1 177 ? 2.705 -3.863 27.892 1.00 24.96 177 THR D CA 1
ATOM 6989 C C . THR D 1 177 ? 4.012 -4.642 27.707 1.00 24.43 177 THR D C 1
ATOM 6990 O O . THR D 1 177 ? 4.286 -5.162 26.631 1.00 22.34 177 THR D O 1
ATOM 6994 N N . VAL D 1 178 ? 4.803 -4.668 28.773 1.00 22.82 178 VAL D N 1
ATOM 6995 C CA . VAL D 1 178 ? 6.152 -5.190 28.680 1.00 22.99 178 VAL D CA 1
ATOM 6996 C C . VAL D 1 178 ? 6.238 -6.485 29.490 1.00 22.81 178 VAL D C 1
ATOM 6997 O O . VAL D 1 178 ? 5.830 -6.493 30.656 1.00 24.18 178 VAL D O 1
ATOM 7001 N N . LEU D 1 179 ? 6.746 -7.526 28.824 1.00 22.15 179 LEU D N 1
ATOM 7002 C CA . LEU D 1 179 ? 7.028 -8.799 29.462 1.00 22.26 179 LEU D CA 1
ATOM 7003 C C . LEU D 1 179 ? 8.532 -8.937 29.678 1.00 23.38 179 LEU D C 1
ATOM 7004 O O . LEU D 1 179 ? 9.308 -8.836 28.728 1.00 24.05 179 LEU D O 1
ATOM 7009 N N . ILE D 1 180 ? 8.936 -9.178 30.921 1.00 22.04 180 ILE D N 1
ATOM 7010 C CA . ILE D 1 180 ? 10.323 -9.478 31.247 1.00 20.88 180 ILE D CA 1
ATOM 7011 C C . ILE D 1 180 ? 10.381 -10.909 31.771 1.00 22.02 180 ILE D C 1
ATOM 7012 O O . ILE D 1 180 ? 9.728 -11.213 32.766 1.00 24.32 180 ILE D O 1
ATOM 7017 N N . VAL D 1 181 ? 11.142 -11.748 31.093 1.00 21.66 181 VAL D N 1
ATOM 7018 C CA . VAL D 1 181 ? 11.361 -13.125 31.534 1.00 20.78 181 VAL D CA 1
ATOM 7019 C C . VAL D 1 181 ? 12.833 -13.233 31.916 1.00 22.80 181 VAL D C 1
ATOM 7020 O O . VAL D 1 181 ? 13.755 -13.069 31.107 1.00 21.88 181 VAL D O 1
ATOM 7024 N N . ALA D 1 182 ? 13.048 -13.485 33.209 1.00 23.95 182 ALA D N 1
ATOM 7025 C CA . ALA D 1 182 ? 14.426 -13.464 33.702 1.00 22.88 182 ALA D CA 1
ATOM 7026 C C . ALA D 1 182 ? 14.573 -14.402 34.888 1.00 22.26 182 ALA D C 1
ATOM 7027 O O . ALA D 1 182 ? 14.017 -15.510 34.862 1.00 25.06 182 ALA D O 1
ATOM 7029 N N . HIS D 1 183 ? 15.319 -14.000 35.902 1.00 22.63 183 HIS D N 1
ATOM 7030 C CA . HIS D 1 183 ? 15.886 -14.829 36.936 1.00 23.52 183 HIS D CA 1
ATOM 7031 C C . HIS D 1 183 ? 15.630 -14.269 38.327 1.00 24.75 183 HIS D C 1
ATOM 7032 O O . HIS D 1 183 ? 15.306 -13.086 38.448 1.00 25.82 183 HIS D O 1
ATOM 7039 N N . GLY D 1 184 ? 15.787 -15.113 39.341 1.00 23.46 184 GLY D N 1
ATOM 7040 C CA . GLY D 1 184 ? 15.552 -14.699 40.701 1.00 22.49 184 GLY D CA 1
ATOM 7041 C C . GLY D 1 184 ? 16.169 -13.384 41.092 1.00 24.26 184 GLY D C 1
ATOM 7042 O O . GLY D 1 184 ? 15.469 -12.468 41.547 1.00 24.09 184 GLY D O 1
ATOM 7043 N N . ASN D 1 185 ? 17.488 -13.274 40.916 1.00 26.31 185 ASN D N 1
ATOM 7044 C CA . ASN D 1 185 ? 18.166 -12.076 41.411 1.00 26.26 185 ASN D CA 1
ATOM 7045 C C . ASN D 1 185 ? 18.004 -10.898 40.468 1.00 27.52 185 ASN D C 1
ATOM 7046 O O . ASN D 1 185 ? 17.991 -9.757 40.937 1.00 25.24 185 ASN D O 1
ATOM 7051 N N . SER D 1 186 ? 17.862 -11.118 39.158 1.00 27.51 186 SER D N 1
ATOM 7052 C CA . SER D 1 186 ? 17.679 -9.926 38.313 1.00 25.67 186 SER D CA 1
ATOM 7053 C C . SER D 1 186 ? 16.296 -9.338 38.552 1.00 24.18 186 SER D C 1
ATOM 7054 O O . SER D 1 186 ? 16.122 -8.123 38.580 1.00 21.81 186 SER D O 1
ATOM 7057 N N . LEU D 1 187 ? 15.310 -10.216 38.743 1.00 25.59 187 LEU D N 1
ATOM 7058 C CA . LEU D 1 187 ? 13.976 -9.686 39.082 1.00 25.44 187 LEU D CA 1
ATOM 7059 C C . LEU D 1 187 ? 13.933 -9.096 40.480 1.00 25.12 187 LEU D C 1
ATOM 7060 O O . LEU D 1 187 ? 13.241 -8.101 40.700 1.00 25.14 187 LEU D O 1
ATOM 7065 N N . ARG D 1 188 ? 14.663 -9.700 41.408 1.00 23.58 188 ARG D N 1
ATOM 7066 C CA . ARG D 1 188 ? 14.809 -9.125 42.738 1.00 25.13 188 ARG D CA 1
ATOM 7067 C C . ARG D 1 188 ? 15.369 -7.721 42.679 1.00 23.15 188 ARG D C 1
ATOM 7068 O O . ARG D 1 188 ? 14.965 -6.798 43.383 1.00 27.18 188 ARG D O 1
ATOM 7076 N N . ALA D 1 189 ? 16.365 -7.537 41.812 1.00 23.45 189 ALA D N 1
ATOM 7077 C CA . ALA D 1 189 ? 16.955 -6.215 41.645 1.00 22.82 189 ALA D CA 1
ATOM 7078 C C . ALA D 1 189 ? 15.911 -5.218 41.190 1.00 24.08 189 ALA D C 1
ATOM 7079 O O . ALA D 1 189 ? 15.802 -4.078 41.655 1.00 27.60 189 ALA D O 1
ATOM 7081 N N . LEU D 1 190 ? 15.091 -5.635 40.231 1.00 22.76 190 LEU D N 1
ATOM 7082 C CA . LEU D 1 190 ? 14.071 -4.739 39.685 1.00 23.11 190 LEU D CA 1
ATOM 7083 C C . LEU D 1 190 ? 13.030 -4.402 40.748 1.00 22.65 190 LEU D C 1
ATOM 7084 O O . LEU D 1 190 ? 12.581 -3.270 40.933 1.00 23.84 190 LEU D O 1
ATOM 7089 N N . VAL D 1 191 ? 12.627 -5.433 41.487 1.00 22.69 191 VAL D N 1
ATOM 7090 C CA . VAL D 1 191 ? 11.617 -5.163 42.530 1.00 25.08 191 VAL D CA 1
ATOM 7091 C C . VAL D 1 191 ? 12.209 -4.204 43.550 1.00 25.08 191 VAL D C 1
ATOM 7092 O O . VAL D 1 191 ? 11.491 -3.310 44.003 1.00 25.27 191 VAL D O 1
ATOM 7096 N N . LYS D 1 192 ? 13.498 -4.346 43.877 1.00 25.44 192 LYS D N 1
ATOM 7097 C CA . LYS D 1 192 ? 14.149 -3.418 44.809 1.00 27.52 192 LYS D CA 1
ATOM 7098 C C . LYS D 1 192 ? 13.955 -1.971 44.354 1.00 28.46 192 LYS D C 1
ATOM 7099 O O . LYS D 1 192 ? 13.586 -1.069 45.105 1.00 27.36 192 LYS D O 1
ATOM 7105 N N . HIS D 1 193 ? 14.208 -1.768 43.055 1.00 27.13 193 HIS D N 1
ATOM 7106 C CA . HIS D 1 193 ? 14.044 -0.444 42.464 1.00 27.49 193 HIS D CA 1
ATOM 7107 C C . HIS D 1 193 ? 12.590 -0.011 42.442 1.00 26.97 193 HIS D C 1
ATOM 7108 O O . HIS D 1 193 ? 12.177 1.052 42.931 1.00 27.61 193 HIS D O 1
ATOM 7115 N N . LEU D 1 194 ? 11.711 -0.833 41.871 1.00 26.18 194 LEU D N 1
ATOM 7116 C CA . LEU D 1 194 ? 10.308 -0.439 41.771 1.00 27.57 194 LEU D CA 1
ATOM 7117 C C . LEU D 1 194 ? 9.631 -0.099 43.093 1.00 29.89 194 LEU D C 1
ATOM 7118 O O . LEU D 1 194 ? 8.860 0.864 43.133 1.00 29.20 194 LEU D O 1
ATOM 7123 N N . ASP D 1 195 ? 9.891 -0.890 44.121 1.00 29.67 195 ASP D N 1
ATOM 7124 C CA . ASP D 1 195 ? 9.264 -0.723 45.425 1.00 30.43 195 ASP D CA 1
ATOM 7125 C C . ASP D 1 195 ? 10.163 0.008 46.407 1.00 31.17 195 ASP D C 1
ATOM 7126 O O . ASP D 1 195 ? 9.800 0.200 47.573 1.00 33.99 195 ASP D O 1
ATOM 7131 N N . GLN D 1 196 ? 11.338 0.414 45.940 1.00 29.29 196 GLN D N 1
ATOM 7132 C CA . GLN D 1 196 ? 12.256 1.156 46.791 1.00 32.84 196 GLN D CA 1
ATOM 7133 C C . GLN D 1 196 ? 12.541 0.454 48.114 1.00 31.50 196 GLN D C 1
ATOM 7134 O O . GLN D 1 196 ? 12.446 1.092 49.163 1.00 30.94 196 GLN D O 1
ATOM 7140 N N . MET D 1 197 ? 12.886 -0.817 48.070 1.00 31.47 197 MET D N 1
ATOM 7141 C CA . MET D 1 197 ? 13.177 -1.627 49.259 1.00 29.91 197 MET D CA 1
ATOM 7142 C C . MET D 1 197 ? 14.602 -1.406 49.752 1.00 28.48 197 MET D C 1
ATOM 7143 O O . MET D 1 197 ? 15.485 -1.009 49.000 1.00 29.28 197 MET D O 1
ATOM 7148 N N . SER D 1 198 ? 14.866 -1.651 51.033 1.00 28.46 198 SER D N 1
ATOM 7149 C CA . SER D 1 198 ? 16.190 -1.450 51.593 1.00 28.36 198 SER D CA 1
ATOM 7150 C C . SER D 1 198 ? 17.162 -2.560 51.238 1.00 26.10 198 SER D C 1
ATOM 7151 O O . SER D 1 198 ? 16.760 -3.665 50.879 1.00 26.98 198 SER D O 1
ATOM 7154 N N . ASP D 1 199 ? 18.447 -2.252 51.377 1.00 26.36 199 ASP D N 1
ATOM 7155 C CA . ASP D 1 199 ? 19.468 -3.265 51.170 1.00 28.64 199 ASP D CA 1
ATOM 7156 C C . ASP D 1 199 ? 19.238 -4.439 52.121 1.00 30.59 199 ASP D C 1
ATOM 7157 O O . ASP D 1 199 ? 19.467 -5.593 51.740 1.00 30.98 199 ASP D O 1
ATOM 7162 N N . ASP D 1 200 ? 18.790 -4.171 53.349 1.00 31.02 200 ASP D N 1
ATOM 7163 C CA . ASP D 1 200 ? 18.614 -5.263 54.305 1.00 31.82 200 ASP D CA 1
ATOM 7164 C C . ASP D 1 200 ? 17.467 -6.202 53.956 1.00 32.76 200 ASP D C 1
ATOM 7165 O O . ASP D 1 200 ? 17.638 -7.410 54.155 1.00 32.33 200 ASP D O 1
ATOM 7170 N N . GLU D 1 201 ? 16.360 -5.659 53.466 1.00 31.03 201 GLU D N 1
ATOM 7171 C CA . GLU D 1 201 ? 15.128 -6.373 53.204 1.00 34.01 201 GLU D CA 1
ATOM 7172 C C . GLU D 1 201 ? 15.133 -7.135 51.890 1.00 33.00 201 GLU D C 1
ATOM 7173 O O . GLU D 1 201 ? 14.377 -8.085 51.685 1.00 28.35 201 GLU D O 1
ATOM 7179 N N . ILE D 1 202 ? 15.987 -6.724 50.946 1.00 32.21 202 ILE D N 1
ATOM 7180 C CA . ILE D 1 202 ? 15.807 -7.273 49.607 1.00 30.50 202 ILE D CA 1
ATOM 7181 C C . ILE D 1 202 ? 16.340 -8.695 49.500 1.00 32.02 202 ILE D C 1
ATOM 7182 O O . ILE D 1 202 ? 15.844 -9.516 48.722 1.00 26.84 202 ILE D O 1
ATOM 7187 N N . VAL D 1 203 ? 17.382 -8.982 50.283 1.00 32.92 203 VAL D N 1
ATOM 7188 C CA . VAL D 1 203 ? 18.054 -10.264 50.059 1.00 35.46 203 VAL D CA 1
ATOM 7189 C C . VAL D 1 203 ? 17.142 -11.448 50.322 1.00 35.48 203 VAL D C 1
ATOM 7190 O O . VAL D 1 203 ? 17.215 -12.437 49.591 1.00 41.74 203 VAL D O 1
ATOM 7194 N N . GLY D 1 204 ? 16.262 -11.418 51.323 1.00 33.06 204 GLY D N 1
ATOM 7195 C CA . GLY D 1 204 ? 15.372 -12.574 51.451 1.00 32.66 204 GLY D CA 1
ATOM 7196 C C . GLY D 1 204 ? 14.053 -12.420 50.735 1.00 32.17 204 GLY D C 1
ATOM 7197 O O . GLY D 1 204 ? 13.118 -13.205 50.941 1.00 35.54 204 GLY D O 1
ATOM 7198 N N . LEU D 1 205 ? 13.886 -11.414 49.866 1.00 29.99 205 LEU D N 1
ATOM 7199 C CA . LEU D 1 205 ? 12.627 -11.337 49.124 1.00 31.75 205 LEU D CA 1
ATOM 7200 C C . LEU D 1 205 ? 12.455 -12.551 48.208 1.00 33.48 205 LEU D C 1
ATOM 7201 O O . LEU D 1 205 ? 13.326 -12.884 47.403 1.00 29.22 205 LEU D O 1
ATOM 7206 N N . ASN D 1 206 ? 11.298 -13.194 48.361 1.00 35.63 206 ASN D N 1
ATOM 7207 C CA . ASN D 1 206 ? 10.937 -14.401 47.642 1.00 37.86 206 ASN D CA 1
ATOM 7208 C C . ASN D 1 206 ? 10.202 -14.079 46.343 1.00 34.57 206 ASN D C 1
ATOM 7209 O O . ASN D 1 206 ? 9.286 -13.266 46.280 1.00 34.90 206 ASN D O 1
ATOM 7214 N N . ILE D 1 207 ? 10.604 -14.734 45.253 1.00 32.84 207 ILE D N 1
ATOM 7215 C CA . ILE D 1 207 ? 9.842 -14.549 44.017 1.00 33.87 207 ILE D CA 1
ATOM 7216 C C . ILE D 1 207 ? 9.506 -15.927 43.479 1.00 32.22 207 ILE D C 1
ATOM 7217 O O . ILE D 1 207 ? 10.415 -16.672 43.108 1.00 28.00 207 ILE D O 1
ATOM 7222 N N . PRO D 1 208 ? 8.237 -16.313 43.426 1.00 33.24 208 PRO D N 1
ATOM 7223 C CA . PRO D 1 208 ? 7.933 -17.691 43.014 1.00 33.98 208 PRO D CA 1
ATOM 7224 C C . PRO D 1 208 ? 8.177 -17.886 41.524 1.00 31.49 208 PRO D C 1
ATOM 7225 O O . PRO D 1 208 ? 8.041 -16.938 40.758 1.00 30.80 208 PRO D O 1
ATOM 7229 N N . THR D 1 209 ? 8.542 -19.107 41.115 1.00 31.04 209 THR D N 1
ATOM 7230 C CA . THR D 1 209 ? 8.683 -19.358 39.693 1.00 29.76 209 THR D CA 1
ATOM 7231 C C . THR D 1 209 ? 7.333 -19.507 38.996 1.00 31.28 209 THR D C 1
ATOM 7232 O O . THR D 1 209 ? 6.321 -19.932 39.563 1.00 29.96 209 THR D O 1
ATOM 7236 N N . GLY D 1 210 ? 7.357 -19.164 37.712 1.00 30.55 210 GLY D N 1
ATOM 7237 C CA . GLY D 1 210 ? 6.330 -19.473 36.762 1.00 29.77 210 GLY D CA 1
ATOM 7238 C C . GLY D 1 210 ? 5.013 -18.774 36.962 1.00 30.93 210 GLY D C 1
ATOM 7239 O O . GLY D 1 210 ? 4.064 -19.067 36.229 1.00 33.75 210 GLY D O 1
ATOM 7240 N N . ILE D 1 211 ? 4.954 -17.857 37.921 1.00 33.04 211 ILE D N 1
ATOM 7241 C CA . ILE D 1 211 ? 3.738 -17.067 38.125 1.00 33.54 211 ILE D CA 1
ATOM 7242 C C . ILE D 1 211 ? 3.969 -15.615 37.750 1.00 31.80 211 ILE D C 1
ATOM 7243 O O . ILE D 1 211 ? 4.712 -14.880 38.398 1.00 30.47 211 ILE D O 1
ATOM 7248 N N . PRO D 1 212 ? 3.338 -15.142 36.688 1.00 31.35 212 PRO D N 1
ATOM 7249 C CA . PRO D 1 212 ? 3.541 -13.739 36.315 1.00 30.65 212 PRO D CA 1
ATOM 7250 C C . PRO D 1 212 ? 3.089 -12.753 37.393 1.00 30.45 212 PRO D C 1
ATOM 7251 O O . PRO D 1 212 ? 2.146 -12.950 38.153 1.00 30.10 212 PRO D O 1
ATOM 7255 N N . LEU D 1 213 ? 3.838 -11.651 37.410 1.00 29.21 213 LEU D N 1
ATOM 7256 C CA . LEU D 1 213 ? 3.750 -10.612 38.423 1.00 30.50 213 LEU D CA 1
ATOM 7257 C C . LEU D 1 213 ? 3.523 -9.300 37.680 1.00 32.31 213 LEU D C 1
ATOM 7258 O O . LEU D 1 213 ? 4.375 -8.892 36.886 1.00 27.22 213 LEU D O 1
ATOM 7263 N N . ARG D 1 214 ? 2.361 -8.698 37.919 1.00 31.70 214 ARG D N 1
ATOM 7264 C CA . ARG D 1 214 ? 1.945 -7.510 37.207 1.00 30.28 214 ARG D CA 1
ATOM 7265 C C . ARG D 1 214 ? 2.142 -6.239 38.040 1.00 29.03 214 ARG D C 1
ATOM 7266 O O . ARG D 1 214 ? 1.617 -6.162 39.152 1.00 28.84 214 ARG D O 1
ATOM 7281 N N . TYR D 1 215 ? 2.872 -5.294 37.459 1.00 27.08 215 TYR D N 1
ATOM 7282 C CA . TYR D 1 215 ? 3.098 -3.995 38.071 1.00 28.33 215 TYR D CA 1
ATOM 7283 C C . TYR D 1 215 ? 2.404 -2.882 37.285 1.00 31.43 215 TYR D C 1
ATOM 7284 O O . TYR D 1 215 ? 2.801 -2.557 36.167 1.00 32.16 215 TYR D O 1
ATOM 7293 N N . ASP D 1 216 ? 1.386 -2.311 37.904 1.00 33.70 216 ASP D N 1
ATOM 7294 C CA . ASP D 1 216 ? 0.720 -1.139 37.332 1.00 35.90 216 ASP D CA 1
ATOM 7295 C C . ASP D 1 216 ? 1.477 0.086 37.837 1.00 36.35 216 ASP D C 1
ATOM 7296 O O . ASP D 1 216 ? 1.680 0.214 39.040 1.00 41.17 216 ASP D O 1
ATOM 7301 N N . LEU D 1 217 ? 1.910 0.952 36.938 1.00 35.61 217 LEU D N 1
ATOM 7302 C CA . LEU D 1 217 ? 2.733 2.096 37.302 1.00 34.43 217 LEU D CA 1
ATOM 7303 C C . LEU D 1 217 ? 2.061 3.402 36.903 1.00 34.68 217 LEU D C 1
ATOM 7304 O O . LEU D 1 217 ? 1.228 3.394 36.002 1.00 35.23 217 LEU D O 1
ATOM 7309 N N . ASP D 1 218 ? 2.444 4.484 37.557 1.00 37.41 218 ASP D N 1
ATOM 7310 C CA . ASP D 1 218 ? 1.960 5.819 37.196 1.00 39.15 218 ASP D CA 1
ATOM 7311 C C . ASP D 1 218 ? 2.943 6.473 36.234 1.00 40.54 218 ASP D C 1
ATOM 7312 O O . ASP D 1 218 ? 3.912 5.846 35.795 1.00 39.54 218 ASP D O 1
ATOM 7317 N N . SER D 1 219 ? 2.691 7.739 35.916 1.00 42.37 219 SER D N 1
ATOM 7318 C CA . SER D 1 219 ? 3.520 8.529 35.021 1.00 43.74 219 SER D CA 1
ATOM 7319 C C . SER D 1 219 ? 4.966 8.529 35.489 1.00 44.68 219 SER D C 1
ATOM 7320 O O . SER D 1 219 ? 5.888 8.537 34.680 1.00 47.52 219 SER D O 1
ATOM 7323 N N . ALA D 1 220 ? 5.112 8.519 36.808 1.00 44.42 220 ALA D N 1
ATOM 7324 C CA . ALA D 1 220 ? 6.393 8.556 37.483 1.00 42.92 220 ALA D CA 1
ATOM 7325 C C . ALA D 1 220 ? 7.026 7.174 37.586 1.00 42.53 220 ALA D C 1
ATOM 7326 O O . ALA D 1 220 ? 8.054 7.044 38.259 1.00 38.54 220 ALA D O 1
ATOM 7328 N N . MET D 1 221 ? 6.400 6.198 36.929 1.00 41.03 221 MET D N 1
ATOM 7329 C CA . MET D 1 221 ? 6.918 4.844 36.943 1.00 39.93 221 MET D CA 1
ATOM 7330 C C . MET D 1 221 ? 6.904 4.281 38.363 1.00 37.95 221 MET D C 1
ATOM 7331 O O . MET D 1 221 ? 7.767 3.483 38.728 1.00 32.77 221 MET D O 1
ATOM 7336 N N . ARG D 1 222 ? 5.917 4.716 39.145 1.00 37.07 222 ARG D N 1
ATOM 7337 C CA . ARG D 1 222 ? 5.809 4.231 40.519 1.00 36.32 222 ARG D CA 1
ATOM 7338 C C . ARG D 1 222 ? 4.680 3.219 40.622 1.00 33.11 222 ARG D C 1
ATOM 7339 O O . ARG D 1 222 ? 3.581 3.440 40.097 1.00 30.06 222 ARG D O 1
ATOM 7347 N N . PRO D 1 223 ? 4.911 2.087 41.273 1.00 32.54 223 PRO D N 1
ATOM 7348 C CA . PRO D 1 223 ? 3.825 1.109 41.404 1.00 32.22 223 PRO D CA 1
ATOM 7349 C C . PRO D 1 223 ? 2.558 1.685 42.015 1.00 34.26 223 PRO D C 1
ATOM 7350 O O . PRO D 1 223 ? 2.542 2.413 43.006 1.00 34.45 223 PRO D O 1
ATOM 7354 N N . LEU D 1 224 ? 1.437 1.342 41.383 1.00 34.90 224 LEU D N 1
ATOM 7355 C CA . LEU D 1 224 ? 0.181 1.763 42.010 1.00 36.26 224 LEU D CA 1
ATOM 7356 C C . LEU D 1 224 ? -0.060 0.864 43.208 1.00 38.52 224 LEU D C 1
ATOM 7357 O O . LEU D 1 224 ? -0.640 1.321 44.198 1.00 46.82 224 LEU D O 1
ATOM 7362 N N . VAL D 1 225 ? 0.414 -0.368 43.087 1.00 36.53 225 VAL D N 1
ATOM 7363 C CA . VAL D 1 225 ? 0.331 -1.391 44.114 1.00 37.38 225 VAL D CA 1
ATOM 7364 C C . VAL D 1 225 ? 1.711 -1.890 44.528 1.00 37.15 225 VAL D C 1
ATOM 7365 O O . VAL D 1 225 ? 2.428 -2.538 43.762 1.00 31.82 225 VAL D O 1
ATOM 7369 N N . ARG D 1 226 ? 2.064 -1.589 45.778 1.00 36.75 226 ARG D N 1
ATOM 7370 C CA . ARG D 1 226 ? 3.330 -2.047 46.326 1.00 36.60 226 ARG D CA 1
ATOM 7371 C C . ARG D 1 226 ? 3.468 -3.564 46.230 1.00 34.69 226 ARG D C 1
ATOM 7372 O O . ARG D 1 226 ? 2.586 -4.252 46.741 1.00 30.94 226 ARG D O 1
ATOM 7380 N N . GLY D 1 227 ? 4.532 -4.027 45.595 1.00 33.48 227 GLY D N 1
ATOM 7381 C CA . GLY D 1 227 ? 4.824 -5.435 45.460 1.00 33.48 227 GLY D CA 1
ATOM 7382 C C . GLY D 1 227 ? 4.104 -6.116 44.312 1.00 35.05 227 GLY D C 1
ATOM 7383 O O . GLY D 1 227 ? 4.271 -7.331 44.112 1.00 35.71 227 GLY D O 1
ATOM 7384 N N . GLY D 1 228 ? 3.315 -5.344 43.568 1.00 35.64 228 GLY D N 1
ATOM 7385 C CA . GLY D 1 228 ? 2.665 -5.824 42.367 1.00 36.36 228 GLY D CA 1
ATOM 7386 C C . GLY D 1 228 ? 1.488 -6.732 42.644 1.00 36.05 228 GLY D C 1
ATOM 7387 O O . GLY D 1 228 ? 1.000 -6.808 43.773 1.00 42.00 228 GLY D O 1
ATOM 7388 N N . THR D 1 229 ? 1.034 -7.416 41.599 1.00 33.26 229 THR D N 1
ATOM 7389 C CA . THR D 1 229 ? -0.082 -8.344 41.742 1.00 32.62 229 THR D CA 1
ATOM 7390 C C . THR D 1 229 ? 0.258 -9.638 41.013 1.00 31.88 229 THR D C 1
ATOM 7391 O O . THR D 1 229 ? 0.455 -9.637 39.798 1.00 30.41 229 THR D O 1
ATOM 7395 N N . TYR D 1 230 ? 0.349 -10.771 41.697 1.00 32.73 230 TYR D N 1
ATOM 7396 C CA . TYR D 1 230 ? 0.580 -12.043 41.020 1.00 36.09 230 TYR D CA 1
ATOM 7397 C C . TYR D 1 230 ? -0.671 -12.518 40.279 1.00 38.77 230 TYR D C 1
ATOM 7398 O O . TYR D 1 230 ? -1.795 -12.554 40.800 1.00 39.22 230 TYR D O 1
ATOM 7407 N N . LEU D 1 231 ? -0.486 -12.911 39.016 1.00 38.37 231 LEU D N 1
ATOM 7408 C CA . LEU D 1 231 ? -1.566 -13.484 38.238 1.00 42.09 231 LEU D CA 1
ATOM 7409 C C . LEU D 1 231 ? -1.699 -14.965 38.544 1.00 46.42 231 LEU D C 1
ATOM 7410 O O . LEU D 1 231 ? -0.999 -15.770 37.937 1.00 45.93 231 LEU D O 1
ATOM 7415 N N . ASP D 1 232 ? -2.564 -15.360 39.472 1.00 51.96 232 ASP D N 1
ATOM 7416 C CA . ASP D 1 232 ? -2.600 -16.800 39.732 1.00 58.92 232 ASP D CA 1
ATOM 7417 C C . ASP D 1 232 ? -3.881 -17.223 40.435 1.00 62.82 232 ASP D C 1
ATOM 7418 O O . ASP D 1 232 ? -4.554 -16.365 41.010 1.00 61.37 232 ASP D O 1
ATOM 7423 N N . PRO D 1 233 ? -4.195 -18.511 40.394 1.00 66.68 233 PRO D N 1
ATOM 7424 C CA . PRO D 1 233 ? -5.396 -18.998 41.089 1.00 68.07 233 PRO D CA 1
ATOM 7425 C C . PRO D 1 233 ? -5.182 -19.049 42.601 1.00 68.95 233 PRO D C 1
ATOM 7426 O O . PRO D 1 233 ? -5.397 -18.076 43.325 1.00 70.04 233 PRO D O 1
#

Secondary structure (DSSP, 8-state):
-PPPEEEEEE---BHHHHTTB--TT----B-HHHHHHHHHHHHHHHHTT---SEEEE-S-HHHHHHHHHHHHHTT-TTS-EEE-GGGSPPP-GGGTTSBHHHHHHHH-HHHHHHHHH-SS-PPPPPPTT-TT--TT-GGGGGGTT--S---HHHHHHHHHHHIIIIIHHHHHTT--EEEEE-HHHHHHHHHHHTT--HHHHHH----SS--EEEEB-TTS-BSSTT-EESSHHHHHHHHHH--/-PPPEEEEE---BHHHHHTB--TT----B-HHHHHHHHHHHHHHHHTT---SEEEE-S-HHHHHHHHHHHHHHT-TTS-EEE-GGGSPPP-GGGTT-BHHHHHHHHHHHHHHHHHH-SS-PPPPPPTT-TT--TT-GGGGGGTT--S---HHHHHHHHHHHIIIIIHHHHHTT--EEEEE-HHHHHHHHHHHTT--HHHHHT----TT--EEE-B-TTS-BSSTT-EESSHHHHTT-/--SPPEEEEE---BHHHHTT---TT----B-HHHHHHHHHHHHHHHHTT---SEEEE-S-HHHHHHHHHHHHHTT-TTS-EEE-GGGSPPP-GGGTT--HHHHHHHH-HHHHHHHHH-SS-PPPPPPTTSTT--TT-GGGGGGTT--S---HHHHHHHHHHHIIIIIHHHHHTT--EEEEE-HHHHHHHHHHHTT--TTTGGG----TT--EEE-B-TTS-BSSTT-EESSSS-S--/-PPPEEEEE---BHHHHTT---TT--PPBPHHHHHHHHHHHHHHHHTT---SEEEE-S-HHHHHHHHHHHHHTT-TTS-EEE-GGGSPPP-GGGTT--HHHHHHHHHHHHHHHHHH-SS-PPPPPPTT-TT--TT-GGGGGGTT--S---HHHHHHHHHHHIIIIIHHHHHTT--EEEEE-HHHHHHHHHHHHT--HHHHTT----TT--EEE-B-TTS-BSSTT-EE---

Solvent-accessible surface area: 37012 Å² total; per-residue (Å²): 79,142,35,4,31,0,1,4,1,59,16,2,63,1,63,34,68,62,111,56,38,3,13,2,2,22,34,16,17,23,22,119,123,0,70,54,32,2,58,100,0,0,66,14,2,33,115,87,119,16,60,1,55,7,5,7,0,0,14,0,41,7,0,3,15,2,0,18,37,0,6,45,42,5,74,27,8,40,0,62,4,81,50,9,36,15,0,0,23,7,3,17,0,40,5,2,15,67,39,45,60,134,7,96,88,185,100,29,124,145,68,24,98,42,23,47,35,33,29,98,84,44,2,56,87,10,130,143,65,33,153,62,18,13,32,86,50,93,44,2,45,45,34,64,5,14,42,38,26,3,4,6,22,57,0,33,71,17,4,49,23,28,2,14,58,59,0,2,23,24,0,65,26,32,62,21,0,0,0,0,0,0,5,15,1,3,6,2,0,3,28,60,11,8,133,22,61,60,131,90,0,49,54,40,53,9,2,50,6,17,0,3,54,0,42,12,40,83,50,20,151,27,116,66,141,28,13,48,44,11,46,89,77,36,5,71,63,14,33,74,84,57,120,144,33,1,17,0,0,3,0,68,16,2,53,1,61,30,74,63,106,63,29,0,14,2,1,19,34,20,19,16,22,119,114,0,72,63,29,1,58,103,0,0,63,5,1,43,106,72,128,4,67,0,56,7,6,7,0,0,15,0,39,6,0,3,21,2,0,18,38,0,6,48,40,6,75,31,8,43,1,62,4,83,47,8,34,11,0,0,23,4,2,14,0,42,6,5,15,58,30,48,62,109,0,76,84,135,100,27,92,152,65,12,67,42,27,63,62,30,25,100,79,52,2,60,84,11,134,146,63,32,154,59,21,21,34,90,37,85,30,2,42,47,36,62,4,13,42,43,27,4,4,4,26,58,0,30,71,18,3,43,18,28,1,10,59,56,0,3,26,22,0,87,39,21,66,21,0,0,0,0,0,0,5,15,1,2,8,1,0,5,24,61,8,12,140,27,55,64,124,102,0,32,60,45,112,10,35,58,6,23,0,5,78,0,37,9,37,96,66,25,163,19,117,74,147,31,14,63,45,18,42,90,149,45,14,75,91,106,163,103,26,5,15,0,0,2,1,58,14,2,59,1,64,32,73,54,109,118,43,35,12,2,2,21,33,20,16,20,18,122,149,0,70,62,47,1,55,122,0,0,73,11,2,47,118,78,118,5,85,0,53,9,6,6,0,0,15,0,37,7,0,3,18,1,0,20,34,0,6,50,36,8,69,20,9,36,0,63,6,87,55,12,33,14,1,0,18,19,3,41,0,6,6,1,18,13,54,100,69,86,0,59,81,132,64,29,62,152,61,3,102,27,30,117,58,38,33,92,54,47,5,32,89,20,131,135,67,33,160,61,21,22,29,85,36,83,35,3,42,48,35,63,6,13,44,34,26,5,8,9,24,55,0,24,68,19,2,44,24,27,1,19,58,58,0,2,26,23,0,78,37,33,64,22,0,0,0,0,0,0,1,1,1,3,40,1,0,5,26,73,9,6,141,26,46,62,117,105,0,58,54,55,114,9,15,56,7,14,0,5,64,1,45,9,35,79,56,20,142,28,122,83,169,34,15,64,39,9,40,80,167,18,52,88,120,176,31,4,23,0,1,3,0,62,14,2,50,1,70,36,77,58,121,121,36,32,13,1,1,17,34,20,19,16,20,118,119,0,66,64,39,2,53,95,0,0,65,8,0,43,104,75,124,6,59,0,54,5,6,7,1,0,14,0,42,8,0,5,18,1,0,20,41,1,7,47,42,4,74,31,8,36,1,62,4,83,46,9,31,12,0,0,20,14,2,26,0,14,0,3,14,25,59,106,70,85,0,63,78,126,47,30,124,145,82,18,130,37,12,90,66,33,26,89,55,52,3,31,90,13,129,139,63,35,153,66,20,22,30,87,37,82,28,3,37,46,37,61,5,11,43,37,26,4,7,7,23,59,0,28,69,17,2,49,20,30,2,13,58,57,0,4,25,22,0,86,32,25,56,21,0,0,0,0,0,0,1,14,0,2,28,1,0,7,26,63,11,19,139,21,61,69,138,97,0,33,63,43,127,14,55,55,6,46,0,6,68,1,43,10,49,92,54,26,155,28,116,71,152,29,14,64,73,3,65,156

Foldseek 3Di:
DFFAKEKEAEFDAFPCVVVQADAFQNQTAHDPVRLVLLLVLLVLCQVVVLQFQEEEEEPHHRLVSSVCNSCVSVVNNPHYYDYYNLQGGFHQAQRHPPHLVVVCVVPHDVVSLCAVQVQPDHDYFHDPPDDNAQQPPVVCVVVNSDGRIDHLPRSLVSNVVCCVPPVRVCRLVHGRYYYGGHFSNVLSVLCVQLVNDSVVSSLDAFFHSWMFIFNAGNVSHGPDRPGHTSCVPVGVVRSVVDD/DQAKEKEAEFDAWPVVVVQADAAQQQTAHDPVRLVLLLVLLVLCLVVVQQFQEEEEEPHHSQVSSVCNSCVSVVNNPHYYDYYNLQAGFHQAQRHPPHLVVVCVVVHDVVSLCQVQPQPDHDYFHDPPDPNAQQPPPVCVVVNSDGRIDHLNRSLVSNVVCCVVPVSVCSLVHGRYYYGGHFSNVLSVLCVQLVNDSVVSSPDGFDHSWMFMFDADNVSHGPDRPGDTSDVVVRVPD/DFQAKEKEAAFDDWPVVVVQADAFQQQTAADPVRLVLLLVLLLLCQVVVQQFQEEEEEPHHNQVSSVCNSCVNVVNNPHYYDYYNLQAGFHQAQRHGHHPVVVCVVPNDPCSVVCLQPQPDKDDFHDPPDDNAQLPPVVCVVVNSDGRIDHLVVSLVSNVVCCVPPVSVCSRRHGRYYYGGHDSNVLSVLCVQLVNDSNRSSPDDADHSWMFMFDADNVRHGPDRVGHTSPNVPGPD/DFAKEKEAEFDAFPVVVVQAAAFPQQTAHDVVRLVLLLVLLVLCLVVVQQFQEEEEEPHHNQVSSVCNSCVSVVNNPHYYDYYNLQADFHQAQSHGPHVVVVCVVPNDVVSVCCQQAQPDKDYFHDPPDDNAQQPPPVCVVVNSDGRIGHLNVSLVSNVVCCVVPVSVCRLVHGYYYYGGHDSNVLSVLCVQQVDDSNPSSPDDDDHSWMFMFDADNVRHGPDRPGDTRDD

Organism: Mycobacterium tuberculosis (strain ATCC 25618 / H37Rv) (NCBI:txid83332)

B-factor: mean 33.8, std 10.75, range [9.35, 157.91]

CATH classification: 3.40.50.1240

Radius of gyration: 29.15 Å; Cα contacts (8 Å, |Δi|>4): 2143; chains: 4; bounding box: 67×69×83 Å

Nearest PDB structures (foldseek):
  1rii-assembly1_D  TM=9.811E-01  e=2.344E-49  Mycobacterium tuberculosis
  4eo9-assembly1_A-2  TM=9.751E-01  e=4.760E-47  Mycobacterium leprae Br4923
  4odi-assembly1_C  TM=9.532E-01  e=2.950E-34  Toxoplasma gondii ME49
  3pgm-assembly1_A  TM=9.340E-01  e=2.951E-24  Saccharomyces cerevisiae
  1fzt-assembly1_A  TM=9.476E-01  e=7.741E-21  Schizosaccharomyces pombe

GO terms:
  GO:0005886 plasma membrane (C, HDA)
  GO:0042802 identical protein binding (F, IDA)
  GO:0032991 protein-containing complex (C, IDA)